Protein 4HKT (pdb70)

B-factor: mean 35.45, std 13.94, range [10.81, 113.88]

Foldseek 3Di:
DAEEEEEAQPPLSLLLLVLQLPDPLHADAEYEYPDVVSRCVSCVVRVHYYDHLVCQLQDPRHAAYEADDDQVCQLVSLLSNLQSNHAYEYEDDSHLDLVSLVVSVVSCVVSVHHYYPLLVCQFPQVVQLVCVVVCVQPQWLKEKEWEAAAADDLVCQLRCNADLSVCLSVLLVCSNNVAAFFKKAKAFAADDDVSQVVSVYTFWMWMWTAGPVGRIYIYTYGHHDNLHTATKMKIHHDRGIDIGHAAAPDFDWDQDPVGIDTHGGDNDVVSRSRSSSRLSVVSSVCVVPVHDDPPGSVSSSSSSLNSVQNVVNHVVVHMDTRD/DAEEEEEAQPPVSLLLLVLQLPDPPHAYAEYEYPDVVSRVVSCVVRVHYYDYLVCQLQDPRHQAYEYPYDQVCQLVSLLSNLVSNHAYEYEDDSHLDLVSLVVSVVSNVVSVHHYYPLLCCQFPLVVQLVCVVVCVQPQWLKEKEWEAAAADDLVCLLRCNEDLRVVLSVLLVCSRNVAAFFKKAKAFAADDDVSSVVSVYTFWMWMWTAGPVGRIYIYTYGHHDNLATATKMKTHHPRGIDIGHAAAPDFDWDQDPVGIDTHGHYHHCVRRSSSSNRQVVQSVCCVVVVPHDPVGSVSSSSSSQNSVQHVVNHVVVHMGTGD/DAEEEEEDQDDLSVLLLVLQLPDPLHADAAYEYPPVVSRVVSCVVRVHYYDHLVCQLQDPRHQAYEHPDDQVCQLVSLLSNLQSNHAYEYEDASHLDLVSLVVSVVSCVVSVHHYYCLLVVQFPLVVQLVCVVVCVQPAWLKEKEWEAAAADDLVCLLRCNEDLRVVLSVLLVCSRHVAAFFKKAKAFAADDDVSNVVSVYTFWMWMWTAHPVGRIYIYTYGHHDNLHIATKMKTHHDRGIDIGHAAAPDFDWDQDPVGIDTHRHDRDVVRRSRSSSRVSVVVSVCVVVVPHDPPGSVSSSSSSQNSVQHVVNHVVVHMGTDD/DAEEEEEDLPPVRVLLLCLQLPDPVHHDAEYEYPPQVSRVVSCVVRVHYYDHLVVQLVDPRHQAYEYDYDQVCQLVSLLSNLVSNHAYEYEPDSHLDLVSLVVSVVSCVVSVHHYYDLLCLQFPQVVQLVCVVVCVQPQWLKEKEWEAAAADDLVCLLVCNADLRVVLSVLLVCSRNVAAFFKKAKAFAADDDVSSVVSVYTFWMWMWTAGPVGRIYIYTYGHHDNLATATKMKIHHPRGIDIGHAAAPDFDWDQDPVGIDTHGHDHHCVRRSSSSNSQVVLSVCVSVPVDDDPPGSVSSSSSSLNSVQHVVNNVVVHMGGRD

Solvent-accessible surface area: 48772 Å² total

Nearest PDB structures (foldseek):
  4hkt-assembly1_D  TM=9.843E-01  e=1.462E-63  Sinorhizobium meliloti 1021
  3euw-assembly1_C  TM=9.720E-01  e=2.356E-40  Corynebacterium glutamicum ATCC 13032
  3ezy-assembly1_B  TM=9.693E-01  e=8.764E-40  Thermotoga maritima
  3ezy-assembly1_C  TM=9.720E-01  e=5.578E-39  Thermotoga maritima
  3ec7-assembly1_A  TM=8.776E-01  e=4.302E-26  Salmonella enterica subsp. enterica serovar Typhimurium str. LT2

Organism: Rhizobium meliloti (strain 1021) (NCBI:txid266834)

Structure (mmCIF, N/CA/C/O backbone):
data_4HKT
#
_entry.id   4HKT
#
_cell.length_a   90.449
_cell.length_b   55.467
_cell.length_c   149.091
_cell.angle_alpha   90.000
_cell.angle_beta   97.560
_cell.angle_gamma   90.000
#
_symmetry.space_group_name_H-M   'P 1 21 1'
#
loop_
_entity.id
_entity.type
_entity.pdbx_description
1 polymer 'Inositol 2-dehydrogenase'
2 non-polymer 1,2-ETHANEDIOL
3 non-polymer 'SODIUM ION'
4 non-polymer GLYCEROL
5 water water
#
loop_
_atom_site.group_PDB
_atom_site.id
_atom_site.type_symbol
_atom_site.label_atom_id
_atom_site.label_alt_id
_atom_site.label_comp_id
_atom_site.label_asym_id
_atom_site.label_entity_id
_atom_site.label_seq_id
_atom_site.pdbx_PDB_ins_code
_atom_site.Cartn_x
_atom_site.Cartn_y
_atom_site.Cartn_z
_atom_site.occupancy
_atom_site.B_iso_or_equiv
_atom_site.auth_seq_id
_atom_site.auth_comp_id
_atom_site.auth_asym_id
_atom_site.auth_atom_id
_atom_site.pdbx_PDB_model_num
ATOM 1 N N . THR A 1 3 ? -30.078 -11.135 -5.806 1.00 42.59 2 THR A N 1
ATOM 2 C CA . THR A 1 3 ? -30.745 -9.988 -6.505 1.00 46.16 2 THR A CA 1
ATOM 3 C C . THR A 1 3 ? -29.823 -9.366 -7.553 1.00 44.61 2 THR A C 1
ATOM 4 O O . THR A 1 3 ? -28.727 -8.885 -7.232 1.00 46.57 2 THR A O 1
ATOM 8 N N . VAL A 1 4 ? -30.265 -9.413 -8.808 1.00 40.39 3 VAL A N 1
ATOM 9 C CA . VAL A 1 4 ? -29.518 -8.837 -9.927 1.00 35.20 3 VAL A CA 1
ATOM 10 C C . VAL A 1 4 ? -29.926 -7.375 -10.102 1.00 32.97 3 VAL A C 1
ATOM 11 O O . VAL A 1 4 ? -31.082 -7.055 -10.346 1.00 30.22 3 VAL A O 1
ATOM 15 N N . ARG A 1 5 ? -28.949 -6.496 -9.951 1.00 31.34 4 ARG A N 1
ATOM 16 C CA . ARG A 1 5 ? -29.149 -5.047 -10.046 1.00 32.44 4 ARG A CA 1
ATOM 17 C C . ARG A 1 5 ? -28.906 -4.546 -11.481 1.00 29.43 4 ARG A C 1
ATOM 18 O O . ARG A 1 5 ? -27.837 -4.746 -12.039 1.00 32.47 4 ARG A O 1
ATOM 26 N N . PHE A 1 6 ? -29.910 -3.881 -12.038 1.00 30.65 5 PHE A N 1
ATOM 27 C CA . PHE A 1 6 ? -29.944 -3.496 -13.443 1.00 32.00 5 PHE A CA 1
ATOM 28 C C . PHE A 1 6 ? -29.771 -2.003 -13.669 1.00 31.13 5 PHE A C 1
ATOM 29 O O . PHE A 1 6 ? -30.309 -1.169 -12.936 1.00 32.31 5 PHE A O 1
ATOM 37 N N . GLY A 1 7 ? -29.034 -1.677 -14.720 1.00 29.39 6 GLY A N 1
ATOM 38 C CA . GLY A 1 7 ? -29.127 -0.372 -15.352 1.00 29.50 6 GLY A CA 1
ATOM 39 C C . GLY A 1 7 ? -29.838 -0.502 -16.697 1.00 27.87 6 GLY A C 1
ATOM 40 O O . GLY A 1 7 ? -29.547 -1.401 -17.471 1.00 30.49 6 GLY A O 1
ATOM 41 N N . LEU A 1 8 ? -30.792 0.372 -16.956 1.00 27.34 7 LEU A N 1
ATOM 42 C CA . LEU A 1 8 ? -31.442 0.441 -18.247 1.00 27.71 7 LEU A CA 1
ATOM 43 C C . LEU A 1 8 ? -30.860 1.621 -19.024 1.00 29.54 7 LEU A C 1
ATOM 44 O O . LEU A 1 8 ? -30.846 2.744 -18.524 1.00 28.93 7 LEU A O 1
ATOM 49 N N . LEU A 1 9 ? -30.356 1.352 -20.227 1.00 29.33 8 LEU A N 1
ATOM 50 C CA . LEU A 1 9 ? -29.872 2.394 -21.114 1.00 30.05 8 LEU A CA 1
ATOM 51 C C . LEU A 1 9 ? -30.861 2.507 -22.246 1.00 30.75 8 LEU A C 1
ATOM 52 O O . LEU A 1 9 ? -30.938 1.611 -23.089 1.00 32.22 8 LEU A O 1
ATOM 57 N N . GLY A 1 10 ? -31.652 3.568 -22.241 1.00 30.58 9 GLY A N 1
ATOM 58 C CA . GLY A 1 10 ? -32.644 3.822 -23.273 1.00 32.71 9 GLY A CA 1
ATOM 59 C C . GLY A 1 10 ? -34.061 3.695 -22.739 1.00 34.32 9 GLY A C 1
ATOM 60 O O . GLY A 1 10 ? -34.477 2.616 -22.297 1.00 35.10 9 GLY A O 1
ATOM 61 N N . ALA A 1 11 ? -34.804 4.797 -22.786 1.00 32.85 10 ALA A N 1
ATOM 62 C CA . ALA A 1 11 ? -36.082 4.883 -22.127 1.00 32.05 10 ALA A CA 1
ATOM 63 C C . ALA A 1 11 ? -37.216 5.088 -23.127 1.00 32.73 10 ALA A C 1
ATOM 64 O O . ALA A 1 11 ? -38.231 5.692 -22.798 1.00 32.64 10 ALA A O 1
ATOM 66 N N . GLY A 1 12 ? -37.057 4.564 -24.337 1.00 32.45 11 GLY A N 1
ATOM 67 C CA . GLY A 1 12 ? -38.097 4.657 -25.352 1.00 35.35 11 GLY A CA 1
ATOM 68 C C . GLY A 1 12 ? -39.102 3.562 -25.052 1.00 35.56 11 GLY A C 1
ATOM 69 O O . GLY A 1 12 ? -39.099 3.018 -23.947 1.00 32.70 11 GLY A O 1
ATOM 70 N N . ARG A 1 13 ? -39.947 3.217 -26.024 1.00 35.20 12 ARG A N 1
ATOM 71 C CA A ARG A 1 13 ? -41.024 2.244 -25.798 0.50 34.65 12 ARG A CA 1
ATOM 72 C CA B ARG A 1 13 ? -41.019 2.263 -25.756 0.50 35.76 12 ARG A CA 1
ATOM 73 C C . ARG A 1 13 ? -40.482 0.880 -25.402 1.00 33.40 12 ARG A C 1
ATOM 74 O O . ARG A 1 13 ? -41.022 0.232 -24.564 1.00 31.82 12 ARG A O 1
ATOM 89 N N . ILE A 1 14 ? -39.385 0.459 -25.996 1.00 33.44 13 ILE A N 1
ATOM 90 C CA . ILE A 1 14 ? -38.844 -0.853 -25.631 1.00 38.80 13 ILE A CA 1
ATOM 91 C C . ILE A 1 14 ? -38.307 -0.801 -24.189 1.00 38.52 13 ILE A C 1
ATOM 92 O O . ILE A 1 14 ? -38.609 -1.684 -23.376 1.00 37.02 13 ILE A O 1
ATOM 97 N N . GLY A 1 15 ? -37.555 0.254 -23.867 1.00 35.76 14 GLY A N 1
ATOM 98 C CA . GLY A 1 15 ? -37.052 0.471 -22.507 1.00 34.77 14 GLY A CA 1
ATOM 99 C C . GLY A 1 15 ? -38.132 0.377 -21.444 1.00 34.61 14 GLY A C 1
ATOM 100 O O . GLY A 1 15 ? -37.941 -0.242 -20.393 1.00 35.86 14 GLY A O 1
ATOM 101 N N . LYS A 1 16 ? -39.277 0.982 -21.708 1.00 34.75 15 LYS A N 1
ATOM 102 C CA . LYS A 1 16 ? -40.374 0.946 -20.744 1.00 37.99 15 LYS A CA 1
ATOM 103 C C . LYS A 1 16 ? -40.857 -0.479 -20.479 1.00 36.04 15 LYS A C 1
ATOM 104 O O . LYS A 1 16 ? -41.139 -0.843 -19.342 1.00 35.34 15 LYS A O 1
ATOM 110 N N . VAL A 1 17 ? -40.965 -1.274 -21.536 1.00 33.79 16 VAL A N 1
ATOM 111 C CA . VAL A 1 17 ? -41.387 -2.662 -21.394 1.00 36.02 16 VAL A CA 1
ATOM 112 C C . VAL A 1 17 ? -40.376 -3.474 -20.586 1.00 36.02 16 VAL A C 1
ATOM 113 O O . VAL A 1 17 ? -40.748 -4.240 -19.691 1.00 40.04 16 VAL A O 1
ATOM 117 N N . HIS A 1 18 ? -39.101 -3.315 -20.910 1.00 33.78 17 HIS A N 1
ATOM 118 C CA . HIS A 1 18 ? -38.047 -4.041 -20.192 1.00 33.52 17 HIS A CA 1
ATOM 119 C C . HIS A 1 18 ? -37.916 -3.624 -18.707 1.00 34.57 17 HIS A C 1
ATOM 120 O O . HIS A 1 18 ? -37.620 -4.454 -17.830 1.00 32.17 17 HIS A O 1
ATOM 127 N N . ALA A 1 19 ? -38.153 -2.350 -18.437 1.00 33.26 18 ALA A N 1
ATOM 128 C CA . ALA A 1 19 ? -38.151 -1.841 -17.064 1.00 35.24 18 ALA A CA 1
ATOM 129 C C . ALA A 1 19 ? -39.213 -2.561 -16.213 1.00 36.56 18 ALA A C 1
ATOM 130 O O . ALA A 1 19 ? -38.959 -2.926 -15.081 1.00 37.16 18 ALA A O 1
ATOM 132 N N . LYS A 1 20 ? -40.386 -2.752 -16.791 1.00 37.14 19 LYS A N 1
ATOM 133 C CA . LYS A 1 20 ? -41.484 -3.488 -16.186 1.00 42.55 19 LYS A CA 1
ATOM 134 C C . LYS A 1 20 ? -41.034 -4.901 -15.830 1.00 41.19 19 LYS A C 1
ATOM 135 O O . LYS A 1 20 ? -41.148 -5.325 -14.687 1.00 42.55 19 LYS A O 1
ATOM 141 N N . ALA A 1 21 ? -40.464 -5.603 -16.801 1.00 39.04 20 ALA A N 1
ATOM 142 C CA . ALA A 1 21 ? -40.017 -6.965 -16.586 1.00 38.21 20 ALA A CA 1
ATOM 143 C C . ALA A 1 21 ? -38.974 -7.111 -15.467 1.00 37.51 20 ALA A C 1
ATOM 144 O O . ALA A 1 21 ? -39.051 -8.033 -14.651 1.00 33.34 20 ALA A O 1
ATOM 146 N N . VAL A 1 22 ? -37.979 -6.234 -15.458 1.00 35.16 21 VAL A N 1
ATOM 147 C CA . VAL A 1 22 ? -36.950 -6.257 -14.420 1.00 36.94 21 VAL A CA 1
ATOM 148 C C . VAL A 1 22 ? -37.562 -6.037 -13.017 1.00 40.50 21 VAL A C 1
ATOM 149 O O . VAL A 1 22 ? -37.342 -6.839 -12.098 1.00 38.85 21 VAL A O 1
ATOM 153 N N . SER A 1 23 ? -38.358 -4.976 -12.878 1.00 45.24 22 SER A N 1
ATOM 154 C CA . SER A 1 23 ? -38.962 -4.593 -11.592 1.00 51.51 22 SER A CA 1
ATOM 155 C C . SER A 1 23 ? -39.794 -5.691 -10.994 1.00 50.77 22 SER A C 1
ATOM 156 O O . SER A 1 23 ? -39.626 -6.035 -9.816 1.00 52.84 22 SER A O 1
ATOM 159 N N . GLY A 1 24 ? -40.694 -6.228 -11.818 1.00 48.82 23 GLY A N 1
ATOM 160 C CA . GLY A 1 24 ? -41.621 -7.277 -11.405 1.00 46.03 23 GLY A CA 1
ATOM 161 C C . GLY A 1 24 ? -40.954 -8.596 -11.066 1.00 43.82 23 GLY A C 1
ATOM 162 O O . GLY A 1 24 ? -41.562 -9.461 -10.456 1.00 45.43 23 GLY A O 1
ATOM 163 N N . ASN A 1 25 ? -39.703 -8.764 -11.469 1.00 37.90 24 ASN A N 1
ATOM 164 C CA . ASN A 1 25 ? -38.998 -9.983 -11.167 1.00 39.44 24 ASN A CA 1
ATOM 165 C C . ASN A 1 25 ? -38.506 -9.952 -9.731 1.00 41.38 24 ASN A C 1
ATOM 166 O O . ASN A 1 25 ? -37.783 -9.028 -9.325 1.00 39.29 24 ASN A O 1
ATOM 171 N N . ALA A 1 26 ? -38.898 -10.971 -8.972 1.00 43.21 25 ALA A N 1
ATOM 172 C CA . ALA A 1 26 ? -38.484 -11.124 -7.578 1.00 44.79 25 ALA A CA 1
ATOM 173 C C . ALA A 1 26 ? -36.960 -11.175 -7.412 1.00 41.71 25 ALA A C 1
ATOM 174 O O . ALA A 1 26 ? -36.450 -10.776 -6.363 1.00 39.92 25 ALA A O 1
ATOM 176 N N . ASP A 1 27 ? -36.247 -11.640 -8.441 1.00 38.74 26 ASP A N 1
ATOM 177 C CA . ASP A 1 27 ? -34.774 -11.721 -8.409 1.00 39.14 26 ASP A CA 1
ATOM 178 C C . ASP A 1 27 ? -33.998 -10.529 -9.017 1.00 37.89 26 ASP A C 1
ATOM 179 O O . ASP A 1 27 ? -32.776 -10.592 -9.175 1.00 34.68 26 ASP A O 1
ATOM 184 N N . ALA A 1 28 ? -34.687 -9.435 -9.312 1.00 38.14 27 ALA A N 1
ATOM 185 C CA . ALA A 1 28 ? -34.026 -8.286 -9.912 1.00 38.85 27 ALA A CA 1
ATOM 186 C C . ALA A 1 28 ? -34.541 -6.969 -9.355 1.00 37.78 27 ALA A C 1
ATOM 187 O O . ALA A 1 28 ? -35.672 -6.866 -8.884 1.00 42.62 27 ALA A O 1
ATOM 189 N N . ARG A 1 29 ? -33.709 -5.949 -9.440 1.00 36.95 28 ARG A N 1
ATOM 190 C CA . ARG A 1 29 ? -34.101 -4.618 -9.028 1.00 37.64 28 ARG A CA 1
ATOM 191 C C . ARG A 1 29 ? -33.604 -3.691 -10.111 1.00 33.52 28 ARG A C 1
ATOM 192 O O . ARG A 1 29 ? -32.482 -3.854 -10.579 1.00 34.33 28 ARG A O 1
ATOM 200 N N . LEU A 1 30 ? -34.458 -2.771 -10.544 1.00 34.01 29 LEU A N 1
ATOM 201 C CA . LEU A 1 30 ? -34.038 -1.681 -11.432 1.00 35.46 29 LEU A CA 1
ATOM 202 C C . LEU A 1 30 ? -33.407 -0.550 -10.615 1.00 36.46 29 LEU A C 1
ATOM 203 O O . LEU A 1 30 ? -34.097 0.151 -9.864 1.00 36.52 29 LEU A O 1
ATOM 208 N N . VAL A 1 31 ? -32.101 -0.383 -10.772 1.00 34.06 30 VAL A N 1
ATOM 209 C CA . VAL A 1 31 ? -31.319 0.558 -9.977 1.00 35.50 30 VAL A CA 1
ATOM 210 C C . VAL A 1 31 ? -31.182 1.908 -10.657 1.00 35.36 30 VAL A C 1
ATOM 211 O O . VAL A 1 31 ? -31.224 2.953 -9.978 1.00 35.51 30 VAL A O 1
ATOM 215 N N . ALA A 1 32 ? -31.024 1.915 -11.984 1.00 32.97 31 ALA A N 1
ATOM 216 C CA . ALA A 1 32 ? -30.754 3.172 -12.685 1.00 33.24 31 ALA A CA 1
ATOM 217 C C . ALA A 1 32 ? -31.151 3.154 -14.136 1.00 35.93 31 ALA A C 1
ATOM 218 O O . ALA A 1 32 ? -31.110 2.107 -14.787 1.00 35.86 31 ALA A O 1
ATOM 220 N N . VAL A 1 33 ? -31.474 4.340 -14.642 1.00 36.41 32 VAL A N 1
ATOM 221 C CA . VAL A 1 33 ? -31.958 4.526 -16.008 1.00 37.62 32 VAL A CA 1
ATOM 222 C C . VAL A 1 33 ? -31.285 5.724 -16.659 1.00 36.85 32 VAL A C 1
ATOM 223 O O . VAL A 1 33 ? -31.292 6.828 -16.097 1.00 35.36 32 VAL A O 1
ATOM 227 N N . ALA A 1 34 ? -30.741 5.511 -17.848 1.00 32.39 33 ALA A N 1
ATOM 228 C CA . ALA A 1 34 ? -30.146 6.577 -18.641 1.00 30.69 33 ALA A CA 1
ATOM 229 C C . ALA A 1 34 ? -30.880 6.753 -19.964 1.00 36.43 33 ALA A C 1
ATOM 230 O O . ALA A 1 34 ? -31.467 5.808 -20.499 1.00 29.76 33 ALA A O 1
ATOM 232 N N . ASP A 1 35 ? -30.840 7.970 -20.498 1.00 39.28 34 ASP A N 1
ATOM 233 C CA . ASP A 1 35 ? -31.400 8.270 -21.816 1.00 39.83 34 ASP A CA 1
ATOM 234 C C . ASP A 1 35 ? -30.936 9.660 -22.229 1.00 43.59 34 ASP A C 1
ATOM 235 O O . ASP A 1 35 ? -30.667 10.496 -21.372 1.00 40.87 34 ASP A O 1
ATOM 240 N N . ALA A 1 36 ? -30.868 9.927 -23.528 1.00 46.13 35 ALA A N 1
ATOM 241 C CA . ALA A 1 36 ? -30.416 11.241 -23.992 1.00 48.62 35 ALA A CA 1
ATOM 242 C C . ALA A 1 36 ? -31.413 12.352 -23.658 1.00 51.11 35 ALA A C 1
ATOM 243 O O . ALA A 1 36 ? -31.018 13.510 -23.541 1.00 55.35 35 ALA A O 1
ATOM 245 N N . PHE A 1 37 ? -32.690 11.994 -23.499 1.00 51.27 36 PHE A N 1
ATOM 246 C CA . PHE A 1 37 ? -33.763 12.928 -23.159 1.00 53.68 36 PHE A CA 1
ATOM 247 C C . PHE A 1 37 ? -34.111 12.796 -21.654 1.00 54.90 36 PHE A C 1
ATOM 248 O O . PHE A 1 37 ? -34.747 11.810 -21.226 1.00 43.93 36 PHE A O 1
ATOM 256 N N . PRO A 1 38 ? -33.684 13.787 -20.835 1.00 53.00 37 PRO A N 1
ATOM 257 C CA . PRO A 1 38 ? -33.880 13.727 -19.379 1.00 51.44 37 PRO A CA 1
ATOM 258 C C . PRO A 1 38 ? -35.275 13.288 -18.944 1.00 44.15 37 PRO A C 1
ATOM 259 O O . PRO A 1 38 ? -35.392 12.443 -18.076 1.00 41.73 37 PRO A O 1
ATOM 263 N N . ALA A 1 39 ? -36.317 13.856 -19.538 1.00 42.98 38 ALA A N 1
ATOM 264 C CA . ALA A 1 39 ? -37.708 13.542 -19.144 1.00 44.40 38 ALA A CA 1
ATOM 265 C C . ALA A 1 39 ? -38.096 12.078 -19.355 1.00 40.96 38 ALA A C 1
ATOM 266 O O . ALA A 1 39 ? -38.899 11.525 -18.596 1.00 42.60 38 ALA A O 1
ATOM 268 N N . ALA A 1 40 ? -37.544 11.458 -20.395 1.00 41.91 39 ALA A N 1
ATOM 269 C CA . ALA A 1 40 ? -37.825 10.041 -20.660 1.00 39.81 39 ALA A CA 1
ATOM 270 C C . ALA A 1 40 ? -37.255 9.206 -19.526 1.00 35.65 39 ALA A C 1
ATOM 271 O O . ALA A 1 40 ? -37.945 8.393 -18.934 1.00 35.63 39 ALA A O 1
ATOM 273 N N . ALA A 1 41 ? -35.992 9.428 -19.219 1.00 35.84 40 ALA A N 1
ATOM 274 C CA . ALA A 1 41 ? -35.339 8.681 -18.153 1.00 36.28 40 ALA A CA 1
ATOM 275 C C . ALA A 1 41 ? -35.990 8.943 -16.796 1.00 37.53 40 ALA A C 1
ATOM 276 O O . ALA A 1 41 ? -36.148 8.025 -15.998 1.00 33.50 40 ALA A O 1
ATOM 278 N N . GLU A 1 42 ? -36.408 10.187 -16.553 1.00 40.02 41 GLU A N 1
ATOM 279 C CA . GLU A 1 42 ? -37.032 10.544 -15.279 1.00 41.98 41 GLU A CA 1
ATOM 280 C C . GLU A 1 42 ? -38.394 9.861 -15.109 1.00 39.81 41 GLU A C 1
ATOM 281 O O . GLU A 1 42 ? -38.715 9.392 -14.008 1.00 38.25 41 GLU A O 1
ATOM 287 N N . ALA A 1 43 ? -39.162 9.747 -16.190 1.00 38.51 42 ALA A N 1
ATOM 288 C CA . ALA A 1 43 ? -40.489 9.100 -16.113 1.00 41.75 42 ALA A CA 1
ATOM 289 C C . ALA A 1 43 ? -40.411 7.627 -15.674 1.00 39.97 42 ALA A C 1
ATOM 290 O O . ALA A 1 43 ? -41.248 7.157 -14.920 1.00 42.49 42 ALA A O 1
ATOM 292 N N . ILE A 1 44 ? -39.389 6.913 -16.130 1.00 41.70 43 ILE A N 1
ATOM 293 C CA . ILE A 1 44 ? -39.178 5.504 -15.750 1.00 39.77 43 ILE A CA 1
ATOM 294 C C . ILE A 1 44 ? -38.649 5.411 -14.308 1.00 41.42 43 ILE A C 1
ATOM 295 O O . ILE A 1 44 ? -39.248 4.751 -13.453 1.00 37.69 43 ILE A O 1
ATOM 300 N N . ALA A 1 45 ? -37.536 6.086 -14.037 1.00 41.79 44 ALA A N 1
ATOM 301 C CA . ALA A 1 45 ? -36.912 6.040 -12.709 1.00 43.00 44 ALA A CA 1
ATOM 302 C C . ALA A 1 45 ? -37.917 6.394 -11.623 1.00 44.04 44 ALA A C 1
ATOM 303 O O . ALA A 1 45 ? -38.012 5.705 -10.610 1.00 42.83 44 ALA A O 1
ATOM 305 N N . GLY A 1 46 ? -38.685 7.455 -11.870 1.00 44.23 45 GLY A N 1
ATOM 306 C CA . GLY A 1 46 ? -39.700 7.905 -10.947 1.00 45.02 45 GLY A CA 1
ATOM 307 C C . GLY A 1 46 ? -40.784 6.881 -10.704 1.00 46.11 45 GLY A C 1
ATOM 308 O O . GLY A 1 46 ? -41.315 6.794 -9.599 1.00 43.82 45 GLY A O 1
ATOM 309 N N . ALA A 1 47 ? -41.138 6.114 -11.732 1.00 46.78 46 ALA A N 1
ATOM 310 C CA . ALA A 1 47 ? -42.220 5.141 -11.592 1.00 46.64 46 ALA A CA 1
ATOM 311 C C . ALA A 1 47 ? -41.772 3.941 -10.751 1.00 45.49 46 ALA A C 1
ATOM 312 O O . ALA A 1 47 ? -42.586 3.320 -10.063 1.00 47.72 46 ALA A O 1
ATOM 314 N N . TYR A 1 48 ? -40.482 3.625 -10.813 1.00 42.53 47 TYR A N 1
ATOM 315 C CA . TYR A 1 48 ? -39.927 2.447 -10.142 1.00 44.66 47 TYR A CA 1
ATOM 316 C C . TYR A 1 48 ? -39.057 2.818 -8.945 1.00 45.04 47 TYR A C 1
ATOM 317 O O . TYR A 1 48 ? -38.367 1.971 -8.382 1.00 40.41 47 TYR A O 1
ATOM 326 N N . GLY A 1 49 ? -39.139 4.080 -8.526 1.00 48.25 48 GLY A N 1
ATOM 327 C CA . GLY A 1 49 ? -38.449 4.550 -7.322 1.00 46.33 48 GLY A CA 1
ATOM 328 C C . GLY A 1 49 ? -36.961 4.306 -7.377 1.00 48.06 48 GLY A C 1
ATOM 329 O O . GLY A 1 49 ? -36.354 3.933 -6.369 1.00 45.74 48 GLY A O 1
ATOM 330 N N . CYS A 1 50 ? -36.366 4.497 -8.560 1.00 44.26 49 CYS A N 1
ATOM 331 C CA . CYS A 1 50 ? -34.925 4.352 -8.706 1.00 40.22 49 CYS A CA 1
ATOM 332 C C . CYS A 1 50 ? -34.283 5.626 -9.295 1.00 40.03 49 CYS A C 1
ATOM 333 O O . CYS A 1 50 ? -34.947 6.653 -9.439 1.00 39.35 49 CYS A O 1
ATOM 336 N N . GLU A 1 51 ? -32.991 5.548 -9.611 1.00 40.52 50 GLU A N 1
ATOM 337 C CA . GLU A 1 51 ? -32.202 6.696 -10.028 1.00 39.03 50 GLU A CA 1
ATOM 338 C C . GLU A 1 51 ? -32.155 6.930 -11.538 1.00 41.80 50 GLU A C 1
ATOM 339 O O . GLU A 1 51 ? -32.186 5.977 -12.334 1.00 42.16 50 GLU A O 1
ATOM 345 N N . VAL A 1 52 ? -32.058 8.200 -11.924 1.00 38.91 51 VAL A N 1
ATOM 346 C CA . VAL A 1 52 ? -31.548 8.573 -13.246 1.00 38.57 51 VAL A CA 1
ATOM 347 C C . VAL A 1 52 ? -30.036 8.674 -13.133 1.00 39.65 51 VAL A C 1
ATOM 348 O O . VAL A 1 52 ? -29.529 9.339 -12.231 1.00 38.55 51 VAL A O 1
ATOM 352 N N . ARG A 1 53 ? -29.310 8.001 -14.014 1.00 35.90 52 ARG A N 1
ATOM 353 C CA . ARG A 1 53 ? -27.857 8.133 -14.048 1.00 37.19 52 ARG A CA 1
ATOM 354 C C . ARG A 1 53 ? -27.389 8.293 -15.471 1.00 38.15 52 ARG A C 1
ATOM 355 O O . ARG A 1 53 ? -28.110 7.949 -16.403 1.00 38.46 52 ARG A O 1
ATOM 363 N N . THR A 1 54 ? -26.180 8.813 -15.628 1.00 37.40 53 THR A N 1
ATOM 364 C CA . THR A 1 54 ? -25.544 8.844 -16.931 1.00 38.28 53 THR A CA 1
ATOM 365 C C . THR A 1 54 ? -25.105 7.426 -17.283 1.00 37.41 53 THR A C 1
ATOM 366 O O . THR A 1 54 ? -24.915 6.565 -16.408 1.00 36.07 53 THR A O 1
ATOM 370 N N . ILE A 1 55 ? -24.912 7.192 -18.571 1.00 37.13 54 ILE A N 1
ATOM 371 C CA . ILE A 1 55 ? -24.329 5.942 -19.017 1.00 35.38 54 ILE A CA 1
ATOM 372 C C . ILE A 1 55 ? -22.968 5.772 -18.366 1.00 36.78 54 ILE A C 1
ATOM 373 O O . ILE A 1 55 ? -22.630 4.694 -17.894 1.00 33.92 54 ILE A O 1
ATOM 378 N N . ASP A 1 56 ? -22.176 6.845 -18.346 1.00 40.00 55 ASP A N 1
ATOM 379 C CA . ASP A 1 56 ? -20.850 6.797 -17.744 1.00 39.93 55 ASP A CA 1
ATOM 380 C C . ASP A 1 56 ? -20.921 6.325 -16.287 1.00 37.52 55 ASP A C 1
ATOM 381 O O . ASP A 1 56 ? -20.129 5.490 -15.855 1.00 37.09 55 ASP A O 1
ATOM 386 N N . ALA A 1 57 ? -21.878 6.850 -15.539 1.00 37.42 56 ALA A N 1
ATOM 387 C CA . ALA A 1 57 ? -22.030 6.481 -14.139 1.00 40.19 56 ALA A CA 1
ATOM 388 C C . ALA A 1 57 ? -22.387 4.990 -14.016 1.00 40.66 56 ALA A C 1
ATOM 389 O O . ALA A 1 57 ? -21.911 4.274 -13.129 1.00 40.05 56 ALA A O 1
ATOM 391 N N . ILE A 1 58 ? -23.206 4.502 -14.941 1.00 39.31 57 ILE A N 1
ATOM 392 C CA . ILE A 1 58 ? -23.667 3.115 -14.845 1.00 34.30 57 ILE A CA 1
ATOM 393 C C . ILE A 1 58 ? -22.487 2.213 -15.131 1.00 34.48 57 ILE A C 1
ATOM 394 O O . ILE A 1 58 ? -22.266 1.230 -14.459 1.00 39.63 57 ILE A O 1
ATOM 399 N N . GLU A 1 59 ? -21.701 2.580 -16.117 1.00 34.55 58 GLU A N 1
ATOM 400 C CA . GLU A 1 59 ? -20.509 1.840 -16.438 1.00 36.81 58 GLU A CA 1
ATOM 401 C C . GLU A 1 59 ? -19.544 1.734 -15.244 1.00 37.71 58 GLU A C 1
ATOM 402 O O . GLU A 1 59 ? -19.001 0.661 -14.986 1.00 37.55 58 GLU A O 1
ATOM 408 N N . ALA A 1 60 ? -19.348 2.844 -14.527 1.00 43.15 59 ALA A N 1
ATOM 409 C CA . ALA A 1 60 ? -18.435 2.894 -13.353 1.00 43.75 59 ALA A CA 1
ATOM 410 C C . ALA A 1 60 ? -19.002 2.230 -12.123 1.00 42.59 59 ALA A C 1
ATOM 411 O O . ALA A 1 60 ? -18.265 1.847 -11.223 1.00 43.91 59 ALA A O 1
ATOM 413 N N . ALA A 1 61 ? -20.315 2.101 -12.079 1.00 41.42 60 ALA A N 1
ATOM 414 C CA . ALA A 1 61 ? -21.004 1.764 -10.850 1.00 39.86 60 ALA A CA 1
ATOM 415 C C . ALA A 1 61 ? -20.743 0.346 -10.347 1.00 42.18 60 ALA A C 1
ATOM 416 O O . ALA A 1 61 ? -20.830 -0.619 -11.097 1.00 40.50 60 ALA A O 1
ATOM 418 N N . ALA A 1 62 ? -20.447 0.235 -9.055 1.00 41.36 61 ALA A N 1
ATOM 419 C CA . ALA A 1 62 ? -20.265 -1.053 -8.396 1.00 42.71 61 ALA A CA 1
ATOM 420 C C . ALA A 1 62 ? -21.598 -1.688 -7.996 1.00 38.94 61 ALA A C 1
ATOM 421 O O . ALA A 1 62 ? -21.658 -2.880 -7.713 1.00 41.63 61 ALA A O 1
ATOM 423 N N . ASP A 1 63 ? -22.666 -0.901 -7.971 1.00 37.72 62 ASP A N 1
ATOM 424 C CA . ASP A 1 63 ? -23.967 -1.415 -7.571 1.00 36.77 62 ASP A CA 1
ATOM 425 C C . ASP A 1 63 ? -24.854 -1.824 -8.766 1.00 38.24 62 ASP A C 1
ATOM 426 O O . ASP A 1 63 ? -26.088 -1.928 -8.627 1.00 36.28 62 ASP A O 1
ATOM 431 N N . ILE A 1 64 ? -24.239 -2.040 -9.931 1.00 39.21 63 ILE A N 1
ATOM 432 C CA . ILE A 1 64 ? -24.977 -2.513 -11.129 1.00 38.29 63 ILE A CA 1
ATOM 433 C C . ILE A 1 64 ? -24.393 -3.846 -11.588 1.00 33.94 63 ILE A C 1
ATOM 434 O O . ILE A 1 64 ? -23.216 -3.906 -11.890 1.00 31.87 63 ILE A O 1
ATOM 439 N N . ASP A 1 65 ? -25.218 -4.895 -11.649 1.00 33.08 64 ASP A N 1
ATOM 440 C CA . ASP A 1 65 ? -24.784 -6.225 -12.108 1.00 33.65 64 ASP A CA 1
ATOM 441 C C . ASP A 1 65 ? -25.062 -6.459 -13.605 1.00 30.78 64 ASP A C 1
ATOM 442 O O . ASP A 1 65 ? -24.369 -7.224 -14.260 1.00 32.45 64 ASP A O 1
ATOM 447 N N . ALA A 1 66 ? -26.082 -5.815 -14.135 1.00 31.02 65 ALA A N 1
ATOM 448 C CA . ALA A 1 66 ? -26.465 -6.065 -15.513 1.00 29.90 65 ALA A CA 1
ATOM 449 C C . ALA A 1 66 ? -27.059 -4.820 -16.129 1.00 28.37 65 ALA A C 1
ATOM 450 O O . ALA A 1 66 ? -27.521 -3.947 -15.409 1.00 26.37 65 ALA A O 1
ATOM 452 N N . VAL A 1 67 ? -26.957 -4.734 -17.454 1.00 25.93 66 VAL A N 1
ATOM 453 C CA . VAL A 1 67 ? -27.500 -3.644 -18.227 1.00 26.25 66 VAL A CA 1
ATOM 454 C C . VAL A 1 67 ? -28.356 -4.166 -19.367 1.00 25.53 66 VAL A C 1
ATOM 455 O O . VAL A 1 67 ? -27.999 -5.166 -20.001 1.00 26.31 66 VAL A O 1
ATOM 459 N N . VAL A 1 68 ? -29.476 -3.476 -19.601 1.00 25.23 67 VAL A N 1
ATOM 460 C CA . VAL A 1 68 ? -30.303 -3.681 -20.766 1.00 26.02 67 VAL A CA 1
ATOM 461 C C . VAL A 1 68 ? -30.083 -2.497 -21.720 1.00 26.90 67 VAL A C 1
ATOM 462 O O . VAL A 1 68 ? -30.339 -1.360 -21.348 1.00 27.45 67 VAL A O 1
ATOM 466 N N . ILE A 1 69 ? -29.628 -2.779 -22.947 1.00 27.20 68 ILE A N 1
ATOM 467 C CA . ILE A 1 69 ? -29.340 -1.751 -23.955 1.00 25.97 68 ILE A CA 1
ATOM 468 C C . ILE A 1 69 ? -30.467 -1.634 -24.985 1.00 28.71 68 ILE A C 1
ATOM 469 O O . ILE A 1 69 ? -30.683 -2.568 -25.784 1.00 28.54 68 ILE A O 1
ATOM 474 N N . CYS A 1 70 ? -31.148 -0.484 -24.953 1.00 28.41 69 CYS A N 1
ATOM 475 C CA . CYS A 1 70 ? -32.275 -0.091 -25.835 1.00 33.37 69 CYS A CA 1
ATOM 476 C C . CYS A 1 70 ? -32.049 1.254 -26.556 1.00 31.46 69 CYS A C 1
ATOM 477 O O . CYS A 1 70 ? -33.007 1.909 -26.968 1.00 32.34 69 CYS A O 1
ATOM 480 N N . THR A 1 71 ? -30.799 1.668 -26.652 1.00 26.90 70 THR A N 1
ATOM 481 C CA . THR A 1 71 ? -30.437 2.900 -27.298 1.00 30.64 70 THR A CA 1
ATOM 482 C C . THR A 1 71 ? -30.411 2.654 -28.804 1.00 30.76 70 THR A C 1
ATOM 483 O O . THR A 1 71 ? -30.610 1.510 -29.244 1.00 29.08 70 THR A O 1
ATOM 487 N N . PRO A 1 72 ? -30.140 3.708 -29.601 1.00 33.11 71 PRO A N 1
ATOM 488 C CA . PRO A 1 72 ? -30.109 3.496 -31.051 1.00 31.42 71 PRO A CA 1
ATOM 489 C C . PRO A 1 72 ? -29.069 2.501 -31.478 1.00 30.68 71 PRO A C 1
ATOM 490 O O . PRO A 1 72 ? -28.088 2.298 -30.796 1.00 27.25 71 PRO A O 1
ATOM 494 N N . THR A 1 73 ? -29.315 1.870 -32.621 1.00 30.79 72 THR A N 1
ATOM 495 C CA . THR A 1 73 ? -28.446 0.838 -33.148 1.00 28.33 72 THR A CA 1
ATOM 496 C C . THR A 1 73 ? -26.992 1.229 -33.274 1.00 30.36 72 THR A C 1
ATOM 497 O O . THR A 1 73 ? -26.115 0.415 -33.001 1.00 26.73 72 THR A O 1
ATOM 501 N N . ASP A 1 74 ? -26.726 2.473 -33.691 1.00 31.98 73 ASP A N 1
ATOM 502 C CA . ASP A 1 74 ? -25.332 2.893 -33.875 1.00 34.09 73 ASP A CA 1
ATOM 503 C C . ASP A 1 74 ? -24.556 3.041 -32.555 1.00 32.49 73 ASP A C 1
ATOM 504 O O . ASP A 1 74 ? -23.349 3.286 -32.590 1.00 30.87 73 ASP A O 1
ATOM 509 N N . THR A 1 75 ? -25.217 2.842 -31.404 1.00 29.84 74 THR A N 1
ATOM 510 C CA . THR A 1 75 ? -24.479 2.798 -30.129 1.00 30.19 74 THR A CA 1
ATOM 511 C C . THR A 1 75 ? -24.208 1.408 -29.564 1.00 29.90 74 THR A C 1
ATOM 512 O O . THR A 1 75 ? -23.445 1.294 -28.597 1.00 27.88 74 THR A O 1
ATOM 516 N N . HIS A 1 76 ? -24.773 0.349 -30.174 1.00 27.32 75 HIS A N 1
ATOM 517 C CA . HIS A 1 76 ? -24.771 -0.976 -29.560 1.00 24.68 75 HIS A CA 1
ATOM 518 C C . HIS A 1 76 ? -23.393 -1.576 -29.408 1.00 23.79 75 HIS A C 1
ATOM 519 O O . HIS A 1 76 ? -23.053 -2.042 -28.318 1.00 22.72 75 HIS A O 1
ATOM 526 N N . ALA A 1 77 ? -22.592 -1.592 -30.467 1.00 23.17 76 ALA A N 1
ATOM 527 C CA . ALA A 1 77 ? -21.301 -2.262 -30.379 1.00 24.54 76 ALA A CA 1
ATOM 528 C C . ALA A 1 77 ? -20.435 -1.580 -29.306 1.00 25.73 76 ALA A C 1
ATOM 529 O O . ALA A 1 77 ? -19.895 -2.233 -28.443 1.00 25.98 76 ALA A O 1
ATOM 531 N N . ASP A 1 78 ? -20.335 -0.260 -29.391 1.00 28.13 77 ASP A N 1
ATOM 532 C CA . ASP A 1 78 ? -19.579 0.540 -28.418 1.00 29.64 77 ASP A CA 1
ATOM 533 C C . ASP A 1 78 ? -20.035 0.270 -26.985 1.00 28.75 77 ASP A C 1
ATOM 534 O O . ASP A 1 78 ? -19.203 0.043 -26.103 1.00 28.71 77 ASP A O 1
ATOM 539 N N . LEU A 1 79 ? -21.347 0.262 -26.749 1.00 28.86 78 LEU A N 1
ATOM 540 C CA . LEU A 1 79 ? -21.872 0.050 -25.379 1.00 29.25 78 LEU A CA 1
ATOM 541 C C . LEU A 1 79 ? -21.611 -1.353 -24.850 1.00 30.46 78 LEU A C 1
ATOM 542 O O . LEU A 1 79 ? -21.184 -1.525 -23.701 1.00 32.00 78 LEU A O 1
ATOM 547 N N . ILE A 1 80 ? -21.808 -2.356 -25.694 1.00 26.83 79 ILE A N 1
ATOM 548 C CA . ILE A 1 80 ? -21.492 -3.727 -25.323 1.00 25.69 79 ILE A CA 1
ATOM 549 C C . ILE A 1 80 ? -20.019 -3.888 -24.928 1.00 27.74 79 ILE A C 1
ATOM 550 O O . ILE A 1 80 ? -19.712 -4.545 -23.945 1.00 29.37 79 ILE A O 1
ATOM 555 N N . GLU A 1 81 ? -19.111 -3.345 -25.716 1.00 28.16 80 GLU A N 1
ATOM 556 C CA . GLU A 1 81 ? -17.698 -3.396 -25.374 1.00 29.94 80 GLU A CA 1
ATOM 557 C C . GLU A 1 81 ? -17.433 -2.735 -24.015 1.00 30.10 80 GLU A C 1
ATOM 558 O O . GLU A 1 81 ? -16.765 -3.316 -23.151 1.00 29.03 80 GLU A O 1
ATOM 564 N N . ARG A 1 82 ? -17.982 -1.544 -23.827 1.00 31.34 81 ARG A N 1
ATOM 565 C CA . ARG A 1 82 ? -17.787 -0.816 -22.580 1.00 32.13 81 ARG A CA 1
ATOM 566 C C . ARG A 1 82 ? -18.277 -1.638 -21.391 1.00 35.98 81 ARG A C 1
ATOM 567 O O . ARG A 1 82 ? -17.533 -1.820 -20.409 1.00 33.23 81 ARG A O 1
ATOM 575 N N . PHE A 1 83 ? -19.499 -2.176 -21.468 1.00 32.36 82 PHE A N 1
ATOM 576 C CA . PHE A 1 83 ? -20.033 -2.852 -20.299 1.00 30.01 82 PHE A CA 1
ATOM 577 C C . PHE A 1 83 ? -19.413 -4.211 -20.077 1.00 31.09 82 PHE A C 1
ATOM 578 O O . PHE A 1 83 ? -19.294 -4.664 -18.937 1.00 32.99 82 PHE A O 1
ATOM 586 N N . ALA A 1 84 ? -18.961 -4.849 -21.147 1.00 30.48 83 ALA A N 1
ATOM 587 C CA . ALA A 1 84 ? -18.197 -6.069 -21.021 1.00 31.42 83 ALA A CA 1
ATOM 588 C C . ALA A 1 84 ? -16.878 -5.815 -20.283 1.00 33.41 83 ALA A C 1
ATOM 589 O O . ALA A 1 84 ? -16.469 -6.602 -19.455 1.00 33.93 83 ALA A O 1
ATOM 591 N N . ARG A 1 85 ? -16.208 -4.727 -20.610 1.00 34.37 84 ARG A N 1
ATOM 592 C CA . ARG A 1 85 ? -14.955 -4.395 -19.927 1.00 37.02 84 ARG A CA 1
ATOM 593 C C . ARG A 1 85 ? -15.214 -4.078 -18.463 1.00 37.68 84 ARG A C 1
ATOM 594 O O . ARG A 1 85 ? -14.384 -4.404 -17.607 1.00 36.18 84 ARG A O 1
ATOM 602 N N . ALA A 1 86 ? -16.380 -3.481 -18.188 1.00 37.05 85 ALA A N 1
ATOM 603 C CA . ALA A 1 86 ? -16.775 -3.093 -16.834 1.00 36.57 85 ALA A CA 1
ATOM 604 C C . ALA A 1 86 ? -17.340 -4.248 -15.998 1.00 36.93 85 ALA A C 1
ATOM 605 O O . ALA A 1 86 ? -17.642 -4.086 -14.818 1.00 38.10 85 ALA A O 1
ATOM 607 N N . GLY A 1 87 ? -17.477 -5.419 -16.605 1.00 35.94 86 GLY A N 1
ATOM 608 C CA . GLY A 1 87 ? -17.865 -6.620 -15.878 1.00 34.81 86 GLY A CA 1
ATOM 609 C C . GLY A 1 87 ? -19.360 -6.753 -15.646 1.00 35.62 86 GLY A C 1
ATOM 610 O O . GLY A 1 87 ? -19.767 -7.510 -14.781 1.00 36.31 86 GLY A O 1
ATOM 611 N N . LYS A 1 88 ? -20.194 -6.051 -16.410 1.00 31.65 87 LYS A N 1
ATOM 612 C CA . LYS A 1 88 ? -21.634 -6.211 -16.221 1.00 32.81 87 LYS A CA 1
ATOM 613 C C . LYS A 1 88 ? -22.147 -7.272 -17.188 1.00 29.78 87 LYS A C 1
ATOM 614 O O . LYS A 1 88 ? -21.557 -7.466 -18.238 1.00 30.59 87 LYS A O 1
ATOM 620 N N . ALA A 1 89 ? -23.225 -7.969 -16.821 1.00 27.88 88 ALA A N 1
ATOM 621 C CA . ALA A 1 89 ? -23.953 -8.833 -17.762 1.00 26.07 88 ALA A CA 1
ATOM 622 C C . ALA A 1 89 ? -24.737 -7.937 -18.707 1.00 25.01 88 ALA A C 1
ATOM 623 O O . ALA A 1 89 ? -25.256 -6.895 -18.300 1.00 24.40 88 ALA A O 1
ATOM 625 N N . ILE A 1 90 ? -24.862 -8.363 -19.958 1.00 25.48 89 ILE A N 1
ATOM 626 C CA . ILE A 1 90 ? -25.446 -7.511 -20.987 1.00 24.84 89 ILE A CA 1
ATOM 627 C C . ILE A 1 90 ? -26.590 -8.175 -21.758 1.00 24.05 89 ILE A C 1
ATOM 628 O O . ILE A 1 90 ? -26.432 -9.281 -22.259 1.00 23.03 89 ILE A O 1
ATOM 633 N N . PHE A 1 91 ? -27.714 -7.477 -21.808 1.00 25.10 90 PHE A N 1
ATOM 634 C CA . PHE A 1 91 ? -28.779 -7.755 -22.746 1.00 27.87 90 PHE A CA 1
ATOM 635 C C . PHE A 1 91 ? -28.864 -6.590 -23.736 1.00 25.67 90 PHE A C 1
ATOM 636 O O . PHE A 1 91 ? -29.080 -5.449 -23.337 1.00 27.53 90 PHE A O 1
ATOM 644 N N . CYS A 1 92 ? -28.709 -6.878 -25.021 1.00 23.53 91 CYS A N 1
ATOM 645 C CA . CYS A 1 92 ? -28.787 -5.830 -26.043 1.00 22.90 91 CYS A CA 1
ATOM 646 C C . CYS A 1 92 ? -29.856 -6.117 -27.078 1.00 22.81 91 CYS A C 1
ATOM 647 O O . CYS A 1 92 ? -29.884 -7.216 -27.663 1.00 20.91 91 CYS A O 1
ATOM 650 N N . GLU A 1 93 ? -30.701 -5.138 -27.339 1.00 23.24 92 GLU A N 1
ATOM 651 C CA . GLU A 1 93 ? -31.639 -5.223 -28.463 1.00 25.48 92 GLU A CA 1
ATOM 652 C C . GLU A 1 93 ? -30.859 -5.443 -29.758 1.00 26.39 92 GLU A C 1
ATOM 653 O O . GLU A 1 93 ? -29.708 -4.963 -29.891 1.00 25.08 92 GLU A O 1
ATOM 659 N N . LYS A 1 94 ? -31.428 -6.212 -30.691 1.00 25.29 93 LYS A N 1
ATOM 660 C CA . LYS A 1 94 ? -30.732 -6.435 -31.965 1.00 25.98 93 LYS A CA 1
ATOM 661 C C . LYS A 1 94 ? -30.548 -5.092 -32.670 1.00 25.41 93 LYS A C 1
ATOM 662 O O . LYS A 1 94 ? -31.341 -4.201 -32.482 1.00 24.13 93 LYS A O 1
ATOM 668 N N . PRO A 1 95 ? -29.521 -4.961 -33.514 1.00 24.68 94 PRO A N 1
ATOM 669 C CA . PRO A 1 95 ? -28.446 -5.875 -33.758 1.00 25.86 94 PRO A CA 1
ATOM 670 C C . PRO A 1 95 ? -27.224 -5.409 -32.940 1.00 24.34 94 PRO A C 1
ATOM 671 O O . PRO A 1 95 ? -27.278 -4.361 -32.331 1.00 26.54 94 PRO A O 1
ATOM 675 N N . ILE A 1 96 ? -26.147 -6.169 -32.954 1.00 24.25 95 ILE A N 1
ATOM 676 C CA . ILE A 1 96 ? -24.883 -5.741 -32.316 1.00 24.46 95 ILE A CA 1
ATOM 677 C C . ILE A 1 96 ? -24.337 -4.525 -33.087 1.00 24.42 95 ILE A C 1
ATOM 678 O O . ILE A 1 96 ? -23.947 -3.494 -32.514 1.00 25.16 95 ILE A O 1
ATOM 683 N N . ASP A 1 97 ? -24.391 -4.638 -34.400 1.00 22.69 96 ASP A N 1
ATOM 684 C CA . ASP A 1 97 ? -24.044 -3.577 -35.314 1.00 22.34 96 ASP A CA 1
ATOM 685 C C . ASP A 1 97 ? -24.518 -4.030 -36.708 1.00 23.52 96 ASP A C 1
ATOM 686 O O . ASP A 1 97 ? -24.743 -5.223 -36.920 1.00 23.25 96 ASP A O 1
ATOM 691 N N . LEU A 1 98 ? -24.709 -3.097 -37.635 1.00 24.22 97 LEU A N 1
ATOM 692 C CA . LEU A 1 98 ? -25.084 -3.467 -39.021 1.00 27.66 97 LEU A CA 1
ATOM 693 C C . LEU A 1 98 ? -23.928 -3.969 -39.870 1.00 26.60 97 LEU A C 1
ATOM 694 O O . LEU A 1 98 ? -24.151 -4.530 -40.943 1.00 23.90 97 LEU A O 1
ATOM 699 N N . ASP A 1 99 ? -22.710 -3.767 -39.379 1.00 28.67 98 ASP A N 1
ATOM 700 C CA . ASP A 1 99 ? -21.481 -4.143 -40.048 1.00 28.85 98 ASP A CA 1
ATOM 701 C C . ASP A 1 99 ? -20.833 -5.354 -39.372 1.00 27.66 98 ASP A C 1
ATOM 702 O O . ASP A 1 99 ? -20.472 -5.307 -38.182 1.00 24.65 98 ASP A O 1
ATOM 707 N N . ALA A 1 100 ? -20.674 -6.433 -40.136 1.00 25.49 99 ALA A N 1
ATOM 708 C CA . ALA A 1 100 ? -20.238 -7.700 -39.583 1.00 26.57 99 ALA A CA 1
ATOM 709 C C . ALA A 1 100 ? -18.819 -7.613 -39.049 1.00 27.50 99 ALA A C 1
ATOM 710 O O . ALA A 1 100 ? -18.510 -8.247 -38.079 1.00 25.55 99 ALA A O 1
ATOM 712 N N . GLU A 1 101 ? -17.955 -6.821 -39.669 1.00 29.33 100 GLU A N 1
ATOM 713 C CA . GLU A 1 101 ? -16.588 -6.687 -39.150 1.00 33.03 100 GLU A CA 1
ATOM 714 C C . GLU A 1 101 ? -16.627 -6.006 -37.768 1.00 29.69 100 GLU A C 1
ATOM 715 O O . GLU A 1 101 ? -15.940 -6.413 -36.838 1.00 30.60 100 GLU A O 1
ATOM 721 N N . ARG A 1 102 ? -17.444 -4.980 -37.647 1.00 27.17 101 ARG A N 1
ATOM 722 C CA . ARG A 1 102 ? -17.629 -4.331 -36.370 1.00 26.75 101 ARG A CA 1
ATOM 723 C C . ARG A 1 102 ? -18.143 -5.331 -35.335 1.00 26.59 101 ARG A C 1
ATOM 724 O O . ARG A 1 102 ? -17.690 -5.342 -34.177 1.00 25.52 101 ARG A O 1
ATOM 732 N N . VAL A 1 103 ? -19.066 -6.191 -35.752 1.00 24.42 102 VAL A N 1
ATOM 733 C CA . VAL A 1 103 ? -19.616 -7.193 -34.843 1.00 22.95 102 VAL A CA 1
ATOM 734 C C . VAL A 1 103 ? -18.539 -8.129 -34.382 1.00 22.88 102 VAL A C 1
ATOM 735 O O . VAL A 1 103 ? -18.467 -8.444 -33.184 1.00 23.54 102 VAL A O 1
ATOM 739 N N . ARG A 1 104 ? -17.702 -8.579 -35.305 1.00 25.33 103 ARG A N 1
ATOM 740 C CA . ARG A 1 104 ? -16.630 -9.480 -34.945 1.00 26.47 103 ARG A CA 1
ATOM 741 C C . ARG A 1 104 ? -15.696 -8.823 -33.913 1.00 28.31 103 ARG A C 1
ATOM 742 O O . ARG A 1 104 ? -15.320 -9.472 -32.932 1.00 27.81 103 ARG A O 1
ATOM 750 N N . ALA A 1 105 ? -15.376 -7.547 -34.099 1.00 27.99 104 ALA A N 1
ATOM 751 C CA . ALA A 1 105 ? -14.541 -6.807 -33.111 1.00 30.16 104 ALA A CA 1
ATOM 752 C C . ALA A 1 105 ? -15.222 -6.795 -31.753 1.00 29.06 104 ALA A C 1
ATOM 753 O O . ALA A 1 105 ? -14.605 -7.124 -30.743 1.00 29.97 104 ALA A O 1
ATOM 755 N N . CYS A 1 106 ? -16.504 -6.433 -31.735 1.00 29.49 105 CYS A N 1
ATOM 756 C CA . CYS A 1 106 ? -17.278 -6.420 -30.492 1.00 28.01 105 CYS A CA 1
ATOM 757 C C . CYS A 1 106 ? -17.223 -7.765 -29.779 1.00 28.70 105 CYS A C 1
ATOM 758 O O . CYS A 1 106 ? -16.963 -7.841 -28.576 1.00 28.34 105 CYS A O 1
ATOM 761 N N . LEU A 1 107 ? -17.407 -8.839 -30.527 1.00 24.49 106 LEU A N 1
ATOM 762 C CA . LEU A 1 107 ? -17.443 -10.152 -29.927 1.00 25.14 106 LEU A CA 1
ATOM 763 C C . LEU A 1 107 ? -16.082 -10.629 -29.425 1.00 27.02 106 LEU A C 1
ATOM 764 O O . LEU A 1 107 ? -16.047 -11.462 -28.551 1.00 23.95 106 LEU A O 1
ATOM 769 N N . LYS A 1 108 ? -14.983 -10.133 -29.989 1.00 29.29 107 LYS A N 1
ATOM 770 C CA . LYS A 1 108 ? -13.663 -10.514 -29.488 1.00 33.41 107 LYS A CA 1
ATOM 771 C C . LYS A 1 108 ? -13.459 -9.941 -28.081 1.00 31.95 107 LYS A C 1
ATOM 772 O O . LYS A 1 108 ? -12.966 -10.628 -27.191 1.00 34.62 107 LYS A O 1
ATOM 778 N N . VAL A 1 109 ? -13.854 -8.688 -27.906 1.00 31.03 108 VAL A N 1
ATOM 779 C CA . VAL A 1 109 ? -13.866 -8.037 -26.601 1.00 32.32 108 VAL A CA 1
ATOM 780 C C . VAL A 1 109 ? -14.770 -8.791 -25.629 1.00 34.03 108 VAL A C 1
ATOM 781 O O . VAL A 1 109 ? -14.410 -9.030 -24.467 1.00 35.88 108 VAL A O 1
ATOM 785 N N . VAL A 1 110 ? -15.955 -9.173 -26.091 1.00 33.43 109 VAL A N 1
ATOM 786 C CA . VAL A 1 110 ? -16.865 -9.964 -25.256 1.00 31.80 109 VAL A CA 1
ATOM 787 C C . VAL A 1 110 ? -16.192 -11.258 -24.797 1.00 31.28 109 VAL A C 1
ATOM 788 O O . VAL A 1 110 ? -16.318 -11.658 -23.643 1.00 34.59 109 VAL A O 1
ATOM 792 N N . SER A 1 111 ? -15.482 -11.886 -25.714 1.00 32.07 110 SER A N 1
ATOM 793 C CA . SER A 1 111 ? -14.794 -13.140 -25.477 1.00 35.64 110 SER A CA 1
ATOM 794 C C . SER A 1 111 ? -13.544 -13.005 -24.568 1.00 37.51 110 SER A C 1
ATOM 795 O O . SER A 1 111 ? -13.293 -13.859 -23.714 1.00 37.08 110 SER A O 1
ATOM 798 N N . ASP A 1 112 ? -12.750 -11.959 -24.778 1.00 38.33 111 ASP A N 1
ATOM 799 C CA . ASP A 1 112 ? -11.538 -11.750 -23.964 1.00 41.35 111 ASP A CA 1
ATOM 800 C C . ASP A 1 112 ? -11.919 -11.381 -22.518 1.00 42.46 111 ASP A C 1
ATOM 801 O O . ASP A 1 112 ? -11.237 -11.783 -21.567 1.00 46.53 111 ASP A O 1
ATOM 806 N N . THR A 1 113 ? -13.009 -10.634 -22.350 1.00 40.18 112 THR A N 1
ATOM 807 C CA . THR A 1 113 ? -13.497 -10.247 -21.012 1.00 38.19 112 THR A CA 1
ATOM 808 C C . THR A 1 113 ? -14.370 -11.311 -20.361 1.00 38.44 112 THR A C 1
ATOM 809 O O . THR A 1 113 ? -14.785 -11.164 -19.208 1.00 33.57 112 THR A O 1
ATOM 813 N N . LYS A 1 114 ? -14.650 -12.380 -21.108 1.00 38.07 113 LYS A N 1
ATOM 814 C CA . LYS A 1 114 ? -15.561 -13.449 -20.680 1.00 40.04 113 LYS A CA 1
ATOM 815 C C . LYS A 1 114 ? -16.913 -12.919 -20.205 1.00 37.04 113 LYS A C 1
ATOM 816 O O . LYS A 1 114 ? -17.506 -13.457 -19.271 1.00 36.09 113 LYS A O 1
ATOM 822 N N . ALA A 1 115 ? -17.399 -11.866 -20.864 1.00 35.57 114 ALA A N 1
ATOM 823 C CA . ALA A 1 115 ? -18.673 -11.239 -20.492 1.00 32.07 114 ALA A CA 1
ATOM 824 C C . ALA A 1 115 ? -19.826 -12.089 -20.951 1.00 30.96 114 ALA A C 1
ATOM 825 O O . ALA A 1 115 ? -19.655 -12.920 -21.837 1.00 32.23 114 ALA A O 1
ATOM 827 N N . LYS A 1 116 ? -20.985 -11.897 -20.329 1.00 29.60 115 LYS A N 1
ATOM 828 C CA . LYS A 1 116 ? -22.222 -12.573 -20.708 1.00 31.64 115 LYS A CA 1
ATOM 829 C C . LYS A 1 116 ? -23.134 -11.620 -21.506 1.00 30.64 115 LYS A C 1
ATOM 830 O O . LYS A 1 116 ? -23.491 -10.564 -21.011 1.00 30.84 115 LYS A O 1
ATOM 836 N N . LEU A 1 117 ? -23.500 -12.011 -22.727 1.00 28.09 116 LEU A N 1
ATOM 837 C CA . LEU A 1 117 ? -24.283 -11.184 -23.638 1.00 26.61 116 LEU A CA 1
ATOM 838 C C . LEU A 1 117 ? -25.436 -11.978 -24.215 1.00 25.65 116 LEU A C 1
ATOM 839 O O . LEU A 1 117 ? -25.194 -13.014 -24.831 1.00 26.13 116 LEU A O 1
ATOM 852 N N . VAL A 1 119 ? -28.543 -11.288 -26.967 1.00 22.75 118 VAL A N 1
ATOM 853 C CA . VAL A 1 119 ? -29.127 -10.421 -27.963 1.00 23.63 118 VAL A CA 1
ATOM 854 C C . VAL A 1 119 ? -30.643 -10.616 -28.023 1.00 23.67 118 VAL A C 1
ATOM 855 O O . VAL A 1 119 ? -31.144 -11.715 -27.833 1.00 26.36 118 VAL A O 1
ATOM 859 N N . GLY A 1 120 ? -31.377 -9.552 -28.321 1.00 22.46 119 GLY A N 1
ATOM 860 C CA . GLY A 1 120 ? -32.827 -9.545 -28.209 1.00 24.03 119 GLY A CA 1
ATOM 861 C C . GLY A 1 120 ? -33.633 -10.165 -29.359 1.00 22.35 119 GLY A C 1
ATOM 862 O O . GLY A 1 120 ? -34.495 -9.499 -29.929 1.00 26.35 119 GLY A O 1
ATOM 863 N N . PHE A 1 121 ? -33.353 -11.416 -29.712 1.00 21.73 120 PHE A N 1
ATOM 864 C CA . PHE A 1 121 ? -34.172 -12.134 -30.700 1.00 20.67 120 PHE A CA 1
ATOM 865 C C . PHE A 1 121 ? -35.378 -12.693 -29.938 1.00 20.71 120 PHE A C 1
ATOM 866 O O . PHE A 1 121 ? -35.440 -13.865 -29.600 1.00 20.43 120 PHE A O 1
ATOM 874 N N . ASN A 1 122 ? -36.301 -11.803 -29.632 1.00 19.95 121 ASN A N 1
ATOM 875 C CA . ASN A 1 122 ? -37.407 -12.106 -28.758 1.00 21.85 121 ASN A CA 1
ATOM 876 C C . ASN A 1 122 ? -38.338 -13.235 -29.237 1.00 21.09 121 ASN A C 1
ATOM 877 O O . ASN A 1 122 ? -39.060 -13.816 -28.434 1.00 19.77 121 ASN A O 1
ATOM 882 N N . ARG A 1 123 ? -38.337 -13.528 -30.533 1.00 21.73 122 ARG A N 1
ATOM 883 C CA . ARG A 1 123 ? -39.233 -14.536 -31.061 1.00 19.90 122 ARG A CA 1
ATOM 884 C C . ARG A 1 123 ? -38.921 -15.932 -30.550 1.00 19.56 122 ARG A C 1
ATOM 885 O O . ARG A 1 123 ? -39.812 -16.754 -30.499 1.00 19.01 122 ARG A O 1
ATOM 893 N N . ARG A 1 124 ? -37.664 -16.206 -30.209 1.00 20.62 123 ARG A N 1
ATOM 894 C CA . ARG A 1 124 ? -37.296 -17.464 -29.583 1.00 19.98 123 ARG A CA 1
ATOM 895 C C . ARG A 1 124 ? -38.027 -17.726 -28.265 1.00 20.80 123 ARG A C 1
ATOM 896 O O . ARG A 1 124 ? -38.003 -18.849 -27.784 1.00 18.67 123 ARG A O 1
ATOM 904 N N . PHE A 1 125 ? -38.590 -16.680 -27.661 1.00 20.46 124 PHE A N 1
ATOM 905 C CA . PHE A 1 125 ? -39.214 -16.775 -26.374 1.00 20.16 124 PHE A CA 1
ATOM 906 C C . PHE A 1 125 ? -40.733 -16.641 -26.487 1.00 19.96 124 PHE A C 1
ATOM 907 O O . PHE A 1 125 ? -41.432 -16.581 -25.458 1.00 18.62 124 PHE A O 1
ATOM 915 N N . ASP A 1 126 ? -41.256 -16.552 -27.705 1.00 17.51 125 ASP A N 1
ATOM 916 C CA . ASP A 1 126 ? -42.709 -16.506 -27.886 1.00 18.20 125 ASP A CA 1
ATOM 917 C C . ASP A 1 126 ? -43.265 -17.883 -27.447 1.00 19.55 125 ASP A C 1
ATOM 918 O O . ASP A 1 126 ? -42.675 -18.903 -27.748 1.00 17.63 125 ASP A O 1
ATOM 923 N N . PRO A 1 127 ? -44.371 -17.910 -26.703 1.00 19.68 126 PRO A N 1
ATOM 924 C CA . PRO A 1 127 ? -44.881 -19.224 -26.250 1.00 19.89 126 PRO A CA 1
ATOM 925 C C . PRO A 1 127 ? -45.212 -20.187 -27.400 1.00 18.62 126 PRO A C 1
ATOM 926 O O . PRO A 1 127 ? -45.005 -21.413 -27.307 1.00 17.99 126 PRO A O 1
ATOM 930 N N . HIS A 1 128 ? -45.749 -19.647 -28.474 1.00 17.53 127 HIS A N 1
ATOM 931 C CA . HIS A 1 128 ? -46.158 -20.477 -29.589 1.00 19.43 127 HIS A CA 1
ATOM 932 C C . HIS A 1 128 ? -44.949 -21.033 -30.340 1.00 19.38 127 HIS A C 1
ATOM 933 O O . HIS A 1 128 ? -44.855 -22.254 -30.606 1.00 18.23 127 HIS A O 1
ATOM 940 N N . PHE A 1 129 ? -43.987 -20.163 -30.659 1.00 16.65 128 PHE A N 1
ATOM 941 C CA . PHE A 1 129 ? -42.762 -20.624 -31.334 1.00 16.63 128 PHE A CA 1
ATOM 942 C C . PHE A 1 129 ? -41.922 -21.574 -30.453 1.00 17.49 128 PHE A C 1
ATOM 943 O O . PHE A 1 129 ? -41.301 -22.494 -30.957 1.00 18.05 128 PHE A O 1
ATOM 959 N N . ALA A 1 131 ? -43.197 -23.637 -28.249 1.00 18.06 130 ALA A N 1
ATOM 960 C CA . ALA A 1 131 ? -43.905 -24.928 -28.345 1.00 17.61 130 ALA A CA 1
ATOM 961 C C . ALA A 1 131 ? -43.547 -25.682 -29.632 1.00 17.19 130 ALA A C 1
ATOM 962 O O . ALA A 1 131 ? -43.418 -26.889 -29.632 1.00 15.87 130 ALA A O 1
ATOM 964 N N . VAL A 1 132 ? -43.298 -24.975 -30.733 1.00 15.95 131 VAL A N 1
ATOM 965 C CA . VAL A 1 132 ? -42.996 -25.629 -31.967 1.00 16.37 131 VAL A CA 1
ATOM 966 C C . VAL A 1 132 ? -41.637 -26.297 -31.814 1.00 18.19 131 VAL A C 1
ATOM 967 O O . VAL A 1 132 ? -41.448 -27.478 -32.118 1.00 18.19 131 VAL A O 1
ATOM 971 N N . ARG A 1 133 ? -40.695 -25.521 -31.338 1.00 18.84 132 ARG A N 1
ATOM 972 C CA . ARG A 1 133 ? -39.346 -26.006 -31.076 1.00 21.27 132 ARG A CA 1
ATOM 973 C C . ARG A 1 133 ? -39.353 -27.191 -30.064 1.00 20.49 132 ARG A C 1
ATOM 974 O O . ARG A 1 133 ? -38.648 -28.152 -30.257 1.00 19.76 132 ARG A O 1
ATOM 982 N N . LYS A 1 134 ? -40.157 -27.108 -29.018 1.00 21.95 133 LYS A N 1
ATOM 983 C CA . LYS A 1 134 ? -40.278 -28.233 -28.068 1.00 22.59 133 LYS A CA 1
ATOM 984 C C . LYS A 1 134 ? -40.859 -29.479 -28.753 1.00 21.24 133 LYS A C 1
ATOM 985 O O . LYS A 1 134 ? -40.370 -30.565 -28.556 1.00 22.21 133 LYS A O 1
ATOM 991 N N . ALA A 1 135 ? -41.891 -29.338 -29.573 1.00 21.77 134 ALA A N 1
ATOM 992 C CA . ALA A 1 135 ? -42.366 -30.471 -30.368 1.00 20.78 134 ALA A CA 1
ATOM 993 C C . ALA A 1 135 ? -41.268 -31.118 -31.187 1.00 20.49 134 ALA A C 1
ATOM 994 O O . ALA A 1 135 ? -41.162 -32.365 -31.242 1.00 20.04 134 ALA A O 1
ATOM 996 N N . ILE A 1 136 ? -40.429 -30.305 -31.824 1.00 19.04 135 ILE A N 1
ATOM 997 C CA . ILE A 1 136 ? -39.308 -30.837 -32.579 1.00 19.92 135 ILE A CA 1
ATOM 998 C C . ILE A 1 136 ? -38.295 -31.555 -31.672 1.00 21.71 135 ILE A C 1
ATOM 999 O O . ILE A 1 136 ? -37.881 -32.677 -32.000 1.00 24.08 135 ILE A O 1
ATOM 1004 N N . ASP A 1 137 ? -37.885 -30.917 -30.578 1.00 22.40 136 ASP A N 1
ATOM 1005 C CA . ASP A 1 137 ? -36.951 -31.506 -29.605 1.00 24.35 136 ASP A CA 1
ATOM 1006 C C . ASP A 1 137 ? -37.510 -32.864 -29.078 1.00 26.01 136 ASP A C 1
ATOM 1007 O O . ASP A 1 137 ? -36.770 -33.801 -28.862 1.00 27.35 136 ASP A O 1
ATOM 1012 N N . ASP A 1 138 ? -38.823 -32.946 -28.875 1.00 24.66 137 ASP A N 1
ATOM 1013 C CA . ASP A 1 138 ? -39.458 -34.181 -28.404 1.00 25.75 137 ASP A CA 1
ATOM 1014 C C . ASP A 1 138 ? -39.625 -35.269 -29.488 1.00 25.74 137 ASP A C 1
ATOM 1015 O O . ASP A 1 138 ? -40.180 -36.320 -29.217 1.00 26.67 137 ASP A O 1
ATOM 1020 N N . GLY A 1 139 ? -39.164 -35.020 -30.714 1.00 22.97 138 GLY A N 1
ATOM 1021 C CA . GLY A 1 139 ? -39.203 -36.017 -31.765 1.00 22.72 138 GLY A CA 1
ATOM 1022 C C . GLY A 1 139 ? -40.557 -36.149 -32.470 1.00 22.01 138 GLY A C 1
ATOM 1023 O O . GLY A 1 139 ? -40.731 -37.033 -33.290 1.00 22.55 138 GLY A O 1
ATOM 1024 N N . ARG A 1 140 ? -41.488 -35.252 -32.207 1.00 21.11 139 ARG A N 1
ATOM 1025 C CA A ARG A 1 140 ? -42.819 -35.426 -32.765 0.50 22.19 139 ARG A CA 1
ATOM 1026 C CA B ARG A 1 140 ? -42.851 -35.339 -32.749 0.50 21.65 139 ARG A CA 1
ATOM 1027 C C . ARG A 1 140 ? -42.883 -35.262 -34.283 1.00 21.48 139 ARG A C 1
ATOM 1028 O O . ARG A 1 140 ? -43.796 -35.784 -34.919 1.00 21.28 139 ARG A O 1
ATOM 1043 N N . ILE A 1 141 ? -41.902 -34.596 -34.905 1.00 19.73 140 ILE A N 1
ATOM 1044 C CA . ILE A 1 141 ? -41.884 -34.568 -36.401 1.00 19.54 140 ILE A CA 1
ATOM 1045 C C . ILE A 1 141 ? -40.716 -35.303 -37.053 1.00 20.36 140 ILE A C 1
ATOM 1046 O O . ILE A 1 141 ? -40.501 -35.213 -38.268 1.00 18.25 140 ILE A O 1
ATOM 1051 N N . GLY A 1 142 ? -39.987 -36.058 -36.253 1.00 20.59 141 GLY A N 1
ATOM 1052 C CA . GLY A 1 142 ? -38.819 -36.782 -36.733 1.00 20.67 141 GLY A CA 1
ATOM 1053 C C . GLY A 1 142 ? -37.678 -35.829 -37.055 1.00 22.12 141 GLY A C 1
ATOM 1054 O O . GLY A 1 142 ? -37.484 -34.855 -36.361 1.00 21.49 141 GLY A O 1
ATOM 1055 N N . GLU A 1 143 ? -36.965 -36.099 -38.139 1.00 22.08 142 GLU A N 1
ATOM 1056 C CA . GLU A 1 143 ? -35.852 -35.280 -38.582 1.00 24.33 142 GLU A CA 1
ATOM 1057 C C . GLU A 1 143 ? -36.419 -34.061 -39.317 1.00 21.00 142 GLU A C 1
ATOM 1058 O O . GLU A 1 143 ? -37.249 -34.222 -40.223 1.00 19.44 142 GLU A O 1
ATOM 1064 N N . VAL A 1 144 ? -35.970 -32.863 -38.954 1.00 19.38 143 VAL A N 1
ATOM 1065 C CA . VAL A 1 144 ? -36.378 -31.620 -39.684 1.00 18.14 143 VAL A CA 1
ATOM 1066 C C . VAL A 1 144 ? -35.915 -31.680 -41.136 1.00 17.38 143 VAL A C 1
ATOM 1067 O O . VAL A 1 144 ? -34.793 -32.068 -41.426 1.00 18.95 143 VAL A O 1
ATOM 1071 N N . GLU A 1 145 ? -36.805 -31.333 -42.058 1.00 17.43 144 GLU A N 1
ATOM 1072 C CA . GLU A 1 145 ? -36.475 -31.334 -43.469 1.00 16.38 144 GLU A CA 1
ATOM 1073 C C . GLU A 1 145 ? -36.651 -29.941 -44.096 1.00 16.24 144 GLU A C 1
ATOM 1074 O O . GLU A 1 145 ? -35.709 -29.427 -44.726 1.00 15.15 144 GLU A O 1
ATOM 1093 N N . VAL A 1 147 ? -38.293 -25.970 -43.645 1.00 16.57 146 VAL A N 1
ATOM 1094 C CA . VAL A 1 147 ? -38.809 -24.897 -42.794 1.00 16.43 146 VAL A CA 1
ATOM 1095 C C . VAL A 1 147 ? -39.430 -23.807 -43.703 1.00 15.59 146 VAL A C 1
ATOM 1096 O O . VAL A 1 147 ? -38.853 -23.459 -44.727 1.00 15.27 146 VAL A O 1
ATOM 1100 N N . THR A 1 148 ? -40.624 -23.332 -43.369 1.00 16.83 147 THR A N 1
ATOM 1101 C CA . THR A 1 148 ? -41.255 -22.180 -44.049 1.00 17.50 147 THR A CA 1
ATOM 1102 C C . THR A 1 148 ? -41.608 -21.090 -43.036 1.00 17.31 147 THR A C 1
ATOM 1103 O O . THR A 1 148 ? -42.310 -21.332 -42.042 1.00 16.88 147 THR A O 1
ATOM 1107 N N . ILE A 1 149 ? -41.100 -19.887 -43.275 1.00 16.63 148 ILE A N 1
ATOM 1108 C CA . ILE A 1 149 ? -41.319 -18.749 -42.386 1.00 15.57 148 ILE A CA 1
ATOM 1109 C C . ILE A 1 149 ? -41.911 -17.587 -43.178 1.00 15.78 148 ILE A C 1
ATOM 1110 O O . ILE A 1 149 ? -41.366 -17.231 -44.209 1.00 14.64 148 ILE A O 1
ATOM 1115 N N . THR A 1 150 ? -43.058 -17.065 -42.731 1.00 15.66 149 THR A N 1
ATOM 1116 C CA . THR A 1 150 ? -43.680 -15.895 -43.328 1.00 16.84 149 THR A CA 1
ATOM 1117 C C . THR A 1 150 ? -43.831 -14.769 -42.307 1.00 16.41 149 THR A C 1
ATOM 1118 O O . THR A 1 150 ? -44.429 -14.957 -41.240 1.00 15.38 149 THR A O 1
ATOM 1122 N N . SER A 1 151 ? -43.261 -13.594 -42.632 1.00 16.37 150 SER A N 1
ATOM 1123 C CA . SER A 1 151 ? -43.395 -12.405 -41.788 1.00 17.12 150 SER A CA 1
ATOM 1124 C C . SER A 1 151 ? -43.823 -11.213 -42.631 1.00 17.45 150 SER A C 1
ATOM 1125 O O . SER A 1 151 ? -43.250 -10.973 -43.670 1.00 15.34 150 SER A O 1
ATOM 1128 N N . ARG A 1 152 ? -44.862 -10.501 -42.194 1.00 17.10 151 ARG A N 1
ATOM 1129 C CA . ARG A 1 152 ? -45.384 -9.360 -42.911 1.00 17.82 151 ARG A CA 1
ATOM 1130 C C . ARG A 1 152 ? -45.794 -8.272 -41.878 1.00 18.82 151 ARG A C 1
ATOM 1131 O O . ARG A 1 152 ? -46.565 -8.537 -40.945 1.00 17.95 151 ARG A O 1
ATOM 1139 N N . ASP A 1 153 ? -45.266 -7.063 -42.063 1.00 19.93 152 ASP A N 1
ATOM 1140 C CA . ASP A 1 153 ? -45.590 -5.941 -41.210 1.00 20.12 152 ASP A CA 1
ATOM 1141 C C . ASP A 1 153 ? -46.929 -5.321 -41.615 1.00 21.41 152 ASP A C 1
ATOM 1142 O O . ASP A 1 153 ? -47.390 -5.452 -42.766 1.00 18.56 152 ASP A O 1
ATOM 1147 N N . PRO A 1 154 ? -47.559 -4.616 -40.667 1.00 23.38 153 PRO A N 1
ATOM 1148 C CA . PRO A 1 154 ? -48.833 -4.001 -40.989 1.00 24.88 153 PRO A CA 1
ATOM 1149 C C . PRO A 1 154 ? -48.673 -2.822 -41.952 1.00 26.22 153 PRO A C 1
ATOM 1150 O O . PRO A 1 154 ? -49.585 -2.569 -42.716 1.00 26.84 153 PRO A O 1
ATOM 1154 N N . SER A 1 155 ? -47.519 -2.160 -41.904 1.00 23.79 154 SER A N 1
ATOM 1155 C CA . SER A 1 155 ? -47.244 -0.896 -42.590 1.00 27.22 154 SER A CA 1
ATOM 1156 C C . SER A 1 155 ? -45.759 -0.779 -42.811 1.00 25.63 154 SER A C 1
ATOM 1157 O O . SER A 1 155 ? -44.975 -1.213 -41.970 1.00 24.16 154 SER A O 1
ATOM 1160 N N . ALA A 1 156 ? -45.378 -0.132 -43.908 1.00 26.49 155 ALA A N 1
ATOM 1161 C CA . ALA A 1 156 ? -43.976 0.036 -44.252 1.00 29.43 155 ALA A CA 1
ATOM 1162 C C . ALA A 1 156 ? -43.394 1.143 -43.385 1.00 33.49 155 ALA A C 1
ATOM 1163 O O . ALA A 1 156 ? -44.128 2.025 -42.973 1.00 33.84 155 ALA A O 1
ATOM 1165 N N . PRO A 1 157 ? -42.089 1.091 -43.065 1.00 34.77 156 PRO A N 1
ATOM 1166 C CA . PRO A 1 157 ? -41.537 2.150 -42.223 1.00 35.24 156 PRO A CA 1
ATOM 1167 C C . PRO A 1 157 ? -41.321 3.451 -43.023 1.00 34.25 156 PRO A C 1
ATOM 1168 O O . PRO A 1 157 ? -41.304 3.421 -44.265 1.00 30.75 156 PRO A O 1
ATOM 1172 N N . PRO A 1 158 ? -41.215 4.593 -42.323 1.00 33.80 157 PRO A N 1
ATOM 1173 C CA . PRO A 1 158 ? -40.919 5.810 -43.086 1.00 34.95 157 PRO A CA 1
ATOM 1174 C C . PRO A 1 158 ? -39.463 5.801 -43.587 1.00 31.94 157 PRO A C 1
ATOM 1175 O O . PRO A 1 158 ? -38.596 5.178 -42.977 1.00 34.92 157 PRO A O 1
ATOM 1179 N N . VAL A 1 159 ? -39.221 6.485 -44.690 1.00 33.73 158 VAL A N 1
ATOM 1180 C CA . VAL A 1 159 ? -37.883 6.601 -45.312 1.00 35.88 158 VAL A CA 1
ATOM 1181 C C . VAL A 1 159 ? -36.743 6.890 -44.346 1.00 36.28 158 VAL A C 1
ATOM 1182 O O . VAL A 1 159 ? -35.653 6.321 -44.491 1.00 33.50 158 VAL A O 1
ATOM 1186 N N . ASP A 1 160 ? -36.961 7.769 -43.366 1.00 35.74 159 ASP A N 1
ATOM 1187 C CA . ASP A 1 160 ? -35.883 8.070 -42.430 1.00 39.06 159 ASP A CA 1
ATOM 1188 C C . ASP A 1 160 ? -35.562 6.827 -41.595 1.00 34.63 159 ASP A C 1
ATOM 1189 O O . ASP A 1 160 ? -34.403 6.575 -41.248 1.00 34.66 159 ASP A O 1
ATOM 1194 N N . TYR A 1 161 ? -36.565 6.019 -41.287 1.00 33.83 160 TYR A N 1
ATOM 1195 C CA . TYR A 1 161 ? -36.241 4.748 -40.633 1.00 35.16 160 TYR A CA 1
ATOM 1196 C C . TYR A 1 161 ? -35.374 3.870 -41.565 1.00 28.44 160 TYR A C 1
ATOM 1197 O O . TYR A 1 161 ? -34.334 3.355 -41.159 1.00 25.01 160 TYR A O 1
ATOM 1206 N N . ILE A 1 162 ? -35.767 3.781 -42.823 1.00 27.46 161 ILE A N 1
ATOM 1207 C CA . ILE A 1 162 ? -35.073 2.932 -43.787 1.00 28.69 161 ILE A CA 1
ATOM 1208 C C . ILE A 1 162 ? -33.570 3.240 -43.921 1.00 29.22 161 ILE A C 1
ATOM 1209 O O . ILE A 1 162 ? -32.740 2.331 -43.937 1.00 27.10 161 ILE A O 1
ATOM 1214 N N . LYS A 1 163 ? -33.217 4.524 -43.928 1.00 28.47 162 LYS A N 1
ATOM 1215 C CA . LYS A 1 163 ? -31.846 4.964 -44.195 1.00 32.93 162 LYS A CA 1
ATOM 1216 C C . LYS A 1 163 ? -30.837 4.521 -43.159 1.00 31.16 162 LYS A C 1
ATOM 1217 O O . LYS A 1 163 ? -29.679 4.266 -43.482 1.00 33.07 162 LYS A O 1
ATOM 1223 N N . ARG A 1 164 ? -31.272 4.421 -41.920 1.00 30.65 163 ARG A N 1
ATOM 1224 C CA . ARG A 1 164 ? -30.395 3.931 -40.867 1.00 34.70 163 ARG A CA 1
ATOM 1225 C C . ARG A 1 164 ? -30.680 2.465 -40.499 1.00 30.44 163 ARG A C 1
ATOM 1226 O O . ARG A 1 164 ? -30.181 1.991 -39.488 1.00 30.65 163 ARG A O 1
ATOM 1234 N N . SER A 1 165 ? -31.496 1.764 -41.296 1.00 27.93 164 SER A N 1
ATOM 1235 C CA . SER A 1 165 ? -31.932 0.404 -40.938 1.00 24.08 164 SER A CA 1
ATOM 1236 C C . SER A 1 165 ? -30.978 -0.683 -41.388 1.00 23.71 164 SER A C 1
ATOM 1237 O O . SER A 1 165 ? -31.059 -1.803 -40.893 1.00 24.39 164 SER A O 1
ATOM 1240 N N . GLY A 1 166 ? -30.075 -0.386 -42.318 1.00 21.47 165 GLY A N 1
ATOM 1241 C CA . GLY A 1 166 ? -29.315 -1.426 -43.017 1.00 20.05 165 GLY A CA 1
ATOM 1242 C C . GLY A 1 166 ? -30.069 -2.219 -44.112 1.00 17.56 165 GLY A C 1
ATOM 1243 O O . GLY A 1 166 ? -29.506 -3.087 -44.719 1.00 17.89 165 GLY A O 1
ATOM 1244 N N . GLY A 1 167 ? -31.328 -1.875 -44.362 1.00 17.67 166 GLY A N 1
ATOM 1245 C CA . GLY A 1 167 ? -32.108 -2.440 -45.423 1.00 18.06 166 GLY A CA 1
ATOM 1246 C C . GLY A 1 167 ? -32.946 -3.624 -44.878 1.00 17.22 166 GLY A C 1
ATOM 1247 O O . GLY A 1 167 ? -32.733 -4.068 -43.740 1.00 17.10 166 GLY A O 1
ATOM 1248 N N . ILE A 1 168 ? -33.900 -4.082 -45.683 1.00 15.95 167 ILE A N 1
ATOM 1249 C CA . ILE A 1 168 ? -34.913 -5.070 -45.226 1.00 15.76 167 ILE A CA 1
ATOM 1250 C C . ILE A 1 168 ? -34.311 -6.357 -44.669 1.00 14.81 167 ILE A C 1
ATOM 1251 O O . ILE A 1 168 ? -34.811 -6.888 -43.644 1.00 14.39 167 ILE A O 1
ATOM 1256 N N . PHE A 1 169 ? -33.245 -6.827 -45.274 1.00 13.57 168 PHE A N 1
ATOM 1257 C CA . PHE A 1 169 ? -32.666 -8.101 -44.852 1.00 14.21 168 PHE A CA 1
ATOM 1258 C C . PHE A 1 169 ? -31.974 -7.965 -43.490 1.00 15.87 168 PHE A C 1
ATOM 1259 O O . PHE A 1 169 ? -32.067 -8.858 -42.655 1.00 14.29 168 PHE A O 1
ATOM 1267 N N . ARG A 1 170 ? -31.288 -6.826 -43.257 1.00 15.81 169 ARG A N 1
ATOM 1268 C CA . ARG A 1 170 ? -30.627 -6.600 -41.981 1.00 16.07 169 ARG A CA 1
ATOM 1269 C C . ARG A 1 170 ? -31.553 -6.186 -40.858 1.00 15.65 169 ARG A C 1
ATOM 1270 O O . ARG A 1 170 ? -31.279 -6.468 -39.674 1.00 17.20 169 ARG A O 1
ATOM 1278 N N . ASP A 1 171 ? -32.665 -5.557 -41.203 1.00 15.95 170 ASP A N 1
ATOM 1279 C CA . ASP A 1 171 ? -33.564 -4.966 -40.250 1.00 18.08 170 ASP A CA 1
ATOM 1280 C C . ASP A 1 171 ? -34.778 -5.833 -39.935 1.00 18.43 170 ASP A C 1
ATOM 1281 O O . ASP A 1 171 ? -35.225 -5.888 -38.805 1.00 19.86 170 ASP A O 1
ATOM 1294 N N . THR A 1 173 ? -35.589 -9.176 -41.962 1.00 16.68 172 THR A N 1
ATOM 1295 C CA . THR A 1 173 ? -35.388 -10.601 -42.202 1.00 17.23 172 THR A CA 1
ATOM 1296 C C . THR A 1 173 ? -34.446 -11.219 -41.200 1.00 16.89 172 THR A C 1
ATOM 1297 O O . THR A 1 173 ? -34.466 -12.425 -40.988 1.00 15.62 172 THR A O 1
ATOM 1301 N N . ILE A 1 174 ? -33.613 -10.391 -40.572 1.00 17.09 173 ILE A N 1
ATOM 1302 C CA . ILE A 1 174 ? -32.713 -10.834 -39.535 1.00 16.40 173 ILE A CA 1
ATOM 1303 C C . ILE A 1 174 ? -33.374 -11.719 -38.429 1.00 16.53 173 ILE A C 1
ATOM 1304 O O . ILE A 1 174 ? -32.765 -12.664 -37.957 1.00 15.77 173 ILE A O 1
ATOM 1309 N N . HIS A 1 175 ? -34.598 -11.390 -38.036 1.00 15.85 174 HIS A N 1
ATOM 1310 C CA . HIS A 1 175 ? -35.320 -12.165 -37.050 1.00 17.69 174 HIS A CA 1
ATOM 1311 C C . HIS A 1 175 ? -35.650 -13.578 -37.641 1.00 17.17 174 HIS A C 1
ATOM 1312 O O . HIS A 1 175 ? -35.623 -14.580 -36.920 1.00 17.07 174 HIS A O 1
ATOM 1319 N N . ASP A 1 176 ? -35.971 -13.609 -38.929 1.00 16.75 175 ASP A N 1
ATOM 1320 C CA . ASP A 1 176 ? -36.349 -14.842 -39.644 1.00 17.29 175 ASP A CA 1
ATOM 1321 C C . ASP A 1 176 ? -35.139 -15.671 -39.886 1.00 16.59 175 ASP A C 1
ATOM 1322 O O . ASP A 1 176 ? -35.235 -16.896 -39.812 1.00 16.95 175 ASP A O 1
ATOM 1327 N N . PHE A 1 177 ? -33.993 -15.029 -40.131 1.00 15.94 176 PHE A N 1
ATOM 1328 C CA . PHE A 1 177 ? -32.741 -15.760 -40.226 1.00 15.36 176 PHE A CA 1
ATOM 1329 C C . PHE A 1 177 ? -32.397 -16.431 -38.886 1.00 14.81 176 PHE A C 1
ATOM 1330 O O . PHE A 1 177 ? -32.001 -17.581 -38.868 1.00 15.04 176 PHE A O 1
ATOM 1338 N N . ASP A 1 178 ? -32.562 -15.730 -37.774 1.00 15.05 177 ASP A N 1
ATOM 1339 C CA . ASP A 1 178 ? -32.364 -16.359 -36.480 1.00 16.01 177 ASP A CA 1
ATOM 1340 C C . ASP A 1 178 ? -33.388 -17.491 -36.234 1.00 15.81 177 ASP A C 1
ATOM 1341 O O . ASP A 1 178 ? -33.048 -18.564 -35.761 1.00 17.79 177 ASP A O 1
ATOM 1354 N N . ALA A 1 180 ? -34.822 -19.322 -38.444 1.00 15.95 179 ALA A N 1
ATOM 1355 C CA . ALA A 1 180 ? -34.412 -20.425 -39.231 1.00 16.80 179 ALA A CA 1
ATOM 1356 C C . ALA A 1 180 ? -33.354 -21.261 -38.550 1.00 18.25 179 ALA A C 1
ATOM 1357 O O . ALA A 1 180 ? -33.422 -22.479 -38.614 1.00 16.84 179 ALA A O 1
ATOM 1359 N N . ARG A 1 181 ? -32.326 -20.620 -37.989 1.00 18.12 180 ARG A N 1
ATOM 1360 C CA . ARG A 1 181 ? -31.285 -21.336 -37.258 1.00 18.54 180 ARG A CA 1
ATOM 1361 C C . ARG A 1 181 ? -31.846 -22.078 -36.069 1.00 18.19 180 ARG A C 1
ATOM 1362 O O . ARG A 1 181 ? -31.489 -23.252 -35.852 1.00 19.45 180 ARG A O 1
ATOM 1370 N N . PHE A 1 182 ? -32.801 -21.435 -35.384 1.00 17.78 181 PHE A N 1
ATOM 1371 C CA . PHE A 1 182 ? -33.448 -21.978 -34.202 1.00 19.25 181 PHE A CA 1
ATOM 1372 C C . PHE A 1 182 ? -34.275 -23.256 -34.544 1.00 19.34 181 PHE A C 1
ATOM 1373 O O . PHE A 1 182 ? -34.317 -24.212 -33.762 1.00 17.41 181 PHE A O 1
ATOM 1381 N N . LEU A 1 183 ? -34.942 -23.237 -35.697 1.00 19.24 182 LEU A N 1
ATOM 1382 C CA . LEU A 1 183 ? -35.813 -24.334 -36.113 1.00 19.97 182 LEU A CA 1
ATOM 1383 C C . LEU A 1 183 ? -35.058 -25.424 -36.857 1.00 22.23 182 LEU A C 1
ATOM 1384 O O . LEU A 1 183 ? -35.375 -26.609 -36.712 1.00 19.84 182 LEU A O 1
ATOM 1389 N N . LEU A 1 184 ? -34.071 -25.024 -37.665 1.00 23.29 183 LEU A N 1
ATOM 1390 C CA . LEU A 1 184 ? -33.273 -26.002 -38.383 1.00 22.52 183 LEU A CA 1
ATOM 1391 C C . LEU A 1 184 ? -32.412 -26.848 -37.484 1.00 25.44 183 LEU A C 1
ATOM 1392 O O . LEU A 1 184 ? -32.168 -28.032 -37.800 1.00 23.17 183 LEU A O 1
ATOM 1397 N N . GLY A 1 185 ? -31.894 -26.225 -36.432 1.00 25.30 184 GLY A N 1
ATOM 1398 C CA . GLY A 1 185 ? -30.988 -26.870 -35.522 1.00 28.01 184 GLY A CA 1
ATOM 1399 C C . GLY A 1 185 ? -29.640 -27.178 -36.135 1.00 29.82 184 GLY A C 1
ATOM 1400 O O . GLY A 1 185 ? -28.884 -27.943 -35.561 1.00 26.33 184 GLY A O 1
ATOM 1401 N N . GLU A 1 186 ? -29.345 -26.617 -37.309 1.00 28.69 185 GLU A N 1
ATOM 1402 C CA . GLU A 1 186 ? -28.011 -26.722 -37.894 1.00 29.67 185 GLU A CA 1
ATOM 1403 C C . GLU A 1 186 ? -27.763 -25.511 -38.784 1.00 26.52 185 GLU A C 1
ATOM 1404 O O . GLU A 1 186 ? -28.700 -24.808 -39.129 1.00 23.63 185 GLU A O 1
ATOM 1410 N N . GLU A 1 187 ? -26.505 -25.259 -39.116 1.00 21.50 186 GLU A N 1
ATOM 1411 C CA . GLU A 1 187 ? -26.152 -24.009 -39.755 1.00 23.08 186 GLU A CA 1
ATOM 1412 C C . GLU A 1 187 ? -26.539 -23.989 -41.199 1.00 19.81 186 GLU A C 1
ATOM 1413 O O . GLU A 1 187 ? -26.137 -24.859 -41.965 1.00 20.02 186 GLU A O 1
ATOM 1419 N N . PRO A 1 188 ? -27.235 -22.951 -41.622 1.00 19.94 187 PRO A N 1
ATOM 1420 C CA . PRO A 1 188 ? -27.191 -22.720 -43.076 1.00 19.43 187 PRO A CA 1
ATOM 1421 C C . PRO A 1 188 ? -25.803 -22.469 -43.626 1.00 19.73 187 PRO A C 1
ATOM 1422 O O . PRO A 1 188 ? -25.011 -21.753 -43.029 1.00 21.42 187 PRO A O 1
ATOM 1426 N N . VAL A 1 189 ? -25.519 -23.016 -44.795 1.00 18.97 188 VAL A N 1
ATOM 1427 C CA . VAL A 1 189 ? -24.257 -22.765 -45.465 1.00 18.28 188 VAL A CA 1
ATOM 1428 C C . VAL A 1 189 ? -24.444 -22.032 -46.797 1.00 18.63 188 VAL A C 1
ATOM 1429 O O . VAL A 1 189 ? -23.459 -21.658 -47.418 1.00 20.00 188 VAL A O 1
ATOM 1433 N N . SER A 1 190 ? -25.686 -21.851 -47.273 1.00 18.07 189 SER A N 1
ATOM 1434 C CA . SER A 1 190 ? -25.941 -21.131 -48.519 1.00 17.14 189 SER A CA 1
ATOM 1435 C C . SER A 1 190 ? -27.212 -20.305 -48.413 1.00 16.72 189 SER A C 1
ATOM 1436 O O . SER A 1 190 ? -28.134 -20.675 -47.693 1.00 16.16 189 SER A O 1
ATOM 1439 N N . VAL A 1 191 ? -27.237 -19.181 -49.143 1.00 16.49 190 VAL A N 1
ATOM 1440 C CA . VAL A 1 191 ? -28.347 -18.257 -49.166 1.00 15.70 190 VAL A CA 1
ATOM 1441 C C . VAL A 1 191 ? -28.661 -17.886 -50.603 1.00 15.27 190 VAL A C 1
ATOM 1442 O O . VAL A 1 191 ? -27.776 -17.516 -51.361 1.00 14.11 190 VAL A O 1
ATOM 1446 N N . THR A 1 192 ? -29.933 -17.966 -50.998 1.00 14.44 191 THR A N 1
ATOM 1447 C CA A THR A 1 192 ? -30.394 -17.565 -52.339 0.50 15.16 191 THR A CA 1
ATOM 1448 C CA B THR A 1 192 ? -30.304 -17.470 -52.296 0.50 14.48 191 THR A CA 1
ATOM 1449 C C . THR A 1 192 ? -31.576 -16.643 -52.108 1.00 14.90 191 THR A C 1
ATOM 1450 O O . THR A 1 192 ? -32.470 -16.994 -51.355 1.00 15.66 191 THR A O 1
ATOM 1457 N N . ALA A 1 193 ? -31.599 -15.477 -52.727 1.00 14.63 192 ALA A N 1
ATOM 1458 C CA . ALA A 1 193 ? -32.660 -14.531 -52.440 1.00 14.54 192 ALA A CA 1
ATOM 1459 C C . ALA A 1 193 ? -33.097 -13.728 -53.651 1.00 13.93 192 ALA A C 1
ATOM 1460 O O . ALA A 1 193 ? -32.321 -13.519 -54.560 1.00 14.18 192 ALA A O 1
ATOM 1462 N N . THR A 1 194 ? -34.323 -13.227 -53.614 1.00 14.99 193 THR A N 1
ATOM 1463 C CA . THR A 1 194 ? -34.838 -12.342 -54.625 1.00 14.48 193 THR A CA 1
ATOM 1464 C C . THR A 1 194 ? -35.522 -11.203 -53.897 1.00 13.34 193 THR A C 1
ATOM 1465 O O . THR A 1 194 ? -35.829 -11.297 -52.717 1.00 13.06 193 THR A O 1
ATOM 1469 N N . ALA A 1 195 ? -35.756 -10.104 -54.586 1.00 13.61 194 ALA A N 1
ATOM 1470 C CA . ALA A 1 195 ? -36.246 -8.903 -53.891 1.00 13.30 194 ALA A CA 1
ATOM 1471 C C . ALA A 1 195 ? -36.877 -7.932 -54.866 1.00 12.98 194 ALA A C 1
ATOM 1472 O O . ALA A 1 195 ? -36.598 -7.968 -56.043 1.00 12.12 194 ALA A O 1
ATOM 1474 N N . ALA A 1 196 ? -37.778 -7.114 -54.380 1.00 14.18 195 ALA A N 1
ATOM 1475 C CA . ALA A 1 196 ? -38.404 -6.137 -55.243 1.00 15.06 195 ALA A CA 1
ATOM 1476 C C . ALA A 1 196 ? -38.929 -4.976 -54.410 1.00 14.59 195 ALA A C 1
ATOM 1477 O O . ALA A 1 196 ? -39.006 -5.039 -53.196 1.00 13.89 195 ALA A O 1
ATOM 1479 N N . VAL A 1 197 ? -39.286 -3.920 -55.110 1.00 15.16 196 VAL A N 1
ATOM 1480 C CA . VAL A 1 197 ? -40.007 -2.807 -54.550 1.00 15.93 196 VAL A CA 1
ATOM 1481 C C . VAL A 1 197 ? -41.398 -2.835 -55.118 1.00 16.41 196 VAL A C 1
ATOM 1482 O O . VAL A 1 197 ? -41.630 -2.401 -56.260 1.00 18.15 196 VAL A O 1
ATOM 1486 N N . LEU A 1 198 ? -42.331 -3.339 -54.348 1.00 17.41 197 LEU A N 1
ATOM 1487 C CA . LEU A 1 198 ? -43.699 -3.503 -54.822 1.00 17.63 197 LEU A CA 1
ATOM 1488 C C . LEU A 1 198 ? -44.699 -2.632 -54.111 1.00 16.86 197 LEU A C 1
ATOM 1489 O O . LEU A 1 198 ? -45.852 -2.571 -54.519 1.00 20.64 197 LEU A O 1
ATOM 1494 N N . ILE A 1 199 ? -44.302 -2.079 -52.977 1.00 17.00 198 ILE A N 1
ATOM 1495 C CA . ILE A 1 199 ? -45.224 -1.447 -52.060 1.00 17.87 198 ILE A CA 1
ATOM 1496 C C . ILE A 1 199 ? -45.096 0.075 -52.162 1.00 20.70 198 ILE A C 1
ATOM 1497 O O . ILE A 1 199 ? -46.108 0.780 -52.255 1.00 19.56 198 ILE A O 1
ATOM 1502 N N . ASP A 1 200 ? -43.861 0.573 -52.167 1.00 21.19 199 ASP A N 1
ATOM 1503 C CA . ASP A 1 200 ? -43.632 2.039 -52.139 1.00 24.14 199 ASP A CA 1
ATOM 1504 C C . ASP A 1 200 ? -42.338 2.383 -52.813 1.00 21.91 199 ASP A C 1
ATOM 1505 O O . ASP A 1 200 ? -41.272 1.992 -52.335 1.00 22.02 199 ASP A O 1
ATOM 1510 N N . LYS A 1 201 ? -42.411 3.117 -53.923 1.00 22.45 200 LYS A N 1
ATOM 1511 C CA . LYS A 1 201 ? -41.210 3.526 -54.651 1.00 22.04 200 LYS A CA 1
ATOM 1512 C C . LYS A 1 201 ? -40.214 4.288 -53.845 1.00 19.94 200 LYS A C 1
ATOM 1513 O O . LYS A 1 201 ? -39.015 4.279 -54.166 1.00 19.87 200 LYS A O 1
ATOM 1519 N N . ALA A 1 202 ? -40.684 4.996 -52.821 1.00 22.39 201 ALA A N 1
ATOM 1520 C CA . ALA A 1 202 ? -39.787 5.770 -51.950 1.00 22.20 201 ALA A CA 1
ATOM 1521 C C . ALA A 1 202 ? -38.813 4.834 -51.261 1.00 21.53 201 ALA A C 1
ATOM 1522 O O . ALA A 1 202 ? -37.656 5.191 -50.967 1.00 19.50 201 ALA A O 1
ATOM 1524 N N . ILE A 1 203 ? -39.276 3.617 -50.977 1.00 20.73 202 ILE A N 1
ATOM 1525 C CA . ILE A 1 203 ? -38.372 2.627 -50.370 1.00 20.28 202 ILE A CA 1
ATOM 1526 C C . ILE A 1 203 ? -37.262 2.262 -51.340 1.00 18.12 202 ILE A C 1
ATOM 1527 O O . ILE A 1 203 ? -36.083 2.250 -50.981 1.00 19.01 202 ILE A O 1
ATOM 1532 N N . GLY A 1 204 ? -37.625 1.973 -52.581 1.00 19.53 203 GLY A N 1
ATOM 1533 C CA . GLY A 1 204 ? -36.608 1.740 -53.624 1.00 21.02 203 GLY A CA 1
ATOM 1534 C C . GLY A 1 204 ? -35.684 2.932 -53.879 1.00 21.58 203 GLY A C 1
ATOM 1535 O O . GLY A 1 204 ? -34.477 2.757 -54.059 1.00 21.08 203 GLY A O 1
ATOM 1536 N N . ASP A 1 205 ? -36.234 4.148 -53.851 1.00 22.38 204 ASP A N 1
ATOM 1537 C CA . ASP A 1 205 ? -35.409 5.363 -54.125 1.00 24.14 204 ASP A CA 1
ATOM 1538 C C . ASP A 1 205 ? -34.334 5.536 -53.039 1.00 24.55 204 ASP A C 1
ATOM 1539 O O . ASP A 1 205 ? -33.231 5.996 -53.306 1.00 26.01 204 ASP A O 1
ATOM 1544 N N . ALA A 1 206 ? -34.648 5.081 -51.826 1.00 25.27 205 ALA A N 1
ATOM 1545 C CA . ALA A 1 206 ? -33.686 5.026 -50.728 1.00 24.51 205 ALA A CA 1
ATOM 1546 C C . ALA A 1 206 ? -32.688 3.855 -50.782 1.00 24.86 205 ALA A C 1
ATOM 1547 O O . ALA A 1 206 ? -31.858 3.718 -49.900 1.00 24.81 205 ALA A O 1
ATOM 1549 N N . GLY A 1 207 ? -32.739 3.027 -51.813 1.00 23.15 206 GLY A N 1
ATOM 1550 C CA . GLY A 1 207 ? -31.757 1.964 -51.943 1.00 22.81 206 GLY A CA 1
ATOM 1551 C C . GLY A 1 207 ? -32.149 0.667 -51.219 1.00 20.89 206 GLY A C 1
ATOM 1552 O O . GLY A 1 207 ? -31.283 -0.155 -50.957 1.00 19.04 206 GLY A O 1
ATOM 1553 N N . ASP A 1 208 ? -33.439 0.477 -50.933 1.00 18.20 207 ASP A N 1
ATOM 1554 C CA . ASP A 1 208 ? -33.923 -0.696 -50.152 1.00 17.73 207 ASP A CA 1
ATOM 1555 C C . ASP A 1 208 ? -35.017 -1.471 -50.920 1.00 18.13 207 ASP A C 1
ATOM 1556 O O . ASP A 1 208 ? -35.469 -1.039 -51.957 1.00 19.33 207 ASP A O 1
ATOM 1561 N N . TYR A 1 209 ? -35.429 -2.623 -50.416 1.00 17.45 208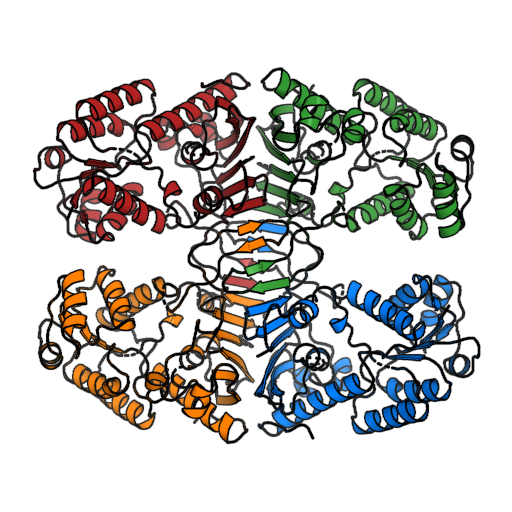 TYR A N 1
ATOM 1562 C CA . TYR A 1 209 ? -36.515 -3.375 -50.990 1.00 16.53 208 TYR A CA 1
ATOM 1563 C C . TYR A 1 209 ? -37.609 -3.535 -49.984 1.00 16.33 208 TYR A C 1
ATOM 1564 O O . TYR A 1 209 ? -37.387 -3.339 -48.814 1.00 16.50 208 TYR A O 1
ATOM 1573 N N . ASP A 1 210 ? -38.811 -3.872 -50.441 1.00 15.50 209 ASP A N 1
ATOM 1574 C CA . ASP A 1 210 ? -39.923 -4.052 -49.547 1.00 15.83 209 ASP A CA 1
ATOM 1575 C C . ASP A 1 210 ? -40.599 -5.437 -49.571 1.00 14.94 209 ASP A C 1
ATOM 1576 O O . ASP A 1 210 ? -41.528 -5.679 -48.793 1.00 14.46 209 ASP A O 1
ATOM 1581 N N . SER A 1 211 ? -40.183 -6.272 -50.521 1.00 14.81 210 SER A N 1
ATOM 1582 C CA . SER A 1 211 ? -40.775 -7.581 -50.740 1.00 15.03 210 SER A CA 1
ATOM 1583 C C . SER A 1 211 ? -39.660 -8.536 -51.109 1.00 14.08 210 SER A C 1
ATOM 1584 O O . SER A 1 211 ? -39.031 -8.396 -52.166 1.00 14.06 210 SER A O 1
ATOM 1587 N N . VAL A 1 212 ? -39.406 -9.515 -50.235 1.00 14.08 211 VAL A N 1
ATOM 1588 C CA . VAL A 1 212 ? -38.296 -10.401 -50.423 1.00 12.96 211 VAL A CA 1
ATOM 1589 C C . VAL A 1 212 ? -38.569 -11.887 -50.135 1.00 12.54 211 VAL A C 1
ATOM 1590 O O . VAL A 1 212 ? -39.398 -12.246 -49.296 1.00 12.61 211 VAL A O 1
ATOM 1594 N N . SER A 1 213 ? -37.862 -12.725 -50.877 1.00 12.67 212 SER A N 1
ATOM 1595 C CA . SER A 1 213 ? -37.942 -14.165 -50.750 1.00 12.41 212 SER A CA 1
ATOM 1596 C C . SER A 1 213 ? -36.550 -14.725 -50.605 1.00 13.11 212 SER A C 1
ATOM 1597 O O . SER A 1 213 ? -35.626 -14.296 -51.290 1.00 11.74 212 SER A O 1
ATOM 1600 N N . VAL A 1 214 ? -36.395 -15.694 -49.683 1.00 14.17 213 VAL A N 1
ATO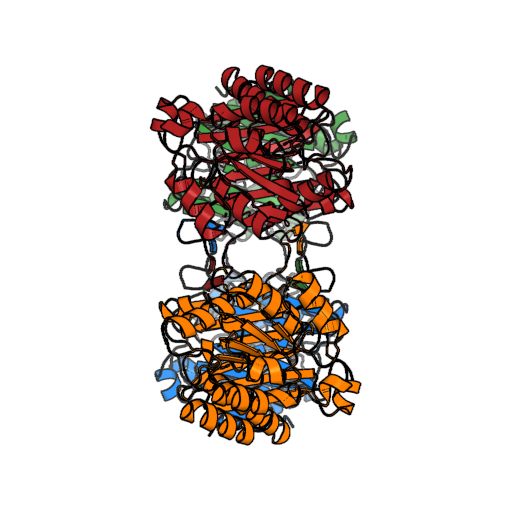M 1601 C CA . VAL A 1 214 ? -35.091 -16.280 -49.401 1.00 13.51 213 VAL A CA 1
ATOM 1602 C C . VAL A 1 214 ? -35.160 -17.799 -49.183 1.00 13.74 213 VAL A C 1
ATOM 1603 O O . VAL A 1 214 ? -36.100 -18.307 -48.564 1.00 14.73 213 VAL A O 1
ATOM 1607 N N . ILE A 1 215 ? -34.190 -18.512 -49.734 1.00 13.63 214 ILE A N 1
ATOM 1608 C CA . ILE A 1 215 ? -33.984 -19.906 -49.428 1.00 13.62 214 ILE A CA 1
ATOM 1609 C C . ILE A 1 215 ? -32.608 -20.097 -48.779 1.00 14.35 214 ILE A C 1
ATOM 1610 O O . ILE A 1 215 ? -31.593 -19.695 -49.363 1.00 16.48 214 ILE A O 1
ATOM 1615 N N . LEU A 1 216 ? -32.593 -20.683 -47.589 1.00 13.85 215 LEU A N 1
ATOM 1616 C CA . LEU A 1 216 ? -31.376 -21.123 -46.929 1.00 15.01 215 LEU A CA 1
ATOM 1617 C C . LEU A 1 216 ? -31.256 -22.624 -47.017 1.00 14.66 215 LEU A C 1
ATOM 1618 O O . LEU A 1 216 ? -32.273 -23.330 -46.932 1.00 14.30 215 LEU A O 1
ATOM 1623 N N . GLN A 1 217 ? -30.028 -23.122 -47.123 1.00 14.87 216 GLN A N 1
ATOM 1624 C CA . GLN A 1 217 ? -29.800 -24.540 -47.110 1.00 14.82 216 GLN A CA 1
ATOM 1625 C C . GLN A 1 217 ? -28.612 -24.905 -46.200 1.00 16.70 216 GLN A C 1
ATOM 1626 O O . GLN A 1 217 ? -27.576 -24.217 -46.205 1.00 17.69 216 GLN A O 1
ATOM 1632 N N . THR A 1 218 ? -28.739 -26.014 -45.477 1.00 16.29 217 THR A N 1
ATOM 1633 C CA . THR A 1 218 ? -27.666 -26.492 -44.584 1.00 17.54 217 THR A CA 1
ATOM 1634 C C . THR A 1 218 ? -26.772 -27.487 -45.317 1.00 18.38 217 THR A C 1
ATOM 1635 O O . THR A 1 218 ? -27.085 -27.903 -46.428 1.00 17.37 217 THR A O 1
ATOM 1639 N N . ALA A 1 219 ? -25.646 -27.865 -44.698 1.00 20.84 218 ALA A N 1
ATOM 1640 C CA . ALA A 1 219 ? -24.743 -28.826 -45.324 1.00 21.70 218 ALA A CA 1
ATOM 1641 C C . ALA A 1 219 ? -25.454 -30.164 -45.593 1.00 21.11 218 ALA A C 1
ATOM 1642 O O . ALA A 1 219 ? -25.185 -30.814 -46.583 1.00 23.70 218 ALA A O 1
ATOM 1644 N N . SER A 1 220 ? -26.358 -30.574 -44.733 1.00 21.66 219 SER A N 1
ATOM 1645 C CA . SER A 1 220 ? -27.044 -31.846 -44.942 1.00 22.98 219 SER A CA 1
ATOM 1646 C C . SER A 1 220 ? -28.184 -31.717 -45.958 1.00 23.94 219 SER A C 1
ATOM 1647 O O . SER A 1 220 ? -28.803 -32.711 -46.333 1.00 22.63 219 SER A O 1
ATOM 1650 N N . GLY A 1 221 ? -28.470 -30.486 -46.395 1.00 19.68 220 GLY A N 1
ATOM 1651 C CA . GLY A 1 221 ? -29.475 -30.240 -47.400 1.00 17.98 220 GLY A CA 1
ATOM 1652 C C . GLY A 1 221 ? -30.834 -29.773 -46.901 1.00 15.89 220 GLY A C 1
ATOM 1653 O O . GLY A 1 221 ? -31.718 -29.550 -47.701 1.00 16.02 220 GLY A O 1
ATOM 1654 N N . LYS A 1 222 ? -31.008 -29.643 -45.606 1.00 15.79 221 LYS A N 1
ATOM 1655 C CA . LYS A 1 222 ? -32.243 -29.142 -45.059 1.00 16.18 221 LYS A CA 1
ATOM 1656 C C . LYS A 1 222 ? -32.443 -27.724 -45.619 1.00 15.85 221 LYS A C 1
ATOM 1657 O O . LYS A 1 222 ? -31.471 -27.025 -45.845 1.00 13.42 221 LYS A O 1
ATOM 1663 N N . GLN A 1 223 ? -33.684 -27.327 -45.869 1.00 16.27 222 GLN A N 1
ATOM 1664 C CA . GLN A 1 223 ? -33.945 -26.014 -46.476 1.00 16.16 222 GLN A CA 1
ATOM 1665 C C . GLN A 1 223 ? -34.938 -25.195 -45.673 1.00 17.20 222 GLN A C 1
ATOM 1666 O O . GLN A 1 223 ? -35.871 -25.730 -45.098 1.00 16.25 222 GLN A O 1
ATOM 1672 N N . ALA A 1 224 ? -34.725 -23.872 -45.600 1.00 15.87 223 ALA A N 1
ATOM 1673 C CA . ALA A 1 224 ? -35.682 -22.989 -44.995 1.00 15.05 223 ALA A CA 1
ATOM 1674 C C . ALA A 1 224 ? -36.045 -21.883 -46.028 1.00 16.37 223 ALA A C 1
ATOM 1675 O O . ALA A 1 224 ? -35.173 -21.322 -46.661 1.00 17.77 223 ALA A O 1
ATOM 1677 N N . ILE A 1 225 ? -37.331 -21.676 -46.237 1.00 16.42 224 ILE A N 1
ATOM 1678 C CA . ILE A 1 225 ? -37.829 -20.633 -47.097 1.00 16.60 224 ILE A CA 1
ATOM 1679 C C . ILE A 1 225 ? -38.410 -19.549 -46.229 1.00 16.09 224 ILE A C 1
ATOM 1680 O O . ILE A 1 225 ? -39.179 -19.811 -45.293 1.00 16.19 224 ILE A O 1
ATOM 1685 N N . ILE A 1 226 ? -38.032 -18.310 -46.542 1.00 16.02 225 ILE A N 1
ATOM 1686 C CA . ILE A 1 226 ? -38.485 -17.139 -45.836 1.00 15.03 225 ILE A CA 1
ATOM 1687 C C . ILE A 1 226 ? -39.209 -16.190 -46.818 1.00 14.63 225 ILE A C 1
ATOM 1688 O O . ILE A 1 226 ? -38.686 -15.913 -47.899 1.00 13.80 225 ILE A O 1
ATOM 1693 N N . SER A 1 227 ? -40.398 -15.726 -46.432 1.00 14.11 226 SER A N 1
ATOM 1694 C CA . SER A 1 227 ? -41.165 -14.740 -47.196 1.00 15.08 226 SER A CA 1
ATOM 1695 C C . SER A 1 227 ? -41.382 -13.510 -46.303 1.00 14.55 226 SER A C 1
ATOM 1696 O O . SER A 1 227 ? -41.896 -13.653 -45.208 1.00 14.82 226 SER A O 1
ATOM 1699 N N . ASN A 1 228 ? -41.029 -12.313 -46.783 1.00 13.87 227 ASN A N 1
ATOM 1700 C CA . ASN A 1 228 ? -41.175 -11.061 -46.014 1.00 13.83 227 ASN A CA 1
ATOM 1701 C C . ASN A 1 228 ? -41.857 -10.018 -46.904 1.00 13.60 227 ASN A C 1
ATOM 1702 O O . ASN A 1 228 ? -41.499 -9.857 -48.076 1.00 12.70 227 ASN A O 1
ATOM 1707 N N . SER A 1 229 ? -42.809 -9.283 -46.329 1.00 16.24 228 SER A N 1
ATOM 1708 C CA . SER A 1 229 ? -43.438 -8.152 -46.984 1.00 15.70 228 SER A CA 1
ATOM 1709 C C . SER A 1 229 ? -43.515 -7.020 -45.948 1.00 15.54 228 SER A C 1
ATOM 1710 O O . SER A 1 229 ? -43.937 -7.252 -44.844 1.00 15.18 228 SER A O 1
ATOM 1713 N N . ARG A 1 230 ? -43.159 -5.802 -46.343 1.00 15.11 229 ARG A N 1
ATOM 1714 C CA . ARG A 1 230 ? -43.300 -4.644 -45.477 1.00 15.83 229 ARG A CA 1
ATOM 1715 C C . ARG A 1 230 ? -44.747 -4.141 -45.206 1.00 16.33 229 ARG A C 1
ATOM 1716 O O . ARG A 1 230 ? -44.917 -3.173 -44.416 1.00 17.28 229 ARG A O 1
ATOM 1724 N N . ARG A 1 231 ? -45.756 -4.717 -45.845 1.00 17.90 230 ARG A N 1
ATOM 1725 C CA . ARG A 1 231 ? -47.132 -4.186 -45.695 1.00 19.33 230 ARG A CA 1
ATOM 1726 C C . ARG A 1 231 ? -48.186 -5.261 -45.903 1.00 20.33 230 ARG A C 1
ATOM 1727 O O . ARG A 1 231 ? -48.267 -5.903 -46.982 1.00 19.41 230 ARG A O 1
ATOM 1735 N N . ALA A 1 232 ? -49.027 -5.402 -44.892 1.00 21.01 231 ALA A N 1
ATOM 1736 C CA . ALA A 1 232 ? -50.212 -6.253 -44.959 1.00 21.85 231 ALA A CA 1
ATOM 1737 C C . ALA A 1 232 ? -51.420 -5.579 -44.289 1.00 22.33 231 ALA A C 1
ATOM 1738 O O . ALA A 1 232 ? -51.388 -5.287 -43.109 1.00 22.19 231 ALA A O 1
ATOM 1740 N N . THR A 1 233 ? -52.486 -5.378 -45.040 1.00 21.44 232 THR A N 1
ATOM 1741 C CA . THR A 1 233 ? -53.657 -4.699 -44.524 1.00 22.38 232 THR A CA 1
ATOM 1742 C C . THR A 1 233 ? -54.299 -5.474 -43.377 1.00 23.51 232 THR A C 1
ATOM 1743 O O . THR A 1 233 ? -54.956 -4.873 -42.556 1.00 20.83 232 THR A O 1
ATOM 1747 N N . TYR A 1 234 ? -54.071 -6.795 -43.329 1.00 20.68 233 TYR A N 1
ATOM 1748 C CA . TYR A 1 234 ? -54.654 -7.650 -42.319 1.00 21.63 233 TYR A CA 1
ATOM 1749 C C . TYR A 1 234 ? -53.845 -7.762 -41.032 1.00 20.40 233 TYR A C 1
ATOM 1750 O O . TYR A 1 234 ? -54.238 -8.498 -40.123 1.00 20.29 233 TYR A O 1
ATOM 1759 N N . GLY A 1 235 ? -52.713 -7.077 -40.956 1.00 21.06 234 GLY A N 1
ATOM 1760 C CA . GLY A 1 235 ? -51.958 -7.012 -39.713 1.00 20.94 234 GLY A CA 1
ATOM 1761 C C . GLY A 1 235 ? -50.614 -7.736 -39.706 1.00 20.38 234 GLY A C 1
ATOM 1762 O O . GLY A 1 235 ? -49.994 -8.012 -40.732 1.00 20.65 234 GLY A O 1
ATOM 1763 N N . TYR A 1 236 ? -50.147 -7.988 -38.507 1.00 19.27 235 TYR A N 1
ATOM 1764 C CA . TYR A 1 236 ? -48.794 -8.442 -38.292 1.00 19.83 235 TYR A CA 1
ATOM 1765 C C . TYR A 1 236 ? -48.792 -9.973 -38.404 1.00 19.37 235 TYR A C 1
ATOM 1766 O O . TYR A 1 236 ? -49.217 -10.680 -37.482 1.00 21.05 235 TYR A O 1
ATOM 1775 N N . ASP A 1 237 ? -48.372 -10.460 -39.573 1.00 19.01 236 ASP A N 1
ATOM 1776 C CA . ASP A 1 237 ? -48.430 -11.879 -39.921 1.00 18.15 236 ASP A CA 1
ATOM 1777 C C . ASP A 1 237 ? -47.072 -12.452 -39.515 1.00 18.42 236 ASP A C 1
ATOM 1778 O O . ASP A 1 237 ? -46.009 -11.944 -39.956 1.00 17.48 236 ASP A O 1
ATOM 1783 N N . GLN A 1 238 ? -47.104 -13.473 -38.652 1.00 17.67 237 GLN A N 1
ATOM 1784 C CA . GLN A 1 238 ? -45.916 -14.149 -38.157 1.00 16.93 237 GLN A CA 1
ATOM 1785 C C . GLN A 1 238 ? -46.173 -15.673 -38.050 1.00 16.51 237 GLN A C 1
ATOM 1786 O O . GLN A 1 238 ? -46.646 -16.184 -37.017 1.00 16.52 237 GLN A O 1
ATOM 1792 N N . ARG A 1 239 ? -45.845 -16.391 -39.090 1.00 15.23 238 ARG A N 1
ATOM 1793 C CA . ARG A 1 239 ? -46.083 -17.829 -39.141 1.00 14.59 238 ARG A CA 1
ATOM 1794 C C . ARG A 1 239 ? -44.797 -18.569 -39.280 1.00 13.89 238 ARG A C 1
ATOM 1795 O O . ARG A 1 239 ? -43.867 -18.081 -39.918 1.00 14.25 238 ARG A O 1
ATOM 1803 N N . ILE A 1 240 ? -44.740 -19.762 -38.688 1.00 14.71 239 ILE A N 1
ATOM 1804 C CA . ILE A 1 240 ? -43.666 -20.680 -38.904 1.00 14.28 239 ILE A CA 1
ATOM 1805 C C . ILE A 1 240 ? -44.240 -22.075 -39.092 1.00 15.51 239 ILE A C 1
ATOM 1806 O O . ILE A 1 240 ? -45.269 -22.430 -38.491 1.00 16.90 239 ILE A O 1
ATOM 1811 N N . GLU A 1 241 ? -43.583 -22.839 -39.938 1.00 14.39 240 GLU A N 1
ATOM 1812 C CA . GLU A 1 241 ? -43.982 -24.177 -40.262 1.00 15.89 240 GLU A CA 1
ATOM 1813 C C . GLU A 1 241 ? -42.759 -25.009 -40.413 1.00 15.03 240 GLU A C 1
ATOM 1814 O O . GLU A 1 241 ? -41.794 -24.575 -41.029 1.00 15.13 240 GLU A O 1
ATOM 1820 N N . VAL A 1 242 ? -42.767 -26.227 -39.865 1.00 14.90 241 VAL A N 1
ATOM 1821 C CA . VAL A 1 242 ? -41.639 -27.110 -40.004 1.00 14.49 241 VAL A CA 1
ATOM 1822 C C . VAL A 1 242 ? -42.144 -28.499 -40.450 1.00 14.44 241 VAL A C 1
ATOM 1823 O O . VAL A 1 242 ? -42.945 -29.096 -39.767 1.00 12.99 241 VAL A O 1
ATOM 1827 N N . HIS A 1 243 ? -41.639 -28.968 -41.577 1.00 14.07 242 HIS A N 1
ATOM 1828 C CA . HIS A 1 243 ? -41.946 -30.264 -42.142 1.00 15.35 242 HIS A CA 1
ATOM 1829 C C . HIS A 1 243 ? -40.747 -31.148 -41.897 1.00 16.23 242 HIS A C 1
ATOM 1830 O O . HIS A 1 243 ? -39.603 -30.772 -42.174 1.00 16.09 242 HIS A O 1
ATOM 1837 N N . GLY A 1 244 ? -41.018 -32.336 -41.368 1.00 15.77 243 GLY A N 1
ATOM 1838 C CA . GLY A 1 244 ? -39.963 -33.301 -40.997 1.00 15.54 243 GLY A CA 1
ATOM 1839 C C . GLY A 1 244 ? -40.391 -34.712 -41.397 1.00 17.11 243 GLY A C 1
ATOM 1840 O O . GLY A 1 244 ? -41.507 -34.906 -41.937 1.00 18.76 243 GLY A O 1
ATOM 1841 N N . SER A 1 245 ? -39.546 -35.689 -41.086 1.00 16.24 244 SER A N 1
ATOM 1842 C CA . SER A 1 245 ? -39.738 -37.069 -41.573 1.00 17.12 244 SER A CA 1
ATOM 1843 C C . SER A 1 245 ? -41.031 -37.729 -41.091 1.00 16.85 244 SER A C 1
ATOM 1844 O O . SER A 1 245 ? -41.616 -38.510 -41.828 1.00 18.23 244 SER A O 1
ATOM 1847 N N . LYS A 1 246 ? -41.465 -37.420 -39.882 1.00 17.99 245 LYS A N 1
ATOM 1848 C CA . LYS A 1 246 ? -42.674 -38.029 -39.313 1.00 19.27 245 LYS A CA 1
ATOM 1849 C C . LYS A 1 246 ? -43.919 -37.183 -39.340 1.00 19.44 245 LYS A C 1
ATOM 1850 O O . LYS A 1 246 ? -45.046 -37.680 -39.056 1.00 16.29 245 LYS A O 1
ATOM 1856 N N . GLY A 1 247 ? -43.787 -35.890 -39.658 1.00 16.32 246 GLY A N 1
ATOM 1857 C CA . GLY A 1 247 ? -44.981 -35.067 -39.705 1.00 16.07 246 GLY A CA 1
ATOM 1858 C C . GLY A 1 247 ? -44.568 -33.604 -39.767 1.00 16.57 246 GLY A C 1
ATOM 1859 O O . GLY A 1 247 ? -43.425 -33.311 -40.058 1.00 17.94 246 GLY A O 1
ATOM 1860 N N . ALA A 1 248 ? -45.471 -32.708 -39.447 1.00 16.64 247 ALA A N 1
ATOM 1861 C CA . ALA A 1 248 ? -45.140 -31.287 -39.564 1.00 16.63 247 ALA A CA 1
ATOM 1862 C C . ALA A 1 248 ? -45.749 -30.588 -38.409 1.00 17.04 247 ALA A C 1
ATOM 1863 O O . ALA A 1 248 ? -46.691 -31.106 -37.798 1.00 15.41 247 ALA A O 1
ATOM 1865 N N . VAL A 1 249 ? -45.207 -29.409 -38.083 1.00 15.15 248 VAL A N 1
ATOM 1866 C CA . VAL A 1 249 ? -45.681 -28.639 -36.978 1.00 15.05 248 VAL A CA 1
ATOM 1867 C C . VAL A 1 249 ? -45.645 -27.161 -37.376 1.00 15.31 248 VAL A C 1
ATOM 1868 O O . VAL A 1 249 ? -44.756 -26.738 -38.110 1.00 14.76 248 VAL A O 1
ATOM 1872 N N . ALA A 1 250 ? -46.666 -26.433 -36.984 1.00 15.76 249 ALA A N 1
ATOM 1873 C CA . ALA A 1 250 ? -46.828 -25.003 -37.286 1.00 17.13 249 ALA A CA 1
ATOM 1874 C C . ALA A 1 250 ? -47.418 -24.189 -36.137 1.00 17.42 249 ALA A C 1
ATOM 1875 O O . ALA A 1 250 ? -48.095 -24.703 -35.266 1.00 16.36 249 ALA A O 1
ATOM 1877 N N . ALA A 1 251 ? -47.083 -22.904 -36.116 1.00 18.09 250 ALA A N 1
ATOM 1878 C CA . ALA A 1 251 ? -47.608 -22.003 -35.159 1.00 19.74 250 ALA A CA 1
ATOM 1879 C C . ALA A 1 251 ? -48.502 -21.043 -35.885 1.00 21.68 250 ALA A C 1
ATOM 1880 O O . ALA A 1 251 ? -48.118 -20.509 -36.921 1.00 21.10 250 ALA A O 1
ATOM 1882 N N . GLU A 1 252 ? -49.668 -20.804 -35.298 1.00 22.37 251 GLU A N 1
ATOM 1883 C CA . GLU A 1 252 ? -50.711 -19.949 -35.897 1.00 25.18 251 GLU A CA 1
ATOM 1884 C C . GLU A 1 252 ? -50.588 -18.474 -35.483 1.00 23.23 251 GLU A C 1
ATOM 1885 O O . GLU A 1 252 ? -50.100 -18.140 -34.412 1.00 24.17 251 GLU A O 1
ATOM 1891 N N . ASN A 1 253 ? -51.095 -17.618 -36.356 1.00 23.20 252 ASN A N 1
ATOM 1892 C CA . ASN A 1 253 ? -51.202 -16.187 -36.115 1.00 22.60 252 ASN A CA 1
ATOM 1893 C C . ASN A 1 253 ? -52.092 -15.869 -34.946 1.00 24.33 252 ASN A C 1
ATOM 1894 O O . ASN A 1 253 ? -53.060 -16.602 -34.650 1.00 22.05 252 ASN A O 1
ATOM 1899 N N . GLN A 1 254 ? -51.752 -14.769 -34.292 1.00 25.77 253 GLN A N 1
ATOM 1900 C CA . GLN A 1 254 ? -52.431 -14.315 -33.086 1.00 25.11 253 GLN A CA 1
ATOM 1901 C C . GLN A 1 254 ? -53.218 -13.053 -33.384 1.00 25.31 253 GLN A C 1
ATOM 1902 O O . GLN A 1 254 ? -52.757 -12.198 -34.153 1.00 24.52 253 GLN A O 1
ATOM 1908 N N . ARG A 1 255 ? -54.431 -12.982 -32.829 1.00 25.05 254 ARG A N 1
ATOM 1909 C CA . ARG A 1 255 ? -55.258 -11.791 -32.863 1.00 26.96 254 ARG A CA 1
ATOM 1910 C C . ARG A 1 255 ? -55.703 -11.434 -31.432 1.00 28.82 254 ARG A C 1
ATOM 1911 O O . ARG A 1 255 ? -55.778 -12.339 -30.563 1.00 25.97 254 ARG A O 1
ATOM 1919 N N . PRO A 1 256 ? -56.077 -10.145 -31.207 1.00 29.19 255 PRO A N 1
ATOM 1920 C CA . PRO A 1 256 ? -56.455 -9.670 -29.870 1.00 31.39 255 PRO A CA 1
ATOM 1921 C C . PRO A 1 256 ? -57.701 -10.325 -29.302 1.00 30.49 255 PRO A C 1
ATOM 1922 O O . PRO A 1 256 ? -57.760 -10.575 -28.093 1.00 30.77 255 PRO A O 1
ATOM 1926 N N . VAL A 1 257 ? -58.697 -10.564 -30.157 1.00 28.27 256 VAL A N 1
ATOM 1927 C CA . VAL A 1 257 ? -59.929 -11.247 -29.754 1.00 29.20 256 VAL A CA 1
ATOM 1928 C C . VAL A 1 257 ? -60.337 -12.295 -30.773 1.00 28.28 256 VAL A C 1
ATOM 1929 O O . VAL A 1 257 ? -60.145 -12.112 -31.965 1.00 27.07 256 VAL A O 1
ATOM 1933 N N . SER A 1 258 ? -60.888 -13.396 -30.281 1.00 26.28 257 SER A N 1
ATOM 1934 C CA . SER A 1 258 ? -61.235 -14.560 -31.074 1.00 26.64 257 SER A CA 1
ATOM 1935 C C . SER A 1 258 ? -62.777 -14.734 -31.148 1.00 23.92 257 SER A C 1
ATOM 1936 O O . SER A 1 258 ? -63.391 -15.462 -30.357 1.00 23.84 257 SER A O 1
ATOM 1939 N N . ILE A 1 259 ? -63.370 -13.959 -32.043 1.00 22.76 258 ILE A N 1
ATOM 1940 C CA . ILE A 1 259 ? -64.789 -14.021 -32.360 1.00 23.70 258 ILE A CA 1
ATOM 1941 C C . ILE A 1 259 ? -64.939 -14.254 -33.867 1.00 23.92 258 ILE A C 1
ATOM 1942 O O . ILE A 1 259 ? -63.970 -14.166 -34.622 1.00 22.88 258 ILE A O 1
ATOM 1947 N N . GLU A 1 260 ? -66.140 -14.601 -34.296 1.00 22.52 259 GLU A N 1
ATOM 1948 C CA . GLU A 1 260 ? -66.425 -14.811 -35.705 1.00 23.64 259 GLU A CA 1
ATOM 1949 C C . GLU A 1 260 ? -67.838 -14.358 -35.968 1.00 24.45 259 GLU A C 1
ATOM 1950 O O . GLU A 1 260 ? -68.726 -14.697 -35.179 1.00 24.89 259 GLU A O 1
ATOM 1956 N N . ILE A 1 261 ? -68.030 -13.559 -37.021 1.00 25.91 260 ILE A N 1
ATOM 1957 C CA . ILE A 1 261 ? -69.368 -13.110 -37.448 1.00 28.07 260 ILE A CA 1
ATOM 1958 C C . ILE A 1 261 ? -69.693 -13.730 -38.795 1.00 27.80 260 ILE A C 1
ATOM 1959 O O . ILE A 1 261 ? -68.857 -13.713 -39.699 1.00 27.89 260 ILE A O 1
ATOM 1964 N N . ALA A 1 262 ? -70.880 -14.308 -38.905 1.00 27.07 261 ALA A N 1
ATOM 1965 C CA . ALA A 1 262 ? -71.335 -14.963 -40.122 1.00 27.54 261 ALA A CA 1
ATOM 1966 C C . ALA A 1 262 ? -72.522 -14.200 -40.664 1.00 30.49 261 ALA A C 1
ATOM 1967 O O . ALA A 1 262 ? -73.452 -13.888 -39.910 1.00 28.28 261 ALA A O 1
ATOM 1969 N N . THR A 1 263 ? -72.469 -13.897 -41.956 1.00 29.17 262 THR A N 1
ATOM 1970 C CA . THR A 1 263 ? -73.565 -13.302 -42.692 1.00 30.67 262 THR A CA 1
ATOM 1971 C C . THR A 1 263 ? -73.542 -13.862 -44.121 1.00 31.64 262 THR A C 1
ATOM 1972 O O . THR A 1 263 ? -72.787 -14.811 -44.432 1.00 27.56 262 THR A O 1
ATOM 1976 N N . GLY A 1 264 ? -74.333 -13.256 -45.002 1.00 29.84 263 GLY A N 1
ATOM 1977 C CA . GLY A 1 264 ? -74.372 -13.657 -46.416 1.00 29.35 263 GLY A CA 1
ATOM 1978 C C . GLY A 1 264 ? -73.100 -13.324 -47.171 1.00 29.97 263 GLY A C 1
ATOM 1979 O O . GLY A 1 264 ? -72.865 -13.868 -48.251 1.00 26.66 263 GLY A O 1
ATOM 1980 N N . ASP A 1 265 ? -72.294 -12.433 -46.593 1.00 30.17 264 ASP A N 1
ATOM 1981 C CA . ASP A 1 265 ? -70.925 -12.155 -47.045 1.00 33.26 264 ASP A CA 1
ATOM 1982 C C . ASP A 1 265 ? -69.866 -13.180 -46.592 1.00 30.67 264 ASP A C 1
ATOM 1983 O O . ASP A 1 265 ? -68.719 -13.098 -47.016 1.00 30.06 264 ASP A O 1
ATOM 1988 N N . GLY A 1 266 ? -70.247 -14.110 -45.720 1.00 27.02 265 GLY A N 1
ATOM 1989 C CA . GLY A 1 266 ? -69.349 -15.147 -45.245 1.00 26.26 265 GLY A CA 1
ATOM 1990 C C . GLY A 1 266 ? -69.055 -15.065 -43.768 1.00 25.14 265 GLY A C 1
ATOM 1991 O O . GLY A 1 266 ? -69.734 -14.348 -43.021 1.00 24.68 265 GLY A O 1
ATOM 1992 N N . TYR A 1 267 ? -68.046 -15.832 -43.363 1.00 22.57 266 TYR A N 1
ATOM 1993 C CA . TYR A 1 267 ? -67.598 -15.953 -41.978 1.00 23.08 266 TYR A CA 1
ATOM 1994 C C . TYR A 1 267 ? -66.333 -15.147 -41.773 1.00 24.16 266 TYR A C 1
ATOM 1995 O O . TYR A 1 267 ? -65.287 -15.463 -42.353 1.00 24.12 266 TYR A O 1
ATOM 2004 N N . THR A 1 268 ? -66.403 -14.158 -40.897 1.00 24.74 267 THR A N 1
ATOM 2005 C CA . THR A 1 268 ? -65.309 -13.192 -40.728 1.00 24.77 267 THR A CA 1
ATOM 2006 C C . THR A 1 268 ? -64.731 -13.163 -39.312 1.00 26.24 267 THR A C 1
ATOM 2007 O O . THR A 1 268 ? -65.442 -12.926 -38.338 1.00 25.11 267 THR A O 1
ATOM 2011 N N . ARG A 1 269 ? -63.431 -13.428 -39.218 1.00 24.95 268 ARG A N 1
ATOM 2012 C CA . ARG A 1 269 ? -62.683 -13.274 -37.996 1.00 23.81 268 ARG A CA 1
ATOM 2013 C C . ARG A 1 269 ? -61.924 -11.947 -38.034 1.00 23.12 268 ARG A C 1
ATOM 2014 O O . ARG A 1 269 ? -61.611 -11.432 -39.105 1.00 22.51 268 ARG A O 1
ATOM 2022 N N . PRO A 1 270 ? -61.622 -11.372 -36.867 1.00 25.60 269 PRO A N 1
ATOM 2023 C CA . PRO A 1 270 ? -60.883 -10.104 -36.889 1.00 24.57 269 PRO A CA 1
ATOM 2024 C C . PRO A 1 270 ? -59.476 -10.204 -37.527 1.00 24.48 269 PRO A C 1
ATOM 2025 O O . PRO A 1 270 ? -58.900 -11.302 -37.588 1.00 22.24 269 PRO A O 1
ATOM 2029 N N . PRO A 1 271 ? -58.934 -9.059 -37.987 1.00 22.85 270 PRO A N 1
ATOM 2030 C CA . PRO A 1 271 ? -57.555 -9.029 -38.467 1.00 24.59 270 PRO A CA 1
ATOM 2031 C C . PRO A 1 271 ? -56.587 -9.289 -37.293 1.00 23.94 270 PRO A C 1
ATOM 2032 O O . PRO A 1 271 ? -57.022 -9.376 -36.124 1.00 24.04 270 PRO A O 1
ATOM 2036 N N . LEU A 1 272 ? -55.310 -9.464 -37.623 1.00 23.08 271 LEU A N 1
ATOM 2037 C CA . LEU A 1 272 ? -54.265 -9.752 -36.643 1.00 25.02 271 LEU A CA 1
ATOM 2038 C C . LEU A 1 272 ? -53.914 -8.488 -35.844 1.00 26.45 271 LEU A C 1
ATOM 2039 O O . LEU A 1 272 ? -54.468 -7.424 -36.100 1.00 24.09 271 LEU A O 1
ATOM 2044 N N . HIS A 1 273 ? -52.999 -8.618 -34.890 1.00 27.92 272 HIS A N 1
ATOM 2045 C CA . HIS A 1 273 ? -52.508 -7.444 -34.140 1.00 27.86 272 HIS A CA 1
ATOM 2046 C C . HIS A 1 273 ? -52.022 -6.391 -35.114 1.00 28.21 272 HIS A C 1
ATOM 2047 O O . HIS A 1 273 ? -51.401 -6.723 -36.121 1.00 26.97 272 HIS A O 1
ATOM 2054 N N . ASP A 1 274 ? -52.346 -5.120 -34.860 1.00 29.31 273 ASP A N 1
ATOM 2055 C CA . ASP A 1 274 ? -51.880 -4.038 -35.739 1.00 31.69 273 ASP A CA 1
ATOM 2056 C C . ASP A 1 274 ? -50.501 -3.484 -35.341 1.00 31.26 273 ASP A C 1
ATOM 2057 O O . ASP A 1 274 ? -50.004 -2.592 -36.018 1.00 31.48 273 ASP A O 1
ATOM 2062 N N . PHE A 1 275 ? -49.907 -4.005 -34.257 1.00 30.11 274 PHE A N 1
ATOM 2063 C CA . PHE A 1 275 ? -48.632 -3.506 -33.718 1.00 31.70 274 PHE A CA 1
ATOM 2064 C C . PHE A 1 275 ? -47.830 -4.621 -33.089 1.00 30.06 274 PHE A C 1
ATOM 2065 O O . PHE A 1 275 ? -48.368 -5.440 -32.368 1.00 30.29 274 PHE A O 1
ATOM 2073 N N . PHE A 1 276 ? -46.523 -4.615 -33.318 1.00 32.17 275 PHE A N 1
ATOM 2074 C CA . PHE A 1 276 ? -45.685 -5.776 -33.013 1.00 34.89 275 PHE A CA 1
ATOM 2075 C C . PHE A 1 276 ? -45.541 -6.075 -31.518 1.00 37.68 275 PHE A C 1
ATOM 2076 O O . PHE A 1 276 ? -45.440 -7.242 -31.091 1.00 35.23 275 PHE A O 1
ATOM 2092 N N . THR A 1 278 ? -47.704 -5.638 -29.212 1.00 33.45 277 THR A N 1
ATOM 2093 C CA . THR A 1 278 ? -48.897 -6.309 -28.746 1.00 32.73 277 THR A CA 1
ATOM 2094 C C . THR A 1 278 ? -48.874 -7.826 -29.051 1.00 29.66 277 THR A C 1
ATOM 2095 O O . THR A 1 278 ? -49.370 -8.638 -28.267 1.00 28.87 277 THR A O 1
ATOM 2099 N N . ARG A 1 279 ? -48.274 -8.210 -30.169 1.00 26.93 278 ARG A N 1
ATOM 2100 C CA . ARG A 1 279 ? -48.079 -9.635 -30.479 1.00 24.73 278 ARG A CA 1
ATOM 2101 C C . ARG A 1 279 ? -47.117 -10.332 -29.526 1.00 24.79 278 ARG A C 1
ATOM 2102 O O . ARG A 1 279 ? -47.312 -11.496 -29.222 1.00 24.95 278 ARG A O 1
ATOM 2110 N N . TYR A 1 280 ? -46.062 -9.631 -29.107 1.00 24.17 279 TYR A N 1
ATOM 2111 C CA . TYR A 1 280 ? -44.928 -10.240 -28.416 1.00 23.63 279 TYR A CA 1
ATOM 2112 C C . TYR A 1 280 ? -44.794 -9.897 -26.905 1.00 23.42 279 TYR A C 1
ATOM 2113 O O . TYR A 1 280 ? -43.712 -10.029 -26.288 1.00 21.90 279 TYR A O 1
ATOM 2122 N N . THR A 1 281 ? -45.898 -9.493 -26.303 1.00 23.79 280 THR A N 1
ATOM 2123 C CA . THR A 1 281 ? -45.951 -9.252 -24.848 1.00 27.35 280 THR A CA 1
ATOM 2124 C C . THR A 1 281 ? -45.252 -10.332 -24.004 1.00 26.79 280 THR A C 1
ATOM 2125 O O . THR A 1 281 ? -44.293 -10.038 -23.264 1.00 25.20 280 THR A O 1
ATOM 2129 N N . GLU A 1 282 ? -45.695 -11.587 -24.157 1.00 26.26 281 GLU A N 1
ATOM 2130 C CA . GLU A 1 282 ? -45.146 -12.697 -23.395 1.00 27.14 281 GLU A CA 1
ATOM 2131 C C . GLU A 1 282 ? -43.679 -12.987 -23.759 1.00 25.07 281 GLU A C 1
ATOM 2132 O O . GLU A 1 282 ? -42.845 -13.281 -22.884 1.00 22.74 281 GLU A O 1
ATOM 2138 N N . ALA A 1 283 ? -43.353 -12.919 -25.041 1.00 21.77 282 ALA A N 1
ATOM 2139 C CA . ALA A 1 283 ? -41.975 -13.149 -25.457 1.00 21.65 282 ALA A CA 1
ATOM 2140 C C . ALA A 1 283 ? -41.014 -12.143 -24.807 1.00 21.94 282 ALA A C 1
ATOM 2141 O O . ALA A 1 283 ? -39.945 -12.522 -24.324 1.00 21.08 282 ALA A O 1
ATOM 2143 N N . TYR A 1 284 ? -41.379 -10.865 -24.792 1.00 22.55 283 TYR A N 1
ATOM 2144 C CA . TYR A 1 284 ? -40.530 -9.858 -24.115 1.00 26.01 283 TYR A CA 1
ATOM 2145 C C . TYR A 1 284 ? -40.382 -10.171 -22.625 1.00 26.22 283 TYR A C 1
ATOM 2146 O O . TYR A 1 284 ? -39.266 -10.248 -22.110 1.00 25.14 283 TYR A O 1
ATOM 2155 N N . ALA A 1 285 ? -41.494 -10.478 -21.961 1.00 26.38 284 ALA A N 1
ATOM 2156 C CA . ALA A 1 285 ? -41.429 -10.922 -20.557 1.00 27.21 284 ALA A CA 1
ATOM 2157 C C . ALA A 1 285 ? -40.550 -12.166 -20.342 1.00 26.51 284 ALA A C 1
ATOM 2158 O O . ALA A 1 285 ? -39.669 -12.144 -19.490 1.00 28.48 284 ALA A O 1
ATOM 2160 N N . ASN A 1 286 ? -40.732 -13.221 -21.149 1.00 25.49 285 ASN A N 1
ATOM 2161 C CA . ASN A 1 286 ? -39.926 -14.446 -21.044 1.00 25.41 285 ASN A CA 1
ATOM 2162 C C . ASN A 1 286 ? -38.443 -14.253 -21.317 1.00 24.03 285 ASN A C 1
ATOM 2163 O O . ASN A 1 286 ? -37.607 -14.924 -20.762 1.00 24.97 285 ASN A O 1
ATOM 2168 N N . GLU A 1 287 ? -38.128 -13.388 -22.263 1.00 23.14 286 GLU A N 1
ATOM 2169 C CA . GLU A 1 287 ? -36.768 -13.134 -22.643 1.00 23.71 286 GLU A CA 1
ATOM 2170 C C . GLU A 1 287 ? -35.961 -12.586 -21.436 1.00 24.35 286 GLU A C 1
ATOM 2171 O O . GLU A 1 287 ? -34.876 -13.093 -21.106 1.00 22.68 286 GLU A O 1
ATOM 2177 N N . ILE A 1 288 ? -36.520 -11.577 -20.787 1.00 24.51 287 ILE A N 1
ATOM 2178 C CA . ILE A 1 288 ? -35.927 -10.936 -19.608 1.00 28.31 287 ILE A CA 1
ATOM 2179 C C . ILE A 1 288 ? -35.920 -11.897 -18.418 1.00 27.83 287 ILE A C 1
ATOM 2180 O O . ILE A 1 288 ? -34.898 -12.073 -17.763 1.00 26.84 287 ILE A O 1
ATOM 2185 N N . GLU A 1 289 ? -37.032 -12.568 -18.165 1.00 31.42 288 GLU A N 1
ATOM 2186 C CA . GLU A 1 289 ? -37.030 -13.620 -17.144 1.00 32.82 288 GLU A CA 1
ATOM 2187 C C . GLU A 1 289 ? -35.873 -14.596 -17.353 1.00 30.35 288 GLU A C 1
ATOM 2188 O O . GLU A 1 289 ? -35.110 -14.893 -16.427 1.00 29.86 288 GLU A O 1
ATOM 2194 N N . SER A 1 290 ? -35.715 -15.063 -18.577 1.00 27.67 289 SER A N 1
ATOM 2195 C CA . SER A 1 290 ? -34.712 -16.061 -18.878 1.00 29.05 289 SER A CA 1
ATOM 2196 C C . SER A 1 290 ? -33.287 -15.484 -18.773 1.00 28.27 289 SER A C 1
ATOM 2197 O O . SER A 1 290 ? -32.341 -16.160 -18.400 1.00 30.39 289 SER A O 1
ATOM 2200 N N . PHE A 1 291 ? -33.125 -14.211 -19.085 1.00 28.43 290 PHE A N 1
ATOM 2201 C CA . PHE A 1 291 ? -31.827 -13.568 -18.929 1.00 26.80 290 PHE A CA 1
ATOM 2202 C C . PHE A 1 291 ? -31.439 -13.566 -17.444 1.00 26.79 290 PHE A C 1
ATOM 2203 O O . PHE A 1 291 ? -30.306 -13.845 -17.075 1.00 24.60 290 PHE A O 1
ATOM 2211 N N . ILE A 1 292 ? -32.388 -13.191 -16.617 1.00 28.00 291 ILE A N 1
ATOM 2212 C CA . ILE A 1 292 ? -32.156 -13.102 -15.170 1.00 31.02 291 ILE A CA 1
ATOM 2213 C C . ILE A 1 292 ? -31.848 -14.460 -14.541 1.00 33.10 291 ILE A C 1
ATOM 2214 O O . ILE A 1 292 ? -31.034 -14.563 -13.624 1.00 35.78 291 ILE A O 1
ATOM 2219 N N . ALA A 1 293 ? -32.472 -15.509 -15.054 1.00 35.93 292 ALA A N 1
ATOM 2220 C CA . ALA A 1 293 ? -32.227 -16.875 -14.554 1.00 35.16 292 ALA A CA 1
ATOM 2221 C C . ALA A 1 293 ? -30.857 -17.374 -15.011 1.00 36.97 292 ALA A C 1
ATOM 2222 O O . ALA A 1 293 ? -30.154 -18.085 -14.261 1.00 33.46 292 ALA A O 1
ATOM 2224 N N . ALA A 1 294 ? -30.457 -16.997 -16.226 1.00 34.04 293 ALA A N 1
ATOM 2225 C CA . ALA A 1 294 ? -29.143 -17.378 -16.720 1.00 34.82 293 ALA A CA 1
ATOM 2226 C C . ALA A 1 294 ? -28.015 -16.702 -15.898 1.00 37.48 293 ALA A C 1
ATOM 2227 O O . ALA A 1 294 ? -26.967 -17.324 -15.649 1.00 36.12 293 ALA A O 1
ATOM 2229 N N . ILE A 1 295 ? -28.225 -15.447 -15.484 1.00 35.70 294 ILE A N 1
ATOM 2230 C CA . ILE A 1 295 ? -27.280 -14.760 -14.578 1.00 38.88 294 ILE A CA 1
ATOM 2231 C C . ILE A 1 295 ? -27.228 -15.450 -13.197 1.00 39.89 294 ILE A C 1
ATOM 2232 O O . ILE A 1 295 ? -26.155 -15.731 -12.698 1.00 39.43 294 ILE A O 1
ATOM 2237 N N . GLU A 1 296 ? -28.383 -15.749 -12.611 1.00 43.07 295 GLU A N 1
ATOM 2238 C CA . GLU A 1 296 ? -28.465 -16.398 -11.282 1.00 44.29 295 GLU A CA 1
ATOM 2239 C C . GLU A 1 296 ? -27.747 -17.755 -11.232 1.00 46.94 295 GLU A C 1
ATOM 2240 O O . GLU A 1 296 ? -27.035 -18.078 -10.269 1.00 40.66 295 GLU A O 1
ATOM 2246 N N . LYS A 1 297 ? -27.967 -18.549 -12.275 1.00 49.53 296 LYS A N 1
ATOM 2247 C CA . LYS A 1 297 ? -27.193 -19.751 -12.551 1.00 51.93 296 LYS A CA 1
ATOM 2248 C C . LYS A 1 297 ? -25.894 -19.281 -13.212 1.00 56.75 296 LYS A C 1
ATOM 2249 O O . LYS A 1 297 ? -25.708 -18.089 -13.432 1.00 61.32 296 LYS A O 1
ATOM 2255 N N . GLY A 1 298 ? -24.971 -20.177 -13.522 1.00 60.27 297 GLY A N 1
ATOM 2256 C CA . GLY A 1 298 ? -23.839 -19.772 -14.371 1.00 63.64 297 GLY A CA 1
ATOM 2257 C C . GLY A 1 298 ? -24.125 -20.149 -15.812 1.00 62.94 297 GLY A C 1
ATOM 2258 O O . GLY A 1 298 ? -23.221 -20.558 -16.537 1.00 65.97 297 GLY A O 1
ATOM 2259 N N . ALA A 1 299 ? -25.381 -20.002 -16.232 1.00 63.02 298 ALA A N 1
ATOM 2260 C CA . ALA A 1 299 ? -25.868 -20.688 -17.432 1.00 65.96 298 ALA A CA 1
ATOM 2261 C C . ALA A 1 299 ? -25.345 -20.128 -18.753 1.00 68.86 298 ALA A C 1
ATOM 2262 O O . ALA A 1 299 ? -24.913 -18.971 -18.842 1.00 68.40 298 ALA A O 1
ATOM 2264 N N . GLU A 1 300 ? -25.398 -20.989 -19.769 1.00 71.46 299 GLU A N 1
ATOM 2265 C CA . GLU A 1 300 ? -25.079 -20.636 -21.143 1.00 71.32 299 GLU A CA 1
ATOM 2266 C C . GLU A 1 300 ? -26.204 -19.768 -21.693 1.00 65.48 299 GLU A C 1
ATOM 2267 O O . GLU A 1 300 ? -27.365 -20.178 -21.734 1.00 69.73 299 GLU A O 1
ATOM 2273 N N . ILE A 1 301 ? -25.850 -18.560 -22.112 1.00 56.18 300 ILE A N 1
ATOM 2274 C CA . ILE A 1 301 ? -26.827 -17.584 -22.571 1.00 52.72 300 ILE A CA 1
ATOM 2275 C C . ILE A 1 301 ? -27.124 -17.742 -24.064 1.00 43.52 300 ILE A C 1
ATOM 2276 O O . ILE A 1 301 ? -26.220 -17.610 -24.892 1.00 40.69 300 ILE A O 1
ATOM 2281 N N . ALA A 1 302 ? -28.385 -18.038 -24.385 1.00 38.16 301 ALA A N 1
ATOM 2282 C CA . ALA A 1 302 ? -28.879 -18.014 -25.763 1.00 34.88 301 ALA A CA 1
ATOM 2283 C C . ALA A 1 302 ? -30.184 -17.218 -25.819 1.00 31.67 301 ALA A C 1
ATOM 2284 O O . ALA A 1 302 ? -30.967 -17.260 -24.896 1.00 34.52 301 ALA A O 1
ATOM 2286 N N . PRO A 1 303 ? -30.391 -16.427 -26.869 1.00 28.19 302 PRO A N 1
ATOM 2287 C CA . PRO A 1 303 ? -29.515 -16.216 -28.015 1.00 27.04 302 PRO A CA 1
ATOM 2288 C C . PRO A 1 303 ? -28.263 -15.382 -27.689 1.00 25.85 302 PRO A C 1
ATOM 2289 O O . PRO A 1 303 ? -28.360 -14.373 -27.014 1.00 25.69 302 PRO A O 1
ATOM 2293 N N . SER A 1 304 ? -27.113 -15.815 -28.197 1.00 27.17 303 SER A N 1
ATOM 2294 C CA . SER A 1 304 ? -25.811 -15.257 -27.833 1.00 27.11 303 SER A CA 1
ATOM 2295 C C . SER A 1 304 ? -25.314 -14.200 -28.828 1.00 25.27 303 SER A C 1
ATOM 2296 O O . SER A 1 304 ? -25.950 -13.942 -29.846 1.00 21.61 303 SER A O 1
ATOM 2299 N N . GLY A 1 305 ? -24.121 -13.655 -28.570 1.00 22.89 304 GLY A N 1
ATOM 2300 C CA . GLY A 1 305 ? -23.478 -12.748 -29.517 1.00 22.04 304 GLY A CA 1
ATOM 2301 C C . GLY A 1 305 ? -23.330 -13.447 -30.859 1.00 21.12 304 GLY A C 1
ATOM 2302 O O . GLY A 1 305 ? -23.545 -12.855 -31.913 1.00 18.54 304 GLY A O 1
ATOM 2303 N N . ASN A 1 306 ? -22.968 -14.714 -30.819 1.00 21.81 305 ASN A N 1
ATOM 2304 C CA . ASN A 1 306 ? -22.724 -15.449 -32.049 1.00 25.00 305 ASN A CA 1
ATOM 2305 C C . ASN A 1 306 ? -24.008 -15.575 -32.873 1.00 22.00 305 ASN A C 1
ATOM 2306 O O . ASN A 1 306 ? -23.954 -15.524 -34.095 1.00 22.75 305 ASN A O 1
ATOM 2311 N N . ASP A 1 307 ? -25.141 -15.768 -32.203 1.00 20.67 306 ASP A N 1
ATOM 2312 C CA . ASP A 1 307 ? -26.427 -15.813 -32.893 1.00 20.81 306 ASP A CA 1
ATOM 2313 C C . ASP A 1 307 ? -26.691 -14.485 -33.602 1.00 19.57 306 ASP A C 1
ATOM 2314 O O . ASP A 1 307 ? -27.146 -14.441 -34.751 1.00 16.43 306 ASP A O 1
ATOM 2319 N N . GLY A 1 308 ? -26.355 -13.402 -32.930 1.00 19.02 307 GLY A N 1
ATOM 2320 C CA . GLY A 1 308 ? -26.434 -12.083 -33.547 1.00 19.12 307 GLY A CA 1
ATOM 2321 C C . GLY A 1 308 ? -25.570 -11.942 -34.773 1.00 17.98 307 GLY A C 1
ATOM 2322 O O . GLY A 1 308 ? -25.995 -11.396 -35.793 1.00 17.68 307 GLY A O 1
ATOM 2323 N N . LEU A 1 309 ? -24.346 -12.437 -34.698 1.00 17.60 308 LEU A N 1
ATOM 2324 C CA . LEU A 1 309 ? -23.473 -12.388 -35.851 1.00 17.65 308 LEU A CA 1
ATOM 2325 C C . LEU A 1 309 ? -23.942 -13.312 -36.981 1.00 17.54 308 LEU A C 1
ATOM 2326 O O . LEU A 1 309 ? -23.894 -12.952 -38.171 1.00 15.36 308 LEU A O 1
ATOM 2331 N N . ALA A 1 310 ? -24.367 -14.512 -36.609 1.00 16.47 309 ALA A N 1
ATOM 2332 C CA . ALA A 1 310 ? -24.760 -15.498 -37.615 1.00 16.30 309 ALA A CA 1
ATOM 2333 C C . ALA A 1 310 ? -25.937 -14.978 -38.432 1.00 15.45 309 ALA A C 1
ATOM 2334 O O . ALA A 1 310 ? -25.962 -15.137 -39.646 1.00 17.00 309 ALA A O 1
ATOM 2336 N N . ALA A 1 311 ? -26.909 -14.374 -37.780 1.00 16.13 310 ALA A N 1
ATOM 2337 C CA . ALA A 1 311 ? -28.096 -13.874 -38.462 1.00 15.94 310 ALA A CA 1
ATOM 2338 C C . ALA A 1 311 ? -27.765 -12.702 -39.413 1.00 17.23 310 ALA A C 1
ATOM 2339 O O . ALA A 1 311 ? -28.247 -12.632 -40.538 1.00 14.32 310 ALA A O 1
ATOM 2341 N N . LEU A 1 312 ? -26.918 -11.772 -38.954 1.00 16.85 311 LEU A N 1
ATOM 2342 C CA . LEU A 1 312 ? -26.372 -10.746 -39.861 1.00 17.88 311 LEU A CA 1
ATOM 2343 C C . LEU A 1 312 ? -25.593 -11.308 -41.061 1.00 17.06 311 LEU A C 1
ATOM 2344 O O . LEU A 1 312 ? -25.766 -10.803 -42.163 1.00 16.68 311 LEU A O 1
ATOM 2349 N N . ALA A 1 313 ? -24.735 -12.316 -40.871 1.00 16.97 312 ALA A N 1
ATOM 2350 C CA . ALA A 1 313 ? -24.015 -12.882 -41.981 1.00 17.89 312 ALA A CA 1
ATOM 2351 C C . ALA A 1 313 ? -24.964 -13.446 -43.026 1.00 17.41 312 ALA A C 1
ATOM 2352 O O . ALA A 1 313 ? -24.714 -13.328 -44.210 1.00 18.56 312 ALA A O 1
ATOM 2354 N N . LEU A 1 314 ? -26.076 -14.020 -42.592 1.00 17.06 313 LEU A N 1
ATOM 2355 C CA . LEU A 1 314 ? -27.098 -14.447 -43.542 1.00 16.05 313 LEU A CA 1
ATOM 2356 C C . LEU A 1 314 ? -27.743 -13.270 -44.283 1.00 14.91 313 LEU A C 1
ATOM 2357 O O . LEU A 1 314 ? -27.966 -13.333 -45.495 1.00 14.75 313 LEU A O 1
ATOM 2362 N N . ALA A 1 315 ? -28.012 -12.194 -43.579 1.00 15.12 314 ALA A N 1
ATOM 2363 C CA . ALA A 1 315 ? -28.523 -10.979 -44.199 1.00 15.77 314 ALA A CA 1
ATOM 2364 C C . ALA A 1 315 ? -27.571 -10.417 -45.232 1.00 16.59 314 ALA A C 1
ATOM 2365 O O . ALA A 1 315 ? -27.992 -10.110 -46.343 1.00 16.71 314 ALA A O 1
ATOM 2367 N N . ASP A 1 316 ? -26.284 -10.364 -44.896 1.00 17.11 315 ASP A N 1
ATOM 2368 C CA . ASP A 1 316 ? -25.283 -9.895 -45.841 1.00 18.75 315 ASP A CA 1
ATOM 2369 C C . ASP A 1 316 ? -25.244 -10.769 -47.088 1.00 17.50 315 ASP A C 1
ATOM 2370 O O . ASP A 1 316 ? -25.149 -10.251 -48.221 1.00 17.40 315 ASP A O 1
ATOM 2375 N N . ALA A 1 317 ? -25.333 -12.081 -46.898 1.00 15.95 316 ALA A N 1
ATOM 2376 C CA . ALA A 1 317 ? -25.314 -12.985 -48.036 1.00 15.92 316 ALA A CA 1
ATOM 2377 C C . ALA A 1 317 ? -26.563 -12.794 -48.890 1.00 15.10 316 ALA A C 1
ATOM 2378 O O . ALA A 1 317 ? -26.477 -12.859 -50.108 1.00 16.28 316 ALA A O 1
ATOM 2380 N N . ALA A 1 318 ? -27.723 -12.565 -48.255 1.00 15.30 317 ALA A N 1
ATOM 2381 C CA . ALA A 1 318 ? -28.964 -12.334 -49.007 1.00 14.19 317 ALA A CA 1
ATOM 2382 C C . ALA A 1 318 ? -28.799 -11.072 -49.892 1.00 15.24 317 ALA A C 1
ATOM 2383 O O . ALA A 1 318 ? -29.182 -11.057 -51.044 1.00 13.56 317 ALA A O 1
ATOM 2385 N N . VAL A 1 319 ? -28.210 -10.004 -49.343 1.00 15.95 318 VAL A N 1
ATOM 2386 C CA . VAL A 1 319 ? -28.027 -8.767 -50.130 1.00 15.97 318 VAL A CA 1
ATOM 2387 C C . VAL A 1 319 ? -27.250 -9.042 -51.366 1.00 15.04 318 VAL A C 1
ATOM 2388 O O . VAL A 1 319 ? -27.629 -8.653 -52.470 1.00 14.28 318 VAL A O 1
ATOM 2392 N N . ARG A 1 320 ? -26.124 -9.720 -51.168 1.00 16.65 319 ARG A N 1
ATOM 2393 C CA . ARG A 1 320 ? -25.230 -10.070 -52.238 1.00 16.98 319 ARG A CA 1
ATOM 2394 C C . ARG A 1 320 ? -25.870 -11.051 -53.247 1.00 16.60 319 ARG A C 1
ATOM 2395 O O . ARG A 1 320 ? -25.684 -10.931 -54.460 1.00 15.78 319 ARG A O 1
ATOM 2403 N N . SER A 1 321 ? -26.690 -11.978 -52.752 1.00 15.73 320 SER A N 1
ATOM 2404 C CA . SER A 1 321 ? -27.371 -12.927 -53.634 1.00 14.58 320 SER A CA 1
ATOM 2405 C C . SER A 1 321 ? -28.339 -12.203 -54.574 1.00 13.74 320 SER A C 1
ATOM 2406 O O . SER A 1 321 ? -28.438 -12.509 -55.752 1.00 14.16 320 SER A O 1
ATOM 2409 N N . VAL A 1 322 ? -29.045 -11.230 -54.044 1.00 14.88 321 VAL A N 1
ATOM 2410 C CA . VAL A 1 322 ? -29.962 -10.431 -54.853 1.00 15.10 321 VAL A CA 1
ATOM 2411 C C . VAL A 1 322 ? -29.182 -9.668 -55.926 1.00 16.41 321 VAL A C 1
ATOM 2412 O O . VAL A 1 322 ? -29.512 -9.769 -57.128 1.00 15.17 321 VAL A O 1
ATOM 2416 N N . ALA A 1 323 ? -28.106 -9.000 -55.513 1.00 15.75 322 ALA A N 1
ATOM 2417 C CA . ALA A 1 323 ? -27.291 -8.203 -56.449 1.00 16.74 322 ALA A CA 1
ATOM 2418 C C . ALA A 1 323 ? -26.598 -9.045 -57.517 1.00 15.20 322 ALA A C 1
ATOM 2419 O O . ALA A 1 323 ? -26.604 -8.677 -58.686 1.00 15.82 322 ALA A O 1
ATOM 2421 N N . GLU A 1 324 ? -26.009 -10.178 -57.127 1.00 15.16 323 GLU A N 1
ATOM 2422 C CA . GLU A 1 324 ? -25.289 -11.004 -58.054 1.00 15.05 323 GLU A CA 1
ATOM 2423 C C . GLU A 1 324 ? -26.093 -12.147 -58.690 1.00 15.71 323 GLU A C 1
ATOM 2424 O O . GLU A 1 324 ? -25.525 -12.924 -59.468 1.00 15.36 323 GLU A O 1
ATOM 2430 N N . LYS A 1 325 ? -27.398 -12.213 -58.397 1.00 15.78 324 LYS A N 1
ATOM 2431 C CA A LYS A 1 325 ? -28.296 -13.205 -59.037 0.50 15.69 324 LYS A CA 1
ATOM 2432 C CA B LYS A 1 325 ? -28.311 -13.197 -59.024 0.50 16.08 324 LYS A CA 1
ATOM 2433 C C . LYS A 1 325 ? -27.780 -14.625 -58.887 1.00 15.52 324 LYS A C 1
ATOM 2434 O O . LYS A 1 325 ? -27.812 -15.430 -59.839 1.00 16.10 324 LYS A O 1
ATOM 2445 N N . ARG A 1 326 ? -27.323 -14.958 -57.682 1.00 16.01 325 ARG A N 1
ATOM 2446 C CA . ARG A 1 326 ? -26.726 -16.261 -57.436 1.00 17.34 325 ARG A CA 1
ATOM 2447 C C . ARG A 1 326 ? -26.741 -16.653 -55.966 1.00 17.54 325 ARG A C 1
ATOM 2448 O O . ARG A 1 326 ? -26.903 -15.817 -55.080 1.00 17.47 325 ARG A O 1
ATOM 2456 N N . GLN A 1 327 ? -26.545 -17.949 -55.743 1.00 17.82 326 GLN A N 1
ATOM 2457 C CA . GLN A 1 327 ? -26.454 -18.488 -54.421 1.00 18.67 326 GLN A CA 1
ATOM 2458 C C . GLN A 1 327 ? -25.107 -18.081 -53.818 1.00 18.85 326 GLN A C 1
ATOM 2459 O O . GLN A 1 327 ? -24.066 -18.202 -54.467 1.00 20.72 326 GLN A O 1
ATOM 2465 N N . ILE A 1 328 ? -25.136 -17.571 -52.595 1.00 17.63 327 ILE A N 1
ATOM 2466 C CA . ILE A 1 328 ? -23.913 -17.166 -51.880 1.00 17.82 327 ILE A CA 1
ATOM 2467 C C . ILE A 1 328 ? -23.600 -18.166 -50.765 1.00 20.19 327 ILE A C 1
ATOM 2468 O O . ILE A 1 328 ? -24.421 -18.412 -49.871 1.00 20.47 327 ILE A O 1
ATOM 2473 N N . SER A 1 329 ? -22.399 -18.729 -50.809 1.00 23.07 328 SER A N 1
ATOM 2474 C CA . SER A 1 329 ? -21.931 -19.615 -49.754 1.00 27.60 328 SER A CA 1
ATOM 2475 C C . SER A 1 329 ? -21.488 -18.799 -48.519 1.00 29.14 328 SER A C 1
ATOM 2476 O O . SER A 1 329 ? -20.862 -17.778 -48.656 1.00 27.99 328 SER A O 1
ATOM 2479 N N . ILE A 1 330 ? -21.882 -19.248 -47.334 1.00 29.15 329 ILE A N 1
ATOM 2480 C CA . ILE A 1 330 ? -21.547 -18.630 -46.054 1.00 33.66 329 ILE A CA 1
ATOM 2481 C C . ILE A 1 330 ? -20.235 -19.253 -45.622 1.00 39.44 329 ILE A C 1
ATOM 2482 O O . ILE A 1 330 ? -20.175 -20.457 -45.387 1.00 38.66 329 ILE A O 1
ATOM 2487 N N . ALA A 1 331 ? -19.199 -18.426 -45.523 1.00 49.16 330 ALA A N 1
ATOM 2488 C CA . ALA A 1 331 ? -17.844 -18.883 -45.199 1.00 58.32 330 ALA A CA 1
ATOM 2489 C C . ALA A 1 331 ? -17.825 -19.759 -43.942 1.00 61.96 330 ALA A C 1
ATOM 2490 O O . ALA A 1 331 ? -17.678 -20.977 -44.054 1.00 66.18 330 ALA A O 1
ATOM 2501 N N . THR B 1 3 ? -73.300 -35.100 -78.666 1.00 76.73 2 THR B N 1
ATOM 2502 C CA . THR B 1 3 ? -72.560 -35.867 -77.666 1.00 67.62 2 THR B CA 1
ATOM 2503 C C . THR B 1 3 ? -71.123 -36.056 -78.146 1.00 61.90 2 THR B C 1
ATOM 2504 O O . THR B 1 3 ? -70.908 -36.558 -79.254 1.00 60.11 2 THR B O 1
ATOM 2508 N N . VAL B 1 4 ? -70.152 -35.664 -77.314 1.00 53.65 3 VAL B N 1
ATOM 2509 C CA . VAL B 1 4 ? -68.721 -35.868 -77.621 1.00 44.57 3 VAL B CA 1
ATOM 2510 C C . VAL B 1 4 ? -68.350 -37.320 -77.365 1.00 42.12 3 VAL B C 1
ATOM 2511 O O . VAL B 1 4 ? -68.536 -37.843 -76.250 1.00 41.11 3 VAL B O 1
ATOM 2515 N N . ARG B 1 5 ? -67.840 -37.978 -78.406 1.00 39.73 4 ARG B N 1
ATOM 2516 C CA A ARG B 1 5 ? -67.439 -39.377 -78.295 0.50 38.84 4 ARG B CA 1
ATOM 2517 C CA B ARG B 1 5 ? -67.435 -39.381 -78.330 0.50 38.37 4 ARG B CA 1
ATOM 2518 C C . ARG B 1 5 ? -65.935 -39.455 -78.017 1.00 37.97 4 ARG B C 1
ATOM 2519 O O . ARG B 1 5 ? -65.116 -38.969 -78.804 1.00 31.58 4 ARG B O 1
ATOM 2534 N N . PHE B 1 6 ? -65.594 -40.076 -76.888 1.00 35.63 5 PHE B N 1
ATOM 2535 C CA . PHE B 1 6 ? -64.228 -40.130 -76.375 1.00 36.16 5 PHE B CA 1
ATOM 2536 C C . PHE B 1 6 ? -63.587 -41.506 -76.541 1.00 34.74 5 PHE B C 1
ATOM 2537 O O . PHE B 1 6 ? -64.201 -42.541 -76.262 1.00 35.25 5 PHE B O 1
ATOM 2545 N N . GLY B 1 7 ? -62.334 -41.501 -76.960 1.00 31.81 6 GLY B N 1
ATOM 2546 C CA . GLY B 1 7 ? -61.475 -42.656 -76.830 1.00 31.68 6 GLY B CA 1
ATOM 2547 C C . GLY B 1 7 ? -60.512 -42.349 -75.709 1.00 32.36 6 GLY B C 1
ATOM 2548 O O . GLY B 1 7 ? -59.978 -41.241 -75.661 1.00 32.19 6 GLY B O 1
ATOM 2549 N N . LEU B 1 8 ? -60.300 -43.316 -74.820 1.00 31.91 7 LEU B N 1
ATOM 2550 C CA . LEU B 1 8 ? -59.331 -43.213 -73.734 1.00 34.16 7 LEU B CA 1
ATOM 2551 C C . LEU B 1 8 ? -58.135 -44.081 -74.076 1.00 34.62 7 LEU B C 1
ATOM 2552 O O . LEU B 1 8 ? -58.298 -45.252 -74.420 1.00 34.12 7 LEU B O 1
ATOM 2557 N N . LEU B 1 9 ? -56.937 -43.506 -73.974 1.00 32.72 8 LEU B N 1
ATOM 2558 C CA . LEU B 1 9 ? -55.697 -44.224 -74.202 1.00 30.37 8 LEU B CA 1
ATOM 2559 C C . LEU B 1 9 ? -54.942 -44.264 -72.906 1.00 32.38 8 LEU B C 1
ATOM 2560 O O . LEU B 1 9 ? -54.515 -43.220 -72.389 1.00 31.28 8 LEU B O 1
ATOM 2565 N N . GLY B 1 10 ? -54.784 -45.471 -72.377 1.00 32.55 9 GLY B N 1
ATOM 2566 C CA . GLY B 1 10 ? -54.146 -45.685 -71.087 1.00 36.38 9 GLY B CA 1
ATOM 2567 C C . GLY B 1 10 ? -55.177 -45.983 -70.009 1.00 36.88 9 GLY B C 1
ATOM 2568 O O . GLY B 1 10 ? -56.129 -45.218 -69.814 1.00 39.36 9 GLY B O 1
ATOM 2569 N N . ALA B 1 11 ? -54.966 -47.080 -69.282 1.00 42.11 10 ALA B N 1
ATOM 2570 C CA . ALA B 1 11 ? -55.937 -47.564 -68.295 1.00 41.85 10 ALA B CA 1
ATOM 2571 C C . ALA B 1 11 ? -55.373 -47.688 -66.874 1.00 42.09 10 ALA B C 1
ATOM 2572 O O . ALA B 1 11 ? -55.936 -48.403 -66.051 1.00 43.81 10 ALA B O 1
ATOM 2574 N N . GLY B 1 12 ? -54.278 -46.992 -66.578 1.00 40.00 11 GLY B N 1
ATOM 2575 C CA . GLY B 1 12 ? -53.731 -46.956 -65.216 1.00 41.15 11 GLY B CA 1
ATOM 2576 C C . GLY B 1 12 ? -54.536 -46.057 -64.294 1.00 40.46 11 GLY B C 1
ATOM 2577 O O . GLY B 1 12 ? -55.692 -45.743 -64.581 1.00 40.30 11 GLY B O 1
ATOM 2578 N N . ARG B 1 13 ? -53.927 -45.648 -63.176 1.00 42.15 12 ARG B N 1
ATOM 2579 C CA . ARG B 1 13 ? -54.608 -44.824 -62.175 1.00 43.93 12 ARG B CA 1
ATOM 2580 C C . ARG B 1 13 ? -55.181 -43.565 -62.810 1.00 43.01 12 ARG B C 1
ATOM 2581 O O . ARG B 1 13 ? -56.347 -43.227 -62.617 1.00 46.07 12 ARG B O 1
ATOM 2589 N N . ILE B 1 14 ? -54.353 -42.880 -63.587 1.00 42.21 13 ILE B N 1
ATOM 2590 C CA . ILE B 1 14 ? -54.753 -41.600 -64.134 1.00 43.89 13 ILE B CA 1
ATOM 2591 C C . ILE B 1 14 ? -55.860 -41.856 -65.161 1.00 41.41 13 ILE B C 1
ATOM 2592 O O . ILE B 1 14 ? -56.850 -41.151 -65.184 1.00 34.38 13 ILE B O 1
ATOM 2597 N N . GLY B 1 15 ? -55.705 -42.899 -65.972 1.00 40.65 14 GLY B N 1
ATOM 2598 C CA . GLY B 1 15 ? -56.745 -43.288 -66.918 1.00 39.25 14 GLY B CA 1
ATOM 2599 C C . GLY B 1 15 ? -58.093 -43.547 -66.272 1.00 42.06 14 GLY B C 1
ATOM 2600 O O . GLY B 1 15 ? -59.140 -43.176 -66.824 1.00 44.13 14 GLY B O 1
ATOM 2601 N N . LYS B 1 16 ? -58.083 -44.199 -65.113 1.00 43.19 15 LYS B N 1
ATOM 2602 C CA . LYS B 1 16 ? -59.327 -44.511 -64.399 1.00 44.58 15 LYS B CA 1
ATOM 2603 C C . LYS B 1 16 ? -60.048 -43.239 -63.961 1.00 42.24 15 LYS B C 1
ATOM 2604 O O . LYS B 1 16 ? -61.267 -43.152 -64.021 1.00 43.70 15 LYS B O 1
ATOM 2610 N N . VAL B 1 17 ? -59.278 -42.240 -63.554 1.00 40.97 16 VAL B N 1
ATOM 2611 C CA . VAL B 1 17 ? -59.836 -41.000 -63.051 1.00 39.51 16 VAL B CA 1
ATOM 2612 C C . VAL B 1 17 ? -60.551 -40.252 -64.177 1.00 42.05 16 VAL B C 1
ATOM 2613 O O . VAL B 1 17 ? -61.638 -39.689 -63.976 1.00 37.44 16 VAL B O 1
ATOM 2617 N N . HIS B 1 18 ? -59.938 -40.235 -65.362 1.00 37.99 17 HIS B N 1
ATOM 2618 C CA . HIS B 1 18 ? -60.579 -39.637 -66.541 1.00 37.58 17 HIS B CA 1
ATOM 2619 C C . HIS B 1 18 ? -61.773 -40.426 -67.066 1.00 35.08 17 HIS B C 1
ATOM 2620 O O . HIS B 1 18 ? -62.737 -39.850 -67.519 1.00 35.49 17 HIS B O 1
ATOM 2627 N N . ALA B 1 19 ? -61.693 -41.743 -67.010 1.00 38.61 18 ALA B N 1
ATOM 2628 C CA . ALA B 1 19 ? -62.827 -42.581 -67.331 1.00 40.36 18 ALA B CA 1
ATOM 2629 C C . ALA B 1 19 ? -64.035 -42.140 -66.497 1.00 42.00 18 ALA B C 1
ATOM 2630 O O . ALA B 1 19 ? -65.139 -41.902 -67.033 1.00 37.47 18 ALA B O 1
ATOM 2632 N N . LYS B 1 20 ? -63.814 -42.014 -65.186 1.00 43.62 19 LYS B N 1
ATOM 2633 C CA . LYS B 1 20 ? -64.865 -41.574 -64.260 1.00 42.12 19 LYS B CA 1
ATOM 2634 C C . LYS B 1 20 ? -65.395 -40.201 -64.636 1.00 41.20 19 LYS B C 1
ATOM 2635 O O . LYS B 1 20 ? -66.607 -39.978 -64.614 1.00 35.80 19 LYS B O 1
ATOM 2641 N N . ALA B 1 21 ? -64.502 -39.267 -64.956 1.00 37.93 20 ALA B N 1
ATOM 2642 C CA . ALA B 1 21 ? -64.946 -37.894 -65.237 1.00 38.66 20 ALA B CA 1
ATOM 2643 C C . ALA B 1 21 ? -65.689 -37.811 -66.571 1.00 36.48 20 ALA B C 1
ATOM 2644 O O . ALA B 1 21 ? -66.640 -37.057 -66.706 1.00 34.93 20 ALA B O 1
ATOM 2646 N N . VAL B 1 22 ? -65.228 -38.570 -67.568 1.00 39.27 21 VAL B N 1
ATOM 2647 C CA . VAL B 1 22 ? -65.886 -38.579 -68.877 1.00 39.67 21 VAL B CA 1
ATOM 2648 C C . VAL B 1 22 ? -67.256 -39.197 -68.718 1.00 41.68 21 VAL B C 1
ATOM 2649 O O . VAL B 1 22 ? -68.252 -38.646 -69.197 1.00 42.57 21 VAL B O 1
ATOM 2653 N N . SER B 1 23 ? -67.285 -40.337 -68.032 1.00 43.90 22 SER B N 1
ATOM 2654 C CA . SER B 1 23 ? -68.529 -41.029 -67.729 1.00 53.11 22 SER B CA 1
ATOM 2655 C C . SER B 1 23 ? -69.516 -40.093 -67.041 1.00 51.60 22 SER B C 1
ATOM 2656 O O . SER B 1 23 ? -70.676 -40.000 -67.449 1.00 54.38 22 SER B O 1
ATOM 2659 N N . GLY B 1 24 ? -69.039 -39.386 -66.017 1.00 47.87 23 GLY B N 1
ATOM 2660 C CA . GLY B 1 24 ? -69.889 -38.540 -65.192 1.00 45.47 23 GLY B CA 1
ATOM 2661 C C . GLY B 1 24 ? -70.461 -37.347 -65.929 1.00 44.63 23 GLY B C 1
ATOM 2662 O O . GLY B 1 24 ? -71.451 -36.770 -65.499 1.00 42.79 23 GLY B O 1
ATOM 2663 N N . ASN B 1 25 ? -69.832 -36.953 -67.029 1.00 43.20 24 ASN B N 1
ATOM 2664 C CA . ASN B 1 25 ? -70.288 -35.786 -67.762 1.00 41.33 24 ASN B CA 1
ATOM 2665 C C . ASN B 1 25 ? -71.477 -36.126 -68.678 1.00 44.56 24 ASN B C 1
ATOM 2666 O O . ASN B 1 25 ? -71.519 -37.183 -69.318 1.00 41.55 24 ASN B O 1
ATOM 2671 N N . ALA B 1 26 ? -72.423 -35.192 -68.726 1.00 48.57 25 ALA B N 1
ATOM 2672 C CA . ALA B 1 26 ? -73.686 -35.378 -69.405 1.00 50.35 25 ALA B CA 1
ATOM 2673 C C . ALA B 1 26 ? -73.524 -35.288 -70.913 1.00 48.87 25 ALA B C 1
ATOM 2674 O O . ALA B 1 26 ? -74.209 -35.995 -71.649 1.00 47.49 25 ALA B O 1
ATOM 2676 N N . ASP B 1 27 ? -72.614 -34.430 -71.370 1.00 48.00 26 ASP B N 1
ATOM 2677 C CA . ASP B 1 27 ? -72.405 -34.227 -72.812 1.00 45.42 26 ASP B CA 1
ATOM 2678 C C . ASP B 1 27 ? -71.419 -35.189 -73.474 1.00 44.32 26 ASP B C 1
ATOM 2679 O O . ASP B 1 27 ? -71.099 -35.020 -74.645 1.00 45.14 26 ASP B O 1
ATOM 2684 N N . ALA B 1 28 ? -70.967 -36.210 -72.759 1.00 44.49 27 ALA B N 1
ATOM 2685 C CA . ALA B 1 28 ? -69.880 -37.050 -73.264 1.00 46.71 27 ALA B CA 1
ATOM 2686 C C . ALA B 1 28 ? -70.183 -38.508 -73.095 1.00 45.31 27 ALA B C 1
ATOM 2687 O O . ALA B 1 28 ? -70.862 -38.885 -72.140 1.00 48.54 27 ALA B O 1
ATOM 2689 N N . ARG B 1 29 ? -69.649 -39.329 -73.997 1.00 43.93 28 ARG B N 1
ATOM 2690 C CA . ARG B 1 29 ? -69.747 -40.782 -73.883 1.00 44.53 28 ARG B CA 1
ATOM 2691 C C . ARG B 1 29 ? -68.379 -41.411 -74.065 1.00 40.52 28 ARG B C 1
ATOM 2692 O O . ARG B 1 29 ? -67.660 -41.086 -75.005 1.00 43.09 28 ARG B O 1
ATOM 2700 N N . LEU B 1 30 ? -68.044 -42.345 -73.191 1.00 38.02 29 LEU B N 1
ATOM 2701 C CA . LEU B 1 30 ? -66.848 -43.139 -73.353 1.00 39.41 29 LEU B CA 1
ATOM 2702 C C . LEU B 1 30 ? -67.163 -44.327 -74.268 1.00 41.96 29 LEU B C 1
ATOM 2703 O O . LEU B 1 30 ? -67.958 -45.202 -73.923 1.00 40.72 29 LEU B O 1
ATOM 2708 N N . VAL B 1 31 ? -66.522 -44.334 -75.431 1.00 42.87 30 VAL B N 1
ATOM 2709 C CA . VAL B 1 31 ? -66.776 -45.294 -76.510 1.00 41.52 30 VAL B CA 1
ATOM 2710 C C . VAL B 1 31 ? -65.725 -46.397 -76.518 1.00 43.07 30 VAL B C 1
ATOM 2711 O O . VAL B 1 31 ? -66.067 -47.571 -76.659 1.00 47.27 30 VAL B O 1
ATOM 2715 N N . ALA B 1 32 ? -64.450 -46.027 -76.370 1.00 39.14 31 ALA B N 1
ATOM 2716 C CA . ALA B 1 32 ? -63.359 -46.984 -76.510 1.00 39.20 31 ALA B CA 1
ATOM 2717 C C . ALA B 1 32 ? -62.222 -46.740 -75.534 1.00 39.87 31 ALA B C 1
ATOM 2718 O O . ALA B 1 32 ? -61.897 -45.595 -75.231 1.00 37.64 31 ALA B O 1
ATOM 2720 N N . VAL B 1 33 ? -61.660 -47.825 -75.015 1.00 39.67 32 VAL B N 1
ATOM 2721 C CA . VAL B 1 33 ? -60.441 -47.778 -74.221 1.00 42.01 32 VAL B CA 1
ATOM 2722 C C . VAL B 1 33 ? -59.349 -48.578 -74.912 1.00 41.09 32 VAL B C 1
ATOM 2723 O O . VAL B 1 33 ? -59.631 -49.600 -75.533 1.00 37.96 32 VAL B O 1
ATOM 2727 N N . ALA B 1 34 ? -58.105 -48.117 -74.766 1.00 36.77 33 ALA B N 1
ATOM 2728 C CA . ALA B 1 34 ? -56.932 -48.840 -75.207 1.00 35.72 33 ALA B CA 1
ATOM 2729 C C . ALA B 1 34 ? -55.839 -48.804 -74.118 1.00 37.50 33 ALA B C 1
ATOM 2730 O O . ALA B 1 34 ? -55.791 -47.881 -73.288 1.00 30.84 33 ALA B O 1
ATOM 2732 N N . ASP B 1 35 ? -54.984 -49.824 -74.125 1.00 36.94 34 ASP B N 1
ATOM 2733 C CA . ASP B 1 35 ? -53.878 -49.949 -73.174 1.00 41.35 34 ASP B CA 1
ATOM 2734 C C . ASP B 1 35 ? -52.964 -51.058 -73.682 1.00 44.22 34 ASP B C 1
ATOM 2735 O O . ASP B 1 35 ? -53.400 -51.914 -74.439 1.00 40.89 34 ASP B O 1
ATOM 2740 N N . ALA B 1 36 ? -51.692 -51.036 -73.301 1.00 48.90 35 ALA B N 1
ATOM 2741 C CA . ALA B 1 36 ? -50.768 -52.098 -73.710 1.00 51.01 35 ALA B CA 1
ATOM 2742 C C . ALA B 1 36 ? -51.052 -53.406 -72.950 1.00 55.07 35 ALA B C 1
ATOM 2743 O O . ALA B 1 36 ? -50.711 -54.484 -73.422 1.00 50.98 35 ALA B O 1
ATOM 2745 N N . PHE B 1 37 ? -51.661 -53.300 -71.769 1.00 58.53 36 PHE B N 1
ATOM 2746 C CA . PHE B 1 37 ? -52.060 -54.469 -70.997 1.00 62.87 36 PHE B CA 1
ATOM 2747 C C . PHE B 1 37 ? -53.580 -54.664 -71.112 1.00 60.86 36 PHE B C 1
ATOM 2748 O O . PHE B 1 37 ? -54.340 -53.970 -70.438 1.00 56.53 36 PHE B O 1
ATOM 2756 N N . PRO B 1 38 ? -54.029 -55.610 -71.971 1.00 65.96 37 PRO B N 1
ATOM 2757 C CA . PRO B 1 38 ? -55.458 -55.828 -72.253 1.00 67.05 37 PRO B CA 1
ATOM 2758 C C . PRO B 1 38 ? -56.379 -56.026 -71.046 1.00 65.80 37 PRO B C 1
ATOM 2759 O O . PRO B 1 38 ? -57.544 -55.624 -71.111 1.00 68.50 37 PRO B O 1
ATOM 2763 N N . ALA B 1 39 ? -55.874 -56.639 -69.973 1.00 63.49 38 ALA B N 1
ATOM 2764 C CA . ALA B 1 39 ? -56.643 -56.799 -68.724 1.00 62.16 38 ALA B CA 1
ATOM 2765 C C . ALA B 1 39 ? -57.066 -55.445 -68.146 1.00 60.34 38 ALA B C 1
ATOM 2766 O O . ALA B 1 39 ? -58.222 -55.257 -67.731 1.00 58.53 38 ALA B O 1
ATOM 2768 N N . ALA B 1 40 ? -56.121 -54.505 -68.139 1.00 57.81 39 ALA B N 1
ATOM 2769 C CA . ALA B 1 40 ? -56.369 -53.149 -67.645 1.00 54.84 39 ALA B CA 1
ATOM 2770 C C . ALA B 1 40 ? -57.447 -52.444 -68.466 1.00 50.85 39 ALA B C 1
ATOM 2771 O O . ALA B 1 40 ? -58.325 -51.796 -67.906 1.00 46.90 39 ALA B O 1
ATOM 2773 N N . ALA B 1 41 ? -57.380 -52.594 -69.787 1.00 51.16 40 ALA B N 1
ATOM 2774 C CA . ALA B 1 41 ? -58.354 -52.001 -70.691 1.00 49.64 40 ALA B CA 1
ATOM 2775 C C . ALA B 1 41 ? -59.706 -52.653 -70.509 1.00 49.23 40 ALA B C 1
ATOM 2776 O O . ALA B 1 41 ? -60.716 -51.972 -70.324 1.00 45.16 40 ALA B O 1
ATOM 2778 N N . GLU B 1 42 ? -59.708 -53.984 -70.562 1.00 55.97 41 GLU B N 1
ATOM 2779 C CA . GLU B 1 42 ? -60.904 -54.784 -70.291 1.00 58.87 41 GLU B CA 1
ATOM 2780 C C . GLU B 1 42 ? -61.606 -54.334 -69.004 1.00 56.93 41 GLU B C 1
ATOM 2781 O O . GLU B 1 42 ? -62.817 -54.108 -68.998 1.00 55.95 41 GLU B O 1
ATOM 2787 N N . ALA B 1 43 ? -60.842 -54.183 -67.925 1.00 56.37 42 ALA B N 1
ATOM 2788 C CA . ALA B 1 43 ? -61.406 -53.724 -66.649 1.00 57.31 42 ALA B CA 1
ATOM 2789 C C . ALA B 1 43 ? -62.214 -52.428 -66.804 1.00 58.72 42 ALA B C 1
ATOM 2790 O O . ALA B 1 43 ? -63.309 -52.288 -66.253 1.00 57.12 42 ALA B O 1
ATOM 2792 N N . ILE B 1 44 ? -61.676 -51.476 -67.562 1.00 60.49 43 ILE B N 1
ATOM 2793 C CA . ILE B 1 44 ? -62.355 -50.197 -67.757 1.00 58.01 43 ILE B CA 1
ATOM 2794 C C . ILE B 1 44 ? -63.545 -50.380 -68.691 1.00 53.37 43 ILE B C 1
ATOM 2795 O O . ILE B 1 44 ? -64.602 -49.803 -68.463 1.00 51.45 43 ILE B O 1
ATOM 2800 N N . ALA B 1 45 ? -63.363 -51.168 -69.745 1.00 52.66 44 ALA B N 1
ATOM 2801 C CA . ALA B 1 45 ? -64.470 -51.535 -70.631 1.00 53.83 44 ALA B CA 1
ATOM 2802 C C . ALA B 1 45 ? -65.574 -52.247 -69.846 1.00 54.41 44 ALA B C 1
ATOM 2803 O O . ALA B 1 45 ? -66.756 -51.923 -69.985 1.00 52.96 44 ALA B O 1
ATOM 2805 N N . GLY B 1 46 ? -65.177 -53.222 -69.033 1.00 57.00 45 GLY B N 1
ATOM 2806 C CA . GLY B 1 46 ? -66.104 -53.919 -68.153 1.00 62.93 45 GLY B CA 1
ATOM 2807 C C . GLY B 1 46 ? -66.954 -52.944 -67.354 1.00 65.69 45 GLY B C 1
ATOM 2808 O O . GLY B 1 46 ? -68.179 -52.916 -67.493 1.00 66.30 45 GLY B O 1
ATOM 2809 N N . ALA B 1 47 ? -66.291 -52.114 -66.551 1.00 68.22 46 ALA B N 1
ATOM 2810 C CA . ALA B 1 47 ? -66.973 -51.211 -65.603 1.00 63.29 46 ALA B CA 1
ATOM 2811 C C . ALA B 1 47 ? -67.821 -50.102 -66.239 1.00 63.00 46 ALA B C 1
ATOM 2812 O O . ALA B 1 47 ? -68.744 -49.605 -65.595 1.00 66.04 46 ALA B O 1
ATOM 2814 N N . TYR B 1 48 ? -67.514 -49.703 -67.474 1.00 60.77 47 TYR B N 1
ATOM 2815 C CA . TYR B 1 48 ? -68.249 -48.602 -68.131 1.00 58.66 47 TYR B CA 1
ATOM 2816 C C . TYR B 1 48 ? -69.031 -49.029 -69.374 1.00 57.04 47 TYR B C 1
ATOM 2817 O O . TYR B 1 48 ? -69.745 -48.220 -69.955 1.00 60.20 47 TYR B O 1
ATOM 2826 N N . GLY B 1 49 ? -68.887 -50.284 -69.791 1.00 56.07 48 GLY B N 1
ATOM 2827 C CA . GLY B 1 49 ? -69.621 -50.793 -70.943 1.00 56.35 48 GLY B CA 1
ATOM 2828 C C . GLY B 1 49 ? -69.226 -50.207 -72.289 1.00 57.77 48 GLY B C 1
ATOM 2829 O O . GLY B 1 49 ? -70.057 -50.120 -73.199 1.00 56.55 48 GLY B O 1
ATOM 2830 N N . CYS B 1 50 ? -67.960 -49.806 -72.420 1.00 57.42 49 CYS B N 1
ATOM 2831 C CA . CYS B 1 50 ? -67.412 -49.342 -73.701 1.00 56.20 49 CYS B CA 1
ATOM 2832 C C . CYS B 1 50 ? -66.496 -50.435 -74.250 1.00 56.44 49 CYS B C 1
ATOM 2833 O O . CYS B 1 50 ? -66.258 -51.430 -73.567 1.00 57.86 49 CYS B O 1
ATOM 2836 N N . GLU B 1 51 ? -65.973 -50.241 -75.462 1.00 53.11 50 GLU B N 1
ATOM 2837 C CA . GLU B 1 51 ? -65.228 -51.285 -76.174 1.00 51.00 50 GLU B CA 1
ATOM 2838 C C . GLU B 1 51 ? -63.734 -51.211 -75.880 1.00 50.06 50 GLU B C 1
ATOM 2839 O O . GLU B 1 51 ? -63.197 -50.144 -75.603 1.00 48.98 50 GLU B O 1
ATOM 2845 N N . VAL B 1 52 ? -63.052 -52.340 -75.966 1.00 48.20 51 VAL B N 1
ATOM 2846 C CA . VAL B 1 52 ? -61.590 -52.323 -75.989 1.00 47.27 51 VAL B CA 1
ATOM 2847 C C . VAL B 1 52 ? -61.126 -52.274 -77.431 1.00 46.82 51 VAL B C 1
ATOM 2848 O O . VAL B 1 52 ? -61.356 -53.215 -78.169 1.00 46.73 51 VAL B O 1
ATOM 2852 N N . ARG B 1 53 ? -60.486 -51.176 -77.835 1.00 42.89 52 ARG B N 1
ATOM 2853 C CA . ARG B 1 53 ? -59.879 -51.084 -79.173 1.00 40.40 52 ARG B CA 1
ATOM 2854 C C . ARG B 1 53 ? -58.370 -50.882 -79.090 1.00 40.06 52 ARG B C 1
ATOM 2855 O O . ARG B 1 53 ? -57.808 -50.703 -78.005 1.00 42.92 52 ARG B O 1
ATOM 2863 N N . THR B 1 54 ? -57.715 -50.937 -80.240 1.00 36.77 53 THR B N 1
ATOM 2864 C CA . THR B 1 54 ? -56.309 -50.590 -80.317 1.00 39.83 53 THR B CA 1
ATOM 2865 C C . THR B 1 54 ? -56.233 -49.078 -80.519 1.00 34.42 53 THR B C 1
ATOM 2866 O O . THR B 1 54 ? -57.250 -48.434 -80.789 1.00 33.12 53 THR B O 1
ATOM 2870 N N . ILE B 1 55 ? -55.026 -48.535 -80.398 1.00 35.15 54 ILE B N 1
ATOM 2871 C CA . ILE B 1 55 ? -54.778 -47.110 -80.652 1.00 34.54 54 ILE B CA 1
ATOM 2872 C C . ILE B 1 55 ? -54.964 -46.803 -82.137 1.00 34.00 54 ILE B C 1
ATOM 2873 O O . ILE B 1 55 ? -55.648 -45.836 -82.498 1.00 34.59 54 ILE B O 1
ATOM 2878 N N . ASP B 1 56 ? -54.399 -47.642 -83.003 1.00 34.49 55 ASP B N 1
ATOM 2879 C CA . ASP B 1 56 ? -54.621 -47.519 -84.454 1.00 35.80 55 ASP B CA 1
ATOM 2880 C C . ASP B 1 56 ? -56.123 -47.425 -84.797 1.00 34.81 55 ASP B C 1
ATOM 2881 O O . ASP B 1 56 ? -56.533 -46.668 -85.672 1.00 34.11 55 ASP B O 1
ATOM 2886 N N . ALA B 1 57 ? -56.932 -48.207 -84.112 1.00 32.46 56 ALA B N 1
ATOM 2887 C CA . ALA B 1 57 ? -58.359 -48.261 -84.403 1.00 36.61 56 ALA B CA 1
ATOM 2888 C C . ALA B 1 57 ? -59.012 -46.956 -83.954 1.00 32.90 56 ALA B C 1
ATOM 2889 O O . ALA B 1 57 ? -59.776 -46.336 -84.688 1.00 34.17 56 ALA B O 1
ATOM 2891 N N . ILE B 1 58 ? -58.680 -46.529 -82.747 1.00 32.42 57 ILE B N 1
ATOM 2892 C CA . ILE B 1 58 ? -59.187 -45.249 -82.244 1.00 30.37 57 ILE B CA 1
ATOM 2893 C C . ILE B 1 58 ? -58.751 -44.106 -83.157 1.00 29.69 57 ILE B C 1
ATOM 2894 O O . ILE B 1 58 ? -59.567 -43.264 -83.513 1.00 32.24 57 ILE B O 1
ATOM 2899 N N . GLU B 1 59 ? -57.487 -44.098 -83.585 1.00 28.95 58 GLU B N 1
ATOM 2900 C CA . GLU B 1 59 ? -57.019 -43.122 -84.592 1.00 29.75 58 GLU B CA 1
ATOM 2901 C C . GLU B 1 59 ? -57.885 -43.082 -85.870 1.00 31.82 58 GLU B C 1
ATOM 2902 O O . GLU B 1 59 ? -58.272 -41.996 -86.344 1.00 28.52 58 GLU B O 1
ATOM 2908 N N . ALA B 1 60 ? -58.175 -44.253 -86.440 1.00 31.43 59 ALA B N 1
ATOM 2909 C CA . ALA B 1 60 ? -58.926 -44.317 -87.716 1.00 33.84 59 ALA B CA 1
ATOM 2910 C C . ALA B 1 60 ? -60.435 -44.153 -87.541 1.00 34.92 59 ALA B C 1
ATOM 2911 O O . ALA B 1 60 ? -61.121 -43.824 -88.502 1.00 39.42 59 ALA B O 1
ATOM 2913 N N . ALA B 1 61 ? -60.942 -44.339 -86.320 1.00 35.81 60 ALA B N 1
ATOM 2914 C CA . ALA B 1 61 ? -62.397 -44.359 -86.068 1.00 37.14 60 ALA B CA 1
ATOM 2915 C C . ALA B 1 61 ? -63.152 -43.084 -86.376 1.00 38.32 60 ALA B C 1
ATOM 2916 O O . ALA B 1 61 ? -62.849 -42.014 -85.854 1.00 40.98 60 ALA B O 1
ATOM 2918 N N . ALA B 1 62 ? -64.188 -43.221 -87.194 1.00 41.17 61 ALA B N 1
ATOM 2919 C CA . ALA B 1 62 ? -65.142 -42.148 -87.455 1.00 42.02 61 ALA B CA 1
ATOM 2920 C C . ALA B 1 62 ? -66.016 -41.834 -86.236 1.00 40.12 61 ALA B C 1
ATOM 2921 O O . ALA B 1 62 ? -66.498 -40.716 -86.081 1.00 42.72 61 ALA B O 1
ATOM 2923 N N . ASP B 1 63 ? -66.215 -42.818 -85.369 1.00 41.51 62 ASP B N 1
ATOM 2924 C CA . ASP B 1 63 ? -67.045 -42.629 -84.185 1.00 41.22 62 ASP B CA 1
ATOM 2925 C C . ASP B 1 63 ? -66.259 -42.181 -82.924 1.00 41.18 62 ASP B C 1
ATOM 2926 O O . ASP B 1 63 ? -66.665 -42.476 -81.792 1.00 39.62 62 ASP B O 1
ATOM 2931 N N . ILE B 1 64 ? -65.135 -41.486 -83.125 1.00 39.16 63 ILE B N 1
ATOM 2932 C CA . ILE B 1 64 ? -64.395 -40.863 -82.035 1.00 35.49 63 ILE B CA 1
ATOM 2933 C C . ILE B 1 64 ? -64.191 -39.379 -82.386 1.00 31.33 63 ILE B C 1
ATOM 2934 O O . ILE B 1 64 ? -63.693 -39.058 -83.461 1.00 33.52 63 ILE B O 1
ATOM 2939 N N . ASP B 1 65 ? -64.613 -38.493 -81.486 1.00 29.74 64 ASP B N 1
ATOM 2940 C CA . ASP B 1 65 ? -64.448 -37.044 -81.640 1.00 30.79 64 ASP B CA 1
ATOM 2941 C C . ASP B 1 65 ? -63.180 -36.517 -80.920 1.00 28.15 64 ASP B C 1
ATOM 2942 O O . ASP B 1 65 ? -62.601 -35.518 -81.311 1.00 29.03 64 ASP B O 1
ATOM 2947 N N . ALA B 1 66 ? -62.788 -37.190 -79.854 1.00 27.26 65 ALA B N 1
ATOM 2948 C CA . ALA B 1 66 ? -61.834 -36.651 -78.931 1.00 28.56 65 ALA B CA 1
ATOM 2949 C C . ALA B 1 66 ? -61.132 -37.808 -78.263 1.00 26.91 65 ALA B C 1
ATOM 2950 O O . ALA B 1 66 ? -61.757 -38.860 -78.046 1.00 26.53 65 ALA B O 1
ATOM 2952 N N . VAL B 1 67 ? -59.850 -37.604 -77.931 1.00 26.51 66 VAL B N 1
ATOM 2953 C CA . VAL B 1 67 ? -59.074 -38.574 -77.166 1.00 28.15 66 VAL B CA 1
ATOM 2954 C C . VAL B 1 67 ? -58.529 -37.993 -75.878 1.00 28.06 66 VAL B C 1
ATOM 2955 O O . VAL B 1 67 ? -58.235 -36.804 -75.798 1.00 28.93 66 VAL B O 1
ATOM 2959 N N . VAL B 1 68 ? -58.412 -38.869 -74.885 1.00 28.25 67 VAL B N 1
ATOM 2960 C CA . VAL B 1 68 ? -57.772 -38.573 -73.622 1.00 27.59 67 VAL B CA 1
ATOM 2961 C C . VAL B 1 68 ? -56.538 -39.459 -73.581 1.00 25.19 67 VAL B C 1
ATOM 2962 O O . VAL B 1 68 ? -56.647 -40.689 -73.613 1.00 25.20 67 VAL B O 1
ATOM 2966 N N . ILE B 1 69 ? -55.367 -38.834 -73.528 1.00 23.99 68 ILE B N 1
ATOM 2967 C CA . ILE B 1 69 ? -54.104 -39.573 -73.551 1.00 23.25 68 ILE B CA 1
ATOM 2968 C C . ILE B 1 69 ? -53.540 -39.644 -72.123 1.00 26.19 68 ILE B C 1
ATOM 2969 O O . ILE B 1 69 ? -53.109 -38.616 -71.536 1.00 21.59 68 ILE B O 1
ATOM 2974 N N . CYS B 1 70 ? -53.576 -40.869 -71.591 1.00 26.99 69 CYS B N 1
ATOM 2975 C CA . CYS B 1 70 ? -53.118 -41.224 -70.259 1.00 28.36 69 CYS B CA 1
ATOM 2976 C C . CYS B 1 70 ? -52.073 -42.346 -70.342 1.00 26.67 69 CYS B C 1
ATOM 2977 O O . CYS B 1 70 ? -51.898 -43.073 -69.395 1.00 25.75 69 CYS B O 1
ATOM 2980 N N . THR B 1 71 ? -51.412 -42.486 -71.477 1.00 25.91 70 THR B N 1
ATOM 2981 C CA . THR B 1 71 ? -50.378 -43.500 -71.651 1.00 27.01 70 THR B CA 1
ATOM 2982 C C . THR B 1 71 ? -49.068 -43.010 -71.030 1.00 27.14 70 THR B C 1
ATOM 2983 O O . THR B 1 71 ? -48.984 -41.886 -70.551 1.00 28.75 70 THR B O 1
ATOM 2987 N N . PRO B 1 72 ? -48.026 -43.838 -71.054 1.00 30.22 71 PRO B N 1
ATOM 2988 C CA . PRO B 1 72 ? -46.760 -43.361 -70.514 1.00 30.63 71 PRO B CA 1
ATOM 2989 C C . PRO B 1 72 ? -46.248 -42.095 -71.198 1.00 29.89 71 PRO B C 1
ATOM 2990 O O . PRO B 1 72 ? -46.521 -41.871 -72.376 1.00 28.56 71 PRO B O 1
ATOM 2994 N N . THR B 1 73 ? -45.471 -41.317 -70.449 1.00 29.60 72 THR B N 1
ATOM 2995 C CA . THR B 1 73 ? -44.940 -40.028 -70.891 1.00 28.45 72 THR B CA 1
ATOM 2996 C C . THR B 1 73 ? -44.191 -40.060 -72.221 1.00 27.84 72 THR B C 1
ATOM 2997 O O . THR B 1 73 ? -44.360 -39.159 -73.021 1.00 27.38 72 THR B O 1
ATOM 3001 N N . ASP B 1 74 ? -43.372 -41.097 -72.453 1.00 26.60 73 ASP B N 1
ATOM 3002 C CA . ASP B 1 74 ? -42.649 -41.231 -73.725 1.00 28.21 73 ASP B CA 1
ATOM 3003 C C . ASP B 1 74 ? -43.494 -41.435 -74.996 1.00 26.40 73 ASP B C 1
ATOM 3004 O O . ASP B 1 74 ? -42.949 -41.365 -76.074 1.00 26.80 73 ASP B O 1
ATOM 3009 N N . THR B 1 75 ? -44.810 -41.621 -74.860 1.00 23.66 74 THR B N 1
ATOM 3010 C CA . THR B 1 75 ? -45.727 -41.702 -76.001 1.00 23.70 74 THR B CA 1
ATOM 3011 C C . THR B 1 75 ? -46.541 -40.435 -76.278 1.00 22.12 74 THR B C 1
ATOM 3012 O O . THR B 1 75 ? -47.163 -40.321 -77.321 1.00 20.81 74 THR B O 1
ATOM 3016 N N . HIS B 1 76 ? -46.502 -39.468 -75.362 1.00 20.13 75 HIS B N 1
ATOM 3017 C CA . HIS B 1 76 ? -47.340 -38.272 -75.473 1.00 20.24 75 HIS B CA 1
ATOM 3018 C C . HIS B 1 76 ? -47.182 -37.479 -76.744 1.00 18.60 75 HIS B C 1
ATOM 3019 O O . HIS B 1 76 ? -48.179 -37.227 -77.428 1.00 15.23 75 HIS B O 1
ATOM 3026 N N . ALA B 1 77 ? -45.965 -37.061 -77.076 1.00 16.28 76 ALA B N 1
ATOM 3027 C CA . ALA B 1 77 ? -45.846 -36.101 -78.172 1.00 17.39 76 ALA B CA 1
ATOM 3028 C C . ALA B 1 77 ? -46.269 -36.723 -79.519 1.00 19.23 76 ALA B C 1
ATOM 3029 O O . ALA B 1 77 ? -46.935 -36.082 -80.358 1.00 17.39 76 ALA B O 1
ATOM 3031 N N . ASP B 1 78 ? -45.890 -37.976 -79.701 1.00 20.24 77 ASP B N 1
ATOM 3032 C CA . ASP B 1 78 ? -46.209 -38.694 -80.930 1.00 21.27 77 ASP B CA 1
ATOM 3033 C C . ASP B 1 78 ? -47.721 -38.903 -81.027 1.00 19.87 77 ASP B C 1
ATOM 3034 O O . ASP B 1 78 ? -48.308 -38.758 -82.084 1.00 19.63 77 ASP B O 1
ATOM 3039 N N . LEU B 1 79 ? -48.342 -39.246 -79.919 1.00 19.38 78 LEU B N 1
ATOM 3040 C CA . LEU B 1 79 ? -49.780 -39.469 -79.924 1.00 19.35 78 LEU B CA 1
ATOM 3041 C C . LEU B 1 79 ? -50.550 -38.185 -80.176 1.00 19.66 78 LEU B C 1
ATOM 3042 O O . LEU B 1 79 ? -51.528 -38.188 -80.945 1.00 20.43 78 LEU B O 1
ATOM 3047 N N . ILE B 1 80 ? -50.088 -37.069 -79.604 1.00 19.36 79 ILE B N 1
ATOM 3048 C CA . ILE B 1 80 ? -50.696 -35.769 -79.891 1.00 19.10 79 ILE B CA 1
ATOM 3049 C C . ILE B 1 80 ? -50.600 -35.479 -81.390 1.00 19.72 79 ILE B C 1
ATOM 3050 O O . ILE B 1 80 ? -51.589 -35.110 -82.022 1.00 19.90 79 ILE B O 1
ATOM 3055 N N . GLU B 1 81 ? -49.427 -35.642 -81.984 1.00 19.59 80 GLU B N 1
ATOM 3056 C CA . GLU B 1 81 ? -49.277 -35.358 -83.421 1.00 20.41 80 GLU B CA 1
ATOM 3057 C C . GLU B 1 81 ? -50.188 -36.252 -84.295 1.00 20.93 80 GLU B C 1
ATOM 3058 O O . GLU B 1 81 ? -50.819 -35.772 -85.246 1.00 21.12 80 GLU B O 1
ATOM 3064 N N . ARG B 1 82 ? -50.258 -37.533 -83.968 1.00 21.01 81 ARG B N 1
ATOM 3065 C CA . ARG B 1 82 ? -51.095 -38.474 -84.701 1.00 21.55 81 ARG B CA 1
ATOM 3066 C C . ARG B 1 82 ? -52.599 -38.101 -84.608 1.00 24.06 81 ARG B C 1
ATOM 3067 O O . ARG B 1 82 ? -53.327 -38.088 -85.623 1.00 20.89 81 ARG B O 1
ATOM 3075 N N . PHE B 1 83 ? -53.066 -37.775 -83.408 1.00 21.25 82 PHE B N 1
ATOM 3076 C CA . PHE B 1 83 ? -54.486 -37.502 -83.270 1.00 21.94 82 PHE B CA 1
ATOM 3077 C C . PHE B 1 83 ? -54.846 -36.132 -83.812 1.00 22.82 82 PHE B C 1
ATOM 3078 O O . PHE B 1 83 ? -55.973 -35.937 -84.326 1.00 24.82 82 PHE B O 1
ATOM 3086 N N . ALA B 1 84 ? -53.891 -35.201 -83.768 1.00 21.09 83 ALA B N 1
ATOM 3087 C CA . ALA B 1 84 ? -54.034 -33.913 -84.390 1.00 22.28 83 ALA B CA 1
ATOM 3088 C C . ALA B 1 84 ? -54.245 -34.091 -85.896 1.00 26.72 83 ALA B C 1
ATOM 3089 O O . ALA B 1 84 ? -55.199 -33.530 -86.491 1.00 22.95 83 ALA B O 1
ATOM 3091 N N . ARG B 1 85 ? -53.334 -34.838 -86.517 1.00 22.08 84 ARG B N 1
ATOM 3092 C CA . ARG B 1 85 ? -53.471 -35.125 -87.947 1.00 23.63 84 ARG B CA 1
ATOM 3093 C C . ARG B 1 85 ? -54.726 -35.908 -88.296 1.00 24.53 84 ARG B C 1
ATOM 3094 O O . ARG B 1 85 ? -55.276 -35.727 -89.382 1.00 26.99 84 ARG B O 1
ATOM 3102 N N . ALA B 1 86 ? -55.196 -36.749 -87.395 1.00 24.57 85 ALA B N 1
ATOM 3103 C CA . ALA B 1 86 ? -56.433 -37.479 -87.628 1.00 26.98 85 ALA B CA 1
ATOM 3104 C C . ALA B 1 86 ? -57.718 -36.679 -87.369 1.00 29.04 85 ALA B C 1
ATOM 3105 O O . ALA B 1 86 ? -58.817 -37.205 -87.571 1.00 27.79 85 ALA B O 1
ATOM 3107 N N . GLY B 1 87 ? -57.584 -35.443 -86.894 1.00 29.44 86 GLY B N 1
ATOM 3108 C CA . GLY B 1 87 ? -58.731 -34.572 -86.645 1.00 30.03 86 GLY B CA 1
ATOM 3109 C C . GLY B 1 87 ? -59.453 -34.797 -85.329 1.00 29.27 86 GLY B C 1
ATOM 3110 O O . GLY B 1 87 ? -60.563 -34.334 -85.175 1.00 33.98 86 GLY B O 1
ATOM 3111 N N . LYS B 1 88 ? -58.860 -35.506 -84.376 1.00 27.92 87 LYS B N 1
ATOM 3112 C CA . LYS B 1 88 ? -59.487 -35.663 -83.065 1.00 26.85 87 LYS B CA 1
ATOM 3113 C C . LYS B 1 88 ? -59.114 -34.456 -82.210 1.00 27.08 87 LYS B C 1
ATOM 3114 O O . LYS B 1 88 ? -58.038 -33.883 -82.404 1.00 25.85 87 LYS B O 1
ATOM 3120 N N . ALA B 1 89 ? -60.009 -34.045 -81.301 1.00 26.93 88 ALA B N 1
ATOM 3121 C CA . ALA B 1 89 ? -59.621 -33.121 -80.223 1.00 25.40 88 ALA B CA 1
ATOM 3122 C C . ALA B 1 89 ? -58.825 -33.953 -79.220 1.00 23.58 88 ALA B C 1
ATOM 3123 O O . ALA B 1 89 ? -59.089 -35.134 -79.033 1.00 22.53 88 ALA B O 1
ATOM 3125 N N . ILE B 1 90 ? -57.866 -33.321 -78.545 1.00 23.98 89 ILE B N 1
ATOM 3126 C CA . ILE B 1 90 ? -56.897 -34.043 -77.717 1.00 21.95 89 ILE B CA 1
ATOM 3127 C C . ILE B 1 90 ? -56.776 -33.429 -76.321 1.00 20.11 89 ILE B C 1
ATOM 3128 O O . ILE B 1 90 ? -56.526 -32.233 -76.144 1.00 19.03 89 ILE B O 1
ATOM 3133 N N . PHE B 1 91 ? -56.970 -34.267 -75.346 1.00 19.38 90 PHE B N 1
ATOM 3134 C CA . PHE B 1 91 ? -56.636 -33.927 -73.993 1.00 21.91 90 PHE B CA 1
ATOM 3135 C C . PHE B 1 91 ? -55.445 -34.816 -73.637 1.00 21.54 90 PHE B C 1
ATOM 3136 O O . PHE B 1 91 ? -55.557 -36.045 -73.694 1.00 25.42 90 PHE B O 1
ATOM 3144 N N . CYS B 1 92 ? -54.332 -34.217 -73.231 1.00 20.52 91 CYS B N 1
ATOM 3145 C CA . CYS B 1 92 ? -53.170 -35.004 -72.882 1.00 19.75 91 CYS B CA 1
ATOM 3146 C C . CYS B 1 92 ? -52.672 -34.760 -71.458 1.00 20.33 91 CYS B C 1
ATOM 3147 O O . CYS B 1 92 ? -52.410 -33.635 -71.098 1.00 19.82 91 CYS B O 1
ATOM 3150 N N . GLU B 1 93 ? -52.560 -35.816 -70.661 1.00 21.75 92 GLU B N 1
ATOM 3151 C CA . GLU B 1 93 ? -51.915 -35.710 -69.353 1.00 24.87 92 GLU B CA 1
ATOM 3152 C C . GLU B 1 93 ? -50.479 -35.141 -69.475 1.00 23.90 92 GLU B C 1
ATOM 3153 O O . GLU B 1 93 ? -49.791 -35.352 -70.475 1.00 21.36 92 GLU B O 1
ATOM 3159 N N . LYS B 1 94 ? -50.053 -34.421 -68.449 1.00 23.23 93 LYS B N 1
ATOM 3160 C CA . LYS B 1 94 ? -48.717 -33.876 -68.427 1.00 25.79 93 LYS B CA 1
ATOM 3161 C C . LYS B 1 94 ? -47.740 -35.025 -68.565 1.00 24.09 93 LYS B C 1
ATOM 3162 O O . LYS B 1 94 ? -48.039 -36.134 -68.138 1.00 24.23 93 LYS B O 1
ATOM 3168 N N . PRO B 1 95 ? -46.577 -34.776 -69.173 1.00 24.42 94 PRO B N 1
ATOM 3169 C CA . PRO B 1 95 ? -46.193 -33.600 -69.941 1.00 24.98 94 PRO B CA 1
ATOM 3170 C C . PRO B 1 95 ? -46.493 -33.873 -71.421 1.00 23.88 94 PRO B C 1
ATOM 3171 O O . PRO B 1 95 ? -46.927 -34.963 -71.780 1.00 22.64 94 PRO B O 1
ATOM 3175 N N . ILE B 1 96 ? -46.258 -32.889 -72.266 1.00 22.10 95 ILE B N 1
ATOM 3176 C CA . ILE B 1 96 ? -46.271 -33.115 -73.700 1.00 19.91 95 ILE B CA 1
ATOM 3177 C C . ILE B 1 96 ? -45.068 -33.973 -74.037 1.00 20.10 95 ILE B C 1
ATOM 3178 O O . ILE B 1 96 ? -45.158 -34.957 -74.787 1.00 20.55 95 ILE B O 1
ATOM 3183 N N . ASP B 1 97 ? -43.927 -33.579 -73.478 1.00 18.27 96 ASP B N 1
ATOM 3184 C CA . ASP B 1 97 ? -42.687 -34.354 -73.576 1.00 19.12 96 ASP B CA 1
ATOM 3185 C C . ASP B 1 97 ? -41.744 -33.810 -72.531 1.00 19.03 96 ASP B C 1
ATOM 3186 O O . ASP B 1 97 ? -41.930 -32.702 -72.045 1.00 17.75 96 ASP B O 1
ATOM 3191 N N . LEU B 1 98 ? -40.734 -34.576 -72.153 1.00 19.65 97 LEU B N 1
ATOM 3192 C CA . LEU B 1 98 ? -39.733 -34.039 -71.245 1.00 20.67 97 LEU B CA 1
ATOM 3193 C C . LEU B 1 98 ? -38.723 -33.134 -71.923 1.00 21.83 97 LEU B C 1
ATOM 3194 O O . LEU B 1 98 ? -37.964 -32.443 -71.233 1.00 25.40 97 LEU B O 1
ATOM 3199 N N . ASP B 1 99 ? -38.698 -33.104 -73.250 1.00 21.62 98 ASP B N 1
ATOM 3200 C CA . ASP B 1 99 ? -37.711 -32.343 -73.990 1.00 23.22 98 ASP B CA 1
ATOM 3201 C C . ASP B 1 99 ? -38.370 -31.159 -74.684 1.00 21.74 98 ASP B C 1
ATOM 3202 O O . ASP B 1 99 ? -39.234 -31.345 -75.517 1.00 19.02 98 ASP B O 1
ATOM 3207 N N . ALA B 1 100 ? -37.910 -29.943 -74.403 1.00 19.95 99 ALA B N 1
ATOM 3208 C CA . ALA B 1 100 ? -38.662 -28.758 -74.817 1.00 20.12 99 ALA B CA 1
ATOM 3209 C C . ALA B 1 100 ? -38.669 -28.582 -76.348 1.00 20.64 99 ALA B C 1
ATOM 3210 O O . ALA B 1 100 ? -39.653 -28.104 -76.940 1.00 16.38 99 ALA B O 1
ATOM 3212 N N . GLU B 1 101 ? -37.568 -28.972 -76.986 1.00 20.55 100 GLU B N 1
ATOM 3213 C CA . GLU B 1 101 ? -37.496 -28.942 -78.426 1.00 23.67 100 GLU B CA 1
ATOM 3214 C C . GLU B 1 101 ? -38.550 -29.883 -79.056 1.00 19.58 100 GLU B C 1
ATOM 3215 O O . GLU B 1 101 ? -39.260 -29.485 -79.981 1.00 20.80 100 GLU B O 1
ATOM 3221 N N . ARG B 1 102 ? -38.643 -31.102 -78.560 1.00 18.55 101 ARG B N 1
ATOM 3222 C CA . ARG B 1 102 ? -39.752 -32.025 -78.975 1.00 18.88 101 ARG B CA 1
ATOM 3223 C C . ARG B 1 102 ? -41.142 -31.423 -78.775 1.00 17.94 101 ARG B C 1
ATOM 3224 O O . ARG B 1 102 ? -42.051 -31.617 -79.618 1.00 20.03 101 ARG B O 1
ATOM 3232 N N . VAL B 1 103 ? -41.340 -30.734 -77.648 1.00 17.02 102 VAL B N 1
ATOM 3233 C CA . VAL B 1 103 ? -42.643 -30.111 -77.343 1.00 17.35 102 VAL B CA 1
ATOM 3234 C C . VAL B 1 103 ? -42.953 -29.073 -78.408 1.00 16.61 102 VAL B C 1
ATOM 3235 O O . VAL B 1 103 ? -44.061 -29.010 -78.929 1.00 16.47 102 VAL B O 1
ATOM 3239 N N . ARG B 1 104 ? -41.979 -28.240 -78.716 1.00 17.53 103 ARG B N 1
ATOM 3240 C CA . ARG B 1 104 ? -42.087 -27.233 -79.776 1.00 17.64 103 ARG B CA 1
ATOM 3241 C C . ARG B 1 104 ? -42.458 -27.791 -81.135 1.00 18.37 103 ARG B C 1
ATOM 3242 O O . ARG B 1 104 ? -43.311 -27.231 -81.827 1.00 18.77 103 ARG B O 1
ATOM 3250 N N . ALA B 1 105 ? -41.846 -28.907 -81.503 1.00 18.11 104 ALA B N 1
ATOM 3251 C CA . ALA B 1 105 ? -42.161 -29.582 -82.749 1.00 19.47 104 ALA B CA 1
ATOM 3252 C C . ALA B 1 105 ? -43.605 -30.070 -82.745 1.00 18.26 104 ALA B C 1
ATOM 3253 O O . ALA B 1 105 ? -44.303 -29.953 -83.732 1.00 19.18 104 ALA B O 1
ATOM 3255 N N . CYS B 1 106 ? -44.032 -30.628 -81.627 1.00 18.55 105 CYS B N 1
ATOM 3256 C CA . CYS B 1 106 ? -45.386 -31.105 -81.452 1.00 18.77 105 CYS B CA 1
ATOM 3257 C C . CYS B 1 106 ? -46.449 -29.976 -81.593 1.00 19.49 105 CYS B C 1
ATOM 3258 O O . CYS B 1 106 ? -47.393 -30.089 -82.359 1.00 17.62 105 CYS B O 1
ATOM 3261 N N . LEU B 1 107 ? -46.240 -28.878 -80.874 1.00 19.50 106 LEU B N 1
ATOM 3262 C CA . LEU B 1 107 ? -47.116 -27.711 -80.954 1.00 18.80 106 LEU B CA 1
ATOM 3263 C C . LEU B 1 107 ? -47.196 -27.110 -82.365 1.00 20.26 106 LEU B C 1
ATOM 3264 O O . LEU B 1 107 ? -48.229 -26.612 -82.752 1.00 18.81 106 LEU B O 1
ATOM 3269 N N . LYS B 1 108 ? -46.124 -27.194 -83.142 1.00 21.28 107 LYS B N 1
ATOM 3270 C CA . LYS B 1 108 ? -46.164 -26.749 -84.529 1.00 24.13 107 LYS B CA 1
ATOM 3271 C C . LYS B 1 108 ? -47.148 -27.657 -85.320 1.00 23.27 107 LYS B C 1
ATOM 3272 O O . LYS B 1 108 ? -47.970 -27.158 -86.060 1.00 23.74 107 LYS B O 1
ATOM 3278 N N . VAL B 1 109 ? -47.130 -28.967 -85.103 1.00 20.62 108 VAL B N 1
ATOM 3279 C CA . VAL B 1 109 ? -48.070 -29.835 -85.778 1.00 20.38 108 VAL B CA 1
ATOM 3280 C C . VAL B 1 109 ? -49.494 -29.489 -85.330 1.00 21.74 108 VAL B C 1
ATOM 3281 O O . VAL B 1 109 ? -50.418 -29.427 -86.166 1.00 23.72 108 VAL B O 1
ATOM 3285 N N . VAL B 1 110 ? -49.681 -29.266 -84.034 1.00 20.02 109 VAL B N 1
ATOM 3286 C CA . VAL B 1 110 ? -50.999 -28.911 -83.496 1.00 22.59 109 VAL B CA 1
ATOM 3287 C C . VAL B 1 110 ? -51.511 -27.595 -84.105 1.00 23.79 109 VAL B C 1
ATOM 3288 O O . VAL B 1 110 ? -52.692 -27.498 -84.455 1.00 25.64 109 VAL B O 1
ATOM 3292 N N . SER B 1 111 ? -50.632 -26.604 -84.223 1.00 24.53 110 SER B N 1
ATOM 3293 C CA . SER B 1 111 ? -50.982 -25.341 -84.861 1.00 28.37 110 SER B CA 1
ATOM 3294 C C . SER B 1 111 ? -51.282 -25.500 -86.376 1.00 31.25 110 SER B C 1
ATOM 3295 O O . SER B 1 111 ? -52.280 -24.975 -86.872 1.00 27.55 110 SER B O 1
ATOM 3298 N N . ASP B 1 112 ? -50.441 -26.253 -87.099 1.00 30.11 111 ASP B N 1
ATOM 3299 C CA . ASP B 1 112 ? -50.656 -26.467 -88.537 1.00 31.15 111 ASP B CA 1
ATOM 3300 C C . ASP B 1 112 ? -51.975 -27.185 -88.864 1.00 30.13 111 ASP B C 1
ATOM 3301 O O . ASP B 1 112 ? -52.580 -26.898 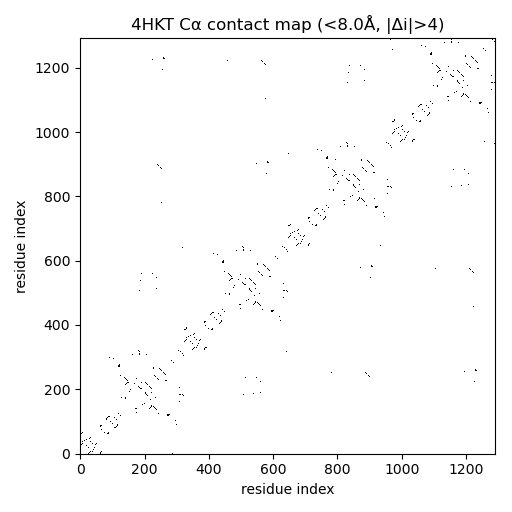-89.894 1.00 32.24 111 ASP B O 1
ATOM 3306 N N . THR B 1 113 ? -52.422 -28.102 -88.009 1.00 26.43 112 THR B N 1
ATOM 3307 C CA . THR B 1 113 ? -53.646 -28.862 -88.249 1.00 24.85 112 THR B CA 1
ATOM 3308 C C . THR B 1 113 ? -54.874 -28.248 -87.592 1.00 25.74 112 THR B C 1
ATOM 3309 O O . THR B 1 113 ? -55.972 -28.827 -87.643 1.00 25.33 112 THR B O 1
ATOM 3313 N N . LYS B 1 114 ? -54.685 -27.115 -86.935 1.00 27.84 113 LYS B N 1
ATOM 3314 C CA . LYS B 1 114 ? -55.763 -26.461 -86.163 1.00 32.50 113 LYS B CA 1
ATOM 3315 C C . LYS B 1 114 ? -56.442 -27.410 -85.196 1.00 30.02 113 LYS B C 1
ATOM 3316 O O . LYS B 1 114 ? -57.678 -27.386 -85.001 1.00 31.86 113 LYS B O 1
ATOM 3322 N N . ALA B 1 115 ? -55.620 -28.245 -84.572 1.00 26.40 114 ALA B N 1
ATOM 3323 C CA . ALA B 1 115 ? -56.068 -29.165 -83.560 1.00 23.70 114 ALA B CA 1
ATOM 3324 C C . ALA B 1 115 ? -56.333 -28.446 -82.236 1.00 20.76 114 ALA B C 1
ATOM 3325 O O . ALA B 1 115 ? -55.733 -27.426 -81.922 1.00 21.70 114 ALA B O 1
ATOM 3327 N N . LYS B 1 116 ? -57.237 -29.015 -81.478 1.00 20.28 115 LYS B N 1
ATOM 3328 C CA . LYS B 1 116 ? -57.561 -28.592 -80.136 1.00 21.68 115 LYS B CA 1
ATOM 3329 C C . LYS B 1 116 ? -56.791 -29.494 -79.182 1.00 20.49 115 LYS B C 1
ATOM 3330 O O . LYS B 1 116 ? -56.897 -30.708 -79.267 1.00 20.78 115 LYS B O 1
ATOM 3336 N N . LEU B 1 117 ? -55.977 -28.883 -78.325 1.00 20.74 116 LEU B N 1
ATOM 3337 C CA . LEU B 1 117 ? -55.179 -29.602 -77.331 1.00 21.08 116 LEU B CA 1
ATOM 3338 C C . LEU B 1 117 ? -55.284 -28.879 -75.990 1.00 20.24 116 LEU B C 1
ATOM 3339 O O . LEU B 1 117 ? -54.948 -27.701 -75.881 1.00 22.27 116 LEU B O 1
ATOM 3352 N N . VAL B 1 119 ? -53.863 -29.552 -72.056 1.00 20.63 118 VAL B N 1
ATOM 3353 C CA . VAL B 1 119 ? -52.939 -30.376 -71.309 1.00 19.77 118 VAL B CA 1
ATOM 3354 C C . VAL B 1 119 ? -53.481 -30.536 -69.912 1.00 19.67 118 VAL B C 1
ATOM 3355 O O . VAL B 1 119 ? -54.221 -29.703 -69.431 1.00 24.54 118 VAL B O 1
ATOM 3359 N N . GLY B 1 120 ? -53.084 -31.580 -69.234 1.00 18.87 119 GLY B N 1
ATOM 3360 C CA . GLY B 1 120 ? -53.663 -31.899 -67.954 1.00 20.88 119 GLY B CA 1
ATOM 3361 C C . GLY B 1 120 ? -53.066 -31.165 -66.752 1.00 22.11 119 GLY B C 1
ATOM 3362 O O . GLY B 1 120 ? -52.352 -31.762 -65.950 1.00 23.05 119 GLY B O 1
ATOM 3363 N N . PHE B 1 121 ? -53.328 -29.870 -66.620 1.00 20.08 120 PHE B N 1
ATOM 3364 C CA . PHE B 1 121 ? -52.966 -29.209 -65.366 1.00 20.42 120 PHE B CA 1
ATOM 3365 C C . PHE B 1 121 ? -54.290 -29.046 -64.634 1.00 20.99 120 PHE B C 1
ATOM 3366 O O . PHE B 1 121 ? -54.898 -27.991 -64.656 1.00 19.01 120 PHE B O 1
ATOM 3374 N N . ASN B 1 122 ? -54.722 -30.121 -64.012 1.00 21.88 121 ASN B N 1
ATOM 3375 C CA . ASN B 1 122 ? -56.073 -30.202 -63.436 1.00 23.59 121 ASN B CA 1
ATOM 3376 C C . ASN B 1 122 ? -56.299 -29.245 -62.284 1.00 23.33 121 ASN B C 1
ATOM 3377 O O . ASN B 1 122 ? -57.457 -28.864 -61.977 1.00 23.43 121 ASN B O 1
ATOM 3382 N N . ARG B 1 123 ? -55.208 -28.819 -61.649 1.00 20.80 122 ARG B N 1
ATOM 3383 C CA . ARG B 1 123 ? -55.318 -27.927 -60.508 1.00 19.78 122 ARG B CA 1
ATOM 3384 C C . ARG B 1 123 ? -55.933 -26.606 -60.871 1.00 19.79 122 ARG B C 1
ATOM 3385 O O . ARG B 1 123 ? -56.569 -25.981 -60.040 1.00 20.25 122 ARG B O 1
ATOM 3393 N N . ARG B 1 124 ? -55.815 -26.203 -62.114 1.00 20.51 123 ARG B N 1
ATOM 3394 C CA . ARG B 1 124 ? -56.471 -25.000 -62.550 1.00 22.57 123 ARG B CA 1
ATOM 3395 C C . ARG B 1 124 ? -58.030 -25.096 -62.522 1.00 24.14 123 ARG B C 1
ATOM 3396 O O . ARG B 1 124 ? -58.687 -24.068 -62.636 1.00 23.67 123 ARG B O 1
ATOM 3404 N N . PHE B 1 125 ? -58.582 -26.317 -62.424 1.00 23.04 124 PHE B N 1
ATOM 3405 C CA . PHE B 1 125 ? -60.039 -26.562 -62.437 1.00 25.27 124 PHE B CA 1
ATOM 3406 C C . PHE B 1 125 ? -60.603 -26.943 -61.064 1.00 24.53 124 PHE B C 1
ATOM 3407 O O . PHE B 1 125 ? -61.807 -27.209 -60.921 1.00 24.84 124 PHE B O 1
ATOM 3415 N N . ASP B 1 126 ? -59.732 -26.994 -60.052 1.00 23.75 125 ASP B N 1
ATOM 3416 C CA . ASP B 1 126 ? -60.157 -27.238 -58.675 1.00 22.16 125 ASP B CA 1
ATOM 3417 C C . ASP B 1 126 ? -61.057 -26.087 -58.204 1.00 22.60 125 ASP B C 1
ATOM 3418 O O . ASP B 1 126 ? -60.699 -24.908 -58.400 1.00 20.88 125 ASP B O 1
ATOM 3423 N N . PRO B 1 127 ? -62.211 -26.403 -57.570 1.00 23.16 126 PRO B N 1
ATOM 3424 C CA . PRO B 1 127 ? -63.102 -25.287 -57.191 1.00 23.69 126 PRO B CA 1
ATOM 3425 C C . PRO B 1 127 ? -62.465 -24.303 -56.212 1.00 21.42 126 PRO B C 1
ATOM 3426 O O . PRO B 1 127 ? -62.707 -23.108 -56.314 1.00 20.80 126 PRO B O 1
ATOM 3430 N N . HIS B 1 128 ? -61.604 -24.792 -55.325 1.00 20.19 127 HIS B N 1
ATOM 3431 C CA . HIS B 1 128 ? -60.944 -23.929 -54.337 1.00 20.87 127 HIS B CA 1
ATOM 3432 C C . HIS B 1 128 ? -59.881 -23.060 -54.960 1.00 20.37 127 HIS B C 1
ATOM 3433 O O . HIS B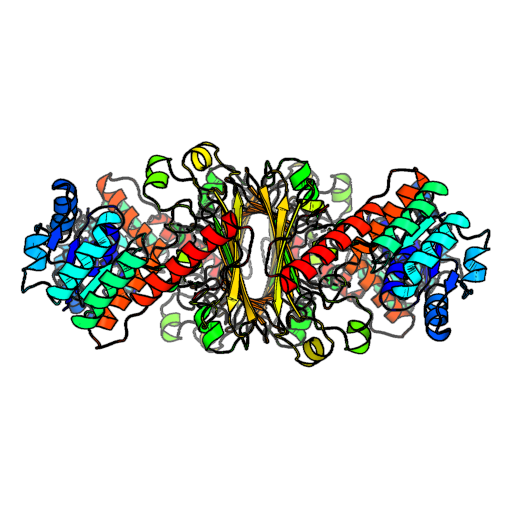 1 128 ? -59.845 -21.839 -54.751 1.00 20.78 127 HIS B O 1
ATOM 3440 N N . PHE B 1 129 ? -59.022 -23.664 -55.779 1.00 20.48 128 PHE B N 1
ATOM 3441 C CA . PHE B 1 129 ? -58.025 -22.868 -56.465 1.00 19.99 128 PHE B CA 1
ATOM 3442 C C . PHE B 1 129 ? -58.621 -21.884 -57.469 1.00 20.64 128 PHE B C 1
ATOM 3443 O O . PHE B 1 129 ? -58.110 -20.763 -57.621 1.00 20.57 128 PHE B O 1
ATOM 3459 N N . ALA B 1 131 ? -61.497 -20.374 -57.223 1.00 19.94 130 ALA B N 1
ATOM 3460 C CA . ALA B 1 131 ? -62.043 -19.284 -56.422 1.00 19.51 130 ALA B CA 1
ATOM 3461 C C . ALA B 1 131 ? -60.935 -18.341 -55.908 1.00 19.81 130 ALA B C 1
ATOM 3462 O O . ALA B 1 131 ? -61.150 -17.136 -55.751 1.00 19.41 130 ALA B O 1
ATOM 3464 N N . VAL B 1 132 ? -59.727 -18.870 -55.688 1.00 19.06 131 VAL B N 1
ATOM 3465 C CA . VAL B 1 132 ? -58.601 -17.995 -55.357 1.00 17.75 131 VAL B CA 1
ATOM 3466 C C . VAL B 1 132 ? -58.346 -17.085 -56.537 1.00 18.76 131 VAL B C 1
ATOM 3467 O O . VAL B 1 132 ? -58.283 -15.866 -56.395 1.00 20.79 131 VAL B O 1
ATOM 3471 N N . ARG B 1 133 ? -58.227 -17.673 -57.725 1.00 19.92 132 ARG B N 1
ATOM 3472 C CA . ARG B 1 133 ? -57.970 -16.896 -58.916 1.00 22.21 132 ARG B CA 1
ATOM 3473 C C . ARG B 1 133 ? -59.091 -15.837 -59.216 1.00 20.79 132 ARG B C 1
ATOM 3474 O O . ARG B 1 133 ? -58.799 -14.684 -59.575 1.00 19.52 132 ARG B O 1
ATOM 3482 N N . LYS B 1 134 ? -60.339 -16.252 -59.065 1.00 21.81 133 LYS B N 1
ATOM 3483 C CA . LYS B 1 134 ? -61.500 -15.362 -59.226 1.00 24.09 133 LYS B CA 1
ATOM 3484 C C . LYS B 1 134 ? -61.461 -14.172 -58.242 1.00 23.40 133 LYS B C 1
ATOM 3485 O O . LYS B 1 134 ? -61.765 -13.018 -58.589 1.00 23.90 133 LYS B O 1
ATOM 3491 N N . ALA B 1 135 ? -61.071 -14.440 -57.005 1.00 24.89 134 ALA B N 1
ATOM 3492 C CA . ALA B 1 135 ? -60.920 -13.375 -56.028 1.00 22.87 134 ALA B CA 1
ATOM 3493 C C . ALA B 1 135 ? -59.870 -12.389 -56.480 1.00 24.09 134 ALA B C 1
ATOM 3494 O O . ALA B 1 135 ? -60.070 -11.170 -56.347 1.00 23.52 134 ALA B O 1
ATOM 3496 N N . ILE B 1 136 ? -58.763 -12.894 -57.049 1.00 22.77 135 ILE B N 1
ATOM 3497 C CA . ILE B 1 136 ? -57.728 -12.030 -57.577 1.00 23.71 135 ILE B CA 1
ATOM 3498 C C . ILE B 1 136 ? -58.225 -11.233 -58.798 1.00 22.83 135 ILE B C 1
ATOM 3499 O O . ILE B 1 136 ? -58.010 -10.028 -58.899 1.00 22.84 135 ILE B O 1
ATOM 3504 N N . ASP B 1 137 ? -58.887 -11.920 -59.710 1.00 25.62 136 ASP B N 1
ATOM 3505 C CA . ASP B 1 137 ? -59.571 -11.294 -60.861 1.00 26.51 136 ASP B CA 1
ATOM 3506 C C . ASP B 1 137 ? -60.580 -10.217 -60.453 1.00 27.52 136 ASP B C 1
ATOM 3507 O O . ASP B 1 137 ? -60.670 -9.173 -61.086 1.00 26.08 136 ASP B O 1
ATOM 3512 N N . ASP B 1 138 ? -61.349 -10.492 -59.410 1.00 27.23 137 ASP B N 1
ATOM 3513 C CA . ASP B 1 138 ? -62.280 -9.520 -58.871 1.00 27.41 137 ASP B CA 1
ATOM 3514 C C . ASP B 1 138 ? -61.652 -8.346 -58.108 1.00 29.82 137 ASP B C 1
ATOM 3515 O O . ASP B 1 138 ? -62.369 -7.459 -57.666 1.00 28.35 137 ASP B O 1
ATOM 3520 N N . GLY B 1 139 ? -60.329 -8.299 -57.986 1.00 28.03 138 GLY B N 1
ATOM 3521 C CA . GLY B 1 139 ? -59.678 -7.159 -57.338 1.00 26.66 138 GLY B CA 1
ATOM 3522 C C . GLY B 1 139 ? -59.674 -7.227 -55.809 1.00 24.65 138 GLY B C 1
ATOM 3523 O O . GLY B 1 139 ? -59.291 -6.270 -55.150 1.00 25.43 138 GLY B O 1
ATOM 3524 N N . ARG B 1 140 ? -60.035 -8.371 -55.245 1.00 23.74 139 ARG B N 1
ATOM 3525 C CA . ARG B 1 140 ? -60.185 -8.497 -53.812 1.00 25.47 139 ARG B CA 1
ATOM 3526 C C . ARG B 1 140 ? -58.876 -8.404 -53.002 1.00 24.56 139 ARG B C 1
ATOM 3527 O O . ARG B 1 140 ? -58.920 -8.141 -51.797 1.00 22.82 139 ARG B O 1
ATOM 3535 N N . ILE B 1 141 ? -57.726 -8.593 -53.657 1.00 21.65 140 ILE B N 1
ATOM 3536 C CA . ILE B 1 141 ? -56.449 -8.451 -52.988 1.00 22.55 140 ILE B CA 1
ATOM 3537 C C . ILE B 1 141 ? -55.577 -7.413 -53.626 1.00 22.27 140 ILE B C 1
ATOM 3538 O O . ILE B 1 141 ? -54.418 -7.331 -53.283 1.00 22.85 140 ILE B O 1
ATOM 3543 N N . GLY B 1 142 ? -56.124 -6.603 -54.533 1.00 22.41 141 GLY B N 1
ATOM 3544 C CA . GLY B 1 142 ? -55.341 -5.573 -55.205 1.00 22.19 141 GLY B CA 1
ATOM 3545 C C . GLY B 1 142 ? -54.326 -6.201 -56.153 1.00 23.27 141 GLY B C 1
ATOM 3546 O O . GLY B 1 142 ? -54.603 -7.244 -56.717 1.00 22.61 141 GLY B O 1
ATOM 3547 N N . GLU B 1 143 ? -53.157 -5.579 -56.303 1.00 23.00 142 GLU B N 1
ATOM 3548 C CA . GLU B 1 143 ? -52.134 -6.096 -57.212 1.00 26.19 142 GLU B CA 1
ATOM 3549 C C . GLU B 1 143 ? -51.437 -7.294 -56.551 1.00 23.08 142 GLU B C 1
ATOM 3550 O O . GLU B 1 143 ? -51.093 -7.240 -55.378 1.00 22.55 142 GLU B O 1
ATOM 3556 N N . VAL B 1 144 ? -51.220 -8.355 -57.306 1.00 20.15 143 VAL B N 1
ATOM 3557 C CA . VAL B 1 144 ? -50.505 -9.536 -56.780 1.00 18.56 143 VAL B CA 1
ATOM 3558 C C . VAL B 1 144 ? -49.088 -9.101 -56.442 1.00 17.83 143 VAL B C 1
ATOM 3559 O O . VAL B 1 144 ? -48.498 -8.340 -57.187 1.00 18.40 143 VAL B O 1
ATOM 3563 N N . GLU B 1 145 ? -48.577 -9.521 -55.287 1.00 16.73 144 GLU B N 1
ATOM 3564 C CA . GLU B 1 145 ? -47.182 -9.258 -54.916 1.00 15.98 144 GLU B CA 1
ATOM 3565 C C . GLU B 1 145 ? -46.339 -10.574 -54.692 1.00 16.57 144 GLU B C 1
ATOM 3566 O O . GLU B 1 145 ? -45.280 -10.756 -55.277 1.00 16.11 144 GLU B O 1
ATOM 3580 N N . VAL B 1 147 ? -46.481 -14.915 -53.939 1.00 16.29 146 VAL B N 1
ATOM 3581 C CA . VAL B 1 147 ? -47.243 -16.162 -53.998 1.00 15.57 146 VAL B CA 1
ATOM 3582 C C . VAL B 1 147 ? -46.455 -17.201 -53.235 1.00 15.84 146 VAL B C 1
ATOM 3583 O O . VAL B 1 147 ? -45.223 -17.237 -53.333 1.00 15.94 146 VAL B O 1
ATOM 3587 N N . THR B 1 148 ? -47.138 -18.034 -52.462 1.00 15.62 147 THR B N 1
ATOM 3588 C CA . THR B 1 148 ? -46.510 -19.157 -51.791 1.00 16.53 147 THR B CA 1
ATOM 3589 C C . THR B 1 148 ? -47.326 -20.432 -52.085 1.00 17.09 147 THR B C 1
ATOM 3590 O O . THR B 1 148 ? -48.584 -20.465 -51.956 1.00 16.61 147 THR B O 1
ATOM 3594 N N . ILE B 1 149 ? -46.610 -21.440 -52.532 1.00 16.44 148 ILE B N 1
ATOM 3595 C CA . ILE B 1 149 ? -47.197 -22.706 -53.015 1.00 16.20 148 ILE B CA 1
ATOM 3596 C C . ILE B 1 149 ? -46.453 -23.804 -52.301 1.00 15.72 148 ILE B C 1
ATOM 3597 O O . ILE B 1 149 ? -45.229 -23.869 -52.376 1.00 16.24 148 ILE B O 1
ATOM 3602 N N . THR B 1 150 ? -47.196 -24.667 -51.614 1.00 16.86 149 THR B N 1
ATOM 3603 C CA . THR B 1 150 ? -46.652 -25.807 -50.940 1.00 15.61 149 THR B CA 1
ATOM 3604 C C . THR B 1 150 ? -47.337 -27.064 -51.425 1.00 16.66 149 THR B C 1
ATOM 3605 O O . THR B 1 150 ? -48.579 -27.186 -51.321 1.00 17.35 149 THR B O 1
ATOM 3609 N N . SER B 1 151 ? -46.540 -27.998 -51.927 1.00 16.34 150 SER B N 1
ATOM 3610 C CA . SER B 1 151 ? -47.061 -29.270 -52.430 1.00 16.96 150 SER B CA 1
ATOM 3611 C C . SER B 1 151 ? -46.223 -30.389 -51.845 1.00 17.08 150 SER B C 1
ATOM 3612 O O . SER B 1 151 ? -45.005 -30.312 -51.876 1.00 16.03 150 SER B O 1
ATOM 3615 N N . ARG B 1 152 ? -46.885 -31.397 -51.259 1.00 16.89 151 ARG B N 1
ATOM 3616 C CA . ARG B 1 152 ? -46.204 -32.524 -50.648 1.00 17.36 151 ARG B CA 1
ATOM 3617 C C . ARG B 1 152 ? -47.001 -33.760 -50.962 1.00 19.07 151 ARG B C 1
ATOM 3618 O O . ARG B 1 152 ? -48.199 -33.816 -50.654 1.00 17.15 151 ARG B O 1
ATOM 3626 N N . ASP B 1 153 ? -46.349 -34.703 -51.629 1.00 20.37 152 ASP B N 1
ATOM 3627 C CA . ASP B 1 153 ? -46.967 -35.967 -51.967 1.00 22.02 152 ASP B CA 1
ATOM 3628 C C . ASP B 1 153 ? -47.017 -36.876 -50.732 1.00 21.99 152 ASP B C 1
ATOM 3629 O O . ASP B 1 153 ? -46.200 -36.719 -49.800 1.00 21.72 152 ASP B O 1
ATOM 3634 N N . PRO B 1 154 ? -47.946 -37.864 -50.733 1.00 22.26 153 PRO B N 1
ATOM 3635 C CA . PRO B 1 154 ? -48.033 -38.745 -49.582 1.00 22.33 153 PRO B CA 1
ATOM 3636 C C . PRO B 1 154 ? -46.769 -39.595 -49.471 1.00 22.78 153 PRO B C 1
ATOM 3637 O O . PRO B 1 154 ? -46.291 -39.853 -48.382 1.00 23.58 153 PRO B O 1
ATOM 3641 N N . SER B 1 155 ? -46.178 -39.959 -50.600 1.00 21.94 154 SER B N 1
ATOM 3642 C CA . SER B 1 155 ? -44.960 -40.749 -50.561 1.00 21.30 154 SER B CA 1
ATOM 3643 C C . SER B 1 155 ? -44.380 -40.703 -51.937 1.00 19.97 154 SER B C 1
ATOM 3644 O O . SER B 1 155 ? -45.048 -40.254 -52.868 1.00 18.52 154 SER B O 1
ATOM 3647 N N . ALA B 1 156 ? -43.130 -41.138 -52.073 1.00 20.78 155 ALA B N 1
ATOM 3648 C CA . ALA B 1 156 ? -42.386 -40.993 -53.329 1.00 23.01 155 ALA B CA 1
ATOM 3649 C C . ALA B 1 156 ? -42.710 -42.126 -54.291 1.00 25.65 155 ALA B C 1
ATOM 3650 O O . ALA B 1 156 ? -42.997 -43.217 -53.857 1.00 23.38 155 ALA B O 1
ATOM 3652 N N . PRO B 1 157 ? -42.594 -41.873 -55.596 1.00 24.71 156 PRO B N 1
ATOM 3653 C CA . PRO B 1 157 ? -42.757 -42.959 -56.523 1.00 23.49 156 PRO B CA 1
ATOM 3654 C C . PRO B 1 157 ? -41.533 -43.883 -56.485 1.00 23.31 156 PRO B C 1
ATOM 3655 O O . PRO B 1 157 ? -40.513 -43.532 -55.903 1.00 21.23 156 PRO B O 1
ATOM 3659 N N . PRO B 1 158 ? -41.672 -45.090 -57.063 1.00 24.15 157 PRO B N 1
ATOM 3660 C CA . PRO B 1 158 ? -40.576 -46.060 -57.058 1.00 23.17 157 PRO B CA 1
ATOM 3661 C C . PRO B 1 158 ? -39.461 -45.657 -58.006 1.00 21.80 157 PRO B C 1
ATOM 3662 O O . PRO B 1 158 ? -39.666 -44.866 -58.940 1.00 19.52 157 PRO B O 1
ATOM 3666 N N . VAL B 1 159 ? -38.285 -46.234 -57.807 1.00 21.46 158 VAL B N 1
ATOM 3667 C CA . VAL B 1 159 ? -37.127 -45.895 -58.630 1.00 19.99 158 VAL B CA 1
ATOM 3668 C C . VAL B 1 159 ? -37.319 -46.060 -60.140 1.00 20.85 158 VAL B C 1
ATOM 3669 O O . VAL B 1 159 ? -36.844 -45.222 -60.921 1.00 18.14 158 VAL B O 1
ATOM 3673 N N . ASP B 1 160 ? -37.990 -47.138 -60.585 1.00 22.66 159 ASP B N 1
ATOM 3674 C CA . ASP B 1 160 ? -38.178 -47.354 -62.038 1.00 24.72 159 ASP B CA 1
ATOM 3675 C C . ASP B 1 160 ? -38.987 -46.172 -62.662 1.00 23.39 159 ASP B C 1
ATOM 3676 O O . ASP B 1 160 ? -38.682 -45.684 -63.762 1.00 23.87 159 ASP B O 1
ATOM 3681 N N . TYR B 1 161 ? -39.967 -45.679 -61.923 1.00 21.62 160 TYR B N 1
ATOM 3682 C CA . TYR B 1 161 ? -40.717 -44.502 -62.349 1.00 20.89 160 TYR B CA 1
ATOM 3683 C C . TYR B 1 161 ? -39.813 -43.251 -62.326 1.00 20.82 160 TYR B C 1
ATOM 3684 O O . TYR B 1 161 ? -39.775 -42.480 -63.276 1.00 21.20 160 TYR B O 1
ATOM 3693 N N . ILE B 1 162 ? -39.102 -43.051 -61.222 1.00 20.95 161 ILE B N 1
ATOM 3694 C CA . ILE B 1 162 ? -38.156 -41.913 -61.131 1.00 22.01 161 ILE B CA 1
ATOM 3695 C C . ILE B 1 162 ? -37.248 -41.792 -62.342 1.00 23.32 161 ILE B C 1
ATOM 3696 O O . ILE B 1 162 ? -37.158 -40.716 -62.954 1.00 22.35 161 ILE B O 1
ATOM 3701 N N . LYS B 1 163 ? -36.591 -42.892 -62.711 1.00 24.72 162 LYS B N 1
ATOM 3702 C CA . LYS B 1 163 ? -35.666 -42.901 -63.852 1.00 24.36 162 LYS B CA 1
ATOM 3703 C C . LYS B 1 163 ? -36.270 -42.481 -65.164 1.00 23.52 162 LYS B C 1
ATOM 3704 O O . LYS B 1 163 ? -35.562 -42.006 -66.008 1.00 21.48 162 LYS B O 1
ATOM 3710 N N . ARG B 1 164 ? -37.570 -42.633 -65.357 1.00 24.00 163 ARG B N 1
ATOM 3711 C CA A ARG B 1 164 ? -38.155 -42.196 -66.632 0.50 26.01 163 ARG B CA 1
ATOM 3712 C CA B ARG B 1 164 ? -38.213 -42.244 -66.612 0.50 26.38 163 ARG B CA 1
ATOM 3713 C C . ARG B 1 164 ? -38.997 -40.911 -66.497 1.00 25.87 163 ARG B C 1
ATOM 3714 O O . ARG B 1 164 ? -39.719 -40.532 -67.420 1.00 25.92 163 ARG B O 1
ATOM 3729 N N . SER B 1 165 ? -38.880 -40.235 -65.353 1.00 22.78 164 SER B N 1
ATOM 3730 C CA . SER B 1 165 ? -39.804 -39.150 -64.989 1.00 20.82 164 SER B CA 1
ATOM 3731 C C . SER B 1 165 ? -39.308 -37.760 -65.363 1.00 20.47 164 SER B C 1
ATOM 3732 O O . SER B 1 165 ? -40.079 -36.795 -65.293 1.00 18.66 164 SER B O 1
ATOM 3735 N N . GLY B 1 166 ? -38.021 -37.660 -65.683 1.00 17.36 165 GLY B N 1
ATOM 3736 C CA . GLY B 1 166 ? -37.354 -36.402 -65.868 1.00 18.56 165 GLY B CA 1
ATOM 3737 C C . GLY B 1 166 ? -36.946 -35.642 -64.599 1.00 17.71 165 GLY B C 1
ATOM 3738 O O . GLY B 1 166 ? -36.449 -34.501 -64.690 1.00 16.82 165 GLY B O 1
ATOM 3739 N N . GLY B 1 167 ? -37.196 -36.241 -63.441 1.00 16.50 166 GLY B N 1
ATOM 3740 C CA . GLY B 1 167 ? -36.788 -35.691 -62.161 1.00 17.04 166 GLY B CA 1
ATOM 3741 C C . GLY B 1 167 ? -37.869 -34.841 -61.540 1.00 16.72 166 GLY B C 1
ATOM 3742 O O . GLY B 1 167 ? -38.876 -34.519 -62.188 1.00 15.46 166 GLY B O 1
ATOM 3743 N N . ILE B 1 168 ? -37.679 -34.540 -60.253 1.00 16.92 167 ILE B N 1
ATOM 3744 C CA . ILE B 1 168 ? -38.741 -33.978 -59.444 1.00 15.81 167 ILE B CA 1
ATOM 3745 C C . ILE B 1 168 ? -39.286 -32.669 -60.031 1.00 14.93 167 ILE B C 1
ATOM 3746 O O . ILE B 1 168 ? -40.512 -32.424 -60.000 1.00 14.43 167 ILE B O 1
ATOM 3751 N N . PHE B 1 169 ? -38.422 -31.858 -60.636 1.00 14.76 168 PHE B N 1
ATOM 3752 C CA . PHE B 1 169 ? -38.892 -30.562 -61.175 1.00 14.54 168 PHE B CA 1
ATOM 3753 C C . PHE B 1 169 ? -39.814 -30.752 -62.357 1.00 16.82 168 PHE B C 1
ATOM 3754 O O . PHE B 1 169 ? -40.824 -30.071 -62.471 1.00 15.41 168 PHE B O 1
ATOM 3762 N N . ARG B 1 170 ? -39.462 -31.696 -63.232 1.00 17.43 169 ARG B N 1
ATOM 3763 C CA . ARG B 1 170 ? -40.278 -32.012 -64.406 1.00 18.10 169 ARG B CA 1
ATOM 3764 C C . ARG B 1 170 ? -41.514 -32.828 -64.070 1.00 17.81 169 ARG B C 1
ATOM 3765 O O . ARG B 1 170 ? -42.525 -32.722 -64.752 1.00 17.27 169 ARG B O 1
ATOM 3773 N N . ASP B 1 171 ? -41.446 -33.623 -63.011 1.00 18.80 170 ASP B N 1
ATOM 3774 C CA . ASP B 1 171 ? -42.502 -34.586 -62.714 1.00 17.92 170 ASP B CA 1
ATOM 3775 C C . ASP B 1 171 ? -43.499 -34.085 -61.688 1.00 19.16 170 ASP B C 1
ATOM 3776 O O . ASP B 1 171 ? -44.703 -34.380 -61.811 1.00 17.91 170 ASP B O 1
ATOM 3789 N N . THR B 1 173 ? -42.943 -30.714 -59.577 1.00 15.85 172 THR B N 1
ATOM 3790 C CA . THR B 1 173 ? -42.997 -29.255 -59.447 1.00 16.18 172 THR B CA 1
ATOM 3791 C C . THR B 1 173 ? -43.628 -28.578 -60.648 1.00 15.74 172 THR B C 1
ATOM 3792 O O . THR B 1 173 ? -44.114 -27.454 -60.579 1.00 14.07 172 THR B O 1
ATOM 3796 N N . ILE B 1 174 ? -43.617 -29.289 -61.768 1.00 16.41 173 ILE B N 1
ATOM 3797 C CA . ILE B 1 174 ? -44.280 -28.839 -62.962 1.00 16.98 173 ILE B CA 1
ATOM 3798 C C . ILE B 1 174 ? -45.714 -28.311 -62.732 1.00 16.29 173 ILE B C 1
ATOM 3799 O O . ILE B 1 174 ? -46.086 -27.295 -63.284 1.00 16.46 173 ILE B O 1
ATOM 3804 N N . HIS B 1 175 ? -46.515 -28.995 -61.934 1.00 17.43 174 HIS B N 1
ATOM 3805 C CA . HIS B 1 175 ? -47.836 -28.524 -61.572 1.00 17.99 174 HIS B CA 1
ATOM 3806 C C . HIS B 1 175 ? -47.792 -27.164 -60.836 1.00 17.14 174 HIS B C 1
ATOM 3807 O O . HIS B 1 175 ? -48.643 -26.309 -61.067 1.00 16.78 174 HIS B O 1
ATOM 3814 N N . ASP B 1 176 ? -46.811 -27.014 -59.962 1.00 16.33 175 ASP B N 1
ATOM 3815 C CA . ASP B 1 176 ? -46.621 -25.771 -59.195 1.00 16.58 175 ASP B CA 1
ATOM 3816 C C . ASP B 1 176 ? -46.071 -24.642 -60.020 1.00 15.44 175 ASP B C 1
ATOM 3817 O O . ASP B 1 176 ? -46.461 -23.513 -59.787 1.00 15.75 175 ASP B O 1
ATOM 3822 N N . PHE B 1 177 ? -45.195 -24.924 -60.992 1.00 16.13 176 PHE B N 1
ATOM 3823 C CA . PHE B 1 177 ? -44.836 -23.910 -61.977 1.00 14.72 176 PHE B CA 1
ATOM 3824 C C . PHE B 1 177 ? -46.056 -23.396 -62.752 1.00 15.28 176 PHE B C 1
ATOM 3825 O O . PHE B 1 177 ? -46.211 -22.194 -62.937 1.00 13.44 176 PHE B O 1
ATOM 3833 N N . ASP B 1 178 ? -46.883 -24.311 -63.254 1.00 15.39 177 ASP B N 1
ATOM 3834 C CA . ASP B 1 178 ? -48.149 -23.902 -63.859 1.00 16.31 177 ASP B CA 1
ATOM 3835 C C . ASP B 1 178 ? -49.050 -23.071 -62.917 1.00 15.62 177 ASP B C 1
ATOM 3836 O O . ASP B 1 178 ? -49.565 -22.023 -63.314 1.00 18.07 177 ASP B O 1
ATOM 3849 N N . ALA B 1 180 ? -48.113 -21.274 -60.389 1.00 14.67 179 ALA B N 1
ATOM 3850 C CA . ALA B 1 180 ? -47.504 -19.978 -60.249 1.00 13.97 179 ALA B CA 1
ATOM 3851 C C . ALA B 1 180 ? -47.829 -19.048 -61.383 1.00 15.01 179 ALA B C 1
ATOM 3852 O O . ALA B 1 180 ? -48.189 -17.888 -61.158 1.00 16.00 179 ALA B O 1
ATOM 3854 N N . ARG B 1 181 ? -47.769 -19.542 -62.617 1.00 16.14 180 ARG B N 1
ATOM 3855 C CA . ARG B 1 181 ? -48.152 -18.721 -63.766 1.00 16.55 180 ARG B CA 1
ATOM 3856 C C . ARG B 1 181 ? -49.649 -18.338 -63.705 1.00 17.60 180 ARG B C 1
ATOM 3857 O O . ARG B 1 181 ? -50.027 -17.190 -64.024 1.00 19.00 180 ARG B O 1
ATOM 3865 N N . PHE B 1 182 ? -50.474 -19.286 -63.287 1.00 17.25 181 PHE B N 1
ATOM 3866 C CA . PHE B 1 182 ? -51.925 -19.077 -63.129 1.00 18.78 181 PHE B CA 1
ATOM 3867 C C . PHE B 1 182 ? -52.248 -17.968 -62.092 1.00 19.69 181 PHE B C 1
ATOM 3868 O O . PHE B 1 182 ? -53.197 -17.198 -62.284 1.00 20.69 181 PHE B O 1
ATOM 3876 N N . LEU B 1 183 ? -51.492 -17.925 -61.005 1.00 19.28 182 LEU B N 1
ATOM 3877 C CA . LEU B 1 183 ? -51.753 -17.024 -59.887 1.00 19.67 182 LEU B CA 1
ATOM 3878 C C . LEU B 1 183 ? -51.083 -15.680 -60.035 1.00 21.45 182 LEU B C 1
ATOM 3879 O O . LEU B 1 183 ? -51.658 -14.645 -59.615 1.00 21.63 182 LEU B O 1
ATOM 3884 N N . LEU B 1 184 ? -49.885 -15.674 -60.630 1.00 20.13 183 LEU B N 1
ATOM 3885 C CA . LEU B 1 184 ? -49.135 -14.437 -60.752 1.00 20.70 183 LEU B CA 1
ATOM 3886 C C . LEU B 1 184 ? -49.759 -13.488 -61.717 1.00 23.69 183 LEU B C 1
ATOM 3887 O O . LEU B 1 184 ? -49.598 -12.275 -61.554 1.00 22.50 183 LEU B O 1
ATOM 3892 N N . GLY B 1 185 ? -50.341 -14.047 -62.765 1.00 26.25 184 GLY B N 1
ATOM 3893 C CA . GLY B 1 185 ? -50.888 -13.248 -63.860 1.00 33.53 184 GLY B CA 1
ATOM 3894 C C . GLY B 1 185 ? -49.848 -12.741 -64.852 1.00 34.81 184 GLY B C 1
ATOM 3895 O O . GLY B 1 185 ? -50.201 -12.138 -65.858 1.00 37.31 184 GLY B O 1
ATOM 3896 N N . GLU B 1 186 ? -48.573 -12.986 -64.584 1.00 32.13 185 GLU B N 1
ATOM 3897 C CA . GLU B 1 186 ? -47.491 -12.489 -65.436 1.00 30.37 185 GLU B CA 1
ATOM 3898 C C . GLU B 1 186 ? -46.504 -13.584 -65.552 1.00 26.79 185 GLU B C 1
ATOM 3899 O O . GLU B 1 186 ? -46.483 -14.469 -64.710 1.00 27.34 185 GLU B O 1
ATOM 3905 N N . GLU B 1 187 ? -45.663 -13.522 -66.570 1.00 24.54 186 GLU B N 1
ATOM 3906 C CA . GLU B 1 187 ? -44.673 -14.556 -66.768 1.00 23.30 186 GLU B CA 1
ATOM 3907 C C . GLU B 1 187 ? -43.509 -14.411 -65.789 1.00 21.28 186 GLU B C 1
ATOM 3908 O O . GLU B 1 187 ? -42.888 -13.350 -65.733 1.00 19.20 186 GLU B O 1
ATOM 3914 N N . PRO B 1 188 ? -43.134 -15.499 -65.097 1.00 19.52 187 PRO B N 1
ATOM 3915 C CA . PRO B 1 188 ? -41.774 -15.539 -64.531 1.00 19.95 187 PRO B CA 1
ATOM 3916 C C . PRO B 1 188 ? -40.667 -15.387 -65.576 1.00 19.73 187 PRO B C 1
ATOM 3917 O O . PRO B 1 188 ? -40.717 -16.055 -66.641 1.00 22.85 187 PRO B O 1
ATOM 3921 N N . VAL B 1 189 ? -39.643 -14.619 -65.237 1.00 18.60 188 VAL B N 1
ATOM 3922 C CA . VAL B 1 189 ? -38.495 -14.366 -66.088 1.00 19.59 188 VAL B CA 1
ATOM 3923 C C . VAL B 1 189 ? -37.185 -14.934 -65.533 1.00 19.55 188 VAL B C 1
ATOM 3924 O O . VAL B 1 189 ? -36.170 -14.965 -66.261 1.00 22.16 188 VAL B O 1
ATOM 3928 N N . SER B 1 190 ? -37.229 -15.388 -64.271 1.00 17.80 189 SER B N 1
ATOM 3929 C CA . SER B 1 190 ? -36.109 -15.924 -63.561 1.00 16.88 189 SER B CA 1
ATOM 3930 C C . SER B 1 190 ? -36.530 -17.029 -62.585 1.00 16.30 189 SER B C 1
ATOM 3931 O O . SER B 1 190 ? -37.600 -16.989 -61.974 1.00 14.12 189 SER B O 1
ATOM 3934 N N . VAL B 1 191 ? -35.652 -18.012 -62.459 1.00 15.46 190 VAL B N 1
ATOM 3935 C CA . VAL B 1 191 ? -35.847 -19.146 -61.558 1.00 15.33 190 VAL B CA 1
ATOM 3936 C C . VAL B 1 191 ? -34.604 -19.372 -60.712 1.00 14.73 190 VAL B C 1
ATOM 3937 O O . VAL B 1 191 ? -33.510 -19.406 -61.237 1.00 14.67 190 VAL B O 1
ATOM 3941 N N . THR B 1 192 ? -34.775 -19.501 -59.412 1.00 15.52 191 THR B N 1
ATOM 3942 C CA . THR B 1 192 ? -33.675 -19.941 -58.588 1.00 17.36 191 THR B CA 1
ATOM 3943 C C . THR B 1 192 ? -34.185 -21.038 -57.661 1.00 16.57 191 THR B C 1
ATOM 3944 O O . THR B 1 192 ? -35.335 -20.991 -57.164 1.00 14.33 191 THR B O 1
ATOM 3948 N N . ALA B 1 193 ? -33.364 -22.062 -57.482 1.00 15.23 192 ALA B N 1
ATOM 3949 C CA . ALA B 1 193 ? -33.832 -23.283 -56.833 1.00 14.41 192 ALA B CA 1
ATOM 3950 C C . ALA B 1 193 ? -32.762 -23.968 -56.021 1.00 14.88 192 ALA B C 1
ATOM 3951 O O . ALA B 1 193 ? -31.566 -23.805 -56.271 1.00 13.76 192 ALA B O 1
ATOM 3953 N N . THR B 1 194 ? -33.215 -24.700 -55.019 1.00 15.34 193 THR B N 1
ATOM 3954 C CA . THR B 1 194 ? -32.327 -25.552 -54.242 1.00 17.12 193 THR B CA 1
ATOM 3955 C C . THR B 1 194 ? -32.956 -26.926 -54.180 1.00 15.85 193 THR B C 1
ATOM 3956 O O . THR B 1 194 ? -34.166 -27.072 -54.331 1.00 14.07 193 THR B O 1
ATOM 3960 N N . ALA B 1 195 ? -32.139 -27.926 -53.882 1.00 15.64 194 ALA B N 1
ATOM 3961 C CA . ALA B 1 195 ? -32.619 -29.314 -53.845 1.00 15.43 194 ALA B CA 1
ATOM 3962 C C . ALA B 1 195 ? -31.745 -30.183 -52.946 1.00 16.32 194 ALA B C 1
ATOM 3963 O O . ALA B 1 195 ? -30.584 -29.870 -52.686 1.00 15.82 194 ALA B O 1
ATOM 3965 N N . ALA B 1 196 ? -32.331 -31.267 -52.477 1.00 17.12 195 ALA B N 1
ATOM 3966 C CA . ALA B 1 196 ? -31.613 -32.252 -51.706 1.00 17.81 195 ALA B CA 1
ATOM 3967 C C . ALA B 1 196 ? -32.383 -33.608 -51.748 1.00 18.83 195 ALA B C 1
ATOM 3968 O O . ALA B 1 196 ? -33.540 -33.702 -52.200 1.00 17.34 195 ALA B O 1
ATOM 3970 N N . VAL B 1 197 ? -31.699 -34.595 -51.195 1.00 20.14 196 VAL B N 1
ATOM 3971 C CA . VAL B 1 197 ? -32.214 -35.923 -50.922 1.00 20.04 196 VAL B CA 1
ATOM 3972 C C . VAL B 1 197 ? -32.250 -36.065 -49.424 1.00 19.85 196 VAL B C 1
ATOM 3973 O O . VAL B 1 197 ? -31.228 -36.302 -48.794 1.00 19.56 196 VAL B O 1
ATOM 3977 N N . LEU B 1 198 ? -33.432 -35.884 -48.855 1.00 19.25 197 LEU B N 1
ATOM 3978 C CA . LEU B 1 198 ? -33.637 -35.944 -47.432 1.00 19.85 197 LEU B CA 1
ATOM 3979 C C . LEU B 1 198 ? -34.478 -37.169 -47.040 1.00 19.96 197 LEU B C 1
ATOM 3980 O O . LEU B 1 198 ? -34.555 -37.503 -45.859 1.00 19.68 197 LEU B O 1
ATOM 3985 N N . ILE B 1 199 ? -35.137 -37.786 -48.006 1.00 19.79 198 ILE B N 1
ATOM 3986 C CA . ILE B 1 199 ? -36.173 -38.759 -47.691 1.00 21.29 198 ILE B CA 1
ATOM 3987 C C . ILE B 1 199 ? -35.663 -40.174 -47.921 1.00 21.70 198 ILE B C 1
ATOM 3988 O O . ILE B 1 199 ? -35.767 -41.023 -47.047 1.00 23.88 198 ILE B O 1
ATOM 3993 N N . ASP B 1 200 ? -35.087 -40.425 -49.076 1.00 23.08 199 ASP B N 1
ATOM 3994 C CA . ASP B 1 200 ? -34.645 -41.795 -49.378 1.00 24.02 199 ASP B CA 1
ATOM 3995 C C . ASP B 1 200 ? -33.459 -41.738 -50.281 1.00 22.54 199 ASP B C 1
ATOM 3996 O O . ASP B 1 200 ? -33.525 -41.190 -51.395 1.00 20.98 199 ASP B O 1
ATOM 4001 N N . LYS B 1 201 ? -32.371 -42.355 -49.846 1.00 23.81 200 LYS B N 1
ATOM 4002 C CA . LYS B 1 201 ? -31.103 -42.269 -50.566 1.00 25.40 200 LYS B CA 1
ATOM 4003 C C . LYS B 1 201 ? -31.214 -42.920 -51.912 1.00 22.60 200 LYS B C 1
ATOM 4004 O O . LYS B 1 201 ? -30.513 -42.557 -52.837 1.00 21.55 200 LYS B O 1
ATOM 4010 N N . ALA B 1 202 ? -32.117 -43.878 -52.051 1.00 21.28 201 ALA B N 1
ATOM 4011 C CA . ALA B 1 202 ? -32.329 -44.506 -53.362 1.00 22.93 201 ALA B CA 1
ATOM 4012 C C . ALA B 1 202 ? -32.798 -43.527 -54.436 1.00 21.26 201 ALA B C 1
ATOM 4013 O O . ALA B 1 202 ? -32.563 -43.743 -55.608 1.00 20.09 201 ALA B O 1
ATOM 4015 N N . ILE B 1 203 ? -33.470 -42.447 -54.034 1.00 20.70 202 ILE B N 1
ATOM 4016 C CA . ILE B 1 203 ? -33.855 -41.395 -54.984 1.00 19.77 202 ILE B CA 1
ATOM 4017 C C . ILE B 1 203 ? -32.613 -40.682 -55.499 1.00 19.83 202 ILE B C 1
ATOM 4018 O O . ILE B 1 203 ? -32.446 -40.484 -56.724 1.00 17.78 202 ILE B O 1
ATOM 4023 N N . GLY B 1 204 ? -31.744 -40.298 -54.570 1.00 20.42 203 GLY B N 1
ATOM 4024 C CA . GLY B 1 204 ? -30.448 -39.724 -54.930 1.00 21.74 203 GLY B CA 1
ATOM 4025 C C . GLY B 1 204 ? -29.597 -40.618 -55.795 1.00 22.18 203 GLY B C 1
ATOM 4026 O O . GLY B 1 204 ? -28.992 -40.170 -56.774 1.00 24.15 203 GLY B O 1
ATOM 4027 N N . ASP B 1 205 ? -29.539 -41.897 -55.458 1.00 23.94 204 ASP B N 1
ATOM 4028 C CA . ASP B 1 205 ? -28.770 -42.854 -56.268 1.00 24.71 204 ASP B CA 1
ATOM 4029 C C . ASP B 1 205 ? -29.325 -42.916 -57.692 1.00 25.16 204 ASP B C 1
ATOM 4030 O O . ASP B 1 205 ? -28.580 -43.109 -58.655 1.00 24.34 204 ASP B O 1
ATOM 4035 N N . ALA B 1 206 ? -30.636 -42.739 -57.834 1.00 24.23 205 ALA B N 1
ATOM 4036 C CA . ALA B 1 206 ? -31.249 -42.698 -59.167 1.00 24.00 205 ALA B CA 1
ATOM 4037 C C . ALA B 1 206 ? -31.008 -41.370 -59.915 1.00 24.02 205 ALA B C 1
ATOM 4038 O O . ALA B 1 206 ? -31.461 -41.202 -61.026 1.00 25.92 205 ALA B O 1
ATOM 4040 N N . GLY B 1 207 ? -30.308 -40.425 -59.308 1.00 23.80 206 GLY B N 1
ATOM 4041 C CA . GLY B 1 207 ? -30.068 -39.140 -59.978 1.00 23.56 206 GLY B CA 1
ATOM 4042 C C . GLY B 1 207 ? -31.140 -38.063 -59.777 1.00 21.09 206 GLY B C 1
ATOM 4043 O O . GLY B 1 207 ? -31.161 -37.076 -60.520 1.00 21.52 206 GLY B O 1
ATOM 4044 N N . ASP B 1 208 ? -31.978 -38.210 -58.749 1.00 19.25 207 ASP B N 1
ATOM 4045 C CA . ASP B 1 208 ? -33.089 -37.296 -58.526 1.00 19.01 207 ASP B CA 1
ATOM 4046 C C . ASP B 1 208 ? -32.958 -36.671 -57.118 1.00 18.06 207 ASP B C 1
ATOM 4047 O O . ASP B 1 208 ? -32.098 -37.028 -56.351 1.00 19.53 207 ASP B O 1
ATOM 4052 N N . TYR B 1 209 ? -33.841 -35.725 -56.823 1.00 17.73 208 TYR B N 1
ATOM 4053 C CA . TYR B 1 209 ? -33.914 -35.099 -55.557 1.00 17.06 208 TYR B CA 1
ATOM 4054 C C . TYR B 1 209 ? -35.308 -35.367 -55.054 1.00 16.64 208 TYR B C 1
ATOM 4055 O O . TYR B 1 209 ? -36.235 -35.602 -55.859 1.00 17.40 208 TYR B O 1
ATOM 4064 N N . ASP B 1 210 ? -35.507 -35.217 -53.748 1.00 16.05 209 ASP B N 1
ATOM 4065 C CA . ASP B 1 210 ? -36.834 -35.426 -53.154 1.00 16.32 209 ASP B CA 1
ATOM 4066 C C . ASP B 1 210 ? -37.424 -34.275 -52.347 1.00 15.25 209 ASP B C 1
ATOM 4067 O O . ASP B 1 210 ? -38.574 -34.361 -51.896 1.00 16.40 209 ASP B O 1
ATOM 4072 N N . SER B 1 211 ? -36.654 -33.209 -52.164 1.00 15.97 210 SER B N 1
ATOM 4073 C CA . SER B 1 211 ? -37.037 -32.056 -51.367 1.00 16.44 210 SER B CA 1
ATOM 4074 C C . SER B 1 211 ? -36.441 -30.807 -52.033 1.00 16.62 210 SER B C 1
ATOM 4075 O O . SER B 1 211 ? -35.207 -30.683 -52.159 1.00 14.90 210 SER B O 1
ATOM 4078 N N . VAL B 1 212 ? -37.317 -29.893 -52.505 1.00 16.42 211 VAL B N 1
ATOM 4079 C CA . VAL B 1 212 ? -36.866 -28.783 -53.340 1.00 14.23 211 VAL B CA 1
ATOM 4080 C C . VAL B 1 212 ? -37.620 -27.511 -52.968 1.00 14.57 211 VAL B C 1
ATOM 4081 O O . VAL B 1 212 ? -38.779 -27.553 -52.524 1.00 15.55 211 VAL B O 1
ATOM 4085 N N . SER B 1 213 ? -36.960 -26.393 -53.209 1.00 14.60 212 SER B N 1
ATOM 4086 C CA . SER B 1 213 ? -37.473 -25.070 -52.934 1.00 14.38 212 SER B CA 1
ATOM 4087 C C . SER B 1 213 ? -37.132 -24.219 -54.166 1.00 14.89 212 SER B C 1
ATOM 4088 O O . SER B 1 213 ? -36.024 -24.312 -54.713 1.00 13.69 212 SER B O 1
ATOM 4091 N N . VAL B 1 214 ? -38.096 -23.420 -54.625 1.00 15.09 213 VAL B N 1
ATOM 4092 C CA . VAL B 1 214 ? -37.905 -22.598 -55.833 1.00 14.50 213 VAL B CA 1
ATOM 4093 C C . VAL B 1 214 ? -38.443 -21.184 -55.606 1.00 13.86 213 VAL B C 1
ATOM 4094 O O . VAL B 1 214 ? -39.411 -21.027 -54.932 1.00 13.57 213 VAL B O 1
ATOM 4098 N N . ILE B 1 215 ? -37.758 -20.178 -56.119 1.00 14.49 214 ILE B N 1
ATOM 4099 C CA . ILE B 1 215 ? -38.275 -18.828 -56.213 1.00 15.44 214 ILE B CA 1
ATOM 4100 C C . ILE B 1 215 ? -38.314 -18.416 -57.686 1.00 15.49 214 ILE B C 1
ATOM 4101 O O . ILE B 1 215 ? -37.289 -18.479 -58.386 1.00 15.37 214 ILE B O 1
ATOM 4106 N N . LEU B 1 216 ? -39.503 -18.000 -58.124 1.00 14.70 215 LEU B N 1
ATOM 4107 C CA . LEU B 1 216 ? -39.750 -17.429 -59.419 1.00 14.30 215 LEU B CA 1
ATOM 4108 C C . LEU B 1 216 ? -39.979 -15.925 -59.277 1.00 14.51 215 LEU B C 1
ATOM 4109 O O . LEU B 1 216 ? -40.589 -15.498 -58.298 1.00 13.78 215 LEU B O 1
ATOM 4114 N N . GLN B 1 217 ? -39.503 -15.146 -60.248 1.00 13.51 216 GLN B N 1
ATOM 4115 C CA . GLN B 1 217 ? -39.742 -13.709 -60.213 1.00 14.42 216 GLN B CA 1
ATOM 4116 C C . GLN B 1 217 ? -40.092 -13.232 -61.602 1.00 14.46 216 GLN B C 1
ATOM 4117 O O . GLN B 1 217 ? -39.532 -13.708 -62.604 1.00 14.11 216 GLN B O 1
ATOM 4123 N N . THR B 1 218 ? -41.057 -12.319 -61.652 1.00 16.21 217 THR B N 1
ATOM 4124 C CA . THR B 1 218 ? -41.530 -11.745 -62.889 1.00 15.75 217 THR B CA 1
ATOM 4125 C C . THR B 1 218 ? -40.761 -10.470 -63.159 1.00 16.54 217 THR B C 1
ATOM 4126 O O . THR B 1 218 ? -40.037 -9.961 -62.279 1.00 16.61 217 THR B O 1
ATOM 4130 N N . ALA B 1 219 ? -40.954 -9.928 -64.361 1.00 18.65 218 ALA B N 1
ATOM 4131 C CA . ALA B 1 219 ? -40.313 -8.655 -64.754 1.00 20.20 218 ALA B CA 1
ATOM 4132 C C . ALA B 1 219 ? -40.692 -7.512 -63.829 1.00 18.64 218 ALA B C 1
ATOM 4133 O O . ALA B 1 219 ? -39.873 -6.670 -63.531 1.00 20.98 218 ALA B O 1
ATOM 4135 N N . SER B 1 220 ? -41.908 -7.479 -63.332 1.00 19.63 219 SER B N 1
ATOM 4136 C CA . SER B 1 220 ? -42.305 -6.385 -62.447 1.00 19.63 219 SER B CA 1
ATOM 4137 C C . SER B 1 220 ? -41.815 -6.616 -61.008 1.00 19.59 219 SER B C 1
ATOM 4138 O O . SER B 1 220 ? -41.956 -5.737 -60.139 1.00 20.28 219 SER B O 1
ATOM 4141 N N . GLY B 1 221 ? -41.228 -7.791 -60.732 1.00 16.50 220 GLY B N 1
ATOM 4142 C CA . GLY B 1 221 ? -40.672 -8.085 -59.423 1.00 15.66 220 GLY B CA 1
ATOM 4143 C C . GLY B 1 221 ? -41.493 -8.966 -58.519 1.00 15.72 220 GLY B C 1
ATOM 4144 O O . GLY B 1 221 ? -41.035 -9.291 -57.411 1.00 15.86 220 GLY B O 1
ATOM 4145 N N . LYS B 1 222 ? -42.719 -9.303 -58.946 1.00 15.58 221 LYS B N 1
ATOM 4146 C CA . LYS B 1 222 ? -43.572 -10.220 -58.216 1.00 16.31 221 LYS B CA 1
ATOM 4147 C C . LYS B 1 222 ? -42.836 -11.555 -58.048 1.00 14.80 221 LYS B C 1
ATOM 4148 O O . LYS B 1 222 ? -42.109 -11.958 -58.951 1.00 15.42 221 LYS B O 1
ATOM 4154 N N . GLN B 1 223 ? -42.993 -12.167 -56.875 1.00 15.07 222 GLN B N 1
ATOM 4155 C CA . GLN B 1 223 ? -42.294 -13.393 -56.518 1.00 14.80 222 GLN B CA 1
ATOM 4156 C C . GLN B 1 223 ? -43.202 -14.553 -56.099 1.00 16.42 222 GLN B C 1
ATOM 4157 O O . GLN B 1 223 ? -44.192 -14.366 -55.365 1.00 16.22 222 GLN B O 1
ATOM 4163 N N . ALA B 1 224 ? -42.816 -15.758 -56.527 1.00 14.58 223 ALA B N 1
ATOM 4164 C CA . ALA B 1 224 ? -43.510 -16.981 -56.158 1.00 14.84 223 ALA B CA 1
ATOM 4165 C C . ALA B 1 224 ? -42.497 -17.919 -55.562 1.00 15.03 223 ALA B C 1
ATOM 4166 O O . ALA B 1 224 ? -41.490 -18.171 -56.144 1.00 14.64 223 ALA B O 1
ATOM 4168 N N . ILE B 1 225 ? -42.780 -18.381 -54.361 1.00 16.12 224 ILE B N 1
ATOM 4169 C CA . ILE B 1 225 ? -41.986 -19.351 -53.711 1.00 17.32 224 ILE B CA 1
ATOM 4170 C C . ILE B 1 225 ? -42.729 -20.672 -53.779 1.00 17.24 224 ILE B C 1
ATOM 4171 O O . ILE B 1 225 ? -43.935 -20.746 -53.493 1.00 18.68 224 ILE B O 1
ATOM 4176 N N . ILE B 1 226 ? -42.007 -21.726 -54.106 1.00 16.22 225 ILE B N 1
ATOM 4177 C CA . ILE B 1 226 ? -42.607 -23.039 -54.212 1.00 15.64 225 ILE B CA 1
ATOM 4178 C C . ILE B 1 226 ? -41.782 -23.967 -53.325 1.00 15.90 225 ILE B C 1
ATOM 4179 O O . ILE B 1 226 ? -40.546 -23.985 -53.389 1.00 16.70 225 ILE B O 1
ATOM 4184 N N . SER B 1 227 ? -42.480 -24.744 -52.519 1.00 15.15 226 SER B N 1
ATOM 4185 C CA . SER B 1 227 ? -41.879 -25.791 -51.665 1.00 16.67 226 SER B CA 1
ATOM 4186 C C . SER B 1 227 ? -42.468 -27.166 -52.050 1.00 16.34 226 SER B C 1
ATOM 4187 O O . SER B 1 227 ? -43.683 -27.305 -52.116 1.00 17.17 226 SER B O 1
ATOM 4190 N N . ASN B 1 228 ? -41.625 -28.167 -52.287 1.00 16.18 227 ASN B N 1
ATOM 4191 C CA . ASN B 1 228 ? -42.105 -29.517 -52.635 1.00 16.33 227 ASN B CA 1
ATOM 4192 C C . ASN B 1 228 ? -41.376 -30.516 -51.774 1.00 17.20 227 ASN B C 1
ATOM 4193 O O . ASN B 1 228 ? -40.162 -30.414 -51.628 1.00 15.30 227 ASN B O 1
ATOM 4198 N N . SER B 1 229 ? -42.103 -31.531 -51.298 1.00 16.94 228 SER B N 1
ATOM 4199 C CA . SER B 1 229 ? -41.534 -32.701 -50.652 1.00 16.55 228 SER B CA 1
ATOM 4200 C C . SER B 1 229 ? -42.232 -33.955 -51.200 1.00 17.70 228 SER B C 1
ATOM 4201 O O . SER B 1 229 ? -43.454 -33.987 -51.410 1.00 16.50 228 SER B O 1
ATOM 4204 N N . ARG B 1 230 ? -41.438 -34.973 -51.460 1.00 16.70 229 ARG B N 1
ATOM 4205 C CA . ARG B 1 230 ? -41.997 -36.214 -51.930 1.00 18.81 229 ARG B CA 1
ATOM 4206 C C . ARG B 1 230 ? -42.811 -37.009 -50.895 1.00 17.86 229 ARG B C 1
ATOM 4207 O O . ARG B 1 230 ? -43.460 -37.973 -51.284 1.00 20.27 229 ARG B O 1
ATOM 4215 N N . ARG B 1 231 ? -42.753 -36.672 -49.607 1.00 18.11 230 ARG B N 1
ATOM 4216 C CA A ARG B 1 231 ? -43.359 -37.509 -48.563 0.50 17.59 230 ARG B CA 1
ATOM 4217 C CA B ARG B 1 231 ? -43.334 -37.520 -48.579 0.50 20.13 230 ARG B CA 1
ATOM 4218 C C . ARG B 1 231 ? -43.878 -36.676 -47.409 1.00 19.88 230 ARG B C 1
ATOM 4219 O O . ARG B 1 231 ? -43.119 -35.887 -46.795 1.00 18.65 230 ARG B O 1
ATOM 4234 N N . ALA B 1 232 ? -45.174 -36.860 -47.103 1.00 18.35 231 ALA B N 1
ATOM 4235 C CA . ALA B 1 232 ? -45.833 -36.254 -45.946 1.00 18.30 231 ALA B CA 1
ATOM 4236 C C . ALA B 1 232 ? -46.731 -37.319 -45.315 1.00 20.31 231 ALA B C 1
ATOM 4237 O O . ALA B 1 232 ? -47.638 -37.815 -45.986 1.00 18.92 231 ALA B O 1
ATOM 4239 N N . THR B 1 233 ? -46.511 -37.631 -44.049 1.00 19.64 232 THR B N 1
ATOM 4240 C CA . THR B 1 233 ? -47.303 -38.666 -43.358 1.00 21.04 232 THR B CA 1
ATOM 4241 C C . THR B 1 233 ? -48.782 -38.300 -43.257 1.00 22.03 232 THR B C 1
ATOM 4242 O O . THR B 1 233 ? -49.638 -39.183 -43.227 1.00 21.47 232 THR B O 1
ATOM 4246 N N . TYR B 1 234 ? -49.053 -37.001 -43.266 1.00 19.40 233 TYR B N 1
ATOM 4247 C CA . TYR B 1 234 ? -50.405 -36.461 -43.127 1.00 20.14 233 TYR B CA 1
ATOM 4248 C C . TYR B 1 234 ? -51.206 -36.384 -44.446 1.00 20.60 233 TYR B C 1
ATOM 4249 O O . TYR B 1 234 ? -52.375 -35.953 -44.469 1.00 23.58 233 TYR B O 1
ATOM 4258 N N . GLY B 1 235 ? -50.630 -36.854 -45.546 1.00 22.30 234 GLY B N 1
ATOM 4259 C CA . GLY B 1 235 ? -51.362 -36.901 -46.806 1.00 21.55 234 GLY B CA 1
ATOM 4260 C C . GLY B 1 235 ? -50.949 -35.841 -47.839 1.00 20.69 234 GLY B C 1
ATOM 4261 O O . GLY B 1 235 ? -49.839 -35.308 -47.810 1.00 19.55 234 GLY B O 1
ATOM 4262 N N . TYR B 1 236 ? -51.841 -35.599 -48.786 1.00 18.26 235 TYR B N 1
ATOM 4263 C CA . TYR B 1 236 ? -51.556 -34.849 -49.967 1.00 18.68 235 TYR B CA 1
ATOM 4264 C C . TYR B 1 236 ? -51.730 -33.351 -49.672 1.00 19.37 235 TYR B C 1
ATOM 4265 O O . TYR B 1 236 ? -52.851 -32.846 -49.611 1.00 20.17 235 TYR B O 1
ATOM 4274 N N . ASP B 1 237 ? -50.615 -32.687 -49.417 1.00 18.21 236 ASP B N 1
ATOM 4275 C CA . ASP B 1 237 ? -50.597 -31.278 -49.022 1.00 18.54 236 ASP B CA 1
ATOM 4276 C C . ASP B 1 237 ? -50.604 -30.410 -50.262 1.00 17.33 236 ASP B C 1
ATOM 4277 O O . ASP B 1 237 ? -49.743 -30.525 -51.075 1.00 18.64 236 ASP B O 1
ATOM 4282 N N . GLN B 1 238 ? -51.626 -29.589 -50.430 1.00 18.29 237 GLN B N 1
ATOM 4283 C CA . GLN B 1 238 ? -51.799 -28.807 -51.633 1.00 18.68 237 GLN B CA 1
ATOM 4284 C C . GLN B 1 238 ? -52.306 -27.437 -51.234 1.00 19.56 237 GLN B C 1
ATOM 4285 O O . GLN B 1 238 ? -53.510 -27.199 -51.191 1.00 18.43 237 GLN B O 1
ATOM 4291 N N . ARG B 1 239 ? -51.389 -26.525 -50.929 1.00 20.06 238 ARG B N 1
ATOM 4292 C CA . ARG B 1 239 ? -51.772 -25.174 -50.514 1.00 19.06 238 ARG B CA 1
ATOM 4293 C C . ARG B 1 239 ? -51.281 -24.110 -51.455 1.00 17.61 238 ARG B C 1
ATOM 4294 O O . ARG B 1 239 ? -50.224 -24.237 -52.052 1.00 19.11 238 ARG B O 1
ATOM 4302 N N . ILE B 1 240 ? -52.073 -23.056 -51.594 1.00 17.09 239 ILE B N 1
ATOM 4303 C CA . ILE B 1 240 ? -51.645 -21.883 -52.326 1.00 16.89 239 ILE B CA 1
ATOM 4304 C C . ILE B 1 240 ? -52.058 -20.663 -51.507 1.00 17.18 239 ILE B C 1
ATOM 4305 O O . ILE B 1 240 ? -53.074 -20.661 -50.776 1.00 14.90 239 ILE B O 1
ATOM 4310 N N . GLU B 1 241 ? -51.254 -19.639 -51.649 1.00 17.56 240 GLU B N 1
ATOM 4311 C CA . GLU B 1 241 ? -51.469 -18.378 -50.957 1.00 18.73 240 GLU B CA 1
ATOM 4312 C C . GLU B 1 241 ? -50.962 -17.249 -51.815 1.00 17.65 240 GLU B C 1
ATOM 4313 O O . GLU B 1 241 ? -49.884 -17.371 -52.452 1.00 19.66 240 GLU B O 1
ATOM 4319 N N . VAL B 1 242 ? -51.708 -16.136 -51.846 1.00 15.63 241 VAL B N 1
ATOM 4320 C CA . VAL B 1 242 ? -51.342 -14.995 -52.647 1.00 15.69 241 VAL B CA 1
ATOM 4321 C C . VAL B 1 242 ? -51.515 -13.702 -51.826 1.00 16.81 241 VAL B C 1
ATOM 4322 O O . VAL B 1 242 ? -52.637 -13.366 -51.378 1.00 16.09 241 VAL B O 1
ATOM 4326 N N . HIS B 1 243 ? -50.396 -13.040 -51.590 1.00 16.05 242 HIS B N 1
ATOM 4327 C CA . HIS B 1 243 ? -50.375 -11.779 -50.874 1.00 16.51 242 HIS B CA 1
ATOM 4328 C C . HIS B 1 243 ? -50.378 -10.698 -51.936 1.00 17.05 242 HIS B C 1
ATOM 4329 O O . HIS B 1 243 ? -49.611 -10.777 -52.877 1.00 15.33 242 HIS B O 1
ATOM 4336 N N . GLY B 1 244 ? -51.279 -9.729 -51.774 1.00 16.43 243 GLY B N 1
ATOM 4337 C CA . GLY B 1 244 ? -51.439 -8.591 -52.692 1.00 17.51 243 GLY B CA 1
ATOM 4338 C C . GLY B 1 244 ? -51.492 -7.272 -51.945 1.00 17.19 243 GLY B C 1
ATOM 4339 O O . GLY B 1 244 ? -51.397 -7.249 -50.697 1.00 17.63 243 GLY B O 1
ATOM 4340 N N . SER B 1 245 ? -51.630 -6.167 -52.690 1.00 17.26 244 SER B N 1
ATOM 4341 C CA . SER B 1 245 ? -51.527 -4.816 -52.099 1.00 17.28 244 SER B CA 1
ATOM 4342 C C . SER B 1 245 ? -52.653 -4.536 -51.107 1.00 17.57 244 SER B C 1
ATOM 4343 O O . SER B 1 245 ? -52.468 -3.825 -50.105 1.00 17.44 244 SER B O 1
ATOM 4346 N N . LYS B 1 246 ? -53.818 -5.135 -51.348 1.00 19.47 245 LYS B N 1
ATOM 4347 C CA . LYS B 1 246 ? -55.003 -4.869 -50.546 1.00 20.88 245 LYS B CA 1
ATOM 4348 C C . LYS B 1 246 ? -55.399 -5.981 -49.579 1.00 20.68 245 LYS B C 1
ATOM 4349 O O . LYS B 1 246 ? -56.315 -5.817 -48.742 1.00 17.84 245 LYS B O 1
ATOM 4355 N N . GLY B 1 247 ? -54.767 -7.143 -49.722 1.00 19.84 246 GLY B N 1
ATOM 4356 C CA . GLY B 1 247 ? -55.003 -8.218 -48.806 1.00 18.79 246 GLY B CA 1
ATOM 4357 C C . GLY B 1 247 ? -54.349 -9.510 -49.252 1.00 19.54 246 GLY B C 1
ATOM 4358 O O . GLY B 1 247 ? -53.500 -9.477 -50.117 1.00 22.05 246 GLY B O 1
ATOM 4359 N N . ALA B 1 248 ? -54.775 -10.632 -48.690 1.00 18.20 247 ALA B N 1
ATOM 4360 C CA . ALA B 1 248 ? -54.253 -11.926 -49.077 1.00 18.82 247 ALA B CA 1
ATOM 4361 C C . ALA B 1 248 ? -55.402 -12.891 -49.265 1.00 19.65 247 ALA B C 1
ATOM 4362 O O . ALA B 1 248 ? -56.471 -12.720 -48.681 1.00 21.65 247 ALA B O 1
ATOM 4364 N N . VAL B 1 249 ? -55.168 -13.904 -50.088 1.00 18.49 248 VAL B N 1
ATOM 4365 C CA . VAL B 1 249 ? -56.129 -14.962 -50.325 1.00 18.27 248 VAL B CA 1
ATOM 4366 C C . VAL B 1 249 ? -55.397 -16.309 -50.352 1.00 17.50 248 VAL B C 1
ATOM 4367 O O . VAL B 1 249 ? -54.278 -16.420 -50.893 1.00 16.61 248 VAL B O 1
ATOM 4371 N N . ALA B 1 250 ? -56.013 -17.308 -49.750 1.00 17.95 249 ALA B N 1
ATOM 4372 C CA . ALA B 1 250 ? -55.412 -18.640 -49.630 1.00 17.50 249 ALA B CA 1
ATOM 4373 C C . ALA B 1 250 ? -56.497 -19.698 -49.787 1.00 20.01 249 ALA B C 1
ATOM 4374 O O . ALA B 1 250 ? -57.669 -19.420 -49.510 1.00 17.78 249 ALA B O 1
ATOM 4376 N N . ALA B 1 251 ? -56.110 -20.878 -50.287 1.00 19.59 250 ALA B N 1
ATOM 4377 C CA . ALA B 1 251 ? -56.967 -22.039 -50.246 1.00 20.10 250 ALA B CA 1
ATOM 4378 C C . ALA B 1 251 ? -56.320 -23.010 -49.292 1.00 22.63 250 ALA B C 1
ATOM 4379 O O . ALA B 1 251 ? -55.141 -23.350 -49.438 1.00 23.27 250 ALA B O 1
ATOM 4381 N N . GLU B 1 252 ? -57.109 -23.414 -48.303 1.00 24.25 251 GLU B N 1
ATOM 4382 C CA . GLU B 1 252 ? -56.704 -24.405 -47.312 1.00 27.02 251 GLU B CA 1
ATOM 4383 C C . GLU B 1 252 ? -56.707 -25.815 -47.914 1.00 24.13 251 GLU B C 1
ATOM 4384 O O . GLU B 1 252 ? -57.297 -26.069 -48.980 1.00 21.40 251 GLU B O 1
ATOM 4390 N N . ASN B 1 253 ? -56.044 -26.728 -47.214 1.00 22.74 252 ASN B N 1
ATOM 4391 C CA . ASN B 1 253 ? -56.047 -28.128 -47.617 1.00 23.17 252 ASN B CA 1
ATOM 4392 C C . ASN B 1 253 ? -57.450 -28.732 -47.525 1.00 23.32 252 ASN B C 1
ATOM 4393 O O . ASN B 1 253 ? -58.232 -28.365 -46.662 1.00 21.34 252 ASN B O 1
ATOM 4398 N N . GLN B 1 254 ? -57.697 -29.709 -48.375 1.00 23.39 253 GLN B N 1
ATOM 4399 C CA . GLN B 1 254 ? -58.912 -30.502 -48.335 1.00 24.31 253 GLN B CA 1
ATOM 4400 C C . GLN B 1 254 ? -58.648 -31.859 -47.688 1.00 24.29 253 GLN B C 1
ATOM 4401 O O . GLN B 1 254 ? -57.563 -32.449 -47.810 1.00 22.21 253 GLN B O 1
ATOM 4407 N N . ARG B 1 255 ? -59.666 -32.372 -47.015 1.00 24.80 254 ARG B N 1
ATOM 4408 C CA . ARG B 1 255 ? -59.621 -33.739 -46.483 1.00 23.51 254 ARG B CA 1
ATOM 4409 C C . ARG B 1 255 ? -60.998 -34.388 -46.811 1.00 25.80 254 ARG B C 1
ATOM 4410 O O . ARG B 1 255 ? -61.982 -33.656 -47.002 1.00 28.18 254 ARG B O 1
ATOM 4418 N N . PRO B 1 256 ? -61.076 -35.727 -46.885 1.00 26.91 255 PRO B N 1
ATOM 4419 C CA . PRO B 1 256 ? -62.331 -36.378 -47.353 1.00 28.83 255 PRO B CA 1
ATOM 4420 C C . PRO B 1 256 ? -63.512 -36.221 -46.372 1.00 29.69 255 PRO B C 1
ATOM 4421 O O . PRO B 1 256 ? -64.664 -36.116 -46.797 1.00 30.14 255 PRO B O 1
ATOM 4425 N N . VAL B 1 257 ? -63.194 -36.246 -45.081 1.00 27.16 256 VAL B N 1
ATOM 4426 C CA . VAL B 1 257 ? -64.134 -36.138 -43.988 1.00 28.27 256 VAL B CA 1
ATOM 4427 C C . VAL B 1 257 ? -63.632 -35.039 -43.061 1.00 28.21 256 VAL B C 1
ATOM 4428 O O . VAL B 1 257 ? -62.465 -35.074 -42.632 1.00 25.14 256 VAL B O 1
ATOM 4432 N N . SER B 1 258 ? -64.494 -34.091 -42.708 1.00 27.43 257 SER B N 1
ATOM 4433 C CA . SER B 1 258 ? -64.167 -33.077 -41.715 1.00 26.32 257 SER B CA 1
ATOM 4434 C C . SER B 1 258 ? -64.965 -33.264 -40.400 1.00 24.59 257 SER B C 1
ATOM 4435 O O . SER B 1 258 ? -66.114 -32.838 -40.286 1.00 27.80 257 SER B O 1
ATOM 4438 N N . ILE B 1 259 ? -64.339 -33.901 -39.422 1.00 22.69 258 ILE B N 1
ATOM 4439 C CA . ILE B 1 259 ? -64.837 -33.962 -38.049 1.00 22.26 258 ILE B CA 1
ATOM 4440 C C . ILE B 1 259 ? -63.689 -33.559 -37.104 1.00 23.21 258 ILE B C 1
ATOM 4441 O O . ILE B 1 259 ? -62.559 -33.360 -37.547 1.00 22.53 258 ILE B O 1
ATOM 4446 N N . GLU B 1 260 ? -63.974 -33.455 -35.815 1.00 23.29 259 GLU B N 1
ATOM 4447 C CA . GLU B 1 260 ? -62.961 -33.076 -34.826 1.00 23.19 259 GLU B CA 1
ATOM 4448 C C . GLU B 1 260 ? -63.263 -33.812 -33.562 1.00 23.07 259 GLU B C 1
ATOM 4449 O O . GLU B 1 260 ? -64.423 -33.818 -33.101 1.00 24.15 259 GLU B O 1
ATOM 4455 N N . ILE B 1 261 ? -62.257 -34.468 -33.017 1.00 21.66 260 ILE B N 1
ATOM 4456 C CA . ILE B 1 261 ? -62.383 -35.187 -31.774 1.00 23.34 260 ILE B CA 1
ATOM 4457 C C . ILE B 1 261 ? -61.480 -34.518 -30.763 1.00 23.89 260 ILE B C 1
ATOM 4458 O O . ILE B 1 261 ? -60.279 -34.367 -31.023 1.00 24.59 260 ILE B O 1
ATOM 4463 N N . ALA B 1 262 ? -62.038 -34.148 -29.613 1.00 23.02 261 ALA B N 1
ATOM 4464 C CA . ALA B 1 262 ? -61.304 -33.482 -28.544 1.00 22.73 261 ALA B CA 1
ATOM 4465 C C . ALA B 1 262 ? -61.215 -34.381 -27.304 1.00 26.04 261 ALA B C 1
ATOM 4466 O O . ALA B 1 262 ? -62.231 -34.931 -26.837 1.00 23.83 261 ALA B O 1
ATOM 4468 N N . THR B 1 263 ? -59.984 -34.566 -26.822 1.00 25.21 262 THR B N 1
ATOM 4469 C CA . THR B 1 263 ? -59.679 -35.312 -25.621 1.00 25.48 262 THR B CA 1
ATOM 4470 C C . THR B 1 263 ? -58.560 -34.578 -24.875 1.00 24.64 262 THR B C 1
ATOM 4471 O O . THR B 1 263 ? -58.194 -33.465 -25.237 1.00 23.10 262 THR B O 1
ATOM 4475 N N . GLY B 1 264 ? -58.040 -35.201 -23.823 1.00 25.40 263 GLY B N 1
ATOM 4476 C CA . GLY B 1 264 ? -56.879 -34.682 -23.079 1.00 25.00 263 GLY B CA 1
ATOM 4477 C C . GLY B 1 264 ? -55.657 -34.520 -23.958 1.00 26.83 263 GLY B C 1
ATOM 4478 O O . GLY B 1 264 ? -54.776 -33.720 -23.659 1.00 29.30 263 GLY B O 1
ATOM 4479 N N . ASP B 1 265 ? -55.606 -35.270 -25.051 1.00 28.64 264 ASP B N 1
ATOM 4480 C CA . ASP B 1 265 ? -54.522 -35.186 -26.005 1.00 29.98 264 ASP B CA 1
ATOM 4481 C C . ASP B 1 265 ? -54.608 -34.049 -27.025 1.00 27.65 264 ASP B C 1
ATOM 4482 O O . ASP B 1 265 ? -53.639 -33.800 -27.715 1.00 27.10 264 ASP B O 1
ATOM 4487 N N . GLY B 1 266 ? -55.755 -33.395 -27.115 1.00 25.60 265 GLY B N 1
ATOM 4488 C CA . GLY B 1 266 ? -55.951 -32.291 -28.014 1.00 26.94 265 GLY B CA 1
ATOM 4489 C C . GLY B 1 266 ? -57.195 -32.418 -28.869 1.00 26.51 265 GLY B C 1
ATOM 4490 O O . GLY B 1 266 ? -58.034 -33.303 -28.664 1.00 23.74 265 GLY B O 1
ATOM 4491 N N . TYR B 1 267 ? -57.297 -31.492 -29.816 1.00 24.51 266 TYR B N 1
ATOM 4492 C CA . TYR B 1 267 ? -58.349 -31.472 -30.816 1.00 23.86 266 TYR B CA 1
ATOM 4493 C C . TYR B 1 267 ? -57.744 -32.022 -32.067 1.00 23.80 266 TYR B C 1
ATOM 4494 O O . TYR B 1 267 ? -56.791 -31.438 -32.605 1.00 22.91 266 TYR B O 1
ATOM 4503 N N . THR B 1 268 ? -58.289 -33.128 -32.554 1.00 22.36 267 THR B N 1
ATOM 4504 C CA . THR B 1 268 ? -57.725 -33.813 -33.726 1.00 22.80 267 THR B CA 1
ATOM 4505 C C . THR B 1 268 ? -58.682 -33.915 -34.878 1.00 24.15 267 THR B C 1
ATOM 4506 O O . THR B 1 268 ? -59.816 -34.416 -34.691 1.00 23.09 267 THR B O 1
ATOM 4510 N N . ARG B 1 269 ? -58.237 -33.448 -36.053 1.00 23.75 268 ARG B N 1
ATOM 4511 C CA . ARG B 1 269 ? -58.969 -33.576 -37.310 1.00 22.30 268 ARG B CA 1
ATOM 4512 C C . ARG B 1 269 ? -58.298 -34.648 -38.159 1.00 22.71 268 ARG B C 1
ATOM 4513 O O . ARG B 1 269 ? -57.096 -34.926 -37.973 1.00 21.69 268 ARG B O 1
ATOM 4521 N N . PRO B 1 270 ? -59.047 -35.243 -39.105 1.00 21.23 269 PRO B N 1
ATOM 4522 C CA . PRO B 1 270 ? -58.456 -36.317 -39.923 1.00 23.74 269 PRO B CA 1
ATOM 4523 C C . PRO B 1 270 ? -57.318 -35.821 -40.823 1.00 24.63 269 PRO B C 1
ATOM 4524 O O . PRO B 1 270 ? -57.235 -34.626 -41.127 1.00 24.58 269 PRO B O 1
ATOM 4528 N N . PRO B 1 271 ? -56.441 -36.737 -41.237 1.00 24.78 270 PRO B N 1
ATOM 4529 C CA . PRO B 1 271 ? -55.453 -36.377 -42.241 1.00 24.63 270 PRO B CA 1
ATOM 4530 C C . PRO B 1 271 ? -56.098 -36.004 -43.557 1.00 21.45 270 PRO B C 1
ATOM 4531 O O . PRO B 1 271 ? -57.335 -36.061 -43.724 1.00 21.95 270 PRO B O 1
ATOM 4535 N N . LEU B 1 272 ? -55.265 -35.608 -44.503 1.00 20.48 271 LEU B N 1
ATOM 4536 C CA . LEU B 1 272 ? -55.727 -35.155 -45.803 1.00 18.53 271 LEU B CA 1
ATOM 4537 C C . LEU B 1 272 ? -56.066 -36.344 -46.719 1.00 20.34 271 LEU B C 1
ATOM 4538 O O . LEU B 1 272 ? -55.941 -37.530 -46.322 1.00 19.60 271 LEU B O 1
ATOM 4543 N N . HIS B 1 273 ? -56.443 -36.020 -47.951 1.00 19.57 272 HIS B N 1
ATOM 4544 C CA . HIS B 1 273 ? -56.620 -37.016 -48.980 1.00 22.51 272 HIS B CA 1
ATOM 4545 C C . HIS B 1 273 ? -55.322 -37.775 -49.210 1.00 26.27 272 HIS B C 1
ATOM 4546 O O . HIS B 1 273 ? -54.210 -37.194 -49.119 1.00 25.42 272 HIS B O 1
ATOM 4553 N N . ASP B 1 274 ? -55.427 -39.067 -49.518 1.00 29.23 273 ASP B N 1
ATOM 4554 C CA . ASP B 1 274 ? -54.238 -39.841 -49.834 1.00 34.13 273 ASP B CA 1
ATOM 4555 C C . ASP B 1 274 ? -53.524 -39.211 -51.000 1.00 36.75 273 ASP B C 1
ATOM 4556 O O . ASP B 1 274 ? -52.366 -38.819 -50.850 1.00 36.44 273 ASP B O 1
ATOM 4561 N N . PHE B 1 275 ? -54.200 -39.097 -52.150 1.00 32.83 274 PHE B N 1
ATOM 4562 C CA . PHE B 1 275 ? -53.512 -38.584 -53.363 1.00 33.94 274 PHE B CA 1
ATOM 4563 C C . PHE B 1 275 ? -54.493 -37.894 -54.332 1.00 33.34 274 PHE B C 1
ATOM 4564 O O . PHE B 1 275 ? -55.586 -37.487 -53.930 1.00 31.52 274 PHE B O 1
ATOM 4572 N N . PHE B 1 276 ? -54.089 -37.708 -55.583 1.00 32.78 275 PHE B N 1
ATOM 4573 C CA . PHE B 1 276 ? -54.869 -36.909 -56.509 1.00 32.61 275 PHE B CA 1
ATOM 4574 C C . PHE B 1 276 ? -56.224 -37.545 -56.823 1.00 32.95 275 PHE B C 1
ATOM 4575 O O . PHE B 1 276 ? -57.182 -36.832 -57.127 1.00 33.20 275 PHE B O 1
ATOM 4591 N N . THR B 1 278 ? -58.631 -38.827 -55.079 1.00 29.89 277 THR B N 1
ATOM 4592 C CA . THR B 1 278 ? -59.792 -38.263 -54.406 1.00 29.05 277 THR B CA 1
ATOM 4593 C C . THR B 1 278 ? -59.690 -36.776 -54.173 1.00 25.60 277 THR B C 1
ATOM 4594 O O . THR B 1 278 ? -60.712 -36.131 -54.081 1.00 26.28 277 THR B O 1
ATOM 4598 N N . ARG B 1 279 ? -58.489 -36.212 -54.071 1.00 22.78 278 ARG B N 1
ATOM 4599 C CA . ARG B 1 279 ? -58.385 -34.762 -53.829 1.00 21.02 278 ARG B CA 1
ATOM 4600 C C . ARG B 1 279 ? -58.998 -33.975 -54.988 1.00 21.75 278 ARG B C 1
ATOM 4601 O O . ARG B 1 279 ? -59.668 -32.940 -54.772 1.00 23.70 278 ARG B O 1
ATOM 4609 N N . TYR B 1 280 ? -58.793 -34.448 -56.209 1.00 20.75 279 TYR B N 1
ATOM 4610 C CA . TYR B 1 280 ? -59.162 -33.649 -57.377 1.00 21.50 279 TYR B CA 1
ATOM 4611 C C . TYR B 1 280 ? -60.371 -34.125 -58.213 1.00 23.45 279 TYR B C 1
ATOM 4612 O O . TYR B 1 280 ? -60.551 -33.691 -59.355 1.00 23.71 279 TYR B O 1
ATOM 4621 N N . THR B 1 281 ? -61.244 -34.929 -57.619 1.00 26.29 280 THR B N 1
ATOM 4622 C CA . THR B 1 281 ? -62.421 -35.431 -58.346 1.00 28.04 280 THR B CA 1
ATOM 4623 C C . THR B 1 281 ? -63.271 -34.310 -58.990 1.00 27.05 280 THR B C 1
ATOM 4624 O O . THR B 1 281 ? -63.595 -34.402 -60.184 1.00 23.03 280 THR B O 1
ATOM 4628 N N . GLU B 1 282 ? -63.574 -33.244 -58.254 1.00 24.12 281 GLU B N 1
ATOM 4629 C CA . GLU B 1 282 ? -64.307 -32.141 -58.852 1.00 27.06 281 GLU B CA 1
ATOM 4630 C C . GLU B 1 282 ? -63.483 -31.479 -59.955 1.00 24.75 281 GLU B C 1
ATOM 4631 O O . GLU B 1 282 ? -64.018 -31.055 -60.997 1.00 22.48 281 GLU B O 1
ATOM 4637 N N . ALA B 1 283 ? -62.174 -31.366 -59.731 1.00 21.98 282 ALA B N 1
ATOM 4638 C CA . ALA B 1 283 ? -61.322 -30.736 -60.724 1.00 20.63 282 ALA B CA 1
ATOM 4639 C C . ALA B 1 283 ? -61.341 -31.508 -62.044 1.00 20.52 282 ALA B C 1
ATOM 4640 O O . ALA B 1 283 ? -61.497 -30.896 -63.103 1.00 20.54 282 ALA B O 1
ATOM 4642 N N . TYR B 1 284 ? -61.206 -32.832 -61.981 1.00 20.38 283 TYR B N 1
ATOM 4643 C CA . TYR B 1 284 ? -61.294 -33.665 -63.193 1.00 23.44 283 TYR B CA 1
ATOM 4644 C C . TYR B 1 284 ? -62.662 -33.535 -63.905 1.00 25.12 283 TYR B C 1
ATOM 4645 O O . TYR B 1 284 ? -62.706 -33.507 -65.127 1.00 24.84 283 TYR B O 1
ATOM 4654 N N . ALA B 1 285 ? -63.761 -33.404 -63.157 1.00 26.00 284 ALA B N 1
ATOM 4655 C CA . ALA B 1 285 ? -65.060 -33.150 -63.790 1.00 25.26 284 ALA B CA 1
ATOM 4656 C C . ALA B 1 285 ? -65.064 -31.821 -64.534 1.00 27.30 284 ALA B C 1
ATOM 4657 O O . ALA B 1 285 ? -65.520 -31.749 -65.687 1.00 28.28 284 ALA B O 1
ATOM 4659 N N . ASN B 1 286 ? -64.542 -30.774 -63.889 1.00 25.14 285 ASN B N 1
ATOM 4660 C CA . ASN B 1 286 ? -64.590 -29.446 -64.439 1.00 27.66 285 ASN B CA 1
ATOM 4661 C C . ASN B 1 286 ? -63.721 -29.348 -65.689 1.00 27.77 285 ASN B C 1
ATOM 4662 O O . ASN B 1 286 ? -64.024 -28.613 -66.651 1.00 25.42 285 ASN B O 1
ATOM 4667 N N . GLU B 1 287 ? -62.602 -30.055 -65.636 1.00 26.12 286 GLU B N 1
ATOM 4668 C CA . GLU B 1 287 ? -61.625 -30.090 -66.711 1.00 27.14 286 GLU B CA 1
ATOM 4669 C C . GLU B 1 287 ? -62.218 -30.693 -67.995 1.00 25.69 286 GLU B C 1
ATOM 4670 O O . GLU B 1 287 ? -62.119 -30.100 -69.062 1.00 26.14 286 GLU B O 1
ATOM 4676 N N . ILE B 1 288 ? -62.857 -31.847 -67.862 1.00 28.36 287 ILE B N 1
ATOM 4677 C CA . ILE B 1 288 ? -63.555 -32.481 -68.987 1.00 31.34 287 ILE B CA 1
ATOM 4678 C C . ILE B 1 288 ? -64.646 -31.533 -69.473 1.00 31.44 287 ILE B C 1
ATOM 4679 O O . ILE B 1 288 ? -64.773 -31.283 -70.688 1.00 30.91 287 ILE B O 1
ATOM 4684 N N . GLU B 1 289 ? -65.365 -30.929 -68.534 1.00 33.05 288 GLU B N 1
ATOM 4685 C CA . GLU B 1 289 ? -66.395 -29.954 -68.898 1.00 32.87 288 GLU B CA 1
ATOM 4686 C C . GLU B 1 289 ? -65.825 -28.820 -69.718 1.00 29.02 288 GLU B C 1
ATOM 4687 O O . GLU B 1 289 ? -66.371 -28.466 -70.756 1.00 28.50 288 GLU B O 1
ATOM 4693 N N . SER B 1 290 ? -64.722 -28.242 -69.269 1.00 27.99 289 SER B N 1
ATOM 4694 C CA . SER B 1 290 ? -64.058 -27.171 -70.024 1.00 24.83 289 SER B CA 1
ATOM 4695 C C . SER B 1 290 ? -63.554 -27.663 -71.406 1.00 24.57 289 SER B C 1
ATOM 4696 O O . SER B 1 290 ? -63.588 -26.937 -72.401 1.00 26.59 289 SER B O 1
ATOM 4699 N N . PHE B 1 291 ? -63.102 -28.897 -71.463 1.00 24.60 290 PHE B N 1
ATOM 4700 C CA . PHE B 1 291 ? -62.578 -29.452 -72.714 1.00 26.14 290 PHE B CA 1
ATOM 4701 C C . PHE B 1 291 ? -63.713 -29.542 -73.746 1.00 27.88 290 PHE B C 1
ATOM 4702 O O . PHE B 1 291 ? -63.591 -29.122 -74.886 1.00 27.00 290 PHE B O 1
ATOM 4710 N N . ILE B 1 292 ? -64.843 -30.041 -73.293 1.00 34.08 291 ILE B N 1
ATOM 4711 C CA . ILE B 1 292 ? -66.034 -30.126 -74.135 1.00 33.03 291 ILE B CA 1
ATOM 4712 C C . ILE B 1 292 ? -66.508 -28.749 -74.586 1.00 34.83 291 ILE B C 1
ATOM 4713 O O . ILE B 1 292 ? -66.909 -28.560 -75.746 1.00 32.78 291 ILE B O 1
ATOM 4718 N N . ALA B 1 293 ? -66.430 -27.778 -73.687 1.00 34.54 292 ALA B N 1
ATOM 4719 C CA . ALA B 1 293 ? -66.842 -26.440 -74.027 1.00 34.46 292 ALA B CA 1
ATOM 4720 C C . ALA B 1 293 ? -65.960 -25.928 -75.134 1.00 33.92 292 ALA B C 1
ATOM 4721 O O . ALA B 1 293 ? -66.412 -25.211 -76.040 1.00 34.69 292 ALA B O 1
ATOM 4723 N N . ALA B 1 294 ? -64.685 -26.288 -75.060 1.00 34.97 293 ALA B N 1
ATOM 4724 C CA . ALA B 1 294 ? -63.720 -25.911 -76.082 1.00 32.75 293 ALA B CA 1
ATOM 4725 C C . ALA B 1 294 ? -64.086 -26.550 -77.401 1.00 30.91 293 ALA B C 1
ATOM 4726 O O . ALA B 1 294 ? -63.964 -25.920 -78.431 1.00 31.76 293 ALA B O 1
ATOM 4728 N N . ILE B 1 295 ? -64.484 -27.814 -77.359 1.00 31.03 294 ILE B N 1
ATOM 4729 C CA . ILE B 1 295 ? -64.865 -28.533 -78.572 1.00 32.81 294 ILE B CA 1
ATOM 4730 C C . ILE B 1 295 ? -66.145 -27.930 -79.162 1.00 38.56 294 ILE B C 1
ATOM 4731 O O . ILE B 1 295 ? -66.211 -27.656 -80.369 1.00 38.67 294 ILE B O 1
ATOM 4736 N N . GLU B 1 296 ? -67.147 -27.715 -78.302 1.00 38.39 295 GLU B N 1
ATOM 4737 C CA . GLU B 1 296 ? -68.474 -27.262 -78.740 1.00 41.66 295 GLU B CA 1
ATOM 4738 C C . GLU B 1 296 ? -68.438 -25.810 -79.242 1.00 40.34 295 GLU B C 1
ATOM 4739 O O . GLU B 1 296 ? -68.888 -25.522 -80.357 1.00 40.37 295 GLU B O 1
ATOM 4745 N N . LYS B 1 297 ? -67.836 -24.916 -78.474 1.00 37.85 296 LYS B N 1
ATOM 4746 C CA . LYS B 1 297 ? -67.878 -23.483 -78.797 1.00 39.53 296 LYS B CA 1
ATOM 4747 C C . LYS B 1 297 ? -66.663 -22.918 -79.508 1.00 37.75 296 LYS B C 1
ATOM 4748 O O . LYS B 1 297 ? -66.675 -21.762 -79.936 1.00 37.63 296 LYS B O 1
ATOM 4754 N N . GLY B 1 298 ? -65.607 -23.715 -79.647 1.00 38.68 297 GLY B N 1
ATOM 4755 C CA . GLY B 1 298 ? -64.367 -23.207 -80.254 1.00 37.67 297 GLY B CA 1
ATOM 4756 C C . GLY B 1 298 ? -63.597 -22.200 -79.415 1.00 34.79 297 GLY B C 1
ATOM 4757 O O . GLY B 1 298 ? -62.682 -21.547 -79.911 1.00 37.19 297 GLY B O 1
ATOM 4758 N N . ALA B 1 299 ? -63.942 -22.079 -78.142 1.00 35.19 298 ALA B N 1
ATOM 4759 C CA . ALA B 1 299 ? -63.266 -21.136 -77.242 1.00 40.33 298 ALA B CA 1
ATOM 4760 C C . ALA B 1 299 ? -61.770 -21.493 -77.146 1.00 41.23 298 ALA B C 1
ATOM 4761 O O . ALA B 1 299 ? -61.423 -22.670 -77.255 1.00 37.76 298 ALA B O 1
ATOM 4763 N N . GLU B 1 300 ? -60.891 -20.511 -76.951 1.00 44.20 299 GLU B N 1
ATOM 4764 C CA . GLU B 1 300 ? -59.470 -20.845 -76.878 1.00 45.54 299 GLU B CA 1
ATOM 4765 C C . GLU B 1 300 ? -59.223 -21.609 -75.580 1.00 38.83 299 GLU B C 1
ATOM 4766 O O . GLU B 1 300 ? -59.892 -21.375 -74.556 1.00 33.84 299 GLU B O 1
ATOM 4772 N N . ILE B 1 301 ? -58.322 -22.583 -75.661 1.00 33.12 300 ILE B N 1
ATOM 4773 C CA . ILE B 1 301 ? -58.171 -23.583 -74.596 1.00 32.36 300 ILE B CA 1
ATOM 4774 C C . ILE B 1 301 ? -57.178 -23.055 -73.574 1.00 30.42 300 ILE B C 1
ATOM 4775 O O . ILE B 1 301 ? -56.173 -22.451 -73.949 1.00 27.10 300 ILE B O 1
ATOM 4780 N N . ALA B 1 302 ? -57.492 -23.274 -72.297 1.00 29.49 301 ALA B N 1
ATOM 4781 C CA . ALA B 1 302 ? -56.550 -23.125 -71.185 1.00 29.11 301 ALA B CA 1
ATOM 4782 C C . ALA B 1 302 ? -56.812 -24.268 -70.218 1.00 27.25 301 ALA B C 1
ATOM 4783 O O . ALA B 1 302 ? -57.949 -24.525 -69.896 1.00 26.76 301 ALA B O 1
ATOM 4785 N N . PRO B 1 303 ? -55.777 -24.980 -69.763 1.00 24.80 302 PRO B N 1
ATOM 4786 C CA . PRO B 1 303 ? -54.360 -24.934 -70.094 1.00 24.52 302 PRO B CA 1
ATOM 4787 C C . PRO B 1 303 ? -54.058 -25.464 -71.512 1.00 22.08 302 PRO B C 1
ATOM 4788 O O . PRO B 1 303 ? -54.498 -26.535 -71.902 1.00 24.39 302 PRO B O 1
ATOM 4792 N N . SER B 1 304 ? -53.371 -24.658 -72.276 1.00 21.08 303 SER B N 1
ATOM 4793 C CA . SER B 1 304 ? -53.020 -24.959 -73.634 1.00 21.40 303 SER B CA 1
ATOM 4794 C C . SER B 1 304 ? -51.683 -25.719 -73.717 1.00 20.83 303 SER B C 1
ATOM 4795 O O . SER B 1 304 ? -50.974 -25.919 -72.725 1.00 18.57 303 SER B O 1
ATOM 4798 N N . GLY B 1 305 ? -51.328 -26.053 -74.941 1.00 20.41 304 GLY B N 1
ATOM 4799 C CA . GLY B 1 305 ? -50.009 -26.529 -75.274 1.00 20.16 304 GLY B CA 1
ATOM 4800 C C . GLY B 1 305 ? -48.933 -25.591 -74.808 1.00 18.95 304 GLY B C 1
ATOM 4801 O O . GLY B 1 305 ? -47.950 -26.032 -74.221 1.00 17.63 304 GLY B O 1
ATOM 4802 N N . ASN B 1 306 ? -49.089 -24.299 -75.074 1.00 18.95 305 ASN B N 1
ATOM 4803 C CA . ASN B 1 306 ? -48.082 -23.351 -74.630 1.00 20.01 305 ASN B CA 1
ATOM 4804 C C . ASN B 1 306 ? -47.949 -23.338 -73.113 1.00 19.26 305 ASN B C 1
ATOM 4805 O O . ASN B 1 306 ? -46.847 -23.138 -72.586 1.00 16.45 305 ASN B O 1
ATOM 4810 N N . ASP B 1 307 ? -49.044 -23.607 -72.387 1.00 17.46 306 ASP B N 1
ATOM 4811 C CA . ASP B 1 307 ? -48.941 -23.661 -70.925 1.00 18.16 306 ASP B CA 1
ATOM 4812 C C . ASP B 1 307 ? -48.119 -24.867 -70.519 1.00 18.22 306 ASP B C 1
ATOM 4813 O O . ASP B 1 307 ? -47.330 -24.776 -69.584 1.00 18.40 306 ASP B O 1
ATOM 4818 N N . GLY B 1 308 ? -48.266 -25.997 -71.219 1.00 18.44 307 GLY B N 1
ATOM 4819 C CA . GLY B 1 308 ? -47.383 -27.163 -70.939 1.00 17.53 307 GLY B CA 1
ATOM 4820 C C . GLY B 1 308 ? -45.909 -26.859 -71.218 1.00 17.94 307 GLY B C 1
ATOM 4821 O O . GLY B 1 308 ? -45.020 -27.243 -70.463 1.00 17.99 307 GLY B O 1
ATOM 4822 N N . LEU B 1 309 ? -45.654 -26.160 -72.307 1.00 17.15 308 LEU B N 1
ATOM 4823 C CA . LEU B 1 309 ? -44.314 -25.775 -72.648 1.00 16.90 308 LEU B CA 1
ATOM 4824 C C . LEU B 1 309 ? -43.724 -24.816 -71.603 1.00 17.77 308 LEU B C 1
ATOM 4825 O O . LEU B 1 309 ? -42.567 -24.956 -71.185 1.00 14.45 308 LEU B O 1
ATOM 4830 N N . ALA B 1 310 ? -44.508 -23.806 -71.216 1.00 15.98 309 ALA B N 1
ATOM 4831 C CA . ALA B 1 310 ? -44.048 -22.825 -70.237 1.00 15.93 309 ALA B CA 1
ATOM 4832 C C . ALA B 1 310 ? -43.645 -23.445 -68.890 1.00 15.14 309 ALA B C 1
ATOM 4833 O O . ALA B 1 310 ? -42.612 -23.070 -68.304 1.00 15.22 309 ALA B O 1
ATOM 4835 N N . ALA B 1 311 ? -44.429 -24.399 -68.402 1.00 15.38 310 ALA B N 1
ATOM 4836 C CA . ALA B 1 311 ? -44.127 -25.065 -67.146 1.00 15.77 310 ALA B CA 1
ATOM 4837 C C . ALA B 1 311 ? -42.856 -25.912 -67.234 1.00 15.98 310 ALA B C 1
ATOM 4838 O O . ALA B 1 311 ? -42.064 -25.940 -66.321 1.00 16.07 310 ALA B O 1
ATOM 4840 N N . LEU B 1 312 ? -42.646 -26.565 -68.364 1.00 16.49 311 LEU B N 1
ATOM 4841 C CA . LEU B 1 312 ? -41.447 -27.357 -68.591 1.00 16.05 311 LEU B CA 1
ATOM 4842 C C . LEU B 1 312 ? -40.215 -26.474 -68.680 1.00 15.13 311 LEU B C 1
ATOM 4843 O O . LEU B 1 312 ? -39.212 -26.826 -68.107 1.00 14.78 311 LEU B O 1
ATOM 4848 N N . ALA B 1 313 ? -40.332 -25.310 -69.314 1.00 15.36 312 ALA B N 1
ATOM 4849 C CA . ALA B 1 313 ? -39.203 -24.387 -69.421 1.00 16.71 312 ALA B CA 1
ATOM 4850 C C . ALA B 1 313 ? -38.816 -23.894 -68.022 1.00 16.31 312 ALA B C 1
ATOM 4851 O O . ALA B 1 313 ? -37.643 -23.764 -67.719 1.00 15.59 312 ALA B O 1
ATOM 4853 N N . LEU B 1 314 ? -39.811 -23.687 -67.151 1.00 14.94 313 LEU B N 1
ATOM 4854 C CA . LEU B 1 314 ? -39.503 -23.341 -65.764 1.00 15.05 313 LEU B CA 1
ATOM 4855 C C . LEU B 1 314 ? -38.812 -24.500 -65.069 1.00 15.20 313 LEU B C 1
ATOM 4856 O O . LEU B 1 314 ? -37.849 -24.274 -64.338 1.00 13.78 313 LEU B O 1
ATOM 4861 N N . ALA B 1 315 ? -39.301 -25.737 -65.277 1.00 13.84 314 ALA B N 1
ATOM 4862 C CA . ALA B 1 315 ? -38.630 -26.883 -64.674 1.00 14.08 314 ALA B CA 1
ATOM 4863 C C . ALA B 1 315 ? -37.178 -26.991 -65.162 1.00 14.38 314 ALA B C 1
ATOM 4864 O O . ALA B 1 315 ? -36.269 -27.232 -64.348 1.00 14.46 314 ALA B O 1
ATOM 4866 N N . ASP B 1 316 ? -36.962 -26.837 -66.461 1.00 14.99 315 ASP B N 1
ATOM 4867 C CA . ASP B 1 316 ? -35.597 -26.963 -67.031 1.00 16.70 315 ASP B CA 1
ATOM 4868 C C . ASP B 1 316 ? -34.648 -25.904 -66.396 1.00 16.95 315 ASP B C 1
ATOM 4869 O O . ASP B 1 316 ? -33.478 -26.209 -66.062 1.00 15.52 315 ASP B O 1
ATOM 4874 N N . ALA B 1 317 ? -35.169 -24.673 -66.258 1.00 15.05 316 ALA B N 1
ATOM 4875 C CA . ALA B 1 317 ? -34.454 -23.616 -65.589 1.00 15.88 316 ALA B CA 1
ATOM 4876 C C . ALA B 1 317 ? -34.181 -23.967 -64.135 1.00 16.03 316 ALA B C 1
ATOM 4877 O O . ALA B 1 317 ? -33.081 -23.708 -63.667 1.00 16.32 316 ALA B O 1
ATOM 4879 N N . ALA B 1 318 ? -35.156 -24.553 -63.419 1.00 15.66 317 ALA B N 1
ATOM 4880 C CA . ALA B 1 318 ? -34.888 -25.009 -62.050 1.00 16.33 317 ALA B CA 1
ATOM 4881 C C . ALA B 1 318 ? -33.755 -26.025 -61.934 1.00 15.81 317 ALA B C 1
ATOM 4882 O O . ALA B 1 318 ? -32.968 -25.934 -61.015 1.00 18.15 317 ALA B O 1
ATOM 4884 N N . VAL B 1 319 ? -33.686 -26.976 -62.855 1.00 16.36 318 VAL B N 1
ATOM 4885 C CA . VAL B 1 319 ? -32.650 -27.998 -62.870 1.00 16.06 318 VAL B CA 1
ATOM 4886 C C . VAL B 1 319 ? -31.265 -27.344 -63.019 1.00 16.71 318 VAL B C 1
ATOM 4887 O O . VAL B 1 319 ? -30.352 -27.677 -62.260 1.00 15.63 318 VAL B O 1
ATOM 4891 N N . ARG B 1 320 ? -31.134 -26.433 -63.982 1.00 16.39 319 ARG B N 1
ATOM 4892 C CA . ARG B 1 320 ? -29.891 -25.666 -64.216 1.00 18.60 319 ARG B CA 1
ATOM 4893 C C . ARG B 1 320 ? -29.525 -24.817 -63.031 1.00 16.54 319 ARG B C 1
ATOM 4894 O O . ARG B 1 320 ? -28.358 -24.763 -62.651 1.00 17.99 319 ARG B O 1
ATOM 4902 N N . SER B 1 321 ? -30.513 -24.189 -62.407 1.00 16.01 320 SER B N 1
ATOM 4903 C CA . SER B 1 321 ? -30.260 -23.337 -61.271 1.00 15.28 320 SER B CA 1
ATOM 4904 C C . SER B 1 321 ? -29.616 -24.135 -60.107 1.00 16.88 320 SER B C 1
ATOM 4905 O O . SER B 1 321 ? -28.639 -23.669 -59.491 1.00 15.74 320 SER B O 1
ATOM 4908 N N . VAL B 1 322 ? -30.150 -25.331 -59.830 1.00 14.84 321 VAL B N 1
ATOM 4909 C CA . VAL B 1 322 ? -29.594 -26.141 -58.787 1.00 15.42 321 VAL B CA 1
ATOM 4910 C C . VAL B 1 322 ? -28.162 -26.524 -59.159 1.00 16.33 321 VAL B C 1
ATOM 4911 O O . VAL B 1 322 ? -27.271 -26.410 -58.329 1.00 16.64 321 VAL B O 1
ATOM 4915 N N . ALA B 1 323 ? -27.947 -26.959 -60.398 1.00 17.86 322 ALA B N 1
ATOM 4916 C CA . ALA B 1 323 ? -26.612 -27.409 -60.816 1.00 18.68 322 ALA B CA 1
ATOM 4917 C C . ALA B 1 323 ? -25.581 -26.295 -60.859 1.00 19.74 322 ALA B C 1
ATOM 4918 O O . ALA B 1 323 ? -24.454 -26.524 -60.487 1.00 18.99 322 ALA B O 1
ATOM 4920 N N . GLU B 1 324 ? -25.979 -25.095 -61.289 1.00 18.63 323 GLU B N 1
ATOM 4921 C CA . GLU B 1 324 ? -25.059 -23.981 -61.495 1.00 19.59 323 GLU B CA 1
ATOM 4922 C C . GLU B 1 324 ? -25.007 -23.029 -60.305 1.00 19.03 323 GLU B C 1
ATOM 4923 O O . GLU B 1 324 ? -24.212 -22.128 -60.292 1.00 19.03 323 GLU B O 1
ATOM 4929 N N . LYS B 1 325 ? -25.852 -23.254 -59.312 1.00 18.54 324 LYS B N 1
ATOM 4930 C CA . LYS B 1 325 ? -25.928 -22.438 -58.109 1.00 21.05 324 LYS B CA 1
ATOM 4931 C C . LYS B 1 325 ? -26.213 -20.952 -58.393 1.00 20.41 324 LYS B C 1
ATOM 4932 O O . LYS B 1 325 ? -25.706 -20.070 -57.702 1.00 17.75 324 LYS B O 1
ATOM 4938 N N . ARG B 1 326 ? -27.032 -20.694 -59.403 1.00 18.56 325 ARG B N 1
ATOM 4939 C CA . ARG B 1 326 ? -27.408 -19.346 -59.725 1.00 19.53 325 ARG B CA 1
ATOM 4940 C C . ARG B 1 326 ? -28.811 -19.257 -60.304 1.00 17.91 325 ARG B C 1
ATOM 4941 O O . ARG B 1 326 ? -29.413 -20.252 -60.711 1.00 14.82 325 ARG B O 1
ATOM 4949 N N . GLN B 1 327 ? -29.277 -18.029 -60.379 1.00 17.21 326 GLN B N 1
ATOM 4950 C CA . GLN B 1 327 ? -30.529 -17.706 -60.955 1.00 19.20 326 GLN B CA 1
ATOM 4951 C C . GLN B 1 327 ? -30.435 -17.913 -62.485 1.00 18.60 326 GLN B C 1
ATOM 4952 O O . GLN B 1 327 ? -29.449 -17.572 -63.091 1.00 17.07 326 GLN B O 1
ATOM 4958 N N . ILE B 1 328 ? -31.452 -18.527 -63.063 1.00 16.39 327 ILE B N 1
ATOM 4959 C CA . ILE B 1 328 ? -31.501 -18.811 -64.482 1.00 17.78 327 ILE B CA 1
ATOM 4960 C C . ILE B 1 328 ? -32.630 -18.018 -65.104 1.00 19.54 327 ILE B C 1
ATOM 4961 O O . ILE B 1 328 ? -33.774 -18.095 -64.655 1.00 20.80 327 ILE B O 1
ATOM 4966 N N . SER B 1 329 ? -32.324 -17.270 -66.155 1.00 21.32 328 SER B N 1
ATOM 4967 C CA . SER B 1 329 ? -33.329 -16.414 -66.769 1.00 26.99 328 SER B CA 1
ATOM 4968 C C . SER B 1 329 ? -34.065 -17.226 -67.833 1.00 28.90 328 SER B C 1
ATOM 4969 O O . SER B 1 329 ? -33.522 -18.176 -68.384 1.00 29.32 328 SER B O 1
ATOM 4972 N N . ILE B 1 330 ? -35.330 -16.900 -68.054 1.00 30.43 329 ILE B N 1
ATOM 4973 C CA . ILE B 1 330 ? -36.185 -17.651 -68.963 1.00 33.26 329 ILE B CA 1
ATOM 4974 C C . ILE B 1 330 ? -36.176 -16.920 -70.287 1.00 38.90 329 ILE B C 1
ATOM 4975 O O . ILE B 1 330 ? -36.373 -15.725 -70.323 1.00 32.36 329 ILE B O 1
ATOM 4980 N N . ALA B 1 331 ? -35.930 -17.666 -71.361 1.00 46.25 330 ALA B N 1
ATOM 4981 C CA . ALA B 1 331 ? -35.822 -17.097 -72.706 1.00 54.47 330 ALA B CA 1
ATOM 4982 C C . ALA B 1 331 ? -37.189 -16.608 -73.191 1.00 57.35 330 ALA B C 1
ATOM 4983 O O . ALA B 1 331 ? -37.409 -15.427 -73.448 1.00 61.60 330 ALA B O 1
ATOM 4986 N N . THR C 1 3 ? -57.118 8.941 -4.994 1.00 53.80 2 THR C N 1
ATOM 4987 C CA . THR C 1 3 ? -56.725 7.510 -4.818 1.00 55.48 2 THR C CA 1
ATOM 4988 C C . THR C 1 3 ? -57.800 6.729 -4.059 1.00 55.88 2 THR C C 1
ATOM 4989 O O . THR C 1 3 ? -58.245 7.163 -2.997 1.00 56.88 2 THR C O 1
ATOM 4993 N N . VAL C 1 4 ? -58.207 5.577 -4.597 1.00 53.56 3 VAL C N 1
ATOM 4994 C CA . VAL C 1 4 ? -59.195 4.722 -3.926 1.00 51.10 3 VAL C CA 1
ATOM 4995 C C . VAL C 1 4 ? -58.486 3.715 -3.002 1.00 45.96 3 VAL C C 1
ATOM 4996 O O . VAL C 1 4 ? -57.641 2.918 -3.438 1.00 43.58 3 VAL C O 1
ATOM 5000 N N . ARG C 1 5 ? -58.845 3.773 -1.721 1.00 43.23 4 ARG C N 1
ATOM 5001 C CA A ARG C 1 5 ? -58.190 2.992 -0.675 0.50 42.98 4 ARG C CA 1
ATOM 5002 C CA B ARG C 1 5 ? -58.175 2.973 -0.693 0.50 44.49 4 ARG C CA 1
ATOM 5003 C C . ARG C 1 5 ? -58.994 1.709 -0.433 1.00 45.04 4 ARG C C 1
ATOM 5004 O O . ARG C 1 5 ? -60.164 1.774 -0.069 1.00 44.38 4 ARG C O 1
ATOM 5019 N N . PHE C 1 6 ? -58.366 0.548 -0.659 1.00 42.27 5 PHE C N 1
ATOM 5020 C CA . PHE C 1 6 ? -59.065 -0.736 -0.587 1.00 40.71 5 PHE C CA 1
ATOM 5021 C C . PHE C 1 6 ? -58.752 -1.576 0.654 1.00 35.43 5 PHE C C 1
ATOM 5022 O O . PHE C 1 6 ? -57.606 -1.650 1.119 1.00 34.99 5 PHE C O 1
ATOM 5030 N N . GLY C 1 7 ? -59.794 -2.217 1.153 1.00 34.22 6 GLY C N 1
ATOM 5031 C CA . GLY C 1 7 ? -59.646 -3.381 2.022 1.00 37.55 6 GLY C CA 1
ATOM 5032 C C . GLY C 1 7 ? -59.981 -4.666 1.257 1.00 36.28 6 GLY C C 1
ATOM 5033 O O . GLY C 1 7 ? -60.949 -4.711 0.516 1.00 40.19 6 GLY C O 1
ATOM 5034 N N . LEU C 1 8 ? -59.188 -5.708 1.450 1.00 37.63 7 LEU C N 1
ATOM 5035 C CA . LEU C 1 8 ? -59.485 -7.029 0.876 1.00 38.48 7 LEU C CA 1
ATOM 5036 C C . LEU C 1 8 ? -59.860 -8.042 1.952 1.00 37.36 7 LEU C C 1
ATOM 5037 O O . LEU C 1 8 ? -59.041 -8.332 2.822 1.00 36.88 7 LEU C O 1
ATOM 5042 N N . LEU C 1 9 ? -61.079 -8.581 1.858 1.00 36.72 8 LEU C N 1
ATOM 5043 C CA . LEU C 1 9 ? -61.550 -9.663 2.731 1.00 35.45 8 LEU C CA 1
ATOM 5044 C C . LEU C 1 9 ? -61.496 -11.032 2.038 1.00 36.20 8 LEU C C 1
ATOM 5045 O O . LEU C 1 9 ? -62.383 -11.383 1.253 1.00 35.86 8 LEU C O 1
ATOM 5050 N N . GLY C 1 10 ? -60.482 -11.822 2.351 1.00 36.18 9 GLY C N 1
ATOM 5051 C CA . GLY C 1 10 ? -60.279 -13.104 1.652 1.00 38.61 9 GLY C CA 1
ATOM 5052 C C . GLY C 1 10 ? -58.948 -13.086 0.921 1.00 38.55 9 GLY C C 1
ATOM 5053 O O . GLY C 1 10 ? -58.742 -12.291 -0.005 1.00 37.35 9 GLY C O 1
ATOM 5054 N N . ALA C 1 11 ? -58.051 -13.971 1.340 1.00 37.07 10 ALA C N 1
ATOM 5055 C CA . ALA C 1 11 ? -56.680 -14.015 0.834 1.00 36.24 10 ALA C CA 1
ATOM 5056 C C . ALA C 1 11 ? -56.377 -15.330 0.118 1.00 36.01 10 ALA C C 1
ATOM 5057 O O . ALA C 1 11 ? -55.219 -15.731 0.014 1.00 36.76 10 ALA C O 1
ATOM 5059 N N . GLY C 1 12 ? -57.419 -15.977 -0.397 1.00 37.50 11 GLY C N 1
ATOM 5060 C CA . GLY C 1 12 ? -57.268 -17.212 -1.137 1.00 39.13 11 GLY C CA 1
ATOM 5061 C C . GLY C 1 12 ? -56.856 -16.950 -2.573 1.00 42.11 11 GLY C C 1
ATOM 5062 O O . GLY C 1 12 ? -56.223 -15.941 -2.892 1.00 43.34 11 GLY C O 1
ATOM 5063 N N . ARG C 1 13 ? -57.219 -17.869 -3.448 1.00 43.69 12 ARG C N 1
ATOM 5064 C CA . ARG C 1 13 ? -56.711 -17.851 -4.812 1.00 46.13 12 ARG C CA 1
ATOM 5065 C C . ARG C 1 13 ? -57.192 -16.589 -5.525 1.00 42.96 12 ARG C C 1
ATOM 5066 O O . ARG C 1 13 ? -56.385 -15.862 -6.103 1.00 39.94 12 ARG C O 1
ATOM 5074 N N . ILE C 1 14 ? -58.495 -16.333 -5.432 1.00 38.22 13 ILE C N 1
ATOM 5075 C CA . ILE C 1 14 ? -59.118 -15.175 -6.069 1.00 40.75 13 ILE C CA 1
ATOM 5076 C C . ILE C 1 14 ? -58.615 -13.906 -5.386 1.00 40.37 13 ILE C C 1
ATOM 5077 O O . ILE C 1 14 ? -58.267 -12.928 -6.043 1.00 38.26 13 ILE C O 1
ATOM 5082 N N . GLY C 1 15 ? -58.578 -13.947 -4.056 1.00 38.99 14 GLY C N 1
ATOM 5083 C CA . GLY C 1 15 ? -58.080 -12.852 -3.261 1.00 39.50 14 GLY C CA 1
ATOM 5084 C C . GLY C 1 15 ? -56.716 -12.398 -3.709 1.00 40.15 14 GLY C C 1
ATOM 5085 O O . GLY C 1 15 ? -56.476 -11.199 -3.837 1.00 40.75 14 GLY C O 1
ATOM 5086 N N . LYS C 1 16 ? -55.824 -13.349 -3.967 1.00 37.20 15 LYS C N 1
ATOM 5087 C CA . LYS C 1 16 ? -54.478 -13.020 -4.425 1.00 40.93 15 LYS C CA 1
ATOM 5088 C C . LYS C 1 16 ? -54.502 -12.286 -5.766 1.00 41.08 15 LYS C C 1
ATOM 5089 O O . LYS C 1 16 ? -53.712 -11.367 -5.980 1.00 39.54 15 LYS C O 1
ATOM 5095 N N . VAL C 1 17 ? -55.422 -12.674 -6.645 1.00 38.90 16 VAL C N 1
ATOM 5096 C CA . VAL C 1 17 ? -55.521 -12.035 -7.954 1.00 38.98 16 VAL C CA 1
ATOM 5097 C C . VAL C 1 17 ? -56.033 -10.591 -7.828 1.00 38.31 16 VAL C C 1
ATOM 5098 O O . VAL C 1 17 ? -55.430 -9.674 -8.379 1.00 37.29 16 VAL C O 1
ATOM 5102 N N . HIS C 1 18 ? -57.148 -10.409 -7.121 1.00 37.27 17 HIS C N 1
ATOM 5103 C CA . HIS C 1 18 ? -57.726 -9.080 -6.956 1.00 38.74 17 HIS C CA 1
ATOM 5104 C C . HIS C 1 18 ? -56.747 -8.137 -6.282 1.00 39.85 17 HIS C C 1
ATOM 5105 O O . HIS C 1 18 ? -56.685 -6.961 -6.628 1.00 43.55 17 HIS C O 1
ATOM 5112 N N . ALA C 1 19 ? -55.950 -8.659 -5.357 1.00 40.66 18 ALA C N 1
ATOM 5113 C CA . ALA C 1 19 ? -54.921 -7.872 -4.704 1.00 42.86 18 ALA C CA 1
ATOM 5114 C C . ALA C 1 19 ? -53.919 -7.315 -5.708 1.00 46.18 18 ALA C C 1
ATOM 5115 O O . ALA C 1 19 ? -53.626 -6.118 -5.690 1.00 51.05 18 ALA C O 1
ATOM 5117 N N . LYS C 1 20 ? -53.387 -8.199 -6.551 1.00 45.87 19 LYS C N 1
ATOM 5118 C CA . LYS C 1 20 ? -52.447 -7.850 -7.623 1.00 48.84 19 LYS C CA 1
ATOM 5119 C C . LYS C 1 20 ? -52.978 -6.695 -8.451 1.00 45.56 19 LYS C C 1
ATOM 5120 O O . LYS C 1 20 ? -52.263 -5.714 -8.685 1.00 45.92 19 LYS C O 1
ATOM 5126 N N . ALA C 1 21 ? -54.231 -6.842 -8.891 1.00 40.22 20 ALA C N 1
ATOM 5127 C CA . ALA C 1 21 ? -54.931 -5.861 -9.707 1.00 40.53 20 ALA C CA 1
ATOM 5128 C C . ALA C 1 21 ? -55.044 -4.514 -9.000 1.00 42.19 20 ALA C C 1
ATOM 5129 O O . ALA C 1 21 ? -54.698 -3.483 -9.573 1.00 40.61 20 ALA C O 1
ATOM 5131 N N . VAL C 1 22 ? -55.540 -4.531 -7.768 1.00 42.08 21 VAL C N 1
ATOM 5132 C CA . VAL C 1 22 ? -55.759 -3.288 -7.010 1.00 43.09 21 VAL C CA 1
ATOM 5133 C C . VAL C 1 22 ? -54.421 -2.575 -6.804 1.00 42.29 21 VAL C C 1
ATOM 5134 O O . VAL C 1 22 ? -54.276 -1.402 -7.136 1.00 46.11 21 VAL C O 1
ATOM 5138 N N . SER C 1 23 ? -53.438 -3.304 -6.302 1.00 48.31 22 SER C N 1
ATOM 5139 C CA . SER C 1 23 ? -52.094 -2.761 -6.065 1.00 54.24 22 SER C CA 1
ATOM 5140 C C . SER C 1 23 ? -51.492 -2.060 -7.294 1.00 54.55 22 SER C C 1
ATOM 5141 O O . SER C 1 23 ? -51.019 -0.925 -7.198 1.00 55.55 22 SER C O 1
ATOM 5144 N N . GLY C 1 24 ? -51.528 -2.733 -8.441 1.00 48.40 23 GLY C N 1
ATOM 5145 C CA . GLY C 1 24 ? -50.948 -2.199 -9.662 1.00 48.32 23 GLY C CA 1
ATOM 5146 C C . GLY C 1 24 ? -51.757 -1.107 -10.348 1.00 46.89 23 GLY C C 1
ATOM 5147 O O . GLY C 1 24 ? -51.281 -0.525 -11.300 1.00 44.15 23 GLY C O 1
ATOM 5148 N N . ASN C 1 25 ? -52.986 -0.847 -9.903 1.00 46.15 24 ASN C N 1
ATOM 5149 C CA . ASN C 1 25 ? -53.786 0.225 -10.479 1.00 47.01 24 ASN C CA 1
ATOM 5150 C C . ASN C 1 25 ? -53.309 1.573 -9.928 1.00 52.13 24 ASN C C 1
ATOM 5151 O O . ASN C 1 25 ? -53.067 1.723 -8.720 1.00 51.92 24 ASN C O 1
ATOM 5156 N N . ALA C 1 26 ? -53.165 2.552 -10.815 1.00 51.84 25 ALA C N 1
ATOM 5157 C CA . ALA C 1 26 ? -52.584 3.845 -10.429 1.00 52.83 25 ALA C CA 1
ATOM 5158 C C . ALA C 1 26 ? -53.514 4.647 -9.499 1.00 47.94 25 ALA C C 1
ATOM 5159 O O . ALA C 1 26 ? -53.039 5.425 -8.679 1.00 49.72 25 ALA C O 1
ATOM 5161 N N . ASP C 1 27 ? -54.822 4.429 -9.618 1.00 44.64 26 ASP C N 1
ATOM 5162 C CA . ASP C 1 27 ? -55.825 5.156 -8.839 1.00 44.74 26 ASP C CA 1
ATOM 5163 C C . ASP C 1 27 ? -56.349 4.397 -7.605 1.00 44.07 26 ASP C C 1
ATOM 5164 O O . ASP C 1 27 ? -57.402 4.741 -7.061 1.00 46.80 26 ASP C O 1
ATOM 5169 N N . ALA C 1 28 ? -55.635 3.364 -7.180 1.00 42.00 27 ALA C N 1
ATOM 5170 C CA . ALA C 1 28 ? -56.052 2.577 -6.030 1.00 40.68 27 ALA C CA 1
ATOM 5171 C C . ALA C 1 28 ? -54.880 2.098 -5.228 1.00 40.65 27 ALA C C 1
ATOM 5172 O O . ALA C 1 28 ? -53.803 1.863 -5.770 1.00 40.70 27 ALA C O 1
ATOM 5174 N N . ARG C 1 29 ? -55.114 1.916 -3.926 1.00 45.80 28 ARG C N 1
ATOM 5175 C CA . ARG C 1 29 ? -54.100 1.417 -3.011 1.00 47.52 28 ARG C CA 1
ATOM 5176 C C . ARG C 1 29 ? -54.714 0.306 -2.142 1.00 46.94 28 ARG C C 1
ATOM 5177 O O . ARG C 1 29 ? -55.862 0.410 -1.687 1.00 45.08 28 ARG C O 1
ATOM 5185 N N . LEU C 1 30 ? -53.954 -0.760 -1.921 1.00 43.36 29 LEU C N 1
ATOM 5186 C CA . LEU C 1 30 ? -54.413 -1.829 -1.026 1.00 40.57 29 LEU C CA 1
ATOM 5187 C C . LEU C 1 30 ? -53.959 -1.446 0.379 1.00 38.78 29 LEU C C 1
ATOM 5188 O O . LEU C 1 30 ? -52.760 -1.464 0.687 1.00 36.19 29 LEU C O 1
ATOM 5193 N N . VAL C 1 31 ? -54.907 -1.059 1.219 1.00 39.12 30 VAL C N 1
ATOM 5194 C CA . VAL C 1 31 ? -54.548 -0.566 2.548 1.00 41.60 30 VAL C CA 1
ATOM 5195 C C . VAL C 1 31 ? -54.436 -1.699 3.568 1.00 41.00 30 VAL C C 1
ATOM 5196 O O . VAL C 1 31 ? -53.469 -1.754 4.341 1.00 44.44 30 VAL C O 1
ATOM 5200 N N . ALA C 1 32 ? -55.405 -2.610 3.559 1.00 39.85 31 ALA C N 1
ATOM 5201 C CA . ALA C 1 32 ? -55.348 -3.772 4.436 1.00 37.16 31 ALA C CA 1
ATOM 5202 C C . ALA C 1 32 ? -56.013 -5.044 3.877 1.00 38.90 31 ALA C C 1
ATOM 5203 O O . ALA C 1 32 ? -56.809 -4.997 2.940 1.00 40.30 31 ALA C O 1
ATOM 5205 N N . VAL C 1 33 ? -55.657 -6.170 4.496 1.00 39.84 32 VAL C N 1
ATOM 5206 C CA . VAL C 1 33 ? -56.167 -7.501 4.181 1.00 41.76 32 VAL C CA 1
ATOM 5207 C C . VAL C 1 33 ? -56.752 -8.136 5.444 1.00 43.56 32 VAL C C 1
ATOM 5208 O O . VAL C 1 33 ? -56.175 -8.010 6.523 1.00 44.68 32 VAL C O 1
ATOM 5212 N N . ALA C 1 34 ? -57.884 -8.816 5.305 1.00 43.75 33 ALA C N 1
ATOM 5213 C CA . ALA C 1 34 ? -58.426 -9.635 6.387 1.00 43.52 33 ALA C CA 1
ATOM 5214 C C . ALA C 1 34 ? -58.742 -11.031 5.850 1.00 42.28 33 ALA C C 1
ATOM 5215 O O . ALA C 1 34 ? -59.265 -11.175 4.739 1.00 37.94 33 ALA C O 1
ATOM 5217 N N . ASP C 1 35 ? -58.423 -12.048 6.649 1.00 39.03 34 ASP C N 1
ATOM 5218 C CA . ASP C 1 35 ? -58.678 -13.442 6.285 1.00 41.90 34 ASP C CA 1
ATOM 5219 C C . ASP C 1 35 ? -58.621 -14.329 7.528 1.00 42.41 34 ASP C C 1
ATOM 5220 O O . ASP C 1 35 ? -57.716 -14.169 8.347 1.00 43.25 34 ASP C O 1
ATOM 5225 N N . ALA C 1 36 ? -59.572 -15.260 7.635 1.00 42.58 35 ALA C N 1
ATOM 5226 C CA . ALA C 1 36 ? -59.570 -16.302 8.673 1.00 42.81 35 ALA C CA 1
ATOM 5227 C C . ALA C 1 36 ? -58.286 -17.138 8.713 1.00 42.06 35 ALA C C 1
ATOM 5228 O O . ALA C 1 36 ? -57.929 -17.655 9.768 1.00 39.23 35 ALA C O 1
ATOM 5230 N N . PHE C 1 37 ? -57.602 -17.286 7.578 1.00 41.40 36 PHE C N 1
ATOM 5231 C CA . PHE C 1 37 ? -56.288 -17.947 7.533 1.00 41.37 36 PHE C CA 1
ATOM 5232 C C . PHE C 1 37 ? -55.182 -16.913 7.781 1.00 42.79 36 PHE C C 1
ATOM 5233 O O . PHE C 1 37 ? -54.843 -16.156 6.878 1.00 40.51 36 PHE C O 1
ATOM 5241 N N . PRO C 1 38 ? -54.609 -16.867 8.993 1.00 44.60 37 PRO C N 1
ATOM 5242 C CA . PRO C 1 38 ? -53.600 -15.824 9.252 1.00 43.19 37 PRO C CA 1
ATOM 5243 C C . PRO C 1 38 ? -52.326 -15.867 8.402 1.00 41.25 37 PRO C C 1
ATOM 5244 O O . PRO C 1 38 ? -51.761 -14.818 8.121 1.00 40.39 37 PRO C O 1
ATOM 5248 N N . ALA C 1 39 ? -51.865 -17.045 8.006 1.00 40.40 38 ALA C N 1
ATOM 5249 C CA . ALA C 1 39 ? -50.714 -17.131 7.093 1.00 42.66 38 ALA C CA 1
ATOM 5250 C C . ALA C 1 39 ? -51.039 -16.499 5.724 1.00 40.78 38 ALA C C 1
ATOM 5251 O O . ALA C 1 39 ? -50.188 -15.854 5.116 1.00 39.46 38 ALA C O 1
ATOM 5253 N N . ALA C 1 40 ? -52.277 -16.666 5.261 1.00 40.32 39 ALA C N 1
ATOM 5254 C CA . ALA C 1 40 ? -52.667 -16.181 3.939 1.00 40.52 39 ALA C CA 1
ATOM 5255 C C . ALA C 1 40 ? -52.742 -14.662 3.937 1.00 42.25 39 ALA C C 1
ATOM 5256 O O . ALA C 1 40 ? -52.236 -14.037 3.017 1.00 39.35 39 ALA C O 1
ATOM 5258 N N . ALA C 1 41 ? -53.346 -14.081 4.974 1.00 42.51 40 ALA C N 1
ATOM 5259 C CA . ALA C 1 41 ? -53.423 -12.618 5.097 1.00 46.26 40 ALA C CA 1
ATOM 5260 C C . ALA C 1 41 ? -52.029 -11.994 5.239 1.00 47.59 40 ALA C C 1
ATOM 5261 O O . ALA C 1 41 ? -51.744 -10.979 4.635 1.00 50.09 40 ALA C O 1
ATOM 5263 N N . GLU C 1 42 ? -51.159 -12.629 6.021 1.00 50.83 41 GLU C N 1
ATOM 5264 C CA . GLU C 1 42 ? -49.786 -12.177 6.198 1.00 50.40 41 GLU C CA 1
ATOM 5265 C C . GLU C 1 42 ? -49.028 -12.133 4.869 1.00 48.03 41 GLU C C 1
ATOM 5266 O O . GLU C 1 42 ? -48.365 -11.142 4.572 1.00 47.47 41 GLU C O 1
ATOM 5272 N N . ALA C 1 43 ? -49.132 -13.190 4.067 1.00 45.98 42 ALA C N 1
ATOM 5273 C CA . ALA C 1 43 ? -48.404 -13.265 2.791 1.00 48.84 42 ALA C CA 1
ATOM 5274 C C . ALA C 1 43 ? -48.758 -12.095 1.856 1.00 47.38 42 ALA C C 1
ATOM 5275 O O . ALA C 1 43 ? -47.886 -11.459 1.276 1.00 47.80 42 ALA C O 1
ATOM 5277 N N . ILE C 1 44 ? -50.042 -11.805 1.746 1.00 47.35 43 ILE C N 1
ATOM 5278 C CA . ILE C 1 44 ? -50.504 -10.673 0.961 1.00 48.75 43 ILE C CA 1
ATOM 5279 C C . ILE C 1 44 ? -49.978 -9.343 1.517 1.00 51.09 43 ILE C C 1
ATOM 5280 O O . ILE C 1 44 ? -49.492 -8.508 0.747 1.00 51.88 43 ILE C O 1
ATOM 5285 N N . ALA C 1 45 ? -50.058 -9.153 2.834 1.00 48.72 44 ALA C N 1
ATOM 5286 C CA . ALA C 1 45 ? -49.520 -7.945 3.484 1.00 51.76 44 ALA C CA 1
ATOM 5287 C C . ALA C 1 45 ? -48.045 -7.731 3.161 1.00 53.09 44 ALA C C 1
ATOM 5288 O O . ALA C 1 45 ? -47.622 -6.615 2.846 1.00 50.49 44 ALA C O 1
ATOM 5290 N N . GLY C 1 46 ? -47.271 -8.808 3.259 1.00 53.44 45 GLY C N 1
ATOM 5291 C CA . GLY C 1 46 ? -45.858 -8.774 2.935 1.00 55.22 45 GLY C CA 1
ATOM 5292 C C . GLY C 1 46 ? -45.647 -8.458 1.469 1.00 56.47 45 GLY C C 1
ATOM 5293 O O . GLY C 1 46 ? -44.754 -7.687 1.119 1.00 57.35 45 GLY C O 1
ATOM 5294 N N . ALA C 1 47 ? -46.485 -9.045 0.617 1.00 54.46 46 ALA C N 1
ATOM 5295 C CA . ALA C 1 47 ? -46.341 -8.919 -0.835 1.00 54.43 46 ALA C CA 1
ATOM 5296 C C . ALA C 1 47 ? -46.588 -7.499 -1.339 1.00 58.88 46 ALA C C 1
ATOM 5297 O O . ALA C 1 47 ? -45.968 -7.071 -2.313 1.00 64.53 46 ALA C O 1
ATOM 5299 N N . TYR C 1 48 ? -47.496 -6.780 -0.689 1.00 56.03 47 TYR C N 1
ATOM 5300 C CA . TYR C 1 48 ? -47.902 -5.464 -1.144 1.00 55.88 47 TYR C CA 1
ATOM 5301 C C . TYR C 1 48 ? -47.707 -4.378 -0.088 1.00 58.98 47 TYR C C 1
ATOM 5302 O O . TYR C 1 48 ? -48.191 -3.261 -0.252 1.00 56.90 47 TYR C O 1
ATOM 5311 N N . GLY C 1 49 ? -46.987 -4.712 0.986 1.00 63.97 48 GLY C N 1
ATOM 5312 C CA . GLY C 1 49 ? -46.652 -3.763 2.053 1.00 64.33 48 GLY C CA 1
ATOM 5313 C C . GLY C 1 49 ? -47.832 -3.065 2.706 1.00 61.43 48 GLY C C 1
ATOM 5314 O O . GLY C 1 49 ? -47.719 -1.913 3.102 1.00 66.17 48 GLY C O 1
ATOM 5315 N N . CYS C 1 50 ? -48.960 -3.763 2.816 1.00 60.11 49 CYS C N 1
ATOM 5316 C CA . CYS C 1 50 ? -50.166 -3.235 3.463 1.00 56.01 49 CYS C CA 1
ATOM 5317 C C . CYS C 1 50 ? -50.342 -3.888 4.845 1.00 56.32 49 CYS C C 1
ATOM 5318 O O . CYS C 1 50 ? -49.494 -4.665 5.278 1.00 51.12 49 CYS C O 1
ATOM 5321 N N . GLU C 1 51 ? -51.441 -3.578 5.530 1.00 56.50 50 GLU C N 1
ATOM 5322 C CA . GLU C 1 51 ? -51.653 -4.077 6.887 1.00 58.23 50 GLU C CA 1
ATOM 5323 C C . GLU C 1 51 ? -52.516 -5.331 6.924 1.00 55.13 50 GLU C C 1
ATOM 5324 O O . GLU C 1 51 ? -53.366 -5.535 6.063 1.00 56.34 50 GLU C O 1
ATOM 5330 N N . VAL C 1 52 ? -52.281 -6.167 7.928 1.00 49.53 51 VAL C N 1
ATOM 5331 C CA . VAL C 1 52 ? -53.224 -7.215 8.293 1.00 46.15 51 VAL C CA 1
ATOM 5332 C C . VAL C 1 52 ? -54.167 -6.562 9.291 1.00 44.59 51 VAL C C 1
ATOM 5333 O O . VAL C 1 52 ? -53.718 -5.966 10.261 1.00 47.63 51 VAL C O 1
ATOM 5337 N N . ARG C 1 53 ? -55.466 -6.639 9.036 1.00 45.00 52 ARG C N 1
ATOM 5338 C CA . ARG C 1 53 ? -56.470 -6.120 9.946 1.00 47.01 52 ARG C CA 1
ATOM 5339 C C . ARG C 1 53 ? -57.601 -7.123 10.087 1.00 49.56 52 ARG C C 1
ATOM 5340 O O . ARG C 1 53 ? -57.745 -8.027 9.270 1.00 49.86 52 ARG C O 1
ATOM 5348 N N . THR C 1 54 ? -58.400 -6.966 11.136 1.00 48.43 53 THR C N 1
ATOM 5349 C CA . THR C 1 54 ? -59.574 -7.796 11.297 1.00 48.03 53 THR C CA 1
ATOM 5350 C C . THR C 1 54 ? -60.637 -7.194 10.404 1.00 48.20 53 THR C C 1
ATOM 5351 O O . THR C 1 54 ? -60.527 -6.047 9.966 1.00 48.17 53 THR C O 1
ATOM 5355 N N . ILE C 1 55 ? -61.687 -7.953 10.161 1.00 46.79 54 ILE C N 1
ATOM 5356 C CA . ILE C 1 55 ? -62.799 -7.445 9.400 1.00 48.01 54 ILE C CA 1
ATOM 5357 C C . ILE C 1 55 ? -63.343 -6.192 10.097 1.00 49.56 54 ILE C C 1
ATOM 5358 O O . ILE C 1 55 ? -63.507 -5.141 9.468 1.00 44.23 54 ILE C O 1
ATOM 5363 N N . ASP C 1 56 ? -63.607 -6.320 11.400 1.00 50.49 55 ASP C N 1
ATOM 5364 C CA . ASP C 1 56 ? -64.156 -5.235 12.215 1.00 50.89 55 ASP C CA 1
ATOM 5365 C C . ASP C 1 56 ? -63.372 -3.935 12.047 1.00 46.53 55 ASP C C 1
ATOM 5366 O O . ASP C 1 56 ? -63.961 -2.872 11.894 1.00 50.44 55 ASP C O 1
ATOM 5371 N N . ALA C 1 57 ? -62.050 -4.032 12.077 1.00 41.06 56 ALA C N 1
ATOM 5372 C CA . ALA C 1 57 ? -61.196 -2.873 11.946 1.00 45.07 56 ALA C CA 1
ATOM 5373 C C . ALA C 1 57 ? -61.316 -2.253 10.551 1.00 45.86 56 ALA C C 1
ATOM 5374 O O . ALA C 1 57 ? -61.397 -1.028 10.412 1.00 41.24 56 ALA C O 1
ATOM 5376 N N . ILE C 1 58 ? -61.336 -3.105 9.523 1.00 45.77 57 ILE C N 1
ATOM 5377 C CA . ILE C 1 58 ? -61.529 -2.629 8.153 1.00 46.02 57 ILE C CA 1
ATOM 5378 C C . ILE C 1 58 ? -62.886 -1.948 8.001 1.00 46.76 57 ILE C C 1
ATOM 5379 O O . ILE C 1 58 ? -62.980 -0.860 7.430 1.00 51.15 57 ILE C O 1
ATOM 5384 N N . GLU C 1 59 ? -63.929 -2.592 8.502 1.00 46.31 58 GLU C N 1
ATOM 5385 C CA . GLU C 1 59 ? -65.271 -2.011 8.498 1.00 51.31 58 GLU C CA 1
ATOM 5386 C C . GLU C 1 59 ? -65.339 -0.631 9.165 1.00 52.62 58 GLU C C 1
ATOM 5387 O O . GLU C 1 59 ? -65.963 0.281 8.637 1.00 49.53 58 GLU C O 1
ATOM 5393 N N . ALA C 1 60 ? -64.692 -0.483 10.318 1.00 57.68 59 ALA C N 1
ATOM 5394 C CA . ALA C 1 60 ? -64.757 0.772 11.093 1.00 58.00 59 ALA C CA 1
ATOM 5395 C C . ALA C 1 60 ? -63.701 1.802 10.665 1.00 56.38 59 ALA C C 1
ATOM 5396 O O . ALA C 1 60 ? -63.696 2.932 11.159 1.00 56.45 59 ALA C O 1
ATOM 5398 N N . ALA C 1 61 ? -62.810 1.425 9.755 1.00 52.19 60 ALA C N 1
ATOM 5399 C CA . ALA C 1 61 ? -61.672 2.269 9.455 1.00 51.56 60 ALA C CA 1
ATOM 5400 C C . ALA C 1 61 ? -62.094 3.466 8.611 1.00 55.48 60 ALA C C 1
ATOM 5401 O O . ALA C 1 61 ? -63.051 3.380 7.837 1.00 52.83 60 ALA C O 1
ATOM 5403 N N . ALA C 1 62 ? -61.392 4.588 8.786 1.00 55.47 61 ALA C N 1
ATOM 5404 C CA . ALA C 1 62 ? -61.663 5.807 8.012 1.00 54.76 61 ALA C CA 1
ATOM 5405 C C . ALA C 1 62 ? -60.805 5.884 6.758 1.00 52.13 61 ALA C C 1
ATOM 5406 O O . ALA C 1 62 ? -61.145 6.613 5.835 1.00 50.96 61 ALA C O 1
ATOM 5408 N N . ASP C 1 63 ? -59.691 5.149 6.739 1.00 48.94 62 ASP C N 1
ATOM 5409 C CA . ASP C 1 63 ? -58.781 5.130 5.592 1.00 47.02 62 ASP C CA 1
ATOM 5410 C C . ASP C 1 63 ? -59.060 3.975 4.612 1.00 46.87 62 ASP C C 1
ATOM 5411 O O . ASP C 1 63 ? -58.142 3.526 3.919 1.00 48.12 62 ASP C O 1
ATOM 5416 N N . ILE C 1 64 ? -60.298 3.482 4.585 1.00 44.62 63 ILE C N 1
ATOM 5417 C CA . ILE C 1 64 ? -60.725 2.487 3.601 1.00 45.28 63 ILE C CA 1
ATOM 5418 C C . ILE C 1 64 ? 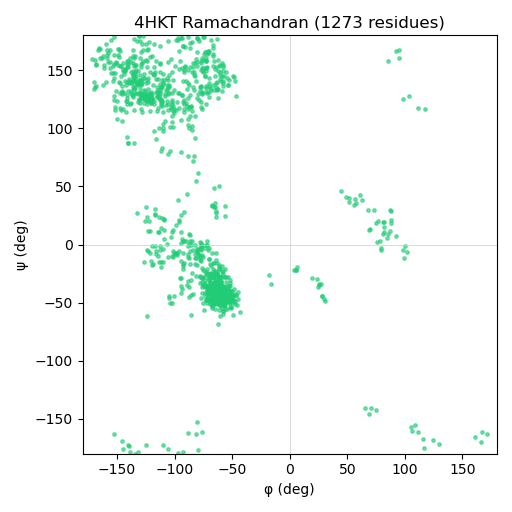-61.937 3.050 2.861 1.00 43.65 63 ILE C C 1
ATOM 5419 O O . ILE C 1 64 ? -62.958 3.321 3.479 1.00 40.60 63 ILE C O 1
ATOM 5424 N N . ASP C 1 65 ? -61.837 3.193 1.543 1.00 42.75 64 ASP C N 1
ATOM 5425 C CA . ASP C 1 65 ? -62.973 3.639 0.726 1.00 43.86 64 ASP C CA 1
ATOM 5426 C C . ASP C 1 65 ? -63.759 2.464 0.137 1.00 40.75 64 ASP C C 1
ATOM 5427 O O . ASP C 1 65 ? -64.978 2.512 0.026 1.00 39.74 64 ASP C O 1
ATOM 5432 N N . ALA C 1 66 ? -63.074 1.385 -0.228 1.00 39.14 65 ALA C N 1
ATOM 5433 C CA . ALA C 1 66 ? -63.794 0.240 -0.804 1.00 39.35 65 ALA C CA 1
ATOM 5434 C C . ALA C 1 66 ? -63.284 -1.118 -0.351 1.00 36.22 65 ALA C C 1
ATOM 5435 O O . ALA C 1 66 ? -62.132 -1.262 0.051 1.00 34.21 65 ALA C O 1
ATOM 5437 N N . VAL C 1 67 ? -64.145 -2.118 -0.470 1.00 38.58 66 VAL C N 1
ATOM 5438 C CA . VAL C 1 67 ? -63.734 -3.500 -0.156 1.00 41.87 66 VAL C CA 1
ATOM 5439 C C . VAL C 1 67 ? -64.002 -4.509 -1.268 1.00 37.26 66 VAL C C 1
ATOM 5440 O O . VAL C 1 67 ? -64.991 -4.416 -1.989 1.00 37.52 66 VAL C O 1
ATOM 5444 N N . VAL C 1 68 ? -63.105 -5.486 -1.345 1.00 36.03 67 VAL C N 1
ATOM 5445 C CA . VAL C 1 68 ? -63.260 -6.646 -2.212 1.00 37.08 67 VAL C CA 1
ATOM 5446 C C . VAL C 1 68 ? -63.515 -7.856 -1.327 1.00 36.17 67 VAL C C 1
ATOM 5447 O O . VAL C 1 68 ? -62.657 -8.230 -0.548 1.00 37.54 67 VAL C O 1
ATOM 5451 N N . ILE C 1 69 ? -64.714 -8.423 -1.440 1.00 34.42 68 ILE C N 1
ATOM 5452 C CA . ILE C 1 69 ? -65.141 -9.553 -0.647 1.00 37.90 68 ILE C CA 1
ATOM 5453 C C . ILE C 1 69 ? -64.878 -10.865 -1.405 1.00 38.99 68 ILE C C 1
ATOM 5454 O O . ILE C 1 69 ? -65.564 -11.160 -2.372 1.00 36.98 68 ILE C O 1
ATOM 5459 N N . CYS C 1 70 ? -63.871 -11.618 -0.955 1.00 41.92 69 CYS C N 1
ATOM 5460 C CA . CYS C 1 70 ? -63.521 -12.953 -1.490 1.00 45.69 69 CYS C CA 1
ATOM 5461 C C . CYS C 1 70 ? -63.654 -14.080 -0.468 1.00 43.20 69 CYS C C 1
ATOM 5462 O O . CYS C 1 70 ? -62.941 -15.079 -0.572 1.00 38.35 69 CYS C O 1
ATOM 5465 N N . THR C 1 71 ? -64.511 -13.906 0.531 1.00 39.53 70 THR C N 1
ATOM 5466 C CA . THR C 1 71 ? -64.674 -14.896 1.605 1.00 41.62 70 THR C CA 1
ATOM 5467 C C . THR C 1 71 ? -65.684 -15.929 1.163 1.00 42.24 70 THR C C 1
ATOM 5468 O O . THR C 1 71 ? -66.310 -15.745 0.123 1.00 41.23 70 THR C O 1
ATOM 5472 N N . PRO C 1 72 ? -65.877 -17.005 1.957 1.00 44.58 71 PRO C N 1
ATOM 5473 C CA . PRO C 1 72 ? -66.857 -18.003 1.532 1.00 42.79 71 PRO C CA 1
ATOM 5474 C C . PRO C 1 72 ? -68.256 -17.453 1.357 1.00 41.93 71 PRO C C 1
ATOM 5475 O O . PRO C 1 72 ? -68.627 -16.435 1.953 1.00 36.52 71 PRO C O 1
ATOM 5479 N N . THR C 1 73 ? -69.014 -18.160 0.533 1.00 41.51 72 THR C N 1
ATOM 5480 C CA . THR C 1 73 ? -70.327 -17.740 0.090 1.00 43.32 72 THR C CA 1
ATOM 5481 C C . THR C 1 73 ? -71.266 -17.385 1.231 1.00 44.27 72 THR C C 1
ATOM 5482 O O . THR C 1 73 ? -71.996 -16.394 1.156 1.00 45.20 72 THR C O 1
ATOM 5486 N N . ASP C 1 74 ? -71.255 -18.199 2.278 1.00 46.44 73 ASP C N 1
ATOM 5487 C CA . ASP C 1 74 ? -72.147 -17.982 3.417 1.00 49.33 73 ASP C CA 1
ATOM 5488 C C . ASP C 1 74 ? -71.900 -16.678 4.194 1.00 44.93 73 ASP C C 1
ATOM 5489 O O . ASP C 1 74 ? -72.755 -16.284 4.978 1.00 44.97 73 ASP C O 1
ATOM 5494 N N . THR C 1 75 ? -70.765 -16.004 3.959 1.00 44.56 74 THR C N 1
ATOM 5495 C CA . THR C 1 75 ? -70.483 -14.685 4.568 1.00 42.49 74 THR C CA 1
ATOM 5496 C C . THR C 1 75 ? -70.877 -13.455 3.742 1.00 46.52 74 THR C C 1
ATOM 5497 O O . THR C 1 75 ? -70.813 -12.310 4.243 1.00 44.11 74 THR C O 1
ATOM 5501 N N . HIS C 1 76 ? -71.299 -13.676 2.498 1.00 44.19 75 HIS C N 1
ATOM 5502 C CA . HIS C 1 76 ? -71.429 -12.585 1.535 1.00 43.30 75 HIS C CA 1
ATOM 5503 C C . HIS C 1 76 ? -72.522 -11.589 1.859 1.00 40.36 75 HIS C C 1
ATOM 5504 O O . HIS C 1 76 ? -72.256 -10.393 1.897 1.00 43.56 75 HIS C O 1
ATOM 5511 N N . ALA C 1 77 ? -73.738 -12.059 2.090 1.00 41.29 76 ALA C N 1
ATOM 5512 C CA . ALA C 1 77 ? -74.835 -11.149 2.378 1.00 44.23 76 ALA C CA 1
ATOM 5513 C C . ALA C 1 77 ? -74.524 -10.280 3.613 1.00 46.99 76 ALA C C 1
ATOM 5514 O O . ALA C 1 77 ? -74.633 -9.047 3.558 1.00 44.46 76 ALA C O 1
ATOM 5516 N N . ASP C 1 78 ? -74.120 -10.921 4.710 1.00 47.91 77 ASP C N 1
ATOM 5517 C CA . ASP C 1 78 ? -73.816 -10.195 5.958 1.00 49.72 77 ASP C CA 1
ATOM 5518 C C . ASP C 1 78 ? -72.744 -9.156 5.727 1.00 47.76 77 ASP C C 1
ATOM 5519 O O . ASP C 1 78 ? -72.888 -8.012 6.148 1.00 46.47 77 ASP C O 1
ATOM 5524 N N . LEU C 1 79 ? -71.678 -9.549 5.035 1.00 44.29 78 LEU C N 1
ATOM 5525 C CA . LEU C 1 79 ? -70.580 -8.640 4.800 1.00 45.40 78 LEU C CA 1
ATOM 5526 C C . LEU C 1 79 ? -71.003 -7.443 3.951 1.00 45.35 78 LEU C C 1
ATOM 5527 O O . LEU C 1 79 ? -70.626 -6.313 4.231 1.00 44.57 78 LEU C O 1
ATOM 5532 N N . ILE C 1 80 ? -71.836 -7.689 2.953 1.00 47.92 79 ILE C N 1
ATOM 5533 C CA . ILE C 1 80 ? -72.279 -6.630 2.057 1.00 48.94 79 ILE C CA 1
ATOM 5534 C C . ILE C 1 80 ? -73.071 -5.568 2.840 1.00 48.07 79 ILE C C 1
ATOM 5535 O O . ILE C 1 80 ? -72.793 -4.369 2.732 1.00 46.90 79 ILE C O 1
ATOM 5540 N N . GLU C 1 81 ? -74.031 -6.025 3.636 1.00 48.29 80 GLU C N 1
ATOM 5541 C CA . GLU C 1 81 ? -74.820 -5.143 4.512 1.00 47.12 80 GLU C CA 1
ATOM 5542 C C . GLU C 1 81 ? -73.955 -4.294 5.463 1.00 48.58 80 GLU C C 1
ATOM 5543 O O . GLU C 1 81 ? -74.125 -3.069 5.571 1.00 47.35 80 GLU C O 1
ATOM 5549 N N . ARG C 1 82 ? -73.024 -4.952 6.144 1.00 47.28 81 ARG C N 1
ATOM 5550 C CA . ARG C 1 82 ? -72.129 -4.269 7.071 1.00 46.24 81 ARG C CA 1
ATOM 5551 C C . ARG C 1 82 ? -71.314 -3.191 6.362 1.00 46.92 81 ARG C C 1
ATOM 5552 O O . ARG C 1 82 ? -71.163 -2.066 6.860 1.00 42.78 81 ARG C O 1
ATOM 5560 N N . PHE C 1 83 ? -70.791 -3.511 5.184 1.00 43.90 82 PHE C N 1
ATOM 5561 C CA . PHE C 1 83 ? -69.930 -2.554 4.524 1.00 42.78 82 PHE C CA 1
ATOM 5562 C C . PHE C 1 83 ? -70.707 -1.439 3.852 1.00 41.20 82 PHE C C 1
ATOM 5563 O O . PHE C 1 83 ? -70.215 -0.315 3.769 1.00 42.83 82 PHE C O 1
ATOM 5571 N N . ALA C 1 84 ? -71.933 -1.727 3.436 1.00 39.88 83 ALA C N 1
ATOM 5572 C CA . ALA C 1 84 ? -72.802 -0.685 2.924 1.00 43.81 83 ALA C CA 1
ATOM 5573 C C . ALA C 1 84 ? -73.063 0.353 4.024 1.00 47.79 83 ALA C C 1
ATOM 5574 O O . ALA C 1 84 ? -72.875 1.546 3.820 1.00 51.33 83 ALA C O 1
ATOM 5576 N N . ARG C 1 85 ? -73.460 -0.124 5.198 1.00 52.91 84 ARG C N 1
ATOM 5577 C CA . ARG C 1 85 ? -73.736 0.751 6.346 1.00 53.54 84 ARG C CA 1
ATOM 5578 C C . ARG C 1 85 ? -72.523 1.561 6.776 1.00 55.74 84 ARG C C 1
ATOM 5579 O O . ARG C 1 85 ? -72.667 2.723 7.172 1.00 57.06 84 ARG C O 1
ATOM 5587 N N . ALA C 1 86 ? -71.336 0.956 6.687 1.00 50.62 85 ALA C N 1
ATOM 5588 C CA . ALA C 1 86 ? -70.095 1.657 6.977 1.00 50.47 85 ALA C CA 1
ATOM 5589 C C . ALA C 1 86 ? -69.707 2.644 5.867 1.00 52.16 85 ALA C C 1
ATOM 5590 O O . ALA C 1 86 ? -68.701 3.347 5.994 1.00 52.24 85 ALA C O 1
ATOM 5592 N N . GLY C 1 87 ? -70.493 2.689 4.786 1.00 50.37 86 GLY C N 1
ATOM 5593 C CA . GLY C 1 87 ? -70.258 3.621 3.678 1.00 50.26 86 GLY C CA 1
ATOM 5594 C C . GLY C 1 87 ? -69.123 3.253 2.723 1.00 51.03 86 GLY C C 1
ATOM 5595 O O . GLY C 1 87 ? -68.611 4.122 2.026 1.00 49.42 86 GLY C O 1
ATOM 5596 N N . LYS C 1 88 ? -68.705 1.983 2.692 1.00 47.51 87 LYS C N 1
ATOM 5597 C CA . LYS C 1 88 ? -67.721 1.558 1.704 1.00 48.62 87 LYS C CA 1
ATOM 5598 C C . LYS C 1 88 ? -68.434 1.161 0.418 1.00 44.01 87 LYS C C 1
ATOM 5599 O O . LYS C 1 88 ? -69.600 0.747 0.415 1.00 44.39 87 LYS C O 1
ATOM 5605 N N . ALA C 1 89 ? -67.709 1.302 -0.676 1.00 44.35 88 ALA C N 1
ATOM 5606 C CA . ALA C 1 89 ? -68.103 0.694 -1.930 1.00 42.73 88 ALA C CA 1
ATOM 5607 C C . ALA C 1 89 ? -67.619 -0.761 -1.917 1.00 41.40 88 ALA C C 1
ATOM 5608 O O . ALA C 1 89 ? -66.557 -1.074 -1.352 1.00 38.64 88 ALA C O 1
ATOM 5610 N N . ILE C 1 90 ? -68.399 -1.638 -2.547 1.00 42.77 89 ILE C N 1
ATOM 5611 C CA . ILE C 1 90 ? -68.195 -3.080 -2.435 1.00 42.01 89 ILE C CA 1
ATOM 5612 C C . ILE C 1 90 ? -68.148 -3.842 -3.767 1.00 40.84 89 ILE C C 1
ATOM 5613 O O . ILE C 1 90 ? -69.103 -3.834 -4.550 1.00 41.49 89 ILE C O 1
ATOM 5618 N N . PHE C 1 91 ? -67.033 -4.525 -3.981 1.00 37.93 90 PHE C N 1
ATOM 5619 C CA . PHE C 1 91 ? -66.970 -5.619 -4.944 1.00 37.66 90 PHE C CA 1
ATOM 5620 C C . PHE C 1 91 ? -67.094 -6.963 -4.214 1.00 35.90 90 PHE C C 1
ATOM 5621 O O . PHE C 1 91 ? -66.214 -7.321 -3.438 1.00 34.68 90 PHE C O 1
ATOM 5629 N N . CYS C 1 92 ? -68.159 -7.710 -4.485 1.00 36.98 91 CYS C N 1
ATOM 5630 C CA . CYS C 1 92 ? -68.313 -9.071 -3.948 1.00 39.71 91 CYS C CA 1
ATOM 5631 C C . CYS C 1 92 ? -68.288 -10.154 -5.046 1.00 41.30 91 CYS C C 1
ATOM 5632 O O . CYS C 1 92 ? -68.958 -10.018 -6.057 1.00 40.28 91 CYS C O 1
ATOM 5635 N N . GLU C 1 93 ? -67.518 -11.220 -4.833 1.00 39.36 92 GLU C N 1
ATOM 5636 C CA . GLU C 1 93 ? -67.596 -12.414 -5.674 1.00 39.60 92 GLU C CA 1
ATOM 5637 C C . GLU C 1 93 ? -68.972 -13.020 -5.605 1.00 39.68 92 GLU C C 1
ATOM 5638 O O . GLU C 1 93 ? -69.601 -13.009 -4.547 1.00 41.63 92 GLU C O 1
ATOM 5644 N N . LYS C 1 94 ? -69.451 -13.526 -6.741 1.00 38.31 93 LYS C N 1
ATOM 5645 C CA . LYS C 1 94 ? -70.686 -14.326 -6.806 1.00 40.02 93 LYS C CA 1
ATOM 5646 C C . LYS C 1 94 ? -70.711 -15.424 -5.741 1.00 39.21 93 LYS C C 1
ATOM 5647 O O . LYS C 1 94 ? -69.668 -15.999 -5.440 1.00 39.28 93 LYS C O 1
ATOM 5653 N N . PRO C 1 95 ? -71.895 -15.736 -5.173 1.00 39.64 94 PRO C N 1
ATOM 5654 C CA . PRO C 1 95 ? -73.166 -15.046 -5.273 1.00 40.54 94 PRO C CA 1
ATOM 5655 C C . PRO C 1 95 ? -73.348 -14.129 -4.069 1.00 40.28 94 PRO C C 1
ATOM 5656 O O . PRO C 1 95 ? -72.514 -14.112 -3.154 1.00 37.15 94 PRO C O 1
ATOM 5660 N N . ILE C 1 96 ? -74.432 -13.378 -4.072 1.00 40.78 95 ILE C N 1
ATOM 5661 C CA . ILE C 1 96 ? -74.762 -12.548 -2.922 1.00 42.53 95 ILE C CA 1
ATOM 5662 C C . ILE C 1 96 ? -75.059 -13.473 -1.753 1.00 42.69 95 ILE C C 1
ATOM 5663 O O . ILE C 1 96 ? -74.445 -13.377 -0.683 1.00 42.31 95 ILE C O 1
ATOM 5668 N N . ASP C 1 97 ? -76.005 -14.366 -2.002 1.00 43.17 96 ASP C N 1
ATOM 5669 C CA . ASP C 1 97 ? -76.265 -15.512 -1.161 1.00 43.47 96 ASP C CA 1
ATOM 5670 C C . ASP C 1 97 ? -76.862 -16.566 -2.084 1.00 43.29 96 ASP C C 1
ATOM 5671 O O . ASP C 1 97 ? -77.030 -16.296 -3.262 1.00 38.99 96 ASP C O 1
ATOM 5676 N N . LEU C 1 98 ? -77.170 -17.745 -1.547 1.00 41.29 97 LEU C N 1
ATOM 5677 C CA . LEU C 1 98 ? -77.817 -18.805 -2.302 1.00 43.76 97 LEU C CA 1
ATOM 5678 C C . LEU C 1 98 ? -79.327 -18.783 -2.174 1.00 45.19 97 LEU C C 1
ATOM 5679 O O . LEU C 1 98 ? -80.012 -19.430 -2.959 1.00 43.31 97 LEU C O 1
ATOM 5684 N N . ASP C 1 99 ? -79.839 -18.074 -1.169 1.00 47.17 98 ASP C N 1
ATOM 5685 C CA . ASP C 1 99 ? -81.262 -18.040 -0.929 1.00 48.14 98 ASP C CA 1
ATOM 5686 C C . ASP C 1 99 ? -81.799 -16.736 -1.453 1.00 46.02 98 ASP C C 1
ATOM 5687 O O . ASP C 1 99 ? -81.393 -15.654 -1.008 1.00 45.28 98 ASP C O 1
ATOM 5692 N N . ALA C 1 100 ? -82.732 -16.850 -2.391 1.00 45.66 99 ALA C N 1
ATOM 5693 C CA . ALA C 1 100 ? -83.330 -15.685 -3.005 1.00 50.34 99 ALA C CA 1
ATOM 5694 C C . ALA C 1 100 ? -83.805 -14.708 -1.931 1.00 53.34 99 ALA C C 1
ATOM 5695 O O . ALA C 1 100 ? -83.515 -13.510 -2.010 1.00 50.20 99 ALA C O 1
ATOM 5697 N N . GLU C 1 101 ? -84.503 -15.229 -0.918 1.00 55.38 100 GLU C N 1
ATOM 5698 C CA . GLU C 1 101 ? -85.115 -14.376 0.088 1.00 54.77 100 GLU C CA 1
ATOM 5699 C C . GLU C 1 101 ? -84.054 -13.554 0.794 1.00 49.83 100 GLU C C 1
ATOM 5700 O O . GLU C 1 101 ? -84.219 -12.354 0.982 1.00 54.02 100 GLU C O 1
ATOM 5706 N N . ARG C 1 102 ? -82.954 -14.190 1.163 1.00 46.43 101 ARG C N 1
ATOM 5707 C CA . ARG C 1 102 ? -81.838 -13.477 1.783 1.00 47.03 101 ARG C CA 1
ATOM 5708 C C . ARG C 1 102 ? -81.273 -12.375 0.883 1.00 45.02 101 ARG C C 1
ATOM 5709 O O . ARG C 1 102 ? -80.912 -11.287 1.361 1.00 45.36 101 ARG C O 1
ATOM 5717 N N . VAL C 1 103 ? -81.167 -12.659 -0.415 1.00 43.65 102 VAL C N 1
ATOM 5718 C CA . VAL C 1 103 ? -80.584 -11.703 -1.349 1.00 42.06 102 VAL C CA 1
ATOM 5719 C C . VAL C 1 103 ? -81.443 -10.438 -1.404 1.00 42.69 102 VAL C C 1
ATOM 5720 O O . VAL C 1 103 ? -80.931 -9.338 -1.265 1.00 44.79 102 VAL C O 1
ATOM 5724 N N . ARG C 1 104 ? -82.743 -10.615 -1.604 1.00 48.34 103 ARG C N 1
ATOM 5725 C CA . ARG C 1 104 ? -83.705 -9.507 -1.582 1.00 53.55 103 ARG C CA 1
ATOM 5726 C C . ARG C 1 104 ? -83.531 -8.567 -0.388 1.00 53.02 103 ARG C C 1
ATOM 5727 O O . ARG C 1 104 ? -83.584 -7.347 -0.547 1.00 55.52 103 ARG C O 1
ATOM 5735 N N . ALA C 1 105 ? -83.323 -9.144 0.798 1.00 54.12 104 ALA C N 1
ATOM 5736 C CA . ALA C 1 105 ? -83.172 -8.367 2.038 1.00 54.56 104 ALA C CA 1
ATOM 5737 C C . ALA C 1 105 ? -81.846 -7.620 2.039 1.00 52.83 104 ALA C C 1
ATOM 5738 O O . ALA C 1 105 ? -81.774 -6.452 2.431 1.00 50.30 104 ALA C O 1
ATOM 5740 N N . CYS C 1 106 ? -80.797 -8.300 1.581 1.00 51.24 105 CYS C N 1
ATOM 5741 C CA . CYS C 1 106 ? -79.496 -7.670 1.391 1.00 47.46 105 CYS C CA 1
ATOM 5742 C C . CYS C 1 106 ? -79.560 -6.439 0.479 1.00 47.70 105 CYS C C 1
ATOM 5743 O O . CYS C 1 106 ? -78.963 -5.398 0.773 1.00 44.79 105 CYS C O 1
ATOM 5746 N N . LEU C 1 107 ? -80.290 -6.555 -0.624 1.00 51.04 106 LEU C N 1
ATOM 5747 C CA . LEU C 1 107 ? -80.331 -5.482 -1.612 1.00 51.73 106 LEU C CA 1
ATOM 5748 C C . LEU C 1 107 ? -81.126 -4.287 -1.086 1.00 53.80 106 LEU C C 1
ATOM 5749 O O . LEU C 1 107 ? -80.757 -3.143 -1.347 1.00 50.27 106 LEU C O 1
ATOM 5754 N N . LYS C 1 108 ? -82.196 -4.548 -0.329 1.00 60.33 107 LYS C N 1
ATOM 5755 C CA . LYS C 1 108 ? -82.915 -3.478 0.388 1.00 59.79 107 LYS C CA 1
ATOM 5756 C C . LYS C 1 108 ? -81.946 -2.605 1.189 1.00 56.55 107 LYS C C 1
ATOM 5757 O O . LYS C 1 108 ? -82.104 -1.386 1.236 1.00 58.88 107 LYS C O 1
ATOM 5763 N N . VAL C 1 109 ? -80.948 -3.236 1.809 1.00 53.19 108 VAL C N 1
ATOM 5764 C CA . VAL C 1 109 ? -79.954 -2.534 2.620 1.00 51.39 108 VAL C CA 1
ATOM 5765 C C . VAL C 1 109 ? -78.988 -1.726 1.755 1.00 51.56 108 VAL C C 1
ATOM 5766 O O . VAL C 1 109 ? -78.602 -0.611 2.117 1.00 50.88 108 VAL C O 1
ATOM 5770 N N . VAL C 1 110 ? -78.581 -2.298 0.621 1.00 48.65 109 VAL C N 1
ATOM 5771 C CA . VAL C 1 110 ? -77.755 -1.579 -0.347 1.00 48.36 109 VAL C CA 1
ATOM 5772 C C . VAL C 1 110 ? -78.508 -0.373 -0.911 1.00 49.60 109 VAL C C 1
ATOM 5773 O O . VAL C 1 110 ? -77.937 0.712 -1.070 1.00 55.49 109 VAL C O 1
ATOM 5777 N N . SER C 1 111 ? -79.782 -0.574 -1.225 1.00 51.55 110 SER C N 1
ATOM 5778 C CA . SER C 1 111 ? -80.623 0.500 -1.736 1.00 57.34 110 SER C CA 1
ATOM 5779 C C . SER C 1 111 ? -80.740 1.650 -0.732 1.00 59.50 110 SER C C 1
ATOM 5780 O O . SER C 1 111 ? -80.533 2.811 -1.088 1.00 61.14 110 SER C O 1
ATOM 5783 N N . ASP C 1 112 ? -81.045 1.309 0.521 1.00 61.94 111 ASP C N 1
ATOM 5784 C CA . ASP C 1 112 ? -81.290 2.302 1.569 1.00 58.50 111 ASP C CA 1
ATOM 5785 C C . ASP C 1 112 ? -80.027 3.046 1.987 1.00 62.35 111 ASP C C 1
ATOM 5786 O O . ASP C 1 112 ? -80.099 4.244 2.269 1.00 59.78 111 ASP C O 1
ATOM 5791 N N . THR C 1 113 ? -78.879 2.359 2.020 1.00 61.32 112 THR C N 1
ATOM 5792 C CA . THR C 1 113 ? -77.598 3.019 2.348 1.00 60.34 112 THR C CA 1
ATOM 5793 C C . THR C 1 113 ? -77.031 3.785 1.155 1.00 61.48 112 THR C C 1
ATOM 5794 O O . THR C 1 113 ? -76.041 4.517 1.294 1.00 56.03 112 THR C O 1
ATOM 5798 N N . LYS C 1 114 ? -77.650 3.584 -0.011 1.00 64.53 113 LYS C N 1
ATOM 5799 C CA . LYS C 1 114 ? -77.218 4.178 -1.275 1.00 68.84 113 LYS C CA 1
ATOM 5800 C C . LYS C 1 114 ? -75.800 3.726 -1.649 1.00 64.02 113 LYS C C 1
ATOM 5801 O O . LYS C 1 114 ? -74.982 4.524 -2.125 1.00 61.19 113 LYS C O 1
ATOM 5807 N N . ALA C 1 115 ? -75.528 2.434 -1.454 1.00 57.42 114 ALA C N 1
ATOM 5808 C CA . ALA C 1 115 ? -74.162 1.917 -1.575 1.00 52.18 114 ALA C CA 1
ATOM 5809 C C . ALA C 1 115 ? -73.851 1.411 -2.978 1.00 47.60 114 ALA C C 1
ATOM 5810 O O . ALA C 1 115 ? -74.718 0.928 -3.688 1.00 38.97 114 ALA C O 1
ATOM 5812 N N . LYS C 1 116 ? -72.581 1.508 -3.344 1.00 49.09 115 LYS C N 1
ATOM 5813 C CA . LYS C 1 116 ? -72.088 0.996 -4.613 1.00 47.97 115 LYS C CA 1
ATOM 5814 C C . LYS C 1 116 ? -71.731 -0.493 -4.457 1.00 46.80 115 LYS C C 1
ATOM 5815 O O . LYS C 1 116 ? -70.880 -0.838 -3.633 1.00 42.31 115 LYS C O 1
ATOM 5821 N N . LEU C 1 117 ? -72.398 -1.363 -5.225 1.00 48.38 116 LEU C N 1
ATOM 5822 C CA . LEU C 1 117 ? -72.143 -2.817 -5.207 1.00 46.40 116 LEU C CA 1
ATOM 5823 C C . LEU C 1 117 ? -71.965 -3.407 -6.616 1.00 47.19 116 LEU C C 1
ATOM 5824 O O . LEU C 1 117 ? -72.907 -3.361 -7.415 1.00 47.60 116 LEU C O 1
ATOM 5837 N N . VAL C 1 119 ? -71.184 -7.119 -8.351 1.00 36.01 118 VAL C N 1
ATOM 5838 C CA . VAL C 1 119 ? -71.078 -8.551 -8.159 1.00 37.51 118 VAL C CA 1
ATOM 5839 C C . VAL C 1 119 ? -70.093 -9.103 -9.202 1.00 39.90 118 VAL C C 1
ATOM 5840 O O . VAL C 1 119 ? -70.079 -8.643 -10.339 1.00 37.52 118 VAL C O 1
ATOM 5844 N N . GLY C 1 120 ? -69.295 -10.095 -8.814 1.00 39.07 119 GLY C N 1
ATOM 5845 C CA . GLY C 1 120 ? -68.219 -10.647 -9.653 1.00 40.24 119 GLY C CA 1
ATOM 5846 C C . GLY C 1 120 ? -68.608 -11.645 -10.751 1.00 37.74 119 GLY C C 1
ATOM 5847 O O . GLY C 1 120 ? -68.152 -12.789 -10.770 1.00 37.33 119 GLY C O 1
ATOM 5848 N N . PHE C 1 121 ? -69.425 -11.198 -11.692 1.00 34.23 120 PHE C N 1
ATOM 5849 C CA . PHE C 1 121 ? -69.718 -11.991 -12.894 1.00 32.56 120 PHE C CA 1
ATOM 5850 C C . PHE C 1 121 ? -68.665 -11.642 -13.934 1.00 29.30 120 PHE C C 1
ATOM 5851 O O . PHE C 1 121 ? -68.916 -10.884 -14.880 1.00 28.34 120 PHE C O 1
ATOM 5859 N N . ASN C 1 122 ? -67.479 -12.195 -13.734 1.00 28.45 121 ASN C N 1
ATOM 5860 C CA . ASN C 1 122 ? -66.299 -11.831 -14.499 1.00 30.52 121 ASN C CA 1
ATOM 5861 C C . ASN C 1 122 ? -66.438 -12.029 -16.020 1.00 29.65 121 ASN C C 1
ATOM 5862 O O . ASN C 1 122 ? -65.725 -11.404 -16.789 1.00 30.28 121 ASN C O 1
ATOM 5867 N N . ARG C 1 123 ? -67.347 -12.883 -16.464 1.00 29.55 122 ARG C N 1
ATOM 5868 C CA . ARG C 1 123 ? -67.360 -13.257 -17.880 1.00 30.06 122 ARG C CA 1
ATOM 5869 C C . ARG C 1 123 ? -67.894 -12.115 -18.773 1.00 31.59 122 ARG C C 1
ATOM 5870 O O . ARG C 1 123 ? -67.579 -12.035 -19.965 1.00 29.70 122 ARG C O 1
ATOM 5878 N N . ARG C 1 124 ? -68.666 -11.213 -18.166 1.00 30.72 123 ARG C N 1
ATOM 5879 C CA . ARG C 1 124 ? -69.065 -9.978 -18.792 1.00 31.22 123 ARG C CA 1
ATOM 5880 C C . ARG C 1 124 ? -67.893 -9.116 -19.140 1.00 30.34 123 ARG C C 1
ATOM 5881 O O . ARG C 1 124 ? -68.014 -8.230 -19.971 1.00 31.67 123 ARG C O 1
ATOM 5889 N N . PHE C 1 125 ? -66.763 -9.360 -18.482 1.00 29.76 124 PHE C N 1
ATOM 5890 C CA . PHE C 1 125 ? -65.548 -8.636 -18.734 1.00 29.04 124 PHE C CA 1
ATOM 5891 C C . PHE C 1 125 ? -64.509 -9.385 -19.562 1.00 27.47 124 PHE C C 1
ATOM 5892 O O . PHE C 1 125 ? -63.382 -8.899 -19.726 1.00 25.35 124 PHE C O 1
ATOM 5900 N N . ASP C 1 126 ? -64.852 -10.552 -20.089 1.00 25.89 125 ASP C N 1
ATOM 5901 C CA . ASP C 1 126 ? -63.898 -11.261 -20.922 1.00 26.02 125 ASP C CA 1
ATOM 5902 C C . ASP C 1 126 ? -63.778 -10.531 -22.280 1.00 26.58 125 ASP C C 1
ATOM 5903 O O . ASP C 1 126 ? -64.797 -10.174 -22.861 1.00 26.42 125 ASP C O 1
ATOM 5908 N N . PRO C 1 127 ? -62.554 -10.317 -22.778 1.00 25.48 126 PRO C N 1
ATOM 5909 C CA . PRO C 1 127 ? -62.433 -9.560 -24.035 1.00 28.10 126 PRO C CA 1
ATOM 5910 C C . PRO C 1 127 ? -63.225 -10.161 -25.208 1.00 25.40 126 PRO C C 1
ATOM 5911 O O . PRO C 1 127 ? -63.814 -9.420 -25.978 1.00 24.38 126 PRO C O 1
ATOM 5915 N N . HIS C 1 128 ? -63.239 -11.485 -25.304 1.00 24.88 127 HIS C N 1
ATOM 5916 C CA . HIS C 1 128 ? -63.914 -12.177 -26.401 1.00 24.98 127 HIS C CA 1
ATOM 5917 C C . HIS C 1 128 ? -65.411 -12.043 -26.253 1.00 25.25 127 HIS C C 1
ATOM 5918 O O . HIS C 1 128 ? -66.090 -11.684 -27.212 1.00 25.42 127 HIS C O 1
ATOM 5925 N N . PHE C 1 129 ? -65.942 -12.281 -25.047 1.00 26.60 128 PHE C N 1
ATOM 5926 C CA . PHE C 1 129 ? -67.371 -12.159 -24.836 1.00 25.34 128 PHE C CA 1
ATOM 5927 C C . PHE C 1 129 ? -67.830 -10.729 -24.960 1.00 26.23 128 PHE C C 1
ATOM 5928 O O . PHE C 1 129 ? -68.937 -10.478 -25.427 1.00 26.57 128 PHE C O 1
ATOM 5944 N N . ALA C 1 131 ? -66.537 -8.531 -27.021 1.00 28.37 130 ALA C N 1
ATOM 5945 C CA . ALA C 1 131 ? -66.622 -8.236 -28.438 1.00 28.40 130 ALA C CA 1
ATOM 5946 C C . ALA C 1 131 ? -67.866 -8.856 -29.081 1.00 28.19 130 ALA C C 1
ATOM 5947 O O . ALA C 1 131 ? -68.397 -8.323 -30.063 1.00 29.53 130 ALA C O 1
ATOM 5949 N N . VAL C 1 132 ? -68.333 -9.973 -28.540 1.00 26.57 131 VAL C N 1
ATOM 5950 C CA . VAL C 1 132 ? -69.593 -10.558 -29.021 1.00 27.48 131 VAL C CA 1
ATOM 5951 C C . VAL C 1 132 ? -70.725 -9.557 -28.741 1.00 29.76 131 VAL C C 1
ATOM 5952 O O . VAL C 1 132 ? -71.507 -9.229 -29.633 1.00 29.74 131 VAL C O 1
ATOM 5956 N N . ARG C 1 133 ? -70.790 -9.036 -27.524 1.00 30.99 132 ARG C N 1
ATOM 5957 C CA . ARG C 1 133 ? -71.880 -8.128 -27.165 1.00 33.72 132 ARG C CA 1
ATOM 5958 C C . ARG C 1 133 ? -71.803 -6.827 -27.964 1.00 34.01 132 ARG C C 1
ATOM 5959 O O . ARG C 1 133 ? -72.817 -6.314 -28.412 1.00 34.76 132 ARG C O 1
ATOM 5967 N N . LYS C 1 134 ? -70.598 -6.311 -28.111 1.00 35.57 133 LYS C N 1
ATOM 5968 C CA . LYS C 1 134 ? -70.312 -5.139 -28.929 1.00 38.78 133 LYS C CA 1
ATOM 5969 C C . LYS C 1 134 ? -70.794 -5.311 -30.369 1.00 37.12 133 LYS C C 1
ATOM 5970 O O . LYS C 1 134 ? -71.376 -4.399 -30.933 1.00 30.84 133 LYS C O 1
ATOM 5976 N N . ALA C 1 135 ? -70.547 -6.476 -30.970 1.00 35.76 134 ALA C N 1
ATOM 5977 C CA . ALA C 1 135 ? -71.015 -6.730 -32.322 1.00 35.14 134 ALA C CA 1
ATOM 5978 C C . ALA C 1 135 ? -72.549 -6.641 -32.390 1.00 36.70 134 ALA C C 1
ATOM 5979 O O . ALA C 1 135 ? -73.112 -6.023 -33.320 1.00 33.77 134 ALA C O 1
ATOM 5981 N N . ILE C 1 136 ? -73.214 -7.244 -31.403 1.00 33.11 135 ILE C N 1
ATOM 5982 C CA . ILE C 1 136 ? -74.675 -7.146 -31.280 1.00 33.06 135 ILE C CA 1
ATOM 5983 C C . ILE C 1 136 ? -75.081 -5.692 -31.106 1.00 33.38 135 ILE C C 1
ATOM 5984 O O . ILE C 1 136 ? -75.941 -5.218 -31.844 1.00 34.44 135 ILE C O 1
ATOM 5989 N N . ASP C 1 137 ? -74.429 -4.965 -30.201 1.00 36.21 136 ASP C N 1
ATOM 5990 C CA . ASP C 1 137 ? -74.725 -3.526 -30.025 1.00 38.05 136 ASP C CA 1
ATOM 5991 C C . ASP C 1 137 ? -74.571 -2.727 -31.317 1.00 40.41 136 ASP C C 1
ATOM 5992 O O . ASP C 1 137 ? -75.366 -1.838 -31.585 1.00 39.08 136 ASP C O 1
ATOM 5997 N N . ASP C 1 138 ? -73.545 -3.049 -32.111 1.00 40.94 137 ASP C N 1
ATOM 5998 C CA . ASP C 1 138 ? -73.269 -2.359 -33.381 1.00 39.96 137 ASP C CA 1
ATOM 5999 C C . ASP C 1 138 ? -74.242 -2.684 -34.546 1.00 39.16 137 ASP C C 1
ATOM 6000 O O . ASP C 1 138 ? -74.092 -2.133 -35.631 1.00 36.38 137 ASP C O 1
ATOM 6005 N N . GLY C 1 139 ? -75.229 -3.553 -34.315 1.00 37.20 138 GLY C N 1
ATOM 6006 C CA . GLY C 1 139 ? -76.203 -3.951 -35.330 1.00 38.07 138 GLY C CA 1
ATOM 6007 C C . GLY C 1 139 ? -75.730 -5.090 -36.241 1.00 40.45 138 GLY C C 1
ATOM 6008 O O . GLY C 1 139 ? -76.434 -5.469 -37.170 1.00 39.71 138 GLY C O 1
ATOM 6009 N N . ARG C 1 140 ? -74.562 -5.671 -35.965 1.00 39.20 139 ARG C N 1
ATOM 6010 C CA . ARG C 1 140 ? -73.938 -6.599 -36.916 1.00 39.34 139 ARG C CA 1
ATOM 6011 C C . ARG C 1 140 ? -74.715 -7.909 -37.135 1.00 36.22 139 ARG C C 1
ATOM 6012 O O . ARG C 1 140 ? -74.632 -8.490 -38.208 1.00 33.06 139 ARG C O 1
ATOM 6020 N N . ILE C 1 141 ? -75.512 -8.365 -36.165 1.00 34.33 140 ILE C N 1
ATOM 6021 C CA . ILE C 1 141 ? -76.367 -9.530 -36.410 1.00 34.18 140 ILE C CA 1
ATOM 6022 C C . ILE C 1 141 ? -77.868 -9.219 -36.388 1.00 34.32 140 ILE C C 1
ATOM 6023 O O . ILE C 1 141 ? -78.684 -10.125 -36.405 1.00 36.64 140 ILE C O 1
ATOM 6028 N N . GLY C 1 142 ? -78.229 -7.950 -36.371 1.00 38.51 141 GLY C N 1
ATOM 6029 C CA . GLY C 1 142 ? -79.639 -7.586 -36.411 1.00 38.07 141 GLY C CA 1
ATOM 6030 C C . GLY C 1 142 ? -80.282 -7.839 -35.067 1.00 39.27 141 GLY C C 1
ATOM 6031 O O . GLY C 1 142 ? -79.665 -7.604 -34.039 1.00 39.36 141 GLY C O 1
ATOM 6032 N N . GLU C 1 143 ? -81.524 -8.301 -35.069 1.00 40.46 142 GLU C N 1
ATOM 6033 C CA . GLU C 1 143 ? -82.232 -8.536 -33.808 1.00 42.45 142 GLU C CA 1
ATOM 6034 C C . GLU C 1 143 ? -81.850 -9.908 -33.268 1.00 39.27 142 GLU C C 1
ATOM 6035 O O . GLU C 1 143 ? -81.775 -10.877 -34.018 1.00 36.60 142 GLU C O 1
ATOM 6041 N N . VAL C 1 144 ? -81.576 -9.979 -31.974 1.00 37.36 143 VAL C N 1
ATOM 6042 C CA . VAL C 1 144 ? -81.185 -11.239 -31.363 1.00 36.18 143 VAL C CA 1
ATOM 6043 C C . VAL C 1 144 ? -82.351 -12.214 -31.419 1.00 38.99 143 VAL C C 1
ATOM 6044 O O . VAL C 1 144 ? -83.479 -11.858 -31.085 1.00 39.46 143 VAL C O 1
ATOM 6048 N N . GLU C 1 145 ? -82.068 -13.442 -31.843 1.00 36.06 144 GLU C N 1
ATOM 6049 C CA . GLU C 1 145 ? -83.078 -14.450 -31.951 1.00 36.07 144 GLU C CA 1
ATOM 6050 C C . GLU C 1 145 ? -82.800 -15.660 -31.049 1.00 36.86 144 GLU C C 1
ATOM 6051 O O . GLU C 1 145 ? -83.630 -15.996 -30.213 1.00 34.10 144 GLU C O 1
ATOM 6065 N N . VAL C 1 147 ? -79.768 -17.729 -28.704 1.00 34.82 146 VAL C N 1
ATOM 6066 C CA . VAL C 1 147 ? -78.490 -17.759 -28.025 1.00 34.50 146 VAL C CA 1
ATOM 6067 C C . VAL C 1 147 ? -78.166 -19.184 -27.643 1.00 34.07 146 VAL C C 1
ATOM 6068 O O . VAL C 1 147 ? -79.037 -19.881 -27.131 1.00 32.37 146 VAL C O 1
ATOM 6072 N N . THR C 1 148 ? -76.923 -19.622 -27.873 1.00 32.20 147 THR C N 1
ATOM 6073 C CA . THR C 1 148 ? -76.465 -20.934 -27.406 1.00 30.73 147 THR C CA 1
ATOM 6074 C C . THR C 1 148 ? -75.213 -20.785 -26.570 1.00 32.60 147 THR C C 1
ATOM 6075 O O . THR C 1 148 ? -74.227 -20.186 -27.033 1.00 29.31 147 THR C O 1
ATOM 6079 N N . ILE C 1 149 ? -75.243 -21.343 -25.356 1.00 29.62 148 ILE C N 1
ATOM 6080 C CA . ILE C 1 149 ? -74.137 -21.219 -24.418 1.00 30.33 148 ILE C CA 1
ATOM 6081 C C . ILE C 1 149 ? -73.728 -22.605 -23.963 1.00 32.02 148 ILE C C 1
ATOM 6082 O O . ILE C 1 149 ? -74.568 -23.393 -23.507 1.00 29.32 148 ILE C O 1
ATOM 6087 N N . THR C 1 150 ? -72.450 -22.916 -24.109 1.00 29.32 149 THR C N 1
ATOM 6088 C CA . THR C 1 150 ? -71.937 -24.218 -23.704 1.00 30.49 149 THR C CA 1
ATOM 6089 C C . THR C 1 150 ? -70.829 -23.976 -22.728 1.00 30.59 149 THR C C 1
ATOM 6090 O O . THR C 1 150 ? -69.941 -23.173 -23.011 1.00 29.13 149 THR C O 1
ATOM 6094 N N . SER C 1 151 ? -70.899 -24.618 -21.559 1.00 28.24 150 SER C N 1
ATOM 6095 C CA . SER C 1 151 ? -69.833 -24.526 -20.571 1.00 27.93 150 SER C CA 1
ATOM 6096 C C . SER C 1 151 ? -69.564 -25.890 -19.992 1.00 29.88 150 SER C C 1
ATOM 6097 O O . SER C 1 151 ? -70.501 -26.577 -19.531 1.00 27.41 150 SER C O 1
ATOM 6100 N N . ARG C 1 152 ? -68.296 -26.291 -19.995 1.00 28.49 151 ARG C N 1
ATOM 6101 C CA . ARG C 1 152 ? -67.920 -27.565 -19.427 1.00 28.82 151 ARG C CA 1
ATOM 6102 C C . ARG C 1 152 ? -66.645 -27.382 -18.645 1.00 30.95 151 ARG C C 1
ATOM 6103 O O . ARG C 1 152 ? -65.678 -26.804 -19.164 1.00 27.15 151 ARG C O 1
ATOM 6111 N N . ASP C 1 153 ? -66.628 -27.870 -17.402 1.00 31.54 152 ASP C N 1
ATOM 6112 C CA . ASP C 1 153 ? -65.449 -27.758 -16.547 1.00 30.47 152 ASP C CA 1
ATOM 6113 C C . ASP C 1 153 ? -64.516 -28.891 -16.859 1.00 31.92 152 ASP C C 1
ATOM 6114 O O . ASP C 1 153 ? -64.963 -29.947 -17.320 1.00 33.60 152 ASP C O 1
ATOM 6119 N N . PRO C 1 154 ? -63.216 -28.703 -16.567 1.00 32.80 153 PRO C N 1
ATOM 6120 C CA . PRO C 1 154 ? -62.244 -29.767 -16.817 1.00 35.49 153 PRO C CA 1
ATOM 6121 C C . PRO C 1 154 ? -62.421 -30.980 -15.902 1.00 39.32 153 PRO C C 1
ATOM 6122 O O . PRO C 1 154 ? -62.027 -32.076 -16.279 1.00 38.39 153 PRO C O 1
ATOM 6126 N N . SER C 1 155 ? -63.002 -30.776 -14.719 1.00 39.16 154 SER C N 1
ATOM 6127 C CA . SER C 1 155 ? -63.308 -31.887 -13.797 1.00 42.19 154 SER C CA 1
ATOM 6128 C C . SER C 1 155 ? -64.328 -31.470 -12.735 1.00 40.37 154 SER C C 1
ATOM 6129 O O . SER C 1 155 ? -64.545 -30.282 -12.496 1.00 36.50 154 SER C O 1
ATOM 6132 N N . ALA C 1 156 ? -64.973 -32.459 -12.120 1.00 43.10 155 ALA C N 1
ATOM 6133 C CA . ALA C 1 156 ? -66.045 -32.209 -11.158 1.00 45.55 155 ALA C CA 1
ATOM 6134 C C . ALA C 1 156 ? -65.473 -31.663 -9.850 1.00 47.91 155 ALA C C 1
ATOM 6135 O O . ALA C 1 156 ? -64.329 -31.964 -9.501 1.00 49.43 155 ALA C O 1
ATOM 6137 N N . PRO C 1 157 ? -66.262 -30.873 -9.109 1.00 47.80 156 PRO C N 1
ATOM 6138 C CA . PRO C 1 157 ? -65.789 -30.521 -7.776 1.00 52.49 156 PRO C CA 1
ATOM 6139 C C . PRO C 1 157 ? -65.839 -31.714 -6.809 1.00 49.69 156 PRO C C 1
ATOM 6140 O O . PRO C 1 157 ? -66.466 -32.732 -7.105 1.00 51.88 156 PRO C O 1
ATOM 6144 N N . PRO C 1 158 ? -65.144 -31.600 -5.675 1.00 48.93 157 PRO C N 1
ATOM 6145 C CA . PRO C 1 158 ? -65.187 -32.670 -4.681 1.00 49.67 157 PRO C CA 1
ATOM 6146 C C . PRO C 1 158 ? -66.483 -32.624 -3.904 1.00 46.34 157 PRO C C 1
ATOM 6147 O O . PRO C 1 158 ? -67.129 -31.577 -3.821 1.00 44.22 157 PRO C O 1
ATOM 6151 N N . VAL C 1 159 ? -66.879 -33.758 -3.349 1.00 50.18 158 VAL C N 1
ATOM 6152 C CA . VAL C 1 159 ? -68.221 -33.855 -2.770 1.00 54.61 158 VAL C CA 1
ATOM 6153 C C . VAL C 1 159 ? -68.443 -32.870 -1.609 1.00 50.09 158 VAL C C 1
ATOM 6154 O O . VAL C 1 159 ? -69.532 -32.326 -1.473 1.00 47.84 158 VAL C O 1
ATOM 6158 N N . ASP C 1 160 ? -67.414 -32.591 -0.816 1.00 51.27 159 ASP C N 1
ATOM 6159 C CA . ASP C 1 160 ? -67.548 -31.573 0.233 1.00 53.81 159 ASP C CA 1
ATOM 6160 C C . ASP C 1 160 ? -67.876 -30.189 -0.348 1.00 52.52 159 ASP C C 1
ATOM 6161 O O . ASP C 1 160 ? -68.699 -29.461 0.218 1.00 51.78 159 ASP C O 1
ATOM 6166 N N . TYR C 1 161 ? -67.261 -29.820 -1.477 1.00 50.84 160 TYR C N 1
ATOM 6167 C CA . TYR C 1 161 ? -67.593 -28.542 -2.127 1.00 48.54 160 TYR C CA 1
ATOM 6168 C C . TYR C 1 161 ? -69.029 -28.541 -2.598 1.00 44.52 160 TYR C C 1
ATOM 6169 O O . TYR C 1 161 ? -69.758 -27.566 -2.400 1.00 43.21 160 TYR C O 1
ATOM 6178 N N . ILE C 1 162 ? -69.427 -29.640 -3.234 1.00 43.23 161 ILE C N 1
ATOM 6179 C CA . ILE C 1 162 ? -70.776 -29.768 -3.757 1.00 44.29 161 ILE C CA 1
ATOM 6180 C C . ILE C 1 162 ? -71.841 -29.521 -2.690 1.00 43.69 161 ILE C C 1
ATOM 6181 O O . ILE C 1 162 ? -72.784 -28.784 -2.920 1.00 41.27 161 ILE C O 1
ATOM 6186 N N . LYS C 1 163 ? -71.671 -30.118 -1.520 1.00 47.01 162 LYS C N 1
ATOM 6187 C CA . LYS C 1 163 ? -72.683 -30.036 -0.457 1.00 51.86 162 LYS C CA 1
ATOM 6188 C C . LYS C 1 163 ? -73.039 -28.609 -0.013 1.00 49.97 162 LYS C C 1
ATOM 6189 O O . LYS C 1 163 ? -74.194 -28.320 0.273 1.00 46.90 162 LYS C O 1
ATOM 6195 N N . ARG C 1 164 ? -72.063 -27.713 0.007 1.00 49.92 163 ARG C N 1
ATOM 6196 C CA . ARG C 1 164 ? -72.325 -26.308 0.357 1.00 53.14 163 ARG C CA 1
ATOM 6197 C C . ARG C 1 164 ? -72.398 -25.340 -0.850 1.00 51.57 163 ARG C C 1
ATOM 6198 O O . ARG C 1 164 ? -72.396 -24.109 -0.671 1.00 46.94 163 ARG C O 1
ATOM 6206 N N . SER C 1 165 ? -72.480 -25.889 -2.060 1.00 44.81 164 SER C N 1
ATOM 6207 C CA . SER C 1 165 ? -72.501 -25.086 -3.288 1.00 41.21 164 SER C CA 1
ATOM 6208 C C . SER C 1 165 ? -73.902 -24.591 -3.645 1.00 41.24 164 SER C C 1
ATOM 6209 O O . SER C 1 165 ? -74.047 -23.604 -4.376 1.00 43.29 164 SER C O 1
ATOM 6212 N N . GLY C 1 166 ? -74.921 -25.307 -3.175 1.00 37.64 165 GLY C N 1
ATOM 6213 C CA . GLY C 1 166 ? -76.310 -25.043 -3.556 1.00 39.99 165 GLY C CA 1
ATOM 6214 C C . GLY C 1 166 ? -76.730 -25.724 -4.860 1.00 39.16 165 GLY C C 1
ATOM 6215 O O . GLY C 1 166 ? -77.814 -25.458 -5.377 1.00 37.23 165 GLY C O 1
ATOM 6216 N N . GLY C 1 167 ? -75.879 -26.601 -5.396 1.00 39.86 166 GLY C N 1
ATOM 6217 C CA . GLY C 1 167 ? -76.229 -27.369 -6.588 1.00 39.08 166 GLY C CA 1
ATOM 6218 C C . GLY C 1 167 ? -75.717 -26.715 -7.879 1.00 39.69 166 GLY C C 1
ATOM 6219 O O . GLY C 1 167 ? -75.398 -25.531 -7.901 1.00 37.91 166 GLY C O 1
ATOM 6220 N N . ILE C 1 168 ? -75.641 -27.519 -8.939 1.00 38.72 167 ILE C N 1
ATOM 6221 C CA . ILE C 1 168 ? -75.126 -27.119 -10.249 1.00 36.93 167 ILE C CA 1
ATOM 6222 C C . ILE C 1 168 ? -75.763 -25.855 -10.839 1.00 35.65 167 ILE C C 1
ATOM 6223 O O . ILE C 1 168 ? -75.040 -25.027 -11.381 1.00 37.13 167 ILE C O 1
ATOM 6228 N N . PHE C 1 169 ? -77.078 -25.670 -10.706 1.00 33.88 168 PHE C N 1
ATOM 6229 C CA . PHE C 1 169 ? -77.754 -24.497 -11.279 1.00 34.97 168 PHE C CA 1
ATOM 6230 C C . PHE C 1 169 ? -77.357 -23.197 -10.615 1.00 36.50 168 PHE C C 1
ATOM 6231 O O . PHE C 1 169 ? -77.178 -22.180 -11.290 1.00 36.74 168 PHE C O 1
ATOM 6239 N N . ARG C 1 170 ? -77.202 -23.238 -9.296 1.00 35.64 169 ARG C N 1
ATOM 6240 C CA . ARG C 1 170 ? -76.783 -22.083 -8.526 1.00 36.11 169 ARG C CA 1
ATOM 6241 C C . ARG C 1 170 ? -75.282 -21.844 -8.532 1.00 32.28 169 ARG C C 1
ATOM 6242 O O . ARG C 1 170 ? -74.836 -20.722 -8.342 1.00 34.93 169 ARG C O 1
ATOM 6250 N N . ASP C 1 171 ? -74.496 -22.891 -8.705 1.00 32.65 170 ASP C N 1
ATOM 6251 C CA . ASP C 1 171 ? -73.057 -22.755 -8.568 1.00 32.40 170 ASP C CA 1
ATOM 6252 C C . ASP C 1 171 ? -72.314 -22.592 -9.901 1.00 33.49 170 ASP C C 1
ATOM 6253 O O . ASP C 1 171 ? -71.304 -21.873 -9.955 1.00 31.31 170 ASP C O 1
ATOM 6266 N N . THR C 1 173 ? -74.219 -22.984 -13.423 1.00 31.31 172 THR C N 1
ATOM 6267 C CA . THR C 1 173 ? -75.053 -22.428 -14.462 1.00 31.98 172 THR C CA 1
ATOM 6268 C C . THR C 1 173 ? -75.346 -20.943 -14.228 1.00 33.08 172 THR C C 1
ATOM 6269 O O . THR C 1 173 ? -75.675 -20.207 -15.172 1.00 32.76 172 THR C O 1
ATOM 6273 N N . ILE C 1 174 ? -75.226 -20.493 -12.982 1.00 32.42 173 ILE C N 1
ATOM 6274 C CA . ILE C 1 174 ? -75.469 -19.088 -12.654 1.00 31.75 173 ILE C CA 1
ATOM 6275 C C . ILE C 1 174 ? -74.667 -18.093 -13.526 1.00 31.61 173 ILE C C 1
ATOM 6276 O O . ILE C 1 174 ? -75.194 -17.047 -13.913 1.00 29.06 173 ILE C O 1
ATOM 6281 N N . HIS C 1 175 ? -73.408 -18.408 -13.823 1.00 31.75 174 HIS C N 1
ATOM 6282 C CA . HIS C 1 175 ? -72.652 -17.606 -14.797 1.00 33.94 174 HIS C CA 1
ATOM 6283 C C . HIS C 1 175 ? -73.345 -17.579 -16.184 1.00 32.01 174 HIS C C 1
ATOM 6284 O O . HIS C 1 175 ? -73.331 -16.563 -16.887 1.00 31.79 174 HIS C O 1
ATOM 6291 N N . ASP C 1 176 ? -73.930 -18.699 -16.587 1.00 32.17 175 ASP C N 1
ATOM 6292 C CA . ASP C 1 176 ? -74.547 -18.786 -17.910 1.00 31.74 175 ASP C CA 1
ATOM 6293 C C . ASP C 1 176 ? -75.882 -18.051 -17.926 1.00 33.55 175 ASP C C 1
ATOM 6294 O O . ASP C 1 176 ? -76.260 -17.466 -18.934 1.00 33.57 175 ASP C O 1
ATOM 6299 N N . PHE C 1 177 ? -76.584 -18.038 -16.796 1.00 33.76 176 PHE C N 1
ATOM 6300 C CA . PHE C 1 177 ? -77.848 -17.321 -16.728 1.00 31.46 176 PHE C CA 1
ATOM 6301 C C . PHE C 1 177 ? -77.601 -15.856 -16.884 1.00 29.02 176 PHE C C 1
ATOM 6302 O O . PHE C 1 177 ? -78.324 -15.183 -17.580 1.00 33.45 176 PHE C O 1
ATOM 6310 N N . ASP C 1 178 ? -76.561 -15.354 -16.242 1.00 29.56 177 ASP C N 1
ATOM 6311 C CA . ASP C 1 178 ? -76.205 -13.961 -16.363 1.00 30.17 177 ASP C CA 1
ATOM 6312 C C . ASP C 1 178 ? -75.795 -13.656 -17.818 1.00 32.81 177 ASP C C 1
ATOM 6313 O O . ASP C 1 178 ? -76.276 -12.668 -18.419 1.00 32.42 177 ASP C O 1
ATOM 6326 N N . ALA C 1 180 ? -76.630 -15.231 -20.481 1.00 33.30 179 ALA C N 1
ATOM 6327 C CA . ALA C 1 180 ? -77.848 -15.213 -21.259 1.00 34.58 179 ALA C CA 1
ATOM 6328 C C . ALA C 1 180 ? -78.542 -13.851 -21.182 1.00 35.87 179 ALA C C 1
ATOM 6329 O O . ALA C 1 180 ? -78.891 -13.286 -22.207 1.00 33.68 179 ALA C O 1
ATOM 6331 N N . ARG C 1 181 ? -78.704 -13.306 -19.980 1.00 35.23 180 ARG C N 1
ATOM 6332 C CA . ARG C 1 181 ? -79.280 -11.967 -19.838 1.00 37.11 180 ARG C CA 1
ATOM 6333 C C . ARG C 1 181 ? -78.439 -10.902 -20.512 1.00 37.33 180 ARG C C 1
ATOM 6334 O O . ARG C 1 181 ? -78.987 -9.952 -21.089 1.00 39.67 180 ARG C O 1
ATOM 6342 N N . PHE C 1 182 ? -77.117 -11.048 -20.410 1.00 36.10 181 PHE C N 1
ATOM 6343 C CA . PHE C 1 182 ? -76.165 -10.137 -21.052 1.00 37.83 181 PHE C CA 1
ATOM 6344 C C . PHE C 1 182 ? -76.345 -10.203 -22.578 1.00 37.24 181 PHE C C 1
ATOM 6345 O O . PHE C 1 182 ? -76.385 -9.173 -23.241 1.00 36.55 181 PHE C O 1
ATOM 6353 N N . LEU C 1 183 ? -76.498 -11.406 -23.126 1.00 37.67 182 LEU C N 1
ATOM 6354 C CA . LEU C 1 183 ? -76.547 -11.569 -24.578 1.00 36.41 182 LEU C CA 1
ATOM 6355 C C . LEU C 1 183 ? -77.939 -11.326 -25.151 1.00 40.77 182 LEU C C 1
ATOM 6356 O O . LEU C 1 183 ? -78.078 -10.684 -26.184 1.00 41.47 182 LEU C O 1
ATOM 6361 N N . LEU C 1 184 ? -78.972 -11.845 -24.494 1.00 44.43 183 LEU C N 1
ATOM 6362 C CA . LEU C 1 184 ? -80.348 -11.541 -24.897 1.00 45.24 183 LEU C CA 1
ATOM 6363 C C . LEU C 1 184 ? -80.521 -10.052 -24.678 1.00 47.17 183 LEU C C 1
ATOM 6364 O O . LEU C 1 184 ? -79.837 -9.449 -23.845 1.00 49.57 183 LEU C O 1
ATOM 6369 N N . GLY C 1 185 ? -81.397 -9.415 -25.427 1.00 48.71 184 GLY C N 1
ATOM 6370 C CA . GLY C 1 185 ? -81.622 -8.000 -25.134 1.00 57.10 184 GLY C CA 1
ATOM 6371 C C . GLY C 1 185 ? -82.352 -7.786 -23.808 1.00 56.18 184 GLY C C 1
ATOM 6372 O O . GLY C 1 185 ? -82.366 -6.685 -23.272 1.00 60.74 184 GLY C O 1
ATOM 6373 N N . GLU C 1 186 ? -82.891 -8.865 -23.250 1.00 56.28 185 GLU C N 1
ATOM 6374 C CA . GLU C 1 186 ? -84.178 -8.812 -22.574 1.00 60.26 185 GLU C CA 1
ATOM 6375 C C . GLU C 1 186 ? -84.230 -9.805 -21.411 1.00 55.77 185 GLU C C 1
ATOM 6376 O O . GLU C 1 186 ? -83.366 -10.671 -21.298 1.00 57.69 185 GLU C O 1
ATOM 6382 N N . GLU C 1 187 ? -85.227 -9.671 -20.540 1.00 51.71 186 GLU C N 1
ATOM 6383 C CA . GLU C 1 187 ? -85.377 -10.574 -19.398 1.00 49.58 186 GLU C CA 1
ATOM 6384 C C . GLU C 1 187 ? -85.979 -11.898 -19.824 1.00 44.00 186 GLU C C 1
ATOM 6385 O O . GLU C 1 187 ? -86.960 -11.918 -20.545 1.00 46.24 186 GLU C O 1
ATOM 6391 N N . PRO C 1 188 ? -85.381 -13.014 -19.400 1.00 44.53 187 PRO C N 1
ATOM 6392 C CA . PRO C 1 188 ? -86.119 -14.269 -19.506 1.00 44.27 187 PRO C CA 1
ATOM 6393 C C . PRO C 1 188 ? -87.297 -14.297 -18.527 1.00 43.74 187 PRO C C 1
ATOM 6394 O O . PRO C 1 188 ? -87.127 -13.942 -17.355 1.00 39.62 187 PRO C O 1
ATOM 6398 N N . VAL C 1 189 ? -88.457 -14.735 -19.011 1.00 44.50 188 VAL C N 1
ATOM 6399 C CA . VAL C 1 189 ? -89.649 -14.892 -18.183 1.00 48.06 188 VAL C CA 1
ATOM 6400 C C . VAL C 1 189 ? -90.046 -16.362 -18.018 1.00 49.43 188 VAL C C 1
ATOM 6401 O O . VAL C 1 189 ? -91.015 -16.666 -17.329 1.00 49.76 188 VAL C O 1
ATOM 6405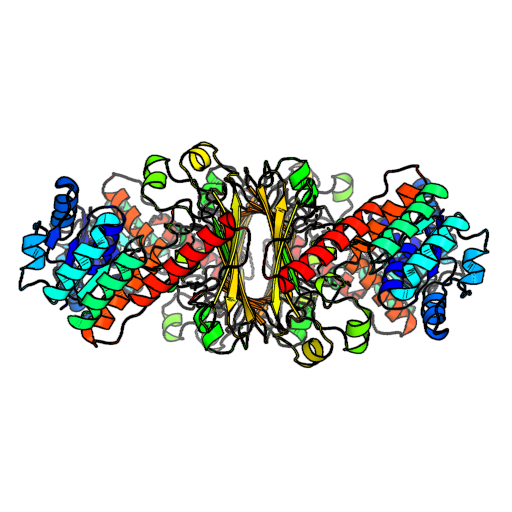 N N . SER C 1 190 ? -89.310 -17.283 -18.639 1.00 47.17 189 SER C N 1
ATOM 6406 C CA . SER C 1 190 ? -89.585 -18.704 -18.440 1.00 47.26 189 SER C CA 1
ATOM 6407 C C . SER C 1 190 ? -88.300 -19.489 -18.465 1.00 47.47 189 SER C C 1
ATOM 6408 O O . SER C 1 190 ? -87.349 -19.101 -19.157 1.00 48.43 189 SER C O 1
ATOM 6411 N N . VAL C 1 191 ? -88.282 -20.587 -17.711 1.00 43.15 190 VAL C N 1
ATOM 6412 C CA . VAL C 1 191 ? -87.144 -21.485 -17.644 1.00 41.16 190 VAL C CA 1
ATOM 6413 C C . VAL C 1 191 ? -87.650 -22.901 -17.751 1.00 43.01 190 VAL C C 1
ATOM 6414 O O . VAL C 1 191 ? -88.610 -23.256 -17.090 1.00 45.90 190 VAL C O 1
ATOM 6418 N N . THR C 1 192 ? -87.002 -23.717 -18.574 1.00 43.30 191 THR C N 1
ATOM 6419 C CA . THR C 1 192 ? -87.243 -25.165 -18.545 1.00 44.91 191 THR C CA 1
ATOM 6420 C C . THR C 1 192 ? -85.895 -25.915 -18.585 1.00 43.94 191 THR C C 1
ATOM 6421 O O . THR C 1 192 ? -84.923 -25.420 -19.165 1.00 42.96 191 THR C O 1
ATOM 6425 N N . ALA C 1 193 ? -85.832 -27.073 -17.928 1.00 38.35 192 ALA C N 1
ATOM 6426 C CA . ALA C 1 193 ? -84.565 -27.749 -17.690 1.00 38.06 192 ALA C CA 1
ATOM 6427 C C . ALA C 1 193 ? -84.668 -29.248 -17.534 1.00 41.47 192 ALA C C 1
ATOM 6428 O O . ALA C 1 193 ? -85.699 -29.781 -17.131 1.00 41.72 192 ALA C O 1
ATOM 6430 N N . THR C 1 194 ? -83.571 -29.923 -17.862 1.00 38.84 193 THR C N 1
ATOM 6431 C CA . THR C 1 194 ? -83.423 -31.328 -17.617 1.00 38.31 193 THR C CA 1
ATOM 6432 C C . THR C 1 194 ? -82.101 -31.471 -16.914 1.00 37.38 193 THR C C 1
ATOM 6433 O O . THR C 1 194 ? -81.296 -30.535 -16.917 1.00 36.86 193 THR C O 1
ATOM 6437 N N . ALA C 1 195 ? -81.867 -32.638 -16.329 1.00 36.67 194 ALA C N 1
ATOM 6438 C CA . ALA C 1 195 ? -80.650 -32.875 -15.556 1.00 35.17 194 ALA C CA 1
ATOM 6439 C C . ALA C 1 195 ? -80.430 -34.342 -15.385 1.00 36.23 194 ALA C C 1
ATOM 6440 O O . ALA C 1 195 ? -81.351 -35.137 -15.536 1.00 35.80 194 ALA C O 1
ATOM 6442 N N . ALA C 1 196 ? -79.209 -34.697 -15.030 1.00 35.41 195 ALA C N 1
ATOM 6443 C CA . ALA C 1 196 ? -78.870 -36.063 -14.750 1.00 35.16 195 ALA C CA 1
ATOM 6444 C C . ALA C 1 196 ? -77.542 -36.118 -14.044 1.00 34.68 195 ALA C C 1
ATOM 6445 O O . ALA C 1 196 ? -76.838 -35.109 -13.936 1.00 33.60 195 ALA C O 1
ATOM 6447 N N . VAL C 1 197 ? -77.241 -37.310 -13.546 1.00 33.58 196 VAL C N 1
ATOM 6448 C CA . VAL C 1 197 ? -75.947 -37.649 -13.018 1.00 36.65 196 VAL C CA 1
ATOM 6449 C C . VAL C 1 197 ? -75.353 -38.620 -14.011 1.00 39.10 196 VAL C C 1
ATOM 6450 O O . VAL C 1 197 ? -75.759 -39.787 -14.051 1.00 39.82 196 VAL C O 1
ATOM 6454 N N . LEU C 1 198 ? -74.409 -38.131 -14.826 1.00 34.87 197 LEU C N 1
ATOM 6455 C CA . LEU C 1 198 ? -73.792 -38.935 -15.853 1.00 34.37 197 LEU C CA 1
ATOM 6456 C C . LEU C 1 198 ? -72.329 -39.222 -15.570 1.00 34.02 197 LEU C C 1
ATOM 6457 O O . LEU C 1 198 ? -71.769 -40.180 -16.096 1.00 34.61 197 LEU C O 1
ATOM 6462 N N . ILE C 1 199 ? -71.730 -38.425 -14.698 1.00 33.87 198 ILE C N 1
ATOM 6463 C CA . ILE C 1 199 ? -70.280 -38.403 -14.560 1.00 35.77 198 ILE C CA 1
ATOM 6464 C C . ILE C 1 199 ? -69.771 -39.113 -13.318 1.00 36.93 198 ILE C C 1
ATOM 6465 O O . ILE C 1 199 ? -68.778 -39.840 -13.394 1.00 37.03 198 ILE C O 1
ATOM 6470 N N . ASP C 1 200 ? -70.414 -38.874 -12.175 1.00 42.67 199 ASP C N 1
ATOM 6471 C CA . ASP C 1 200 ? -69.980 -39.485 -10.907 1.00 46.41 199 ASP C CA 1
ATOM 6472 C C . ASP C 1 200 ? -71.159 -39.655 -9.962 1.00 44.48 199 ASP C C 1
ATOM 6473 O O . ASP C 1 200 ? -71.781 -38.683 -9.566 1.00 40.40 199 ASP C O 1
ATOM 6478 N N . LYS C 1 201 ? -71.459 -40.896 -9.603 1.00 47.08 200 LYS C N 1
ATOM 6479 C CA . LYS C 1 201 ? -72.598 -41.173 -8.725 1.00 49.78 200 LYS C CA 1
ATOM 6480 C C . LYS C 1 201 ? -72.460 -40.506 -7.354 1.00 45.85 200 LYS C C 1
ATOM 6481 O O . LYS C 1 201 ? -73.463 -40.167 -6.733 1.00 47.82 200 LYS C O 1
ATOM 6487 N N . ALA C 1 202 ? -71.230 -40.293 -6.898 1.00 43.92 201 ALA C N 1
ATOM 6488 C CA . ALA C 1 202 ? -70.998 -39.549 -5.658 1.00 47.21 201 ALA C CA 1
ATOM 6489 C C . ALA C 1 202 ? -71.722 -38.198 -5.660 1.00 49.37 201 ALA C C 1
ATOM 6490 O O . ALA C 1 202 ? -72.130 -37.720 -4.615 1.00 48.94 201 ALA C O 1
ATOM 6492 N N . ILE C 1 203 ? -71.900 -37.603 -6.845 1.00 49.15 202 ILE C N 1
ATOM 6493 C CA . ILE C 1 203 ? -72.576 -36.312 -6.988 1.00 47.48 202 ILE C CA 1
ATOM 6494 C C . ILE C 1 203 ? -74.094 -36.441 -6.850 1.00 45.05 202 ILE C C 1
ATOM 6495 O O . ILE C 1 203 ? -74.747 -35.579 -6.235 1.00 45.32 202 ILE C O 1
ATOM 6500 N N . GLY C 1 204 ? -74.654 -37.493 -7.451 1.00 45.53 203 GLY C N 1
ATOM 6501 C CA . GLY C 1 204 ? -76.090 -37.800 -7.327 1.00 46.83 203 GLY C CA 1
ATOM 6502 C C . GLY C 1 204 ? -76.503 -38.143 -5.904 1.00 48.80 203 GLY C C 1
ATOM 6503 O O . GLY C 1 204 ? -77.569 -37.725 -5.439 1.00 44.72 203 GLY C O 1
ATOM 6504 N N . ASP C 1 205 ? -75.641 -38.894 -5.219 1.00 48.96 204 ASP C N 1
ATOM 6505 C CA . ASP C 1 205 ? -75.827 -39.213 -3.804 1.00 54.20 204 ASP C CA 1
ATOM 6506 C C . ASP C 1 205 ? -75.899 -37.933 -2.979 1.00 54.45 204 ASP C C 1
ATOM 6507 O O . ASP C 1 205 ? -76.769 -37.781 -2.130 1.00 54.77 204 ASP C O 1
ATOM 6512 N N . ALA C 1 206 ? -74.986 -37.006 -3.246 1.00 53.97 205 ALA C N 1
ATOM 6513 C CA . ALA C 1 206 ? -74.919 -35.765 -2.488 1.00 49.30 205 ALA C CA 1
ATOM 6514 C C . ALA C 1 206 ? -76.072 -34.826 -2.804 1.00 46.15 205 ALA C C 1
ATOM 6515 O O . ALA C 1 206 ? -76.105 -33.721 -2.280 1.00 46.58 205 ALA C O 1
ATOM 6517 N N . GLY C 1 207 ? -77.007 -35.251 -3.654 1.00 44.23 206 GLY C N 1
ATOM 6518 C CA . GLY C 1 207 ? -78.231 -34.475 -3.942 1.00 43.61 206 GLY C CA 1
ATOM 6519 C C . GLY C 1 207 ? -78.115 -33.449 -5.076 1.00 44.95 206 GLY C C 1
ATOM 6520 O O . GLY C 1 207 ? -78.842 -32.447 -5.092 1.00 45.65 206 GLY C O 1
ATOM 6521 N N . ASP C 1 208 ? -77.235 -33.716 -6.043 1.00 43.03 207 ASP C N 1
ATOM 6522 C CA . ASP C 1 208 ? -76.900 -32.751 -7.102 1.00 42.66 207 ASP C CA 1
ATOM 6523 C C . ASP C 1 208 ? -76.864 -33.476 -8.451 1.00 39.21 207 ASP C C 1
ATOM 6524 O O . ASP C 1 208 ? -76.859 -34.701 -8.525 1.00 39.13 207 ASP C O 1
ATOM 6529 N N . TYR C 1 209 ? -76.827 -32.686 -9.507 1.00 38.55 208 TYR C N 1
ATOM 6530 C CA . TYR C 1 209 ? -76.757 -33.170 -10.877 1.00 38.00 208 TYR C CA 1
ATOM 6531 C C . TYR C 1 209 ? -75.426 -32.710 -11.467 1.00 35.65 208 TYR C C 1
ATOM 6532 O O . TYR C 1 209 ? -74.818 -31.751 -10.972 1.00 31.29 208 TYR C O 1
ATOM 6541 N N . ASP C 1 210 ? -74.956 -33.392 -12.505 1.00 35.45 209 ASP C N 1
ATOM 6542 C CA . ASP C 1 210 ? -73.650 -33.049 -13.102 1.00 33.79 209 ASP C CA 1
ATOM 6543 C C . ASP C 1 210 ? -73.678 -32.709 -14.609 1.00 34.54 209 ASP C C 1
ATOM 6544 O O . ASP C 1 210 ? -72.643 -32.311 -15.151 1.00 33.50 209 ASP C O 1
ATOM 6549 N N . SER C 1 211 ? -74.840 -32.872 -15.254 1.00 31.80 210 SER C N 1
ATOM 6550 C CA . SER C 1 211 ? -75.018 -32.686 -16.704 1.00 30.58 210 SER C CA 1
ATOM 6551 C C . SER C 1 211 ? -76.395 -32.125 -16.911 1.00 31.44 210 SER C C 1
ATOM 6552 O O . SER C 1 211 ? -77.398 -32.865 -16.767 1.00 33.96 210 SER C O 1
ATOM 6555 N N . VAL C 1 212 ? -76.486 -30.840 -17.230 1.00 28.35 211 VAL C N 1
ATOM 6556 C CA . VAL C 1 212 ? -77.791 -30.177 -17.313 1.00 29.27 211 VAL C CA 1
ATOM 6557 C C . VAL C 1 212 ? -78.007 -29.400 -18.609 1.00 33.96 211 VAL C C 1
ATOM 6558 O O . VAL C 1 212 ? -77.040 -28.911 -19.217 1.00 30.92 211 VAL C O 1
ATOM 6562 N N . SER C 1 213 ? -79.282 -29.263 -19.006 1.00 33.22 212 SER C N 1
ATOM 6563 C CA . SER C 1 213 ? -79.668 -28.490 -20.176 1.00 31.98 212 SER C CA 1
ATOM 6564 C C . SER C 1 213 ? -80.786 -27.526 -19.801 1.00 34.76 212 SER C C 1
ATOM 6565 O O . SER C 1 213 ? -81.690 -27.881 -19.025 1.00 38.03 212 SER C O 1
ATOM 6568 N N . VAL C 1 214 ? -80.753 -26.318 -20.350 1.00 34.05 213 VAL C N 1
ATOM 6569 C CA . VAL C 1 214 ? -81.731 -25.293 -19.996 1.00 34.76 213 VAL C CA 1
ATOM 6570 C C . VAL C 1 214 ? -82.134 -24.504 -21.220 1.00 37.15 213 VAL C C 1
ATOM 6571 O O . VAL C 1 214 ? -81.281 -24.042 -21.980 1.00 40.10 213 VAL C O 1
ATOM 6575 N N . ILE C 1 215 ? -83.429 -24.381 -21.445 1.00 36.79 214 ILE C N 1
ATOM 6576 C CA . ILE C 1 215 ? -83.925 -23.408 -22.400 1.00 38.39 214 ILE C CA 1
ATOM 6577 C C . ILE C 1 215 ? -84.596 -22.296 -21.630 1.00 38.13 214 ILE C C 1
ATOM 6578 O O . ILE C 1 215 ? -85.427 -22.569 -20.774 1.00 37.52 214 ILE C O 1
ATOM 6583 N N . LEU C 1 216 ? -84.223 -21.062 -21.945 1.00 35.45 215 LEU C N 1
ATOM 6584 C CA . LEU C 1 216 ? -84.875 -19.873 -21.440 1.00 37.00 215 LEU C CA 1
ATOM 6585 C C . LEU C 1 216 ? -85.599 -19.182 -22.577 1.00 39.24 215 LEU C C 1
ATOM 6586 O O . LEU C 1 216 ? -85.084 -19.107 -23.697 1.00 35.78 215 LEU C O 1
ATOM 6591 N N . GLN C 1 217 ? -86.778 -18.642 -22.306 1.00 40.09 216 GLN C N 1
ATOM 6592 C CA . GLN C 1 217 ? -87.474 -17.843 -23.311 1.00 41.31 216 GLN C CA 1
ATOM 6593 C C . GLN C 1 217 ? -87.846 -16.474 -22.748 1.00 42.78 216 GLN C C 1
ATOM 6594 O O . GLN C 1 217 ? -88.187 -16.352 -21.578 1.00 42.05 216 GLN C O 1
ATOM 6600 N N . THR C 1 218 ? -87.763 -15.436 -23.579 1.00 44.49 217 THR C N 1
ATOM 6601 C CA . THR C 1 218 ? -88.160 -14.092 -23.167 1.00 43.07 217 THR C CA 1
ATOM 6602 C C . THR C 1 218 ? -89.616 -13.848 -23.578 1.00 43.28 217 THR C C 1
ATOM 6603 O O . THR C 1 218 ? -90.239 -14.711 -24.206 1.00 40.52 217 THR C O 1
ATOM 6607 N N . ALA C 1 219 ? -90.144 -12.676 -23.224 1.00 44.97 218 ALA C N 1
ATOM 6608 C CA . ALA C 1 219 ? -91.535 -12.311 -23.543 1.00 45.97 218 ALA C CA 1
ATOM 6609 C C . ALA C 1 219 ? -91.709 -12.207 -25.048 1.00 47.98 218 ALA C C 1
ATOM 6610 O O . ALA C 1 219 ? -92.684 -12.729 -25.585 1.00 45.64 218 ALA C O 1
ATOM 6612 N N . SER C 1 220 ? -90.747 -11.568 -25.724 1.00 46.99 219 SER C N 1
ATOM 6613 C CA . SER C 1 220 ? -90.748 -11.493 -27.186 1.00 48.09 219 SER C CA 1
ATOM 6614 C C . SER C 1 220 ? -90.509 -12.850 -27.866 1.00 47.94 219 SER C C 1
ATOM 6615 O O . SER C 1 220 ? -90.628 -12.950 -29.082 1.00 47.62 219 SER C O 1
ATOM 6618 N N . GLY C 1 221 ? -90.178 -13.882 -27.091 1.00 43.61 220 GLY C N 1
ATOM 6619 C CA . GLY C 1 221 ? -90.064 -15.254 -27.609 1.00 46.47 220 GLY C CA 1
ATOM 6620 C C . GLY C 1 221 ? -88.643 -15.720 -27.945 1.00 45.75 220 GLY C C 1
ATOM 6621 O O . GLY C 1 221 ? -88.433 -16.891 -28.302 1.00 42.60 220 GLY C O 1
ATOM 6622 N N . LYS C 1 222 ? -87.680 -14.802 -27.832 1.00 44.87 221 LYS C N 1
ATOM 6623 C CA . LYS C 1 222 ? -86.265 -15.110 -28.006 1.00 44.97 221 LYS C CA 1
ATOM 6624 C C . LYS C 1 222 ? -85.898 -16.245 -27.067 1.00 43.69 221 LYS C C 1
ATOM 6625 O O . LYS C 1 222 ? -86.402 -16.306 -25.947 1.00 43.08 221 LYS C O 1
ATOM 6631 N N . GLN C 1 223 ? -85.022 -17.133 -27.532 1.00 39.76 222 GLN C N 1
ATOM 6632 C CA . GLN C 1 223 ? -84.632 -18.307 -26.781 1.00 38.22 222 GLN C CA 1
ATOM 6633 C C . GLN C 1 223 ? -83.125 -18.380 -26.551 1.00 39.92 222 GLN C C 1
ATOM 6634 O O . GLN C 1 223 ? -82.320 -18.037 -27.435 1.00 34.71 222 GLN C O 1
ATOM 6640 N N . ALA C 1 224 ? -82.751 -18.803 -25.346 1.00 38.59 223 ALA C N 1
ATOM 6641 C CA . ALA C 1 224 ? -81.352 -19.097 -25.025 1.00 39.04 223 ALA C CA 1
ATOM 6642 C C . ALA C 1 224 ? -81.297 -20.519 -24.553 1.00 41.52 223 ALA C C 1
ATOM 6643 O O . ALA C 1 224 ? -82.142 -20.964 -23.741 1.00 44.05 223 ALA C O 1
ATOM 6645 N N . ILE C 1 225 ? -80.321 -21.244 -25.079 1.00 36.99 224 ILE C N 1
ATOM 6646 C CA . ILE C 1 225 ? -80.092 -22.610 -24.718 1.00 36.23 224 ILE C CA 1
ATOM 6647 C C . ILE C 1 225 ? -78.798 -22.682 -23.955 1.00 35.04 224 ILE C C 1
ATOM 6648 O O . ILE C 1 225 ? -77.800 -22.059 -24.349 1.00 36.91 224 ILE C O 1
ATOM 6653 N N . ILE C 1 226 ? -78.798 -23.428 -22.858 1.00 31.08 225 ILE C N 1
ATOM 6654 C CA . ILE C 1 226 ? -77.604 -23.585 -22.043 1.00 31.79 225 ILE C CA 1
ATOM 6655 C C . ILE C 1 226 ? -77.320 -25.052 -21.866 1.00 34.03 225 ILE C C 1
ATOM 6656 O O . ILE C 1 226 ? -78.230 -25.850 -21.550 1.00 32.33 225 ILE C O 1
ATOM 6661 N N . SER C 1 227 ? -76.058 -25.407 -22.096 1.00 29.90 226 SER C N 1
ATOM 6662 C CA . SER C 1 227 ? -75.575 -26.767 -21.919 1.00 32.32 226 SER C CA 1
ATOM 6663 C C . SER C 1 227 ? -74.417 -26.721 -20.919 1.00 35.32 226 SER C C 1
ATOM 6664 O O . SER C 1 227 ? -73.482 -25.931 -21.109 1.00 32.18 226 SER C O 1
ATOM 6667 N N . ASN C 1 228 ? -74.480 -27.527 -19.849 1.00 33.88 227 ASN C N 1
ATOM 6668 C CA . ASN C 1 228 ? -73.401 -27.616 -18.840 1.00 31.88 227 ASN C CA 1
ATOM 6669 C C . ASN C 1 228 ? -72.989 -29.066 -18.571 1.00 31.57 227 ASN C C 1
ATOM 6670 O O . ASN C 1 228 ? -73.832 -29.964 -18.469 1.00 29.20 227 ASN C O 1
ATOM 6675 N N . SER C 1 229 ? -71.689 -29.298 -18.451 1.00 30.00 228 SER C N 1
ATOM 6676 C CA . SER C 1 229 ? -71.169 -30.578 -17.990 1.00 29.77 228 SER C CA 1
ATOM 6677 C C . SER C 1 229 ? -70.110 -30.244 -16.980 1.00 33.17 228 SER C C 1
ATOM 6678 O O . SER C 1 229 ? -69.347 -29.289 -17.178 1.00 28.87 228 SER C O 1
ATOM 6681 N N . ARG C 1 230 ? -70.063 -31.034 -15.902 1.00 31.15 229 ARG C N 1
ATOM 6682 C CA . ARG C 1 230 ? -69.054 -30.871 -14.860 1.00 29.52 229 ARG C CA 1
ATOM 6683 C C . ARG C 1 230 ? -67.708 -31.445 -15.252 1.00 28.91 229 ARG C C 1
ATOM 6684 O O . ARG C 1 230 ? -66.728 -31.199 -14.527 1.00 28.73 229 ARG C O 1
ATOM 6692 N N . ARG C 1 231 ? -67.628 -32.187 -16.371 1.00 26.98 230 ARG C N 1
ATOM 6693 C CA . ARG C 1 231 ? -66.340 -32.822 -16.778 1.00 28.36 230 ARG C CA 1
ATOM 6694 C C . ARG C 1 231 ? -66.085 -32.953 -18.286 1.00 28.50 230 ARG C C 1
ATOM 6695 O O . ARG C 1 231 ? -66.906 -33.485 -19.034 1.00 26.40 230 ARG C O 1
ATOM 6703 N N . ALA C 1 232 ? -64.895 -32.522 -18.701 1.00 28.31 231 ALA C N 1
ATOM 6704 C CA . ALA C 1 232 ? -64.489 -32.533 -20.104 1.00 26.71 231 ALA C CA 1
ATOM 6705 C C . ALA C 1 232 ? -62.995 -32.789 -20.132 1.00 26.50 231 ALA C C 1
ATOM 6706 O O . ALA C 1 232 ? -62.205 -31.992 -19.588 1.00 27.61 231 ALA C O 1
ATOM 6708 N N . THR C 1 233 ? -62.597 -33.924 -20.714 1.00 25.31 232 THR C N 1
ATOM 6709 C CA . THR C 1 233 ? -61.181 -34.325 -20.709 1.00 25.00 232 THR C CA 1
ATOM 6710 C C . THR C 1 233 ? -60.304 -33.328 -21.487 1.00 25.05 232 THR C C 1
ATOM 6711 O O . THR C 1 233 ? -59.107 -33.260 -21.276 1.00 25.27 232 THR C O 1
ATOM 6715 N N . TYR C 1 234 ? -60.914 -32.575 -22.395 1.00 25.06 233 TYR C N 1
ATOM 6716 C CA . TYR C 1 234 ? -60.208 -31.635 -23.275 1.00 26.18 233 TYR C CA 1
ATOM 6717 C C . TYR C 1 234 ? -60.131 -30.215 -22.690 1.00 27.95 233 TYR C C 1
ATOM 6718 O O . TYR C 1 234 ? -59.620 -29.275 -23.343 1.00 28.64 233 TYR C O 1
ATOM 6727 N N . GLY C 1 235 ? -60.646 -30.063 -21.475 1.00 26.13 234 GLY C N 1
ATOM 6728 C CA . GLY C 1 235 ? -60.420 -28.868 -20.687 1.00 27.12 234 GLY C CA 1
ATOM 6729 C C . GLY C 1 235 ? -61.605 -27.942 -20.599 1.00 26.58 234 GLY C C 1
ATOM 6730 O O . GLY C 1 235 ? -62.752 -28.354 -20.788 1.00 27.99 234 GLY C O 1
ATOM 6731 N N . TYR C 1 236 ? -61.320 -26.672 -20.314 1.00 24.79 235 TYR C N 1
ATOM 6732 C CA . TYR C 1 236 ? -62.338 -25.712 -19.927 1.00 25.77 235 TYR C CA 1
ATOM 6733 C C . TYR C 1 236 ? -63.029 -25.066 -21.130 1.00 25.99 235 TYR C C 1
ATOM 6734 O O . TYR C 1 236 ? -62.482 -24.149 -21.756 1.00 23.73 235 TYR C O 1
ATOM 6743 N N . ASP C 1 237 ? -64.242 -25.554 -21.410 1.00 24.41 236 ASP C N 1
ATOM 6744 C CA . ASP C 1 237 ? -64.983 -25.250 -22.614 1.00 25.71 236 ASP C CA 1
ATOM 6745 C C . ASP C 1 237 ? -65.929 -24.116 -22.280 1.00 27.31 236 ASP C C 1
ATOM 6746 O O . ASP C 1 237 ? -66.791 -24.253 -21.416 1.00 24.97 236 ASP C O 1
ATOM 6751 N N . GLN C 1 238 ? -65.742 -22.987 -22.940 1.00 25.69 237 GLN C N 1
ATOM 6752 C CA . GLN C 1 238 ? -66.539 -21.806 -22.685 1.00 26.12 237 GLN C CA 1
ATOM 6753 C C . GLN C 1 238 ? -66.981 -21.144 -23.995 1.00 27.08 237 GLN C C 1
ATOM 6754 O O . GLN C 1 238 ? -66.329 -20.229 -24.485 1.00 28.23 237 GLN C O 1
ATOM 6760 N N . ARG C 1 239 ? -68.112 -21.565 -24.552 1.00 27.52 238 ARG C N 1
ATOM 6761 C CA . ARG C 1 239 ? -68.548 -21.033 -25.858 1.00 27.64 238 ARG C CA 1
ATOM 6762 C C . ARG C 1 239 ? -69.848 -20.286 -25.704 1.00 28.16 238 ARG C C 1
ATOM 6763 O O . ARG C 1 239 ? -70.722 -20.704 -24.948 1.00 29.53 238 ARG C O 1
ATOM 6771 N N . ILE C 1 240 ? -69.959 -19.194 -26.446 1.00 27.49 239 ILE C N 1
ATOM 6772 C CA . ILE C 1 240 ? -71.211 -18.480 -26.657 1.00 27.84 239 ILE C CA 1
ATOM 6773 C C . ILE C 1 240 ? -71.423 -18.242 -28.158 1.00 29.05 239 ILE C C 1
ATOM 6774 O O . ILE C 1 240 ? -70.477 -18.043 -28.926 1.00 29.51 239 ILE C O 1
ATOM 6779 N N . GLU C 1 241 ? -72.675 -18.277 -28.563 1.00 28.89 240 GLU C N 1
ATOM 6780 C CA . GLU C 1 241 ? -73.058 -18.059 -29.937 1.00 29.79 240 GLU C CA 1
ATOM 6781 C C . GLU C 1 241 ? -74.399 -17.354 -29.876 1.00 27.74 240 GLU C C 1
ATOM 6782 O O . GLU C 1 241 ? -75.262 -17.757 -29.094 1.00 28.71 240 GLU C O 1
ATOM 6788 N N . VAL C 1 242 ? -74.569 -16.334 -30.707 1.00 25.98 241 VAL C N 1
ATOM 6789 C CA . VAL C 1 242 ? -75.861 -15.630 -30.857 1.00 26.73 241 VAL C CA 1
ATOM 6790 C C . VAL C 1 242 ? -76.292 -15.533 -32.333 1.00 29.22 241 VAL C C 1
ATOM 6791 O O . VAL C 1 242 ? -75.637 -14.873 -33.155 1.00 28.27 241 VAL C O 1
ATOM 6795 N N . HIS C 1 243 ? -77.385 -16.209 -32.656 1.00 31.50 242 HIS C N 1
ATOM 6796 C CA . HIS C 1 243 ? -77.988 -16.127 -33.969 1.00 32.37 242 HIS C CA 1
ATOM 6797 C C . HIS C 1 243 ? -78.986 -14.979 -33.976 1.00 34.17 242 HIS C C 1
ATOM 6798 O O . HIS C 1 243 ? -79.797 -14.846 -33.048 1.00 33.60 242 HIS C O 1
ATOM 6805 N N . GLY C 1 244 ? -78.917 -14.163 -35.031 1.00 33.23 243 GLY C N 1
ATOM 6806 C CA . GLY C 1 244 ? -79.770 -12.976 -35.190 1.00 35.24 243 GLY C CA 1
ATOM 6807 C C . GLY C 1 244 ? -80.359 -12.875 -36.589 1.00 33.42 243 GLY C C 1
ATOM 6808 O O . GLY C 1 244 ? -80.073 -13.716 -37.436 1.00 31.44 243 GLY C O 1
ATOM 6809 N N . SER C 1 245 ? -81.150 -11.831 -36.843 1.00 31.69 244 SER C N 1
ATOM 6810 C CA . SER C 1 245 ? -81.858 -11.703 -38.105 1.00 33.33 244 SER C CA 1
ATOM 6811 C C . SER C 1 245 ? -80.950 -11.435 -39.289 1.00 32.92 244 SER C C 1
ATOM 6812 O O . SER C 1 245 ? -81.267 -11.842 -40.410 1.00 35.83 244 SER C O 1
ATOM 6815 N N . LYS C 1 246 ? -79.856 -10.723 -39.054 1.00 35.39 245 LYS C N 1
ATOM 6816 C CA . LYS C 1 246 ? -78.881 -10.452 -40.118 1.00 37.63 245 LYS C CA 1
ATOM 6817 C C . LYS C 1 246 ? -77.737 -11.487 -40.179 1.00 37.61 245 LYS C C 1
ATOM 6818 O O . LYS C 1 246 ? -77.052 -11.598 -41.183 1.00 36.80 245 LYS C O 1
ATOM 6824 N N . GLY C 1 247 ? -77.529 -12.246 -39.111 1.00 37.14 246 GLY C N 1
ATOM 6825 C CA . GLY C 1 247 ? -76.371 -13.146 -39.056 1.00 34.73 246 GLY C CA 1
ATOM 6826 C C . GLY C 1 247 ? -76.137 -13.643 -37.641 1.00 36.34 246 GLY C C 1
ATOM 6827 O O . GLY C 1 247 ? -76.974 -13.420 -36.750 1.00 33.71 246 GLY C O 1
ATOM 6828 N N . ALA C 1 248 ? -74.989 -14.294 -37.429 1.00 30.94 247 ALA C N 1
ATOM 6829 C CA . ALA C 1 248 ? -74.633 -14.857 -36.141 1.00 29.20 247 ALA C CA 1
ATOM 6830 C C . ALA C 1 248 ? -73.246 -14.420 -35.733 1.00 29.06 247 ALA C C 1
ATOM 6831 O O . ALA C 1 248 ? -72.420 -14.111 -36.581 1.00 26.65 247 ALA C O 1
ATOM 6833 N N . VAL C 1 249 ? -73.004 -14.415 -34.426 1.00 28.73 248 VAL C N 1
ATOM 6834 C CA . VAL C 1 249 ? -71.690 -14.092 -33.871 1.00 28.59 248 VAL C CA 1
ATOM 6835 C C . VAL C 1 249 ? -71.358 -15.089 -32.774 1.00 25.97 248 VAL C C 1
ATOM 6836 O O . VAL C 1 249 ? -72.238 -15.564 -32.077 1.00 27.33 248 VAL C O 1
ATOM 6840 N N . ALA C 1 250 ? -70.092 -15.429 -32.614 1.00 25.66 249 ALA C N 1
ATOM 6841 C CA . ALA C 1 250 ? -69.726 -16.404 -31.602 1.00 25.03 249 ALA C CA 1
ATOM 6842 C C . ALA C 1 250 ? -68.328 -16.119 -31.118 1.00 26.05 249 ALA C C 1
ATOM 6843 O O . ALA C 1 250 ? -67.569 -15.479 -31.820 1.00 24.51 249 ALA C O 1
ATOM 6845 N N . ALA C 1 251 ? -68.023 -16.593 -29.911 1.00 24.73 250 ALA C N 1
ATOM 6846 C CA . ALA C 1 251 ? -66.707 -16.500 -29.326 1.00 27.48 250 ALA C CA 1
ATOM 6847 C C . ALA C 1 251 ? -66.117 -17.899 -29.279 1.00 28.63 250 ALA C C 1
ATOM 6848 O O . ALA C 1 251 ? -66.807 -18.849 -28.908 1.00 30.03 250 ALA C O 1
ATOM 6850 N N . GLU C 1 252 ? -64.831 -18.004 -29.611 1.00 28.90 251 GLU C N 1
ATOM 6851 C CA . GLU C 1 252 ? -64.147 -19.308 -29.716 1.00 30.22 251 GLU C CA 1
ATOM 6852 C C . GLU C 1 252 ? -63.420 -19.653 -28.419 1.00 26.98 251 GLU C C 1
ATOM 6853 O O . GLU C 1 252 ? -63.091 -18.765 -27.643 1.00 27.75 251 GLU C O 1
ATOM 6859 N N . ASN C 1 253 ? -63.162 -20.940 -28.198 1.00 26.59 252 ASN C N 1
ATOM 6860 C CA . ASN C 1 253 ? -62.417 -21.393 -27.022 1.00 27.14 252 ASN C CA 1
ATOM 6861 C C . ASN C 1 253 ? -60.992 -20.935 -27.078 1.00 26.46 252 ASN C C 1
ATOM 6862 O O . ASN C 1 253 ? -60.459 -20.732 -28.167 1.00 23.43 252 ASN C O 1
ATOM 6867 N N . GLN C 1 254 ? -60.394 -20.804 -25.897 1.00 25.48 253 GLN C N 1
ATOM 6868 C CA . GLN C 1 254 ? -59.028 -20.360 -25.744 1.00 26.97 253 GLN C CA 1
ATOM 6869 C C . GLN C 1 254 ? -58.130 -21.489 -25.276 1.00 25.46 253 GLN C C 1
ATOM 6870 O O . GLN C 1 254 ? -58.551 -22.355 -24.519 1.00 23.24 253 GLN C O 1
ATOM 6876 N N . ARG C 1 255 ? -56.876 -21.473 -25.719 1.00 25.63 254 ARG C N 1
ATOM 6877 C CA . ARG C 1 255 ? -55.877 -22.448 -25.262 1.00 25.59 254 ARG C CA 1
ATOM 6878 C C . ARG C 1 255 ? -54.597 -21.660 -25.044 1.00 27.68 254 ARG C C 1
ATOM 6879 O O . ARG C 1 255 ? -54.438 -20.563 -25.653 1.00 25.89 254 ARG C O 1
ATOM 6887 N N . PRO C 1 256 ? -53.686 -22.192 -24.192 1.00 26.61 255 PRO C N 1
ATOM 6888 C CA . PRO C 1 256 ? -52.486 -21.426 -23.837 1.00 31.27 255 PRO C CA 1
ATOM 6889 C C . PRO C 1 256 ? -51.478 -21.268 -24.980 1.00 30.73 255 PRO C C 1
ATOM 6890 O O . PRO C 1 256 ? -50.773 -20.270 -25.015 1.00 30.67 255 PRO C O 1
ATOM 6894 N N . VAL C 1 257 ? -51.403 -22.237 -25.896 1.00 28.98 256 VAL C N 1
ATOM 6895 C CA . VAL C 1 257 ? -50.551 -22.078 -27.081 1.00 30.55 256 VAL C CA 1
ATOM 6896 C C . VAL C 1 257 ? -51.279 -22.542 -28.344 1.00 29.08 256 VAL C C 1
ATOM 6897 O O . VAL C 1 257 ? -52.068 -23.501 -28.326 1.00 28.09 256 VAL C O 1
ATOM 6901 N N . SER C 1 258 ? -51.031 -21.844 -29.438 1.00 26.42 257 SER C N 1
ATOM 6902 C CA . SER C 1 258 ? -51.710 -22.129 -30.691 1.00 25.35 257 SER C CA 1
ATOM 6903 C C . SER C 1 258 ? -50.713 -22.716 -31.668 1.00 22.34 257 SER C C 1
ATOM 6904 O O . SER C 1 258 ? -50.092 -21.974 -32.476 1.00 20.16 257 SER C O 1
ATOM 6907 N N . ILE C 1 259 ? -50.501 -24.048 -31.533 1.00 20.13 258 ILE C N 1
ATOM 6908 C CA . ILE C 1 259 ? -49.749 -24.819 -32.509 1.00 18.44 258 ILE C CA 1
ATOM 6909 C C . ILE C 1 259 ? -50.629 -25.952 -33.022 1.00 19.04 258 ILE C C 1
ATOM 6910 O O . ILE C 1 259 ? -51.705 -26.250 -32.454 1.00 20.23 258 ILE C O 1
ATOM 6915 N N . GLU C 1 260 ? -50.157 -26.578 -34.079 1.00 18.65 259 GLU C N 1
ATOM 6916 C CA . GLU C 1 260 ? -50.828 -27.706 -34.680 1.00 19.63 259 GLU C CA 1
ATOM 6917 C C . GLU C 1 260 ? -49.773 -28.659 -35.218 1.00 18.99 259 GLU C C 1
ATOM 6918 O O . GLU C 1 260 ? -48.868 -28.218 -35.912 1.00 19.14 259 GLU C O 1
ATOM 6924 N N . ILE C 1 261 ? -49.896 -29.965 -34.910 1.00 18.59 260 ILE C N 1
ATOM 6925 C CA . ILE C 1 261 ? -48.976 -30.974 -35.407 1.00 18.75 260 ILE C CA 1
ATOM 6926 C C . ILE C 1 261 ? -49.750 -31.914 -36.321 1.00 19.52 260 ILE C C 1
ATOM 6927 O O . ILE C 1 261 ? -50.870 -32.316 -35.983 1.00 19.87 260 ILE C O 1
ATOM 6932 N N . ALA C 1 262 ? -49.185 -32.253 -37.472 1.00 18.51 261 ALA C N 1
ATOM 6933 C CA . ALA C 1 262 ? -49.884 -33.088 -38.457 1.00 18.37 261 ALA C CA 1
ATOM 6934 C C . ALA C 1 262 ? -49.080 -34.346 -38.678 1.00 19.26 261 ALA C C 1
ATOM 6935 O O . ALA C 1 262 ? -47.880 -34.283 -38.902 1.00 15.79 261 ALA C O 1
ATOM 6937 N N . THR C 1 263 ? -49.744 -35.495 -38.520 1.00 18.99 262 THR C N 1
ATOM 6938 C CA . THR C 1 263 ? -49.176 -36.780 -38.844 1.00 19.87 262 THR C CA 1
ATOM 6939 C C . THR C 1 263 ? -50.207 -37.663 -39.517 1.00 19.92 262 THR C C 1
ATOM 6940 O O . THR C 1 263 ? -51.328 -37.225 -39.822 1.00 17.32 262 THR C O 1
ATOM 6944 N N . GLY C 1 264 ? -49.834 -38.921 -39.740 1.00 21.52 263 GLY C N 1
ATOM 6945 C CA . GLY C 1 264 ? -50.781 -39.947 -40.238 1.00 21.52 263 GLY C CA 1
ATOM 6946 C C . GLY C 1 264 ? -52.010 -40.110 -39.355 1.00 23.69 263 GLY C C 1
ATOM 6947 O O . GLY C 1 264 ? -53.058 -40.563 -39.836 1.00 22.83 263 GLY C O 1
ATOM 6948 N N . ASP C 1 265 ? -51.908 -39.697 -38.093 1.00 22.13 264 ASP C N 1
ATOM 6949 C CA . ASP C 1 265 ? -53.046 -39.736 -37.176 1.00 25.76 264 ASP C CA 1
ATOM 6950 C C . ASP C 1 265 ? -53.951 -38.510 -37.259 1.00 23.89 264 ASP C C 1
ATOM 6951 O O . ASP C 1 265 ? -54.931 -38.438 -36.547 1.00 23.64 264 ASP C O 1
ATOM 6956 N N . GLY C 1 266 ? -53.627 -37.545 -38.123 1.00 21.07 265 GLY C N 1
ATOM 6957 C CA . GLY C 1 266 ? -54.396 -36.331 -38.190 1.00 20.98 265 GLY C CA 1
ATOM 6958 C C . GLY C 1 266 ? -53.668 -35.045 -37.820 1.00 21.84 265 GLY C C 1
ATOM 6959 O O . GLY C 1 266 ? -52.450 -35.033 -37.590 1.00 21.23 265 GLY C O 1
ATOM 6960 N N . TYR C 1 267 ? -54.450 -33.971 -37.797 1.00 21.63 266 TYR C N 1
ATOM 6961 C CA . TYR C 1 267 ? -54.022 -32.637 -37.388 1.00 22.25 266 TYR C CA 1
ATOM 6962 C C . TYR C 1 267 ? -54.479 -32.370 -35.964 1.00 22.49 266 TYR C C 1
ATOM 6963 O O . TYR C 1 267 ? -55.694 -32.305 -35.726 1.00 21.55 266 TYR C O 1
ATOM 6972 N N . THR C 1 268 ? -53.518 -32.191 -35.043 1.00 20.79 267 THR C N 1
ATOM 6973 C CA . THR C 1 268 ? -53.827 -32.023 -33.614 1.00 20.26 267 THR C CA 1
ATOM 6974 C C . THR C 1 268 ? -53.338 -30.676 -33.078 1.00 20.43 267 THR C C 1
ATOM 6975 O O . THR C 1 268 ? -52.170 -30.348 -33.197 1.00 17.76 267 THR C O 1
ATOM 6979 N N . ARG C 1 269 ? -54.284 -29.932 -32.501 1.00 21.96 268 ARG C N 1
ATOM 6980 C CA . ARG C 1 269 ? -54.026 -28.732 -31.715 1.00 22.43 268 ARG C CA 1
ATOM 6981 C C . ARG C 1 269 ? -54.170 -29.088 -30.231 1.00 22.45 268 ARG C C 1
ATOM 6982 O O . ARG C 1 269 ? -54.821 -30.081 -29.889 1.00 21.49 268 ARG C O 1
ATOM 6990 N N . PRO C 1 270 ? -53.578 -28.280 -29.335 1.00 23.23 269 PRO C N 1
ATOM 6991 C CA . PRO C 1 270 ? -53.612 -28.645 -27.923 1.00 23.13 269 PRO C CA 1
ATOM 6992 C C . PRO C 1 270 ? -55.019 -28.605 -27.325 1.00 22.65 269 PRO C C 1
ATOM 6993 O O . PRO C 1 270 ? -55.895 -27.934 -27.876 1.00 21.70 269 PRO C O 1
ATOM 6997 N N . PRO C 1 271 ? -55.209 -29.259 -26.160 1.00 24.03 270 PRO C N 1
ATOM 6998 C CA . PRO C 1 271 ? -56.436 -29.091 -25.392 1.00 23.68 270 PRO C CA 1
ATOM 6999 C C . PRO C 1 271 ? -56.539 -27.680 -24.863 1.00 24.90 270 PRO C C 1
ATOM 7000 O O . PRO C 1 271 ? -55.567 -26.895 -24.931 1.00 24.65 270 PRO C O 1
ATOM 7004 N N . LEU C 1 272 ? -57.709 -27.341 -24.351 1.00 25.02 271 LEU C N 1
ATOM 7005 C CA . LEU C 1 272 ? -57.971 -26.003 -23.817 1.00 25.79 271 LEU C CA 1
ATOM 7006 C C . LEU C 1 272 ? -57.292 -25.842 -22.456 1.00 26.43 271 LEU C C 1
ATOM 7007 O O . LEU C 1 272 ? -56.656 -26.788 -21.966 1.00 27.75 271 LEU C O 1
ATOM 7012 N N . HIS C 1 273 ? -57.416 -24.659 -21.857 1.00 26.96 272 HIS C N 1
ATOM 7013 C CA . HIS C 1 273 ? -56.920 -24.434 -20.475 1.00 30.72 272 HIS C CA 1
ATOM 7014 C C . HIS C 1 273 ? -57.497 -25.491 -19.517 1.00 32.78 272 HIS C C 1
ATOM 7015 O O . HIS C 1 273 ? -58.680 -25.824 -19.595 1.00 34.42 272 HIS C O 1
ATOM 7022 N N . ASP C 1 274 ? -56.657 -26.016 -18.637 1.00 36.97 273 ASP C N 1
ATOM 7023 C CA . ASP C 1 274 ? -57.076 -27.027 -17.666 1.00 40.50 273 ASP C CA 1
ATOM 7024 C C . ASP C 1 274 ? -57.576 -26.410 -16.359 1.00 40.42 273 ASP C C 1
ATOM 7025 O O . ASP C 1 274 ? -57.899 -27.138 -15.421 1.00 38.57 273 ASP C O 1
ATOM 7030 N N . PHE C 1 275 ? -57.632 -25.077 -16.299 1.00 39.95 274 PHE C N 1
ATOM 7031 C CA . PHE C 1 275 ? -57.971 -24.367 -15.064 1.00 40.48 274 PHE C CA 1
ATOM 7032 C C . PHE C 1 275 ? -58.603 -23.009 -15.401 1.00 40.21 274 PHE C C 1
ATOM 7033 O O . PHE C 1 275 ? -58.054 -22.227 -16.185 1.00 36.91 274 PHE C O 1
ATOM 7041 N N . PHE C 1 276 ? -59.777 -22.747 -14.819 1.00 37.83 275 PHE C N 1
ATOM 7042 C CA . PHE C 1 276 ? -60.590 -21.570 -15.150 1.00 41.76 275 PHE C CA 1
ATOM 7043 C C . PHE C 1 276 ? -59.876 -20.225 -14.984 1.00 41.56 275 PHE C C 1
ATOM 7044 O O . PHE C 1 276 ? -60.070 -19.306 -15.778 1.00 42.80 275 PHE C O 1
ATOM 7060 N N . THR C 1 278 ? -56.778 -19.474 -15.417 1.00 36.07 277 THR C N 1
ATOM 7061 C CA . THR C 1 278 ? -55.916 -19.207 -16.548 1.00 34.54 277 THR C CA 1
ATOM 7062 C C . THR C 1 278 ? -56.713 -18.717 -17.758 1.00 33.01 277 THR C C 1
ATOM 7063 O O . THR C 1 278 ? -56.238 -17.866 -18.488 1.00 31.35 277 THR C O 1
ATOM 7067 N N . ARG C 1 279 ? -57.920 -19.244 -17.969 1.00 29.71 278 ARG C N 1
ATOM 7068 C CA . ARG C 1 279 ? -58.770 -18.772 -19.062 1.00 29.85 278 ARG C CA 1
ATOM 7069 C C . ARG C 1 279 ? -59.149 -17.305 -18.885 1.00 30.42 278 ARG C C 1
ATOM 7070 O O . ARG C 1 279 ? -59.210 -16.565 -19.860 1.00 28.60 278 ARG C O 1
ATOM 7078 N N . TYR C 1 280 ? -59.382 -16.874 -17.644 1.00 29.71 279 TYR C N 1
ATOM 7079 C CA . TYR C 1 280 ? -60.023 -15.588 -17.422 1.00 29.42 279 TYR C CA 1
ATOM 7080 C C . TYR C 1 280 ? -59.116 -14.496 -16.812 1.00 29.31 279 TYR C C 1
ATOM 7081 O O . TYR C 1 280 ? -59.599 -13.506 -16.232 1.00 30.61 279 TYR C O 1
ATOM 7090 N N . THR C 1 281 ? -57.816 -14.659 -16.989 1.00 31.27 280 THR C N 1
ATOM 7091 C CA . THR C 1 281 ? -56.839 -13.718 -16.451 1.00 33.40 280 THR C CA 1
ATOM 7092 C C . THR C 1 281 ? -57.176 -12.284 -16.868 1.00 35.92 280 THR C C 1
ATOM 7093 O O . THR C 1 281 ? -57.170 -11.380 -16.030 1.00 33.40 280 THR C O 1
ATOM 7097 N N . GLU C 1 282 ? -57.533 -12.062 -18.139 1.00 36.05 281 GLU C N 1
ATOM 7098 C CA . GLU C 1 282 ? -57.886 -10.701 -18.570 1.00 35.06 281 GLU C CA 1
ATOM 7099 C C . GLU C 1 282 ? -59.235 -10.235 -18.000 1.00 33.09 281 GLU C C 1
ATOM 7100 O O . GLU C 1 282 ? -59.394 -9.064 -17.672 1.00 28.81 281 GLU C O 1
ATOM 7106 N N . ALA C 1 283 ? -60.224 -11.115 -17.915 1.00 29.55 282 ALA C N 1
ATOM 7107 C CA . ALA C 1 283 ? -61.519 -10.675 -17.392 1.00 29.29 282 ALA C CA 1
ATOM 7108 C C . ALA C 1 283 ? -61.434 -10.219 -15.926 1.00 30.65 282 ALA C C 1
ATOM 7109 O O . ALA C 1 283 ? -62.098 -9.274 -15.538 1.00 30.74 282 ALA C O 1
ATOM 7111 N N . TYR C 1 284 ? -60.640 -10.907 -15.117 1.00 29.61 283 TYR C N 1
ATOM 7112 C CA . TYR C 1 284 ? -60.453 -10.494 -13.721 1.00 31.61 283 TYR C CA 1
ATOM 7113 C C . TYR C 1 284 ? -59.779 -9.131 -13.631 1.00 33.05 283 TYR C C 1
ATOM 7114 O O . TYR C 1 284 ? -60.129 -8.315 -12.782 1.00 33.08 283 TYR C O 1
ATOM 7123 N N . ALA C 1 285 ? -58.819 -8.878 -14.515 1.00 35.19 284 ALA C N 1
ATOM 7124 C CA . ALA C 1 285 ? -58.144 -7.586 -14.517 1.00 34.85 284 ALA C CA 1
ATOM 7125 C C . ALA C 1 285 ? -59.100 -6.475 -14.909 1.00 34.60 284 ALA C C 1
ATOM 7126 O O . ALA C 1 285 ? -59.132 -5.429 -14.240 1.00 33.51 284 ALA C O 1
ATOM 7128 N N . ASN C 1 286 ? -59.899 -6.706 -15.955 1.00 33.92 285 ASN C N 1
ATOM 7129 C CA . ASN C 1 286 ? -60.817 -5.681 -16.472 1.00 34.68 285 ASN C CA 1
ATOM 7130 C C . ASN C 1 286 ? -61.908 -5.347 -15.475 1.00 34.35 285 ASN C C 1
ATOM 7131 O O . ASN C 1 286 ? -62.362 -4.226 -15.379 1.00 32.67 285 ASN C O 1
ATOM 7136 N N . GLU C 1 287 ? -62.341 -6.378 -14.768 1.00 32.76 286 GLU C N 1
ATOM 7137 C CA . GLU C 1 287 ? -63.393 -6.310 -13.780 1.00 34.60 286 GLU C CA 1
ATOM 7138 C C . GLU C 1 287 ? -63.057 -5.330 -12.641 1.00 35.36 286 GLU C C 1
ATOM 7139 O O . GLU C 1 287 ? -63.855 -4.464 -12.292 1.00 34.18 286 GLU C O 1
ATOM 7145 N N . ILE C 1 288 ? -61.865 -5.458 -12.076 1.00 36.98 287 ILE C N 1
ATOM 7146 C CA . ILE C 1 288 ? -61.455 -4.588 -10.976 1.00 40.59 287 ILE C CA 1
ATOM 7147 C C . ILE C 1 288 ? -61.191 -3.186 -11.508 1.00 42.63 287 ILE C C 1
ATOM 7148 O O . ILE C 1 288 ? -61.651 -2.212 -10.937 1.00 43.07 287 ILE C O 1
ATOM 7153 N N . GLU C 1 289 ? -60.450 -3.113 -12.611 1.00 44.31 288 GLU C N 1
ATOM 7154 C CA . GLU C 1 289 ? -60.158 -1.850 -13.294 1.00 44.33 288 GLU C CA 1
ATOM 7155 C C . GLU C 1 289 ? -61.430 -1.042 -13.504 1.00 40.73 288 GLU C C 1
ATOM 7156 O O . GLU C 1 289 ? -61.452 0.161 -13.241 1.00 40.09 288 GLU C O 1
ATOM 7162 N N . SER C 1 290 ? -62.471 -1.720 -13.978 1.00 36.87 289 SER C N 1
ATOM 7163 C CA . SER C 1 290 ? -63.787 -1.134 -14.202 1.00 39.50 289 SER C CA 1
ATOM 7164 C C . SER C 1 290 ? -64.459 -0.649 -12.922 1.00 41.35 289 SER C C 1
ATOM 7165 O O . SER C 1 290 ? -65.114 0.384 -12.918 1.00 40.94 289 SER C O 1
ATOM 7168 N N . PHE C 1 291 ? -64.337 -1.434 -11.851 1.00 41.05 290 PHE C N 1
ATOM 7169 C CA . PHE C 1 291 ? -64.843 -1.046 -10.523 1.00 40.48 290 PHE C CA 1
ATOM 7170 C C . PHE C 1 291 ? -64.209 0.272 -10.044 1.00 40.04 290 PHE C C 1
ATOM 7171 O O . PHE C 1 291 ? -64.897 1.265 -9.773 1.00 38.12 290 PHE C O 1
ATOM 7179 N N . ILE C 1 292 ? -62.882 0.259 -9.982 1.00 38.65 291 ILE C N 1
ATOM 7180 C CA . ILE C 1 292 ? -62.089 1.397 -9.563 1.00 42.19 291 ILE C CA 1
ATOM 7181 C C . ILE C 1 292 ? -62.425 2.635 -10.400 1.00 47.68 291 ILE C C 1
ATOM 7182 O O . ILE C 1 292 ? -62.395 3.746 -9.889 1.00 44.15 291 ILE C O 1
ATOM 7187 N N . ALA C 1 293 ? -62.714 2.446 -11.689 1.00 50.30 292 ALA C N 1
ATOM 7188 C CA . ALA C 1 293 ? -63.072 3.572 -12.562 1.00 51.22 292 ALA C CA 1
ATOM 7189 C C . ALA C 1 293 ? -64.487 4.075 -12.261 1.00 51.20 292 ALA C C 1
ATOM 7190 O O . ALA C 1 293 ? -64.730 5.276 -12.297 1.00 51.32 292 ALA C O 1
ATOM 7192 N N . ALA C 1 294 ? -65.402 3.163 -11.947 1.00 53.95 293 ALA C N 1
ATOM 7193 C CA . ALA C 1 294 ? -66.806 3.516 -11.701 1.00 55.73 293 ALA C CA 1
ATOM 7194 C C . ALA C 1 294 ? -67.050 4.133 -10.324 1.00 61.70 293 ALA C C 1
ATOM 7195 O O . ALA C 1 294 ? -68.133 4.668 -10.061 1.00 60.49 293 ALA C O 1
ATOM 7197 N N . ILE C 1 295 ? -66.058 4.006 -9.442 1.00 67.58 294 ILE C N 1
ATOM 7198 C CA . ILE C 1 295 ? -66.076 4.633 -8.122 1.00 69.50 294 ILE C CA 1
ATOM 7199 C C . ILE C 1 295 ? -65.796 6.114 -8.312 1.00 68.36 294 ILE C C 1
ATOM 7200 O O . ILE C 1 295 ? -66.524 6.977 -7.822 1.00 66.36 294 ILE C O 1
ATOM 7205 N N . GLU C 1 296 ? -64.725 6.376 -9.046 1.00 69.57 295 GLU C N 1
ATOM 7206 C CA . GLU C 1 296 ? -64.203 7.711 -9.207 1.00 71.98 295 GLU C CA 1
ATOM 7207 C C . GLU C 1 296 ? -65.213 8.621 -9.887 1.00 81.04 295 GLU C C 1
ATOM 7208 O O . GLU C 1 296 ? -65.768 9.507 -9.234 1.00 80.95 295 GLU C O 1
ATOM 7214 N N . LYS C 1 297 ? -65.496 8.386 -11.170 1.00 86.51 296 LYS C N 1
ATOM 7215 C CA . LYS C 1 297 ? -66.541 9.155 -11.859 1.00 87.47 296 LYS C CA 1
ATOM 7216 C C . LYS C 1 297 ? -67.911 8.937 -11.208 1.00 84.45 296 LYS C C 1
ATOM 7217 O O . LYS C 1 297 ? -68.836 9.714 -11.425 1.00 88.00 296 LYS C O 1
ATOM 7223 N N . GLY C 1 298 ? -68.034 7.875 -10.420 1.00 82.75 297 GLY C N 1
ATOM 7224 C CA . GLY C 1 298 ? -69.232 7.637 -9.632 1.00 85.80 297 GLY C CA 1
ATOM 7225 C C . GLY C 1 298 ? -70.415 7.199 -10.474 1.00 89.29 297 GLY C C 1
ATOM 7226 O O . GLY C 1 298 ? -71.561 7.460 -10.112 1.00 88.37 297 GLY C O 1
ATOM 7227 N N . ALA C 1 299 ? -70.143 6.523 -11.591 1.00 91.06 298 ALA C N 1
ATOM 7228 C CA . ALA C 1 299 ? -71.205 6.035 -12.473 1.00 88.70 298 ALA C CA 1
ATOM 7229 C C . ALA C 1 299 ? -71.946 4.873 -11.824 1.00 89.47 298 ALA C C 1
ATOM 7230 O O . ALA C 1 299 ? -71.473 4.285 -10.845 1.00 88.06 298 ALA C O 1
ATOM 7232 N N . GLU C 1 300 ? -73.118 4.563 -12.374 1.00 89.26 299 GLU C N 1
ATOM 7233 C CA . GLU C 1 300 ? -73.918 3.431 -11.919 1.00 89.50 299 GLU C CA 1
ATOM 7234 C C . GLU C 1 300 ? -73.222 2.143 -12.388 1.00 81.38 299 GLU C C 1
ATOM 7235 O O . GLU C 1 300 ? -72.552 2.136 -13.422 1.00 75.94 299 GLU C O 1
ATOM 7241 N N . ILE C 1 301 ? -73.375 1.063 -11.626 1.00 75.52 300 ILE C N 1
ATOM 7242 C CA . ILE C 1 301 ? -72.518 -0.116 -11.774 1.00 72.17 300 ILE C CA 1
ATOM 7243 C C . ILE C 1 301 ? -73.233 -1.349 -12.328 1.00 66.54 300 ILE C C 1
ATOM 7244 O O . ILE C 1 301 ? -74.339 -1.679 -11.904 1.00 64.80 300 ILE C O 1
ATOM 7249 N N . ALA C 1 302 ? -72.577 -2.024 -13.272 1.00 59.41 301 ALA C N 1
ATOM 7250 C CA . ALA C 1 302 ? -72.996 -3.346 -13.737 1.00 53.18 301 ALA C CA 1
ATOM 7251 C C . ALA C 1 302 ? -71.765 -4.264 -13.788 1.00 48.32 301 ALA C C 1
ATOM 7252 O O . ALA C 1 302 ? -70.663 -3.798 -14.055 1.00 46.06 301 ALA C O 1
ATOM 7254 N N . PRO C 1 303 ? -71.931 -5.561 -13.482 1.00 44.07 302 PRO C N 1
ATOM 7255 C CA . PRO C 1 303 ? -73.157 -6.200 -13.049 1.00 43.72 302 PRO C CA 1
ATOM 7256 C C . PRO C 1 303 ? -73.464 -5.796 -11.605 1.00 43.79 302 PRO C C 1
ATOM 7257 O O . PRO C 1 303 ? -72.542 -5.584 -10.800 1.00 44.52 302 PRO C O 1
ATOM 7261 N N . SER C 1 304 ? -74.745 -5.657 -11.305 1.00 44.34 303 SER C N 1
ATOM 7262 C CA . SER C 1 304 ? -75.174 -5.055 -10.056 1.00 45.45 303 SER C CA 1
ATOM 7263 C C . SER C 1 304 ? -75.779 -6.115 -9.167 1.00 43.68 303 SER C C 1
ATOM 7264 O O . SER C 1 304 ? -75.736 -7.309 -9.480 1.00 41.56 303 SER C O 1
ATOM 7267 N N . GLY C 1 305 ? -76.347 -5.671 -8.048 1.00 42.46 304 GLY C N 1
ATOM 7268 C CA . GLY C 1 305 ? -76.984 -6.577 -7.122 1.00 41.60 304 GLY C CA 1
ATOM 7269 C C . GLY C 1 305 ? -78.121 -7.305 -7.785 1.00 41.40 304 GLY C C 1
ATOM 7270 O O . GLY C 1 305 ? -78.254 -8.522 -7.628 1.00 45.63 304 GLY C O 1
ATOM 7271 N N . ASN C 1 306 ? -78.945 -6.574 -8.539 1.00 42.98 305 ASN C N 1
ATOM 7272 C CA . ASN C 1 306 ? -80.110 -7.183 -9.190 1.00 44.76 305 ASN C CA 1
ATOM 7273 C C . ASN C 1 306 ? -79.719 -8.202 -10.247 1.00 40.63 305 ASN C C 1
ATOM 7274 O O . ASN C 1 306 ? -80.409 -9.193 -10.439 1.00 41.73 305 ASN C O 1
ATOM 7279 N N . ASP C 1 307 ? -78.601 -7.961 -10.928 1.00 42.30 306 ASP C N 1
ATOM 7280 C CA . ASP C 1 307 ? -78.056 -8.964 -11.855 1.00 41.28 306 ASP C CA 1
ATOM 7281 C C . ASP C 1 307 ? -77.724 -10.208 -11.068 1.00 38.84 306 ASP C C 1
ATOM 7282 O O . ASP C 1 307 ? -77.983 -11.313 -11.526 1.00 38.68 306 ASP C O 1
ATOM 7287 N N . GLY C 1 308 ? -77.159 -10.017 -9.875 1.00 39.70 307 GLY C N 1
ATOM 7288 C CA . GLY C 1 308 ? -76.922 -11.117 -8.937 1.00 41.28 307 GLY C CA 1
ATOM 7289 C C . GLY C 1 308 ? -78.181 -11.896 -8.588 1.00 41.56 307 GLY C C 1
ATOM 7290 O O . GLY C 1 308 ? -78.157 -13.119 -8.475 1.00 41.84 307 GLY C O 1
ATOM 7291 N N . LEU C 1 309 ? -79.285 -11.179 -8.412 1.00 44.30 308 LEU C N 1
ATOM 7292 C CA . LEU C 1 309 ? -80.550 -11.805 -8.008 1.00 40.78 308 LEU C CA 1
ATOM 7293 C C . LEU C 1 309 ? -81.227 -12.511 -9.177 1.00 40.24 308 LEU C C 1
ATOM 7294 O O . LEU C 1 309 ? -81.705 -13.644 -9.044 1.00 38.38 308 LEU C O 1
ATOM 7299 N N . ALA C 1 310 ? -81.286 -11.830 -10.318 1.00 39.19 309 ALA C N 1
ATOM 7300 C CA . ALA C 1 310 ? -81.956 -12.375 -11.506 1.00 36.25 309 ALA C CA 1
ATOM 7301 C C . ALA C 1 310 ? -81.323 -13.691 -11.909 1.00 34.25 309 ALA C C 1
ATOM 7302 O O . ALA C 1 310 ? -82.021 -14.672 -12.182 1.00 33.35 309 ALA C O 1
ATOM 7304 N N . ALA C 1 311 ? -79.989 -13.728 -11.913 1.00 33.17 310 ALA C N 1
ATOM 7305 C CA . ALA C 1 311 ? -79.282 -14.975 -12.183 1.00 34.69 310 ALA C CA 1
ATOM 7306 C C . ALA C 1 311 ? -79.721 -16.117 -11.263 1.00 37.43 310 ALA C C 1
ATOM 7307 O O . ALA C 1 311 ? -79.953 -17.255 -11.708 1.00 38.02 310 ALA C O 1
ATOM 7309 N N . LEU C 1 312 ? -79.826 -15.808 -9.972 1.00 39.99 311 LEU C N 1
ATOM 7310 C CA . LEU C 1 312 ? -80.140 -16.807 -8.950 1.00 39.58 311 LEU C CA 1
ATOM 7311 C C . LEU C 1 312 ? -81.570 -17.308 -9.097 1.00 36.91 311 LEU C C 1
ATOM 7312 O O . LEU C 1 312 ? -81.828 -18.508 -9.034 1.00 37.56 311 LEU C O 1
ATOM 7317 N N . ALA C 1 313 ? -82.496 -16.383 -9.305 1.00 38.87 312 ALA C N 1
ATOM 7318 C CA . ALA C 1 313 ? -83.890 -16.744 -9.514 1.00 40.65 312 ALA C CA 1
ATOM 7319 C C . ALA C 1 313 ? -84.000 -17.661 -10.722 1.00 41.62 312 ALA C C 1
ATOM 7320 O O . ALA C 1 313 ? -84.722 -18.659 -10.685 1.00 42.78 312 ALA C O 1
ATOM 7322 N N . LEU C 1 314 ? -83.266 -17.350 -11.794 1.00 43.60 313 LEU C N 1
ATOM 7323 C CA . LEU C 1 314 ? -83.277 -18.240 -12.965 1.00 39.47 313 LEU C CA 1
ATOM 7324 C C . LEU C 1 314 ? -82.782 -19.620 -12.581 1.00 36.32 313 LEU C C 1
ATOM 7325 O O . LEU C 1 314 ? -83.356 -20.611 -13.008 1.00 37.56 313 LEU C O 1
ATOM 7330 N N . ALA C 1 315 ? -81.728 -19.689 -11.767 1.00 35.94 314 ALA C N 1
ATOM 7331 C CA . ALA C 1 315 ? -81.285 -20.969 -11.227 1.00 36.60 314 ALA C CA 1
ATOM 7332 C C . ALA C 1 315 ? -82.378 -21.646 -10.391 1.00 39.76 314 ALA C C 1
ATOM 7333 O O . ALA C 1 315 ? -82.597 -22.857 -10.513 1.00 38.56 314 ALA C O 1
ATOM 7335 N N . ASP C 1 316 ? -83.056 -20.866 -9.548 1.00 39.41 315 ASP C N 1
ATOM 7336 C CA . ASP C 1 316 ? -84.113 -21.413 -8.683 1.00 43.36 315 ASP C CA 1
ATOM 7337 C C . ASP C 1 316 ? -85.189 -22.068 -9.531 1.00 42.51 315 ASP C C 1
ATOM 7338 O O . ASP C 1 316 ? -85.575 -23.212 -9.272 1.00 44.79 315 ASP C O 1
ATOM 7343 N N . ALA C 1 317 ? -85.634 -21.359 -10.569 1.00 42.28 316 ALA C N 1
ATOM 7344 C CA . ALA C 1 317 ? -86.657 -21.889 -11.472 1.00 41.64 316 ALA C CA 1
ATOM 7345 C C . ALA C 1 317 ? -86.200 -23.146 -12.217 1.00 42.56 316 ALA C C 1
ATOM 7346 O O . ALA C 1 317 ? -86.994 -24.048 -12.489 1.00 40.96 316 ALA C O 1
ATOM 7348 N N . ALA C 1 318 ? -84.910 -23.229 -12.520 1.00 42.40 317 ALA C N 1
ATOM 7349 C CA . ALA C 1 318 ? -84.364 -24.418 -13.173 1.00 41.51 317 ALA C CA 1
ATOM 7350 C C . ALA C 1 318 ? -84.419 -25.635 -12.265 1.00 39.55 317 ALA C C 1
ATOM 7351 O O . ALA C 1 318 ? -84.677 -26.750 -12.731 1.00 35.11 317 ALA C O 1
ATOM 7353 N N . VAL C 1 319 ? -84.155 -25.423 -10.974 1.00 41.27 318 VAL C N 1
ATOM 7354 C CA . VAL C 1 319 ? -84.207 -26.519 -10.001 1.00 42.85 318 VAL C CA 1
ATOM 7355 C C . VAL C 1 319 ? -85.634 -27.027 -9.964 1.00 42.35 318 VAL C C 1
ATOM 7356 O O . VAL C 1 319 ? -85.879 -28.229 -10.052 1.00 40.59 318 VAL C O 1
ATOM 7360 N N . ARG C 1 320 ? -86.582 -26.100 -9.856 1.00 46.72 319 ARG C N 1
ATOM 7361 C CA . ARG C 1 320 ? -87.994 -26.494 -9.819 1.00 50.77 319 ARG C CA 1
ATOM 7362 C C . ARG C 1 320 ? -88.390 -27.209 -11.112 1.00 46.83 319 ARG C C 1
ATOM 7363 O O . ARG C 1 320 ? -89.037 -28.252 -11.075 1.00 47.26 319 ARG C O 1
ATOM 7371 N N . SER C 1 321 ? -87.933 -26.679 -12.242 1.00 44.42 320 SER C N 1
ATOM 7372 C CA . SER C 1 321 ? -88.344 -27.176 -13.543 1.00 41.46 320 SER C CA 1
ATOM 7373 C C . SER C 1 321 ? -88.014 -28.642 -13.722 1.00 43.09 320 SER C C 1
ATOM 7374 O O . SER C 1 321 ? -88.798 -29.385 -14.296 1.00 45.41 320 SER C O 1
ATOM 7377 N N . VAL C 1 322 ? -86.859 -29.064 -13.228 1.00 43.72 321 VAL C N 1
ATOM 7378 C CA . VAL C 1 322 ? -86.464 -30.461 -13.343 1.00 43.82 321 VAL C CA 1
ATOM 7379 C C . VAL C 1 322 ? -87.320 -31.325 -12.416 1.00 46.48 321 VAL C C 1
ATOM 7380 O O . VAL C 1 322 ? -87.783 -32.401 -12.802 1.00 47.20 321 VAL C O 1
ATOM 7384 N N . ALA C 1 323 ? -87.503 -30.855 -11.185 1.00 48.89 322 ALA C N 1
ATOM 7385 C CA . ALA C 1 323 ? -88.254 -31.604 -10.175 1.00 48.66 322 ALA C CA 1
ATOM 7386 C C . ALA C 1 323 ? -89.717 -31.745 -10.587 1.00 46.67 322 ALA C C 1
ATOM 7387 O O . ALA C 1 323 ? -90.252 -32.835 -10.533 1.00 46.93 322 ALA C O 1
ATOM 7389 N N . GLU C 1 324 ? -90.329 -30.652 -11.037 1.00 47.55 323 GLU C N 1
ATOM 7390 C CA . GLU C 1 324 ? -91.736 -30.642 -11.482 1.00 49.38 323 GLU C CA 1
ATOM 7391 C C . GLU C 1 324 ? -91.949 -31.026 -12.956 1.00 52.53 323 GLU C C 1
ATOM 7392 O O . GLU C 1 324 ? -93.071 -30.970 -13.452 1.00 51.02 323 GLU C O 1
ATOM 7398 N N . LYS C 1 325 ? -90.870 -31.376 -13.657 1.00 52.82 324 LYS C N 1
ATOM 7399 C CA . LYS C 1 325 ? -90.923 -31.835 -15.053 1.00 49.91 324 LYS C CA 1
ATOM 7400 C C . LYS C 1 325 ? -91.745 -30.928 -15.961 1.00 47.33 324 LYS C C 1
ATOM 7401 O O . LYS C 1 325 ? -92.470 -31.401 -16.837 1.00 45.98 324 LYS C O 1
ATOM 7407 N N . ARG C 1 326 ? -91.597 -29.623 -15.769 1.00 44.46 325 ARG C N 1
ATOM 7408 C CA . ARG C 1 326 ? -92.371 -28.654 -16.519 1.00 47.99 325 ARG C CA 1
ATOM 7409 C C . ARG C 1 326 ? -91.731 -27.264 -16.556 1.00 46.23 325 ARG C C 1
ATOM 7410 O O . ARG C 1 326 ? -90.808 -26.956 -15.808 1.00 48.27 325 ARG C O 1
ATOM 7418 N N . GLN C 1 327 ? -92.271 -26.430 -17.432 1.00 47.87 326 GLN C N 1
ATOM 7419 C CA . GLN C 1 327 ? -91.851 -25.057 -17.602 1.00 50.45 326 GLN C CA 1
ATOM 7420 C C . GLN C 1 327 ? -92.259 -24.236 -16.384 1.00 54.26 326 GLN C C 1
ATOM 7421 O O . GLN C 1 327 ? -93.405 -24.312 -15.929 1.00 55.60 326 GLN C O 1
ATOM 7427 N N . ILE C 1 328 ? -91.301 -23.475 -15.856 1.00 54.93 327 ILE C N 1
ATOM 7428 C CA . ILE C 1 328 ? -91.481 -22.649 -14.668 1.00 53.83 327 ILE C CA 1
ATOM 7429 C C . ILE C 1 328 ? -91.401 -21.193 -15.097 1.00 53.29 327 ILE C C 1
ATOM 7430 O O . ILE C 1 328 ? -90.487 -20.795 -15.833 1.00 53.90 327 ILE C O 1
ATOM 7435 N N . SER C 1 329 ? -92.351 -20.400 -14.621 1.00 51.54 328 SER C N 1
ATOM 7436 C CA . SER C 1 329 ? -92.409 -18.987 -14.948 1.00 53.37 328 SER C CA 1
ATOM 7437 C C . SER C 1 329 ? -91.681 -18.111 -13.924 1.00 55.41 328 SER C C 1
ATOM 7438 O O . SER C 1 329 ? -91.756 -18.342 -12.718 1.00 56.40 328 SER C O 1
ATOM 7441 N N . ILE C 1 330 ? -90.992 -17.092 -14.421 1.00 57.79 329 ILE C N 1
ATOM 7442 C CA . ILE C 1 330 ? -90.340 -16.103 -13.576 1.00 59.47 329 ILE C CA 1
ATOM 7443 C C . ILE C 1 330 ? -91.342 -15.007 -13.255 1.00 64.17 329 ILE C C 1
ATOM 7444 O O . ILE C 1 330 ? -92.071 -14.557 -14.140 1.00 64.96 329 ILE C O 1
ATOM 7449 N N . ALA C 1 331 ? -91.364 -14.569 -11.998 1.00 70.58 330 ALA C N 1
ATOM 7450 C CA . ALA C 1 331 ? -92.231 -13.460 -11.580 1.00 76.45 330 ALA C CA 1
ATOM 7451 C C . ALA C 1 331 ? -91.702 -12.139 -12.139 1.00 77.25 330 ALA C C 1
ATOM 7452 O O . ALA C 1 331 ? -90.569 -11.751 -11.844 1.00 76.16 330 ALA C O 1
ATOM 7455 N N . THR D 1 3 ? -78.586 -55.639 -62.334 1.00 59.69 2 THR D N 1
ATOM 7456 C CA . THR D 1 3 ? -78.670 -54.255 -61.778 1.00 59.48 2 THR D CA 1
ATOM 7457 C C . THR D 1 3 ? -80.113 -53.866 -61.437 1.00 56.10 2 THR D C 1
ATOM 7458 O O . THR D 1 3 ? -81.056 -54.385 -62.018 1.00 61.99 2 THR D O 1
ATOM 7462 N N . VAL D 1 4 ? -80.269 -52.936 -60.502 1.00 49.06 3 VAL D N 1
ATOM 7463 C CA . VAL D 1 4 ? -81.569 -52.588 -59.949 1.00 45.24 3 VAL D CA 1
ATOM 7464 C C . VAL D 1 4 ? -82.235 -51.434 -60.696 1.00 45.54 3 VAL D C 1
ATOM 7465 O O . VAL D 1 4 ? -81.702 -50.317 -60.754 1.00 37.86 3 VAL D O 1
ATOM 7469 N N . ARG D 1 5 ? -83.431 -51.708 -61.229 1.00 45.32 4 ARG D N 1
ATOM 7470 C CA . ARG D 1 5 ? -84.129 -50.787 -62.136 1.00 44.36 4 ARG D CA 1
ATOM 7471 C C . ARG D 1 5 ? -85.072 -49.923 -61.322 1.00 42.69 4 ARG D C 1
ATOM 7472 O O . ARG D 1 5 ? -85.877 -50.442 -60.530 1.00 43.65 4 ARG D O 1
ATOM 7480 N N . PHE D 1 6 ? -84.974 -48.614 -61.502 1.00 36.62 5 PHE D N 1
ATOM 7481 C CA . PHE D 1 6 ? -85.675 -47.676 -60.637 1.00 38.49 5 PHE D CA 1
ATOM 7482 C C . PHE D 1 6 ? -86.747 -46.878 -61.368 1.00 39.32 5 PHE D C 1
ATOM 7483 O O . PHE D 1 6 ? -86.561 -46.460 -62.495 1.00 41.25 5 PHE D O 1
ATOM 7491 N N . GLY D 1 7 ? -87.860 -46.635 -60.691 1.00 37.90 6 GLY D N 1
ATOM 7492 C CA . GLY D 1 7 ? -88.811 -45.652 -61.143 1.00 38.33 6 GLY D CA 1
ATOM 7493 C C . GLY D 1 7 ? -88.807 -44.515 -60.156 1.00 37.57 6 GLY D C 1
ATOM 7494 O O . GLY D 1 7 ? -88.783 -44.757 -58.960 1.00 39.85 6 GLY D O 1
ATOM 7495 N N . LEU D 1 8 ? -88.844 -43.280 -60.651 1.00 39.20 7 LEU D N 1
ATOM 7496 C CA . LEU D 1 8 ? -88.851 -42.102 -59.785 1.00 40.23 7 LEU D CA 1
ATOM 7497 C C . LEU D 1 8 ? -90.208 -41.419 -59.797 1.00 35.26 7 LEU D C 1
ATOM 7498 O O . LEU D 1 8 ? -90.707 -41.106 -60.842 1.00 34.92 7 LEU D O 1
ATOM 7503 N N . LEU D 1 9 ? -90.788 -41.172 -58.630 1.00 35.62 8 LEU D N 1
ATOM 7504 C CA . LEU D 1 9 ? -92.056 -40.448 -58.534 1.00 36.73 8 LEU D CA 1
ATOM 7505 C C . LEU D 1 9 ? -91.824 -39.095 -57.892 1.00 40.02 8 LEU D C 1
ATOM 7506 O O . LEU D 1 9 ? -91.377 -39.008 -56.747 1.00 44.08 8 LEU D O 1
ATOM 7511 N N . GLY D 1 10 ? -92.153 -38.038 -58.620 1.00 44.41 9 GLY D N 1
ATOM 7512 C CA . GLY D 1 10 ? -91.864 -36.681 -58.189 1.00 49.48 9 GLY D CA 1
ATOM 7513 C C . GLY D 1 10 ? -90.590 -36.249 -58.889 1.00 49.23 9 GLY D C 1
ATOM 7514 O O . GLY D 1 10 ? -89.569 -36.937 -58.817 1.00 50.36 9 GLY D O 1
ATOM 7515 N N . ALA D 1 11 ? -90.666 -35.121 -59.589 1.00 50.03 10 ALA D N 1
ATOM 7516 C CA . ALA D 1 11 ? -89.533 -34.577 -60.344 1.00 50.56 10 ALA D CA 1
ATOM 7517 C C . ALA D 1 11 ? -89.238 -33.136 -59.911 1.00 49.92 10 ALA D C 1
ATOM 7518 O O . ALA D 1 11 ? -88.798 -32.324 -60.719 1.00 52.39 10 ALA D O 1
ATOM 7520 N N . GLY D 1 12 ? -89.488 -32.835 -58.634 1.00 50.78 11 GLY D N 1
ATOM 7521 C CA . GLY D 1 12 ? -89.194 -31.516 -58.048 1.00 52.11 11 GLY D CA 1
ATOM 7522 C C . GLY D 1 12 ? -87.776 -31.486 -57.503 1.00 52.18 11 GLY D C 1
ATOM 7523 O O . GLY D 1 12 ? -86.948 -32.327 -57.865 1.00 52.06 11 GLY D O 1
ATOM 7524 N N . ARG D 1 13 ? -87.488 -30.523 -56.635 1.00 54.10 12 ARG D N 1
ATOM 7525 C CA . ARG D 1 13 ? -86.143 -30.382 -56.071 1.00 54.78 12 ARG D CA 1
ATOM 7526 C C . ARG D 1 13 ? -85.637 -31.698 -55.507 1.00 54.17 12 ARG D C 1
ATOM 7527 O O . ARG D 1 13 ? -84.557 -32.180 -55.872 1.00 51.22 12 ARG D O 1
ATOM 7535 N N . ILE D 1 14 ? -86.431 -32.278 -54.612 1.00 50.37 13 ILE D N 1
ATOM 7536 C CA . ILE D 1 14 ? -86.042 -33.511 -53.946 1.00 51.86 13 ILE D CA 1
ATOM 7537 C C . ILE D 1 14 ? -85.847 -34.656 -54.962 1.00 49.71 13 ILE D C 1
ATOM 7538 O O . ILE D 1 14 ? -84.896 -35.430 -54.846 1.00 46.83 13 ILE D O 1
ATOM 7543 N N . GLY D 1 15 ? -86.735 -34.745 -55.954 1.00 47.24 14 GLY D N 1
ATOM 7544 C CA . GLY D 1 15 ? -86.641 -35.781 -56.995 1.00 47.66 14 GLY D CA 1
ATOM 7545 C C . GLY D 1 15 ? -85.341 -35.719 -57.786 1.00 48.41 14 GLY D C 1
ATOM 7546 O O . GLY D 1 15 ? -84.670 -36.738 -58.012 1.00 43.22 14 GLY D O 1
ATOM 7547 N N . LYS D 1 16 ? -84.984 -34.509 -58.199 1.00 47.87 15 LYS D N 1
ATOM 7548 C CA . LYS D 1 16 ? -83.770 -34.273 -58.994 1.00 45.67 15 LYS D CA 1
ATOM 7549 C C . LYS D 1 16 ? -82.526 -34.791 -58.277 1.00 42.22 15 LYS D C 1
ATOM 7550 O O . LYS D 1 16 ? -81.675 -35.469 -58.841 1.00 41.30 15 LYS D O 1
ATOM 7556 N N . VAL D 1 17 ? -82.441 -34.442 -57.014 1.00 42.23 16 VAL D N 1
ATOM 7557 C CA . VAL D 1 17 ? -81.395 -34.917 -56.161 1.00 44.59 16 VAL D CA 1
ATOM 7558 C C . VAL D 1 17 ? -81.339 -36.447 -56.180 1.00 44.87 16 VAL D C 1
ATOM 7559 O O . VAL D 1 17 ? -80.251 -37.036 -56.211 1.00 40.14 16 VAL D O 1
ATOM 7563 N N . HIS D 1 18 ? -82.497 -37.111 -56.184 1.00 42.30 17 HIS D N 1
ATOM 7564 C CA . HIS D 1 18 ? -82.476 -38.582 -56.181 1.00 39.72 17 HIS D CA 1
ATOM 7565 C C . HIS D 1 18 ? -82.171 -39.164 -57.551 1.00 37.73 17 HIS D C 1
ATOM 7566 O O . HIS D 1 18 ? -81.475 -40.184 -57.661 1.00 38.33 17 HIS D O 1
ATOM 7573 N N . ALA D 1 19 ? -82.625 -38.476 -58.593 1.00 38.67 18 ALA D N 1
ATOM 7574 C CA . ALA D 1 19 ? -82.305 -38.873 -59.964 1.00 39.66 18 ALA D CA 1
ATOM 7575 C C . ALA D 1 19 ? -80.781 -38.921 -60.170 1.00 42.43 18 ALA D C 1
ATOM 7576 O O . ALA D 1 19 ? -80.212 -39.895 -60.727 1.00 37.79 18 ALA D O 1
ATOM 7578 N N . LYS D 1 20 ? -80.125 -37.858 -59.706 1.00 41.91 19 LYS D N 1
ATOM 7579 C CA . LYS D 1 20 ? -78.667 -37.746 -59.793 1.00 41.95 19 LYS D CA 1
ATOM 7580 C C . LYS D 1 20 ? -78.014 -38.932 -59.085 1.00 37.51 19 LYS D C 1
ATOM 7581 O O . LYS D 1 20 ? -77.185 -39.653 -59.658 1.00 34.98 19 LYS D O 1
ATOM 7587 N N . ALA D 1 21 ? -78.430 -39.164 -57.843 1.00 35.88 20 ALA D N 1
ATOM 7588 C CA . ALA D 1 21 ? -77.887 -40.263 -57.039 1.00 38.74 20 ALA D CA 1
ATOM 7589 C C . ALA D 1 21 ? -78.021 -41.635 -57.710 1.00 37.20 20 ALA D C 1
ATOM 7590 O O . ALA D 1 21 ? -77.039 -42.381 -57.828 1.00 33.59 20 ALA D O 1
ATOM 7592 N N . VAL D 1 22 ? -79.234 -41.949 -58.178 1.00 36.19 21 VAL D N 1
ATOM 7593 C CA . VAL D 1 22 ? -79.476 -43.190 -58.931 1.00 37.12 21 VAL D CA 1
ATOM 7594 C C . VAL D 1 22 ? -78.604 -43.291 -60.165 1.00 37.45 21 VAL D C 1
ATOM 7595 O O . VAL D 1 22 ? -77.980 -44.322 -60.386 1.00 39.50 21 VAL D O 1
ATOM 7599 N N . SER D 1 23 ? -78.586 -42.244 -60.987 1.00 40.96 22 SER D N 1
ATOM 7600 C CA . SER D 1 23 ? -77.760 -42.256 -62.216 1.00 47.15 22 SER D CA 1
ATOM 7601 C C . SER D 1 23 ? -76.280 -42.412 -61.889 1.00 47.68 22 SER D C 1
ATOM 7602 O O . SER D 1 23 ? -75.568 -43.147 -62.571 1.00 45.22 22 SER D O 1
ATOM 7605 N N . GLY D 1 24 ? -75.842 -41.725 -60.832 1.00 47.09 23 GLY D N 1
ATOM 7606 C CA . GLY D 1 24 ? -74.479 -41.848 -60.331 1.00 46.20 23 GLY D CA 1
ATOM 7607 C C . GLY D 1 24 ? -74.119 -43.245 -59.843 1.00 43.96 23 GLY D C 1
ATOM 7608 O O . GLY D 1 24 ? -72.957 -43.617 -59.886 1.00 43.23 23 GLY D O 1
ATOM 7609 N N . ASN D 1 25 ? -75.099 -44.022 -59.376 1.00 44.09 24 ASN D N 1
ATOM 7610 C CA . ASN D 1 25 ? -74.815 -45.372 -58.900 1.00 43.17 24 ASN D CA 1
ATOM 7611 C C . ASN D 1 25 ? -74.683 -46.411 -60.020 1.00 45.91 24 ASN D C 1
ATOM 7612 O O . ASN D 1 25 ? -75.588 -46.609 -60.822 1.00 43.02 24 ASN D O 1
ATOM 7617 N N . ALA D 1 26 ? -73.555 -47.109 -59.999 1.00 49.30 25 ALA D N 1
ATOM 7618 C CA . ALA D 1 26 ? -73.165 -48.061 -61.032 1.00 52.17 25 ALA D CA 1
ATOM 7619 C C . ALA D 1 26 ? -74.058 -49.301 -61.123 1.00 50.78 25 ALA D C 1
ATOM 7620 O O . ALA D 1 26 ? -74.159 -49.894 -62.187 1.00 51.80 25 ALA D O 1
ATOM 7622 N N . ASP D 1 27 ? -74.671 -49.703 -60.009 1.00 51.34 26 ASP D N 1
ATOM 7623 C CA . ASP D 1 27 ? -75.573 -50.869 -59.978 1.00 52.93 26 ASP D CA 1
ATOM 7624 C C . ASP D 1 27 ? -77.069 -50.541 -60.204 1.00 51.93 26 ASP D C 1
ATOM 7625 O O . ASP D 1 27 ? -77.914 -51.429 -60.132 1.00 53.50 26 ASP D O 1
ATOM 7630 N N . ALA D 1 28 ? -77.381 -49.272 -60.454 1.00 46.40 27 ALA D N 1
ATOM 7631 C CA . ALA D 1 28 ? -78.744 -48.802 -60.573 1.00 46.02 27 ALA D CA 1
ATOM 7632 C C . ALA D 1 28 ? -78.993 -48.267 -61.969 1.00 47.06 27 ALA D C 1
ATOM 7633 O O . ALA D 1 28 ? -78.085 -47.751 -62.606 1.00 46.32 27 ALA D O 1
ATOM 7635 N N . ARG D 1 29 ? -80.228 -48.412 -62.447 1.00 45.98 28 ARG D N 1
ATOM 7636 C CA . ARG D 1 29 ? -80.648 -47.819 -63.721 1.00 48.44 28 ARG D CA 1
ATOM 7637 C C . ARG D 1 29 ? -81.925 -47.059 -63.434 1.00 45.72 28 ARG D C 1
ATOM 7638 O O . ARG D 1 29 ? -82.844 -47.604 -62.828 1.00 43.52 28 ARG D O 1
ATOM 7646 N N . LEU D 1 30 ? -81.967 -45.794 -63.832 1.00 42.33 29 LEU D N 1
ATOM 7647 C CA . LEU D 1 30 ? -83.164 -44.994 -63.719 1.00 41.23 29 LEU D CA 1
ATOM 7648 C C . LEU D 1 30 ? -83.984 -45.236 -64.964 1.00 44.90 29 LEU D C 1
ATOM 7649 O O . LEU D 1 30 ? -83.589 -44.800 -66.036 1.00 41.31 29 LEU D O 1
ATOM 7654 N N . VAL D 1 31 ? -85.122 -45.915 -64.812 1.00 45.94 30 VAL D N 1
ATOM 7655 C CA . VAL D 1 31 ? -85.930 -46.383 -65.957 1.00 45.16 30 VAL D CA 1
ATOM 7656 C C . VAL D 1 31 ? -87.039 -45.414 -66.336 1.00 41.65 30 VAL D C 1
ATOM 7657 O O . VAL D 1 31 ? -87.260 -45.157 -67.508 1.00 45.11 30 VAL D O 1
ATOM 7661 N N . ALA D 1 32 ? -87.730 -44.848 -65.362 1.00 39.39 31 ALA D N 1
ATOM 7662 C CA . ALA D 1 32 ? -88.823 -43.968 -65.690 1.00 39.05 31 ALA D CA 1
ATOM 7663 C C . ALA D 1 32 ? -89.034 -42.961 -64.624 1.00 37.65 31 ALA D C 1
ATOM 7664 O O . ALA D 1 32 ? -88.690 -43.202 -63.463 1.00 42.77 31 ALA D O 1
ATOM 7666 N N . VAL D 1 33 ? -89.629 -41.845 -65.042 1.00 37.95 32 VAL D N 1
ATOM 7667 C CA A VAL D 1 33 ? -90.011 -40.747 -64.162 0.50 37.80 32 VAL D CA 1
ATOM 7668 C CA B VAL D 1 33 ? -90.006 -40.771 -64.152 0.50 37.90 32 VAL D CA 1
ATOM 7669 C C . VAL D 1 33 ? -91.478 -40.430 -64.373 1.00 39.70 32 VAL D C 1
ATOM 7670 O O . VAL D 1 33 ? -91.980 -40.538 -65.476 1.00 42.25 32 VAL D O 1
ATOM 7677 N N . ALA D 1 34 ? -92.145 -40.008 -63.316 1.00 40.46 33 ALA D N 1
ATOM 7678 C CA . ALA D 1 34 ? -93.531 -39.574 -63.371 1.00 41.34 33 ALA D CA 1
ATOM 7679 C C . ALA D 1 34 ? -93.634 -38.301 -62.584 1.00 44.46 33 ALA D C 1
ATOM 7680 O O . ALA D 1 34 ? -92.913 -38.130 -61.590 1.00 44.81 33 ALA D O 1
ATOM 7682 N N . ASP D 1 35 ? -94.538 -37.420 -62.998 1.00 45.42 34 ASP D N 1
ATOM 7683 C CA . ASP D 1 35 ? -94.863 -36.229 -62.219 1.00 49.63 34 ASP D CA 1
ATOM 7684 C C . ASP D 1 35 ? -96.207 -35.670 -62.675 1.00 50.62 34 ASP D C 1
ATOM 7685 O O . ASP D 1 35 ? -96.583 -35.848 -63.826 1.00 50.54 34 ASP D O 1
ATOM 7690 N N . ALA D 1 36 ? -96.911 -34.995 -61.769 1.00 57.33 35 ALA D N 1
ATOM 7691 C CA . ALA D 1 36 ? -98.159 -34.296 -62.098 1.00 63.08 35 ALA D CA 1
ATOM 7692 C C . ALA D 1 36 ? -97.926 -33.332 -63.256 1.00 70.57 35 ALA D C 1
ATOM 7693 O O . ALA D 1 36 ? -98.603 -33.410 -64.278 1.00 71.58 35 ALA D O 1
ATOM 7695 N N . PHE D 1 37 ? -96.949 -32.438 -63.091 1.00 83.30 36 PHE D N 1
ATOM 7696 C CA . PHE D 1 37 ? -96.523 -31.544 -64.174 1.00 89.03 36 PHE D CA 1
ATOM 7697 C C . PHE D 1 37 ? -95.676 -32.349 -65.167 1.00 81.95 36 PHE D C 1
ATOM 7698 O O . PHE D 1 37 ? -94.609 -32.844 -64.814 1.00 80.01 36 PHE D O 1
ATOM 7706 N N . PRO D 1 38 ? -96.147 -32.486 -66.415 1.00 84.03 37 PRO D N 1
ATOM 7707 C CA . PRO D 1 38 ? -95.442 -33.342 -67.376 1.00 80.37 37 PRO D CA 1
ATOM 7708 C C . PRO D 1 38 ? -94.060 -32.811 -67.767 1.00 76.24 37 PRO D C 1
ATOM 7709 O O . PRO D 1 38 ? -93.126 -33.593 -67.965 1.00 72.09 37 PRO D O 1
ATOM 7713 N N . ALA D 1 39 ? -93.945 -31.490 -67.874 1.00 72.50 38 ALA D N 1
ATOM 7714 C CA . ALA D 1 39 ? -92.674 -30.840 -68.185 1.00 70.58 38 ALA D CA 1
ATOM 7715 C C . ALA D 1 39 ? -91.586 -31.227 -67.185 1.00 69.46 38 ALA D C 1
ATOM 7716 O O . ALA D 1 39 ? -90.435 -31.468 -67.571 1.00 66.96 38 ALA D O 1
ATOM 7718 N N . ALA D 1 40 ? -91.969 -31.282 -65.907 1.00 64.85 39 ALA D N 1
ATOM 7719 C CA . ALA D 1 40 ? -91.050 -31.595 -64.817 1.00 61.62 39 ALA D CA 1
ATOM 7720 C C . ALA D 1 40 ? -90.492 -33.012 -64.926 1.00 60.66 39 ALA D C 1
ATOM 7721 O O . ALA D 1 40 ? -89.301 -33.226 -64.703 1.00 59.66 39 ALA D O 1
ATOM 7723 N N . ALA D 1 41 ? -91.333 -33.983 -65.278 1.00 58.33 40 ALA D N 1
ATOM 7724 C CA . ALA D 1 41 ? -90.828 -35.335 -65.560 1.00 57.16 40 ALA D CA 1
ATOM 7725 C C . ALA D 1 41 ? -89.989 -35.372 -66.848 1.00 52.83 40 ALA D C 1
ATOM 7726 O O . ALA D 1 41 ? -88.968 -36.061 -66.913 1.00 50.49 40 ALA D O 1
ATOM 7728 N N . GLU D 1 42 ? -90.419 -34.634 -67.864 1.00 52.45 41 GLU D N 1
ATOM 7729 C CA . GLU D 1 42 ? -89.672 -34.546 -69.128 1.00 57.95 41 GLU D CA 1
ATOM 7730 C C . GLU D 1 42 ? -88.276 -33.979 -68.933 1.00 55.44 41 GLU D C 1
ATOM 7731 O O . GLU D 1 42 ? -87.316 -34.468 -69.542 1.00 47.72 41 GLU D O 1
ATOM 7737 N N . ALA D 1 43 ? -88.183 -32.948 -68.090 1.00 55.48 42 ALA D N 1
ATOM 7738 C CA . ALA D 1 43 ? -86.902 -32.339 -67.727 1.00 54.60 42 ALA D CA 1
ATOM 7739 C C . ALA D 1 43 ? -85.899 -33.391 -67.273 1.00 56.76 42 ALA D C 1
ATOM 7740 O O . ALA D 1 43 ? -84.747 -33.396 -67.712 1.00 57.96 42 ALA D O 1
ATOM 7742 N N . ILE D 1 44 ? -86.345 -34.285 -66.399 1.00 54.29 43 ILE D N 1
ATOM 7743 C CA . ILE D 1 44 ? -85.492 -35.346 -65.900 1.00 52.66 43 ILE D CA 1
ATOM 7744 C C . ILE D 1 44 ? -85.313 -36.451 -66.945 1.00 52.42 43 ILE D C 1
ATOM 7745 O O . ILE D 1 44 ? -84.240 -37.035 -67.049 1.00 46.43 43 ILE D O 1
ATOM 7750 N N . ALA D 1 45 ? -86.367 -36.734 -67.705 1.00 54.76 44 ALA D N 1
ATOM 7751 C CA . ALA D 1 45 ? -86.323 -37.752 -68.744 1.00 53.83 44 ALA D CA 1
ATOM 7752 C C . ALA D 1 45 ? -85.249 -37.418 -69.758 1.00 54.61 44 ALA D C 1
ATOM 7753 O O . ALA D 1 45 ? -84.460 -38.279 -70.150 1.00 55.44 44 ALA D O 1
ATOM 7755 N N . GLY D 1 46 ? -85.227 -36.160 -70.178 1.00 53.78 45 GLY D N 1
ATOM 7756 C CA . GLY D 1 46 ? -84.204 -35.683 -71.088 1.00 58.77 45 GLY D CA 1
ATOM 7757 C C . GLY D 1 46 ? -82.829 -35.835 -70.472 1.00 60.59 45 GLY D C 1
ATOM 7758 O O . GLY D 1 46 ? -81.985 -36.589 -70.982 1.00 64.54 45 GLY D O 1
ATOM 7759 N N . ALA D 1 47 ? -82.623 -35.153 -69.347 1.00 57.35 46 ALA D N 1
ATOM 7760 C CA . ALA D 1 47 ? -81.310 -35.086 -68.713 1.00 57.30 46 ALA D CA 1
ATOM 7761 C C . ALA D 1 47 ? -80.710 -36.468 -68.505 1.00 59.13 46 ALA D C 1
ATOM 7762 O O . ALA D 1 47 ? -79.493 -36.645 -68.630 1.00 65.88 46 ALA D O 1
ATOM 7764 N N . TYR D 1 48 ? -81.544 -37.459 -68.202 1.00 56.11 47 TYR D N 1
ATOM 7765 C CA . TYR D 1 48 ? -81.010 -38.765 -67.881 1.00 54.58 47 TYR D CA 1
ATOM 7766 C C . TYR D 1 48 ? -81.321 -39.871 -68.897 1.00 56.01 47 TYR D C 1
ATOM 7767 O O . TYR D 1 48 ? -80.804 -40.974 -68.767 1.00 54.39 47 TYR D O 1
ATOM 7776 N N . GLY D 1 49 ? -82.123 -39.578 -69.919 1.00 59.14 48 GLY D N 1
ATOM 7777 C CA . GLY D 1 49 ? -82.399 -40.555 -70.985 1.00 61.42 48 GLY D CA 1
ATOM 7778 C C . GLY D 1 49 ? -83.357 -41.691 -70.629 1.00 62.37 48 GLY D C 1
ATOM 7779 O O . GLY D 1 49 ? -83.393 -42.722 -71.306 1.00 64.83 48 GLY D O 1
ATOM 7780 N N . CYS D 1 50 ? -84.140 -41.507 -69.573 1.00 60.74 49 CYS D N 1
ATOM 7781 C CA . CYS D 1 50 ? -85.154 -42.485 -69.180 1.00 57.85 49 CYS D CA 1
ATOM 7782 C C . CYS D 1 50 ? -86.513 -42.072 -69.744 1.00 53.37 49 CYS D C 1
ATOM 7783 O O . CYS D 1 50 ? -86.680 -40.938 -70.199 1.00 53.21 49 CYS D O 1
ATOM 7786 N N . GLU D 1 51 ? -87.472 -42.992 -69.708 1.00 51.61 50 GLU D N 1
ATOM 7787 C CA . GLU D 1 51 ? -88.852 -42.720 -70.147 1.00 48.47 50 GLU D CA 1
ATOM 7788 C C . GLU D 1 51 ? -89.646 -41.903 -69.152 1.00 45.35 50 GLU D C 1
ATOM 7789 O O . GLU D 1 51 ? -89.428 -41.988 -67.949 1.00 46.55 50 GLU D O 1
ATOM 7795 N N . VAL D 1 52 ? -90.606 -41.147 -69.661 1.00 42.42 51 VAL D N 1
ATOM 7796 C CA . VAL D 1 52 ? -91.662 -40.598 -68.830 1.00 43.91 51 VAL D CA 1
ATOM 7797 C C . VAL D 1 52 ? -92.799 -41.617 -68.812 1.00 46.62 51 VAL D C 1
ATOM 7798 O O . VAL D 1 52 ? -93.084 -42.254 -69.832 1.00 44.43 51 VAL D O 1
ATOM 7802 N N . ARG D 1 53 ? -93.422 -41.775 -67.646 1.00 43.91 52 ARG D N 1
ATOM 7803 C CA . ARG D 1 53 ? -94.539 -42.693 -67.466 1.00 41.82 52 ARG D CA 1
ATOM 7804 C C . ARG D 1 53 ? -95.468 -42.164 -66.397 1.00 42.66 52 ARG D C 1
ATOM 7805 O O . ARG D 1 53 ? -95.122 -41.250 -65.662 1.00 47.98 52 ARG D O 1
ATOM 7813 N N . THR D 1 54 ? -96.645 -42.768 -66.301 1.00 43.37 53 THR D N 1
ATOM 7814 C CA . THR D 1 54 ? -97.604 -42.452 -65.249 1.00 41.47 53 THR D CA 1
ATOM 7815 C C . THR D 1 54 ? -97.221 -43.204 -63.981 1.00 37.60 53 THR D C 1
ATOM 7816 O O . THR D 1 54 ? -96.516 -44.211 -64.035 1.00 37.80 53 THR D O 1
ATOM 7820 N N . ILE D 1 55 ? -97.712 -42.731 -62.847 1.00 38.55 54 ILE D N 1
ATOM 7821 C CA . ILE D 1 55 ? -97.541 -43.448 -61.596 1.00 41.55 54 ILE D CA 1
ATOM 7822 C C . ILE D 1 55 ? -98.152 -44.857 -61.725 1.00 40.38 54 ILE D C 1
ATOM 7823 O O . ILE D 1 55 ? -97.513 -45.862 -61.374 1.00 42.71 54 ILE D O 1
ATOM 7828 N N . ASP D 1 56 ? -99.360 -44.924 -62.284 1.00 41.16 55 ASP D N 1
ATOM 7829 C CA . ASP D 1 56 ? -100.046 -46.201 -62.548 1.00 41.45 55 ASP D CA 1
ATOM 7830 C C . ASP D 1 56 ? -99.188 -47.138 -63.329 1.00 36.99 55 ASP D C 1
ATOM 7831 O O . ASP D 1 56 ? -99.092 -48.318 -62.997 1.00 35.45 55 ASP D O 1
ATOM 7836 N N . ALA D 1 57 ? -98.569 -46.623 -64.385 1.00 35.15 56 ALA D N 1
ATOM 7837 C CA . ALA D 1 57 ? -97.739 -47.462 -65.227 1.00 33.02 56 ALA D CA 1
ATOM 7838 C C . ALA D 1 57 ? -96.518 -48.002 -64.468 1.00 36.29 56 ALA D C 1
ATOM 7839 O O . ALA D 1 57 ? -96.130 -49.174 -64.624 1.00 37.04 56 ALA D O 1
ATOM 7841 N N . ILE D 1 58 ? -95.929 -47.178 -63.609 1.00 37.23 57 ILE D N 1
ATOM 7842 C CA . ILE D 1 58 ? -94.762 -47.639 -62.831 1.00 33.12 57 ILE D CA 1
ATOM 7843 C C . ILE D 1 58 ? -95.186 -48.733 -61.823 1.00 31.61 57 ILE D C 1
ATOM 7844 O O . ILE D 1 58 ? -94.534 -49.750 -61.708 1.00 31.25 57 ILE D O 1
ATOM 7849 N N . GLU D 1 59 ? -96.307 -48.541 -61.135 1.00 35.99 58 GLU D N 1
ATOM 7850 C CA . GLU D 1 59 ? -96.920 -49.599 -60.297 1.00 36.07 58 GLU D CA 1
ATOM 7851 C C . GLU D 1 59 ? -97.083 -50.916 -61.059 1.00 37.08 58 GLU D C 1
ATOM 7852 O O . GLU D 1 59 ? -96.684 -51.995 -60.575 1.00 37.16 58 GLU D O 1
ATOM 7858 N N . ALA D 1 60 ? -97.624 -50.809 -62.271 1.00 37.17 59 ALA D N 1
ATOM 7859 C CA . ALA D 1 60 ? -97.891 -51.972 -63.148 1.00 35.00 59 ALA D CA 1
ATOM 7860 C C . ALA D 1 60 ? -96.699 -52.657 -63.801 1.00 36.08 59 ALA D C 1
ATOM 7861 O O . ALA D 1 60 ? -96.783 -53.842 -64.146 1.00 34.28 59 ALA D O 1
ATOM 7863 N N . ALA D 1 61 ? -95.607 -51.919 -64.013 1.00 36.89 60 ALA D N 1
ATOM 7864 C CA . ALA D 1 61 ? -94.481 -52.398 -64.840 1.00 35.89 60 ALA D CA 1
ATOM 7865 C C . ALA D 1 61 ? -93.657 -53.486 -64.190 1.00 35.06 60 ALA D C 1
ATOM 7866 O O . ALA D 1 61 ? -93.206 -53.318 -63.064 1.00 37.51 60 ALA D O 1
ATOM 7868 N N . ALA D 1 62 ? -93.407 -54.582 -64.897 1.00 33.99 61 ALA D N 1
ATOM 7869 C CA . ALA D 1 62 ? -92.502 -55.605 -64.388 1.00 36.36 61 ALA D CA 1
ATOM 7870 C C . ALA D 1 62 ? -91.002 -55.213 -64.488 1.00 37.99 61 ALA D C 1
ATOM 7871 O O . ALA D 1 62 ? -90.171 -55.891 -63.898 1.00 37.95 61 ALA D O 1
ATOM 7873 N N . ASP D 1 63 ? -90.664 -54.132 -65.199 1.00 37.55 62 ASP D N 1
ATOM 7874 C CA . ASP D 1 63 ? -89.244 -53.732 -65.367 1.00 37.15 62 ASP D CA 1
ATOM 7875 C C . ASP D 1 63 ? -88.786 -52.645 -64.363 1.00 38.58 62 ASP D C 1
ATOM 7876 O O . ASP D 1 63 ? -87.822 -51.905 -64.609 1.00 36.52 62 ASP D O 1
ATOM 7881 N N . ILE D 1 64 ? -89.512 -52.542 -63.257 1.00 38.25 63 ILE D N 1
ATOM 7882 C CA . ILE D 1 64 ? -89.204 -51.629 -62.175 1.00 38.97 63 ILE D CA 1
ATOM 7883 C C . ILE D 1 64 ? -89.016 -52.501 -60.949 1.00 42.56 63 ILE D C 1
ATOM 7884 O O . ILE D 1 64 ? -89.958 -53.179 -60.527 1.00 41.54 63 ILE D O 1
ATOM 7889 N N . ASP D 1 65 ? -87.799 -52.537 -60.405 1.00 43.12 64 ASP D N 1
ATOM 7890 C CA . ASP D 1 65 ? -87.542 -53.310 -59.194 1.00 41.18 64 ASP D CA 1
ATOM 7891 C C . ASP D 1 65 ? -87.814 -52.452 -57.976 1.00 40.29 64 ASP D C 1
ATOM 7892 O O . ASP D 1 65 ? -88.220 -52.970 -56.930 1.00 40.39 64 ASP D O 1
ATOM 7897 N N . ALA D 1 66 ? -87.583 -51.145 -58.093 1.00 36.45 65 ALA D N 1
ATOM 7898 C CA . ALA D 1 66 ? -87.712 -50.256 -56.952 1.00 34.75 65 ALA D CA 1
ATOM 7899 C C . ALA D 1 66 ? -88.181 -48.877 -57.325 1.00 34.53 65 ALA D C 1
ATOM 7900 O O . ALA D 1 66 ? -87.963 -48.408 -58.445 1.00 36.89 65 ALA D O 1
ATOM 7902 N N . VAL D 1 67 ? -88.829 -48.211 -56.378 1.00 33.05 66 VAL D N 1
ATOM 7903 C CA . VAL D 1 67 ? -89.258 -46.863 -56.602 1.00 35.57 66 VAL D CA 1
ATOM 7904 C C . VAL D 1 67 ? -88.740 -45.921 -55.529 1.00 37.44 66 VAL D C 1
ATOM 7905 O O . VAL D 1 67 ? -88.4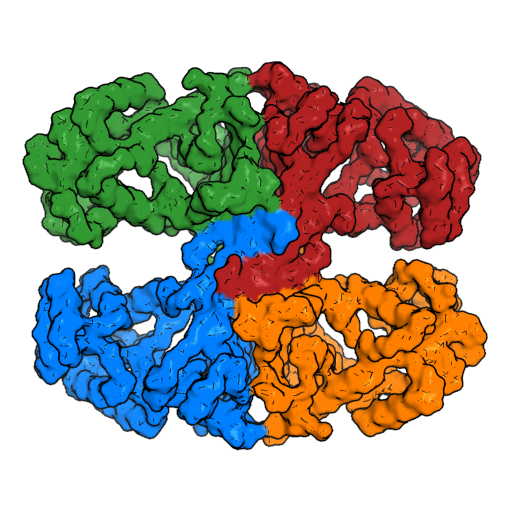10 -46.320 -54.393 1.00 34.98 66 VAL D O 1
ATOM 7909 N N . VAL D 1 68 ? -88.721 -44.658 -55.921 1.00 38.40 67 VAL D N 1
ATOM 7910 C CA . VAL D 1 68 ? -88.211 -43.588 -55.107 1.00 40.69 67 VAL D CA 1
ATOM 7911 C C . VAL D 1 68 ? -89.300 -42.558 -55.110 1.00 37.35 67 VAL D C 1
ATOM 7912 O O . VAL D 1 68 ? -89.628 -42.017 -56.158 1.00 38.87 67 VAL D O 1
ATOM 7916 N N . ILE D 1 69 ? -89.857 -42.286 -53.939 1.00 38.33 68 ILE D N 1
ATOM 7917 C CA . ILE D 1 69 ? -91.045 -41.462 -53.839 1.00 40.88 68 ILE D CA 1
ATOM 7918 C C . ILE D 1 69 ? -90.683 -40.086 -53.312 1.00 41.04 68 ILE D C 1
ATOM 7919 O O . ILE D 1 69 ? -90.250 -39.949 -52.164 1.00 39.69 68 ILE D O 1
ATOM 7924 N N . CYS D 1 70 ? -90.893 -39.092 -54.173 1.00 42.96 69 CYS D N 1
ATOM 7925 C CA . CYS D 1 70 ? -90.523 -37.690 -53.958 1.00 43.50 69 CYS D CA 1
ATOM 7926 C C . CYS D 1 70 ? -91.697 -36.799 -54.307 1.00 43.81 69 CYS D C 1
ATOM 7927 O O . CYS D 1 70 ? -91.533 -35.646 -54.671 1.00 45.07 69 CYS D O 1
ATOM 7930 N N . THR D 1 71 ? -92.895 -37.358 -54.184 1.00 45.88 70 THR D N 1
ATOM 7931 C CA . THR D 1 71 ? -94.134 -36.647 -54.478 1.00 45.33 70 THR D CA 1
ATOM 7932 C C . THR D 1 71 ? -94.525 -35.857 -53.229 1.00 46.59 70 THR D C 1
ATOM 7933 O O . THR D 1 71 ? -93.880 -35.996 -52.189 1.00 46.94 70 THR D O 1
ATOM 7937 N N . PRO D 1 72 ? -95.577 -35.023 -53.315 1.00 48.12 71 PRO D N 1
ATOM 7938 C CA . PRO D 1 72 ? -96.013 -34.301 -52.114 1.00 49.70 71 PRO D CA 1
ATOM 7939 C C . PRO D 1 72 ? -96.408 -35.175 -50.911 1.00 53.07 71 PRO D C 1
ATOM 7940 O O . PRO D 1 72 ? -96.838 -36.330 -51.059 1.00 49.25 71 PRO D O 1
ATOM 7944 N N . THR D 1 73 ? -96.278 -34.578 -49.732 1.00 53.72 72 THR D N 1
ATOM 7945 C CA . THR D 1 73 ? -96.556 -35.222 -48.450 1.00 58.76 72 THR D CA 1
ATOM 7946 C C . THR D 1 73 ? -97.887 -36.006 -48.353 1.00 57.59 72 THR D C 1
ATOM 7947 O O . THR D 1 73 ? -97.919 -37.109 -47.787 1.00 54.65 72 THR D O 1
ATOM 7951 N N . ASP D 1 74 ? -98.969 -35.438 -48.886 1.00 56.20 73 ASP D N 1
ATOM 7952 C CA . ASP D 1 74 ? -100.297 -36.095 -48.832 1.00 58.13 73 ASP D CA 1
ATOM 7953 C C . ASP D 1 74 ? -100.379 -37.434 -49.579 1.00 57.36 73 ASP D C 1
ATOM 7954 O O . ASP D 1 74 ? -101.203 -38.284 -49.241 1.00 58.58 73 ASP D O 1
ATOM 7959 N N . THR D 1 75 ? -99.514 -37.635 -50.567 1.00 56.43 74 THR D N 1
ATOM 7960 C CA . THR D 1 75 ? -99.538 -38.854 -51.374 1.00 55.53 74 THR D CA 1
ATOM 7961 C C . THR D 1 75 ? -98.732 -40.025 -50.815 1.00 53.63 74 THR D C 1
ATOM 7962 O O . THR D 1 75 ? -98.875 -41.139 -51.305 1.00 54.88 74 THR D O 1
ATOM 7966 N N . HIS D 1 76 ? -97.894 -39.797 -49.801 1.00 52.34 75 HIS D N 1
ATOM 7967 C CA . HIS D 1 76 ? -96.844 -40.773 -49.461 1.00 47.94 75 HIS D CA 1
ATOM 7968 C C . HIS D 1 76 ? -97.338 -42.111 -48.926 1.00 43.24 75 HIS D C 1
ATOM 7969 O O . HIS D 1 76 ? -96.925 -43.164 -49.405 1.00 40.77 75 HIS D O 1
ATOM 7976 N N . ALA D 1 77 ? -98.183 -42.069 -47.904 1.00 41.22 76 ALA D N 1
ATOM 7977 C CA . ALA D 1 77 ? -98.639 -43.283 -47.255 1.00 38.41 76 ALA D CA 1
ATOM 7978 C C . ALA D 1 77 ? -99.394 -44.152 -48.254 1.00 36.85 76 ALA D C 1
ATOM 7979 O O . ALA D 1 77 ? -99.180 -45.370 -48.319 1.00 37.89 76 ALA D O 1
ATOM 7981 N N . ASP D 1 78 ? -100.253 -43.504 -49.040 1.00 42.16 77 ASP D N 1
ATOM 7982 C CA . ASP D 1 78 ? -100.985 -44.186 -50.118 1.00 44.62 77 ASP D CA 1
ATOM 7983 C C . ASP D 1 78 ? -100.007 -44.845 -51.090 1.00 43.04 77 ASP D C 1
ATOM 7984 O O . ASP D 1 78 ? -100.100 -46.046 -51.346 1.00 45.32 77 ASP D O 1
ATOM 7989 N N . LEU D 1 79 ? -99.050 -44.071 -51.605 1.00 42.07 78 LEU D N 1
ATOM 7990 C CA . LEU D 1 79 ? -98.103 -44.588 -52.604 1.00 37.92 78 LEU D CA 1
ATOM 7991 C C . LEU D 1 79 ? -97.235 -45.695 -52.045 1.00 36.06 78 LEU D C 1
ATOM 7992 O O . LEU D 1 79 ? -96.993 -46.680 -52.713 1.00 36.81 78 LEU D O 1
ATOM 7997 N N . ILE D 1 80 ? -96.784 -45.582 -50.801 1.00 38.48 79 ILE D N 1
ATOM 7998 C CA . ILE D 1 80 ? -95.998 -46.685 -50.231 1.00 39.97 79 ILE D CA 1
ATOM 7999 C C . ILE D 1 80 ? -96.821 -47.982 -50.237 1.00 41.02 79 ILE D C 1
ATOM 8000 O O . ILE D 1 80 ? -96.341 -49.055 -50.649 1.00 40.78 79 ILE D O 1
ATOM 8005 N N . GLU D 1 81 ? -98.052 -47.879 -49.747 1.00 41.32 80 GLU D N 1
ATOM 8006 C CA . GLU D 1 81 ? -98.936 -49.048 -49.650 1.00 42.22 80 GLU D CA 1
ATOM 8007 C C . GLU D 1 81 ? -99.099 -49.670 -51.025 1.00 37.25 80 GLU D C 1
ATOM 8008 O O . GLU D 1 81 ? -98.843 -50.851 -51.201 1.00 35.77 80 GLU D O 1
ATOM 8014 N N . ARG D 1 82 ? -99.462 -48.845 -52.004 1.00 39.13 81 ARG D N 1
ATOM 8015 C CA . ARG D 1 82 ? -99.590 -49.307 -53.393 1.00 38.55 81 ARG D CA 1
ATOM 8016 C C . ARG D 1 82 ? -98.338 -50.032 -53.858 1.00 38.16 81 ARG D C 1
ATOM 8017 O O . ARG D 1 82 ? -98.407 -51.171 -54.313 1.00 36.90 81 ARG D O 1
ATOM 8025 N N . PHE D 1 83 ? -97.171 -49.390 -53.732 1.00 38.38 82 PHE D N 1
ATOM 8026 C CA . PHE D 1 83 ? -95.947 -50.019 -54.244 1.00 35.56 82 PHE D CA 1
ATOM 8027 C C . PHE D 1 83 ? -95.512 -51.233 -53.455 1.00 33.53 82 PHE D C 1
ATOM 8028 O O . PHE D 1 83 ? -94.922 -52.143 -54.012 1.00 35.31 82 PHE D O 1
ATOM 8036 N N . ALA D 1 84 ? -95.821 -51.287 -52.168 1.00 35.64 83 ALA D N 1
ATOM 8037 C CA . ALA D 1 84 ? -95.549 -52.504 -51.411 1.00 37.47 83 ALA D CA 1
ATOM 8038 C C . ALA D 1 84 ? -96.457 -53.655 -51.900 1.00 40.21 83 ALA D C 1
ATOM 8039 O O . ALA D 1 84 ? -96.006 -54.789 -52.078 1.00 36.24 83 ALA D O 1
ATOM 8041 N N . ARG D 1 85 ? -97.720 -53.340 -52.159 1.00 40.33 84 ARG D N 1
ATOM 8042 C CA . ARG D 1 85 ? -98.653 -54.334 -52.752 1.00 46.43 84 ARG D CA 1
ATOM 8043 C C . ARG D 1 85 ? -98.113 -54.891 -54.078 1.00 45.59 84 ARG D C 1
ATOM 8044 O O . ARG D 1 85 ? -98.130 -56.109 -54.318 1.00 42.95 84 ARG D O 1
ATOM 8052 N N . ALA D 1 86 ? -97.551 -54.008 -54.902 1.00 44.37 85 ALA D N 1
ATOM 8053 C CA . ALA D 1 86 ? -97.037 -54.417 -56.202 1.00 41.05 85 ALA D CA 1
ATOM 8054 C C . ALA D 1 86 ? -95.682 -55.128 -56.124 1.00 43.62 85 ALA D C 1
ATOM 8055 O O . ALA D 1 86 ? -95.175 -55.602 -57.134 1.00 40.45 85 ALA D O 1
ATOM 8057 N N . GLY D 1 87 ? -95.101 -55.211 -54.926 1.00 44.25 86 GLY D N 1
ATOM 8058 C CA . GLY D 1 87 ? -93.831 -55.916 -54.734 1.00 44.90 86 GLY D CA 1
ATOM 8059 C C . GLY D 1 87 ? -92.584 -55.114 -55.109 1.00 42.16 86 GLY D C 1
ATOM 8060 O O . GLY D 1 87 ? -91.521 -55.689 -55.320 1.00 42.79 86 GLY D O 1
ATOM 8061 N N . LYS D 1 88 ? -92.697 -53.793 -55.190 1.00 40.58 87 LYS D N 1
ATOM 8062 C CA . LYS D 1 88 ? -91.512 -52.972 -55.422 1.00 43.60 87 LYS D CA 1
ATOM 8063 C C . LYS D 1 88 ? -90.795 -52.757 -54.099 1.00 41.94 87 LYS D C 1
ATOM 8064 O O . LYS D 1 88 ? -91.427 -52.613 -53.057 1.00 37.82 87 LYS D O 1
ATOM 8070 N N . ALA D 1 89 ? -89.470 -52.702 -54.147 1.00 45.22 88 ALA D N 1
ATOM 8071 C CA . ALA D 1 89 ? -88.710 -52.109 -53.051 1.00 42.16 88 ALA D CA 1
ATOM 8072 C C . ALA D 1 89 ? -88.959 -50.594 -53.079 1.00 38.73 88 ALA D C 1
ATOM 8073 O O . ALA D 1 89 ? -89.029 -49.987 -54.141 1.00 37.22 88 ALA D O 1
ATOM 8075 N N . ILE D 1 90 ? -89.124 -49.995 -51.905 1.00 39.50 89 ILE D N 1
ATOM 8076 C CA . ILE D 1 90 ? -89.568 -48.605 -51.789 1.00 38.64 89 ILE D CA 1
ATOM 8077 C C . ILE D 1 90 ? -88.566 -47.767 -50.998 1.00 41.32 89 ILE D C 1
ATOM 8078 O O . ILE D 1 90 ? -88.139 -48.150 -49.890 1.00 37.44 89 ILE D O 1
ATOM 8083 N N . PHE D 1 91 ? -88.187 -46.634 -51.589 1.00 43.56 90 PHE D N 1
ATOM 8084 C CA . PHE D 1 91 ? -87.535 -45.567 -50.862 1.00 43.35 90 PHE D CA 1
ATOM 8085 C C . PHE D 1 91 ? -88.494 -44.404 -50.846 1.00 42.62 90 PHE D C 1
ATOM 8086 O O . PHE D 1 91 ? -88.910 -43.942 -51.893 1.00 48.08 90 PHE D O 1
ATOM 8094 N N . CYS D 1 92 ? -88.822 -43.900 -49.666 1.00 42.11 91 CYS D N 1
ATOM 8095 C CA . CYS D 1 92 ? -89.759 -42.798 -49.573 1.00 43.24 91 CYS D CA 1
ATOM 8096 C C . CYS D 1 92 ? -89.195 -41.645 -48.778 1.00 43.93 91 CYS D C 1
ATOM 8097 O O . CYS D 1 92 ? -88.718 -41.825 -47.653 1.00 42.68 91 CYS D O 1
ATOM 8100 N N . GLU D 1 93 ? -89.291 -40.461 -49.369 1.00 44.69 92 GLU D N 1
ATOM 8101 C CA A GLU D 1 93 ? -88.881 -39.260 -48.662 0.50 45.58 92 GLU D CA 1
ATOM 8102 C CA B GLU D 1 93 ? -88.958 -39.186 -48.738 0.50 46.75 92 GLU D CA 1
ATOM 8103 C C . GLU D 1 93 ? -89.791 -38.980 -47.475 1.00 48.87 92 GLU D C 1
ATOM 8104 O O . GLU D 1 93 ? -90.979 -39.309 -47.475 1.00 48.15 92 GLU D O 1
ATOM 8115 N N . LYS D 1 94 ? -89.172 -38.415 -46.437 1.00 47.84 93 LYS D N 1
ATOM 8116 C CA . LYS D 1 94 ? -89.854 -37.912 -45.250 1.00 48.14 93 LYS D CA 1
ATOM 8117 C C . LYS D 1 94 ? -91.050 -37.059 -45.667 1.00 47.08 93 LYS D C 1
ATOM 8118 O O . LYS D 1 94 ? -90.971 -36.326 -46.651 1.00 49.21 93 LYS D O 1
ATOM 8124 N N . PRO D 1 95 ? -92.178 -37.168 -44.947 1.00 49.93 94 PRO D N 1
ATOM 8125 C CA . PRO D 1 95 ? -92.555 -38.159 -43.941 1.00 51.52 94 PRO D CA 1
ATOM 8126 C C . PRO D 1 95 ? -93.299 -39.349 -44.548 1.00 52.83 94 PRO D C 1
ATOM 8127 O O . PRO D 1 95 ? -93.681 -39.321 -45.725 1.00 51.28 94 PRO D O 1
ATOM 8131 N N . ILE D 1 96 ? -93.498 -40.390 -43.747 1.00 50.28 95 ILE D N 1
ATOM 8132 C CA . ILE D 1 96 ? -94.383 -41.465 -44.146 1.00 51.98 95 ILE D CA 1
ATOM 8133 C C . ILE D 1 96 ? -95.792 -40.872 -44.225 1.00 51.82 95 ILE D C 1
ATOM 8134 O O . ILE D 1 96 ? -96.525 -41.128 -45.175 1.00 53.52 95 ILE D O 1
ATOM 8139 N N . ASP D 1 97 ? -96.137 -40.077 -43.214 1.00 50.98 96 ASP D N 1
ATOM 8140 C CA . ASP D 1 97 ? -97.382 -39.313 -43.155 1.00 50.00 96 ASP D CA 1
ATOM 8141 C C . ASP D 1 97 ? -97.255 -38.410 -41.939 1.00 51.75 96 ASP D C 1
ATOM 8142 O O . ASP D 1 97 ? -96.449 -38.679 -41.042 1.00 52.75 96 ASP D O 1
ATOM 8147 N N . LEU D 1 98 ? -98.043 -37.344 -41.908 1.00 50.04 97 LEU D N 1
ATOM 8148 C CA . LEU D 1 98 ? -98.068 -36.446 -40.771 1.00 51.53 97 LEU D CA 1
ATOM 8149 C C . LEU D 1 98 ? -98.850 -37.012 -39.575 1.00 53.07 97 LEU D C 1
ATOM 8150 O O . LEU D 1 98 ? -98.651 -36.584 -38.437 1.00 49.27 97 LEU D O 1
ATOM 8155 N N . ASP D 1 99 ? -99.721 -37.986 -39.831 1.00 54.49 98 ASP D N 1
ATOM 8156 C CA . ASP D 1 99 ? -100.565 -38.558 -38.788 1.00 54.29 98 ASP D CA 1
ATOM 8157 C C . ASP D 1 99 ? -100.033 -39.914 -38.351 1.00 49.88 98 ASP D C 1
ATOM 8158 O O . ASP D 1 99 ? -100.005 -40.871 -39.127 1.00 51.98 98 ASP D O 1
ATOM 8163 N N . ALA D 1 100 ? -99.637 -39.990 -37.086 1.00 49.33 99 ALA D N 1
ATOM 8164 C CA . ALA D 1 100 ? -99.006 -41.183 -36.532 1.00 48.86 99 ALA D CA 1
ATOM 8165 C C . ALA D 1 100 ? -99.829 -42.464 -36.688 1.00 52.77 99 ALA D C 1
ATOM 8166 O O . ALA D 1 100 ? -99.253 -43.558 -36.806 1.00 51.05 99 ALA D O 1
ATOM 8168 N N . GLU D 1 101 ? -101.162 -42.348 -36.652 1.00 52.46 100 GLU D N 1
ATOM 8169 C CA . GLU D 1 101 ? -102.023 -43.526 -36.845 1.00 53.30 100 GLU D CA 1
ATOM 8170 C C . GLU D 1 101 ? -102.016 -43.962 -38.325 1.00 47.12 100 GLU D C 1
ATOM 8171 O O . GLU D 1 101 ? -101.890 -45.153 -38.632 1.00 45.49 100 GLU D O 1
ATOM 8177 N N . ARG D 1 102 ? -102.122 -43.007 -39.248 1.00 47.80 101 ARG D N 1
ATOM 8178 C CA . ARG D 1 102 ? -101.939 -43.327 -40.677 1.00 47.06 101 ARG D CA 1
ATOM 8179 C C . ARG D 1 102 ? -100.603 -44.029 -40.914 1.00 47.74 101 ARG D C 1
ATOM 8180 O O . ARG D 1 102 ? -100.543 -45.034 -41.640 1.00 49.51 101 ARG D O 1
ATOM 8188 N N . VAL D 1 103 ? -99.538 -43.524 -40.278 1.00 48.64 102 VAL D N 1
ATOM 8189 C CA . VAL D 1 103 ? -98.211 -44.145 -40.404 1.00 45.67 102 VAL D CA 1
ATOM 8190 C C . VAL D 1 103 ? -98.239 -45.605 -39.962 1.00 46.08 102 VAL D C 1
ATOM 8191 O O . VAL D 1 103 ? -97.776 -46.495 -40.686 1.00 43.64 102 VAL D O 1
ATOM 8195 N N . ARG D 1 104 ? -98.772 -45.854 -38.770 1.00 52.79 103 ARG D N 1
ATOM 8196 C CA . ARG D 1 104 ? -98.870 -47.229 -38.243 1.00 56.75 103 ARG D CA 1
ATOM 8197 C C . ARG D 1 104 ? -99.593 -48.169 -39.221 1.00 52.35 103 ARG D C 1
ATOM 8198 O O . ARG D 1 104 ? -99.176 -49.320 -39.402 1.00 48.87 103 ARG D O 1
ATOM 8206 N N . ALA D 1 105 ? -100.646 -47.654 -39.858 1.00 50.89 104 ALA D N 1
ATOM 8207 C CA . ALA D 1 105 ? -101.436 -48.416 -40.841 1.00 53.05 104 ALA D CA 1
ATOM 8208 C C . ALA D 1 105 ? -100.584 -48.778 -42.049 1.00 53.43 104 ALA D C 1
ATOM 8209 O O . ALA D 1 105 ? -100.541 -49.938 -42.500 1.00 50.78 104 ALA D O 1
ATOM 8211 N N . CYS D 1 106 ? -99.898 -47.766 -42.568 1.00 56.15 105 CYS D N 1
ATOM 8212 C CA . CYS D 1 106 ? -98.976 -47.943 -43.686 1.00 51.39 105 CYS D CA 1
ATOM 8213 C C . CYS D 1 106 ? -97.871 -48.966 -43.393 1.00 47.82 105 CYS D C 1
ATOM 8214 O O . CYS D 1 106 ? -97.495 -49.737 -44.265 1.00 51.23 105 CYS D O 1
ATOM 8217 N N . LEU D 1 107 ? -97.383 -49.000 -42.157 1.00 47.40 106 LEU D N 1
ATOM 8218 C CA . LEU D 1 107 ? -96.332 -49.935 -41.787 1.00 48.32 106 LEU D CA 1
ATOM 8219 C C . LEU D 1 107 ? -96.860 -51.359 -41.677 1.00 47.05 106 LEU D C 1
ATOM 8220 O O . LEU D 1 107 ? -96.158 -52.311 -41.998 1.00 41.95 106 LEU D O 1
ATOM 8225 N N . LYS D 1 108 ? -98.111 -51.504 -41.246 1.00 53.11 107 LYS D N 1
ATOM 8226 C CA . LYS D 1 108 ? -98.741 -52.833 -41.192 1.00 53.13 107 LYS D CA 1
ATOM 8227 C C . LYS D 1 108 ? -98.748 -53.461 -42.580 1.00 45.07 107 LYS D C 1
ATOM 8228 O O . LYS D 1 108 ? -98.414 -54.632 -42.759 1.00 44.57 107 LYS D O 1
ATOM 8234 N N . VAL D 1 109 ? -99.128 -52.664 -43.562 1.00 45.41 108 VAL D N 1
ATOM 8235 C CA . VAL D 1 109 ? -99.110 -53.097 -44.962 1.00 45.67 108 VAL D CA 1
ATOM 8236 C C . VAL D 1 109 ? -97.704 -53.554 -45.383 1.00 45.48 108 VAL D C 1
ATOM 8237 O O . VAL D 1 109 ? -97.552 -54.601 -46.020 1.00 46.06 108 VAL D O 1
ATOM 8241 N N . VAL D 1 110 ? -96.674 -52.778 -45.027 1.00 45.84 109 VAL D N 1
ATOM 8242 C CA . VAL D 1 110 ? -95.285 -53.126 -45.392 1.00 43.47 109 VAL D CA 1
ATOM 8243 C C . VAL D 1 110 ? -94.901 -54.484 -44.819 1.00 43.73 109 VAL D C 1
ATOM 8244 O O . VAL D 1 110 ? -94.386 -55.377 -45.529 1.00 43.47 109 VAL D O 1
ATOM 8248 N N . SER D 1 111 ? -95.157 -54.623 -43.521 1.00 47.19 110 SER D N 1
ATOM 8249 C CA . SER D 1 111 ? -94.952 -55.884 -42.818 1.00 49.00 110 SER D CA 1
ATOM 8250 C C . SER D 1 111 ? -95.728 -57.020 -43.476 1.00 50.11 110 SER D C 1
ATOM 8251 O O . SER D 1 111 ? -95.145 -58.057 -43.807 1.00 49.61 110 SER D O 1
ATOM 8254 N N . ASP D 1 112 ? -97.034 -56.818 -43.686 1.00 51.41 111 ASP D N 1
ATOM 8255 C CA . ASP D 1 112 ? -97.896 -57.876 -44.259 1.00 53.35 111 ASP D CA 1
ATOM 8256 C C . ASP D 1 112 ? -97.433 -58.293 -45.646 1.00 54.22 111 ASP D C 1
ATOM 8257 O O . ASP D 1 112 ? -97.501 -59.475 -45.997 1.00 54.65 111 ASP D O 1
ATOM 8262 N N . THR D 1 113 ? -96.948 -57.328 -46.426 1.00 54.56 112 THR D N 1
ATOM 8263 C CA . THR D 1 113 ? -96.495 -57.610 -47.782 1.00 50.99 112 THR D CA 1
ATOM 8264 C C . THR D 1 113 ? -95.037 -58.023 -47.800 1.00 51.86 112 THR D C 1
ATOM 8265 O O . THR D 1 113 ? -94.544 -58.457 -48.835 1.00 49.92 112 THR D O 1
ATOM 8269 N N . LYS D 1 114 ? -94.356 -57.905 -46.655 1.00 53.97 113 LYS D N 1
ATOM 8270 C CA . LYS D 1 114 ? -92.921 -58.243 -46.532 1.00 54.77 113 LYS D CA 1
ATOM 8271 C C . LYS D 1 114 ? -92.059 -57.334 -47.426 1.00 48.15 113 LYS D C 1
ATOM 8272 O O . LYS D 1 114 ? -91.075 -57.774 -48.018 1.00 45.57 113 LYS D O 1
ATOM 8278 N N . ALA D 1 115 ? -92.453 -56.066 -47.497 1.00 46.74 114 ALA D N 1
ATOM 8279 C CA . ALA D 1 115 ? -91.836 -55.086 -48.392 1.00 45.23 114 ALA D CA 1
ATOM 8280 C C . ALA D 1 115 ? -90.539 -54.561 -47.788 1.00 47.01 114 ALA D C 1
ATOM 8281 O O . ALA D 1 115 ? -90.366 -54.582 -46.561 1.00 43.87 114 ALA D O 1
ATOM 8283 N N . LYS D 1 116 ? -89.632 -54.125 -48.661 1.00 47.19 115 LYS D N 1
ATOM 8284 C CA . LYS D 1 116 ? -88.430 -53.375 -48.275 1.00 45.09 115 LYS D CA 1
ATOM 8285 C C . LYS D 1 116 ? -88.775 -51.910 -48.345 1.00 42.04 115 LYS D C 1
ATOM 8286 O O . LYS D 1 116 ? -89.118 -51.416 -49.415 1.00 44.34 115 LYS D O 1
ATOM 8292 N N . LEU D 1 117 ? -88.725 -51.222 -47.209 1.00 39.60 116 LEU D N 1
ATOM 8293 C CA . LEU D 1 117 ? -88.978 -49.795 -47.158 1.00 38.84 116 LEU D CA 1
ATOM 8294 C C . LEU D 1 117 ? -87.814 -49.109 -46.452 1.00 43.79 116 LEU D C 1
ATOM 8295 O O . LEU D 1 117 ? -87.452 -49.502 -45.345 1.00 42.58 116 LEU D O 1
ATOM 8308 N N . VAL D 1 119 ? -86.738 -45.129 -45.415 1.00 41.26 118 VAL D N 1
ATOM 8309 C CA . VAL D 1 119 ? -87.218 -43.752 -45.358 1.00 42.19 118 VAL D CA 1
ATOM 8310 C C . VAL D 1 119 ? -86.036 -42.810 -45.604 1.00 43.52 118 VAL D C 1
ATOM 8311 O O . VAL D 1 119 ? -84.883 -43.217 -45.500 1.00 44.40 118 VAL D O 1
ATOM 8315 N N . GLY D 1 120 ? -86.332 -41.567 -45.965 1.00 42.15 119 GLY D N 1
ATOM 8316 C CA . GLY D 1 120 ? -85.307 -40.610 -46.328 1.00 44.25 119 GLY D CA 1
ATOM 8317 C C . GLY D 1 120 ? -84.880 -39.732 -45.170 1.00 42.96 119 GLY D C 1
ATOM 8318 O O . GLY D 1 120 ? -85.322 -38.591 -45.052 1.00 49.28 119 GLY D O 1
ATOM 8319 N N . PHE D 1 121 ? -84.029 -40.280 -44.313 1.00 40.73 120 PHE D N 1
ATOM 8320 C CA . PHE D 1 121 ? -83.230 -39.474 -43.388 1.00 40.91 120 PHE D CA 1
ATOM 8321 C C . PHE D 1 121 ? -81.776 -39.470 -43.914 1.00 37.83 120 PHE D C 1
ATOM 8322 O O . PHE D 1 121 ? -80.917 -40.215 -43.441 1.00 30.05 120 PHE D O 1
ATOM 8330 N N . ASN D 1 122 ? -81.553 -38.648 -44.935 1.00 36.79 121 ASN D N 1
ATOM 8331 C CA . ASN D 1 122 ? -80.291 -38.628 -45.698 1.00 38.08 121 ASN D CA 1
ATOM 8332 C C . ASN D 1 122 ? -79.040 -38.296 -44.866 1.00 35.15 121 ASN D C 1
ATOM 8333 O O . ASN D 1 122 ? -77.920 -38.722 -45.195 1.00 38.35 121 ASN D O 1
ATOM 8338 N N . ARG D 1 123 ? -79.241 -37.539 -43.788 1.00 33.48 122 ARG D N 1
ATOM 8339 C CA . ARG D 1 123 ? -78.142 -37.109 -42.913 1.00 31.38 122 ARG D CA 1
ATOM 8340 C C . ARG D 1 123 ? -77.368 -38.256 -42.296 1.00 32.72 122 ARG D C 1
ATOM 8341 O O . ARG D 1 123 ? -76.175 -38.129 -42.021 1.00 29.88 122 ARG D O 1
ATOM 8349 N N . ARG D 1 124 ? -78.032 -39.396 -42.109 1.00 33.79 123 ARG D N 1
ATOM 8350 C CA . ARG D 1 124 ? -77.368 -40.594 -41.622 1.00 33.47 123 ARG D CA 1
ATOM 8351 C C . ARG D 1 124 ? -76.284 -41.124 -42.560 1.00 32.80 123 ARG D C 1
ATOM 8352 O O . ARG D 1 124 ? -75.486 -41.966 -42.162 1.00 31.91 123 ARG D O 1
ATOM 8360 N N . PHE D 1 125 ? -76.294 -40.652 -43.801 1.00 32.16 124 PHE D N 1
ATOM 8361 C CA . PHE D 1 125 ? -75.391 -41.118 -44.850 1.00 34.84 124 PHE D CA 1
ATOM 8362 C C . PHE D 1 125 ? -74.319 -40.080 -45.262 1.00 33.41 124 PHE D C 1
ATOM 8363 O O . PHE D 1 125 ? -73.464 -40.347 -46.091 1.00 34.89 124 PHE D O 1
ATOM 8371 N N . ASP D 1 126 ? -74.392 -38.894 -44.681 1.00 33.01 125 ASP D N 1
ATOM 8372 C CA . ASP D 1 126 ? -73.366 -37.873 -44.863 1.00 33.50 125 ASP D CA 1
ATOM 8373 C C . ASP D 1 126 ? -72.032 -38.416 -44.391 1.00 30.94 125 ASP D C 1
ATOM 8374 O O . ASP D 1 126 ? -71.948 -38.955 -43.273 1.00 31.34 125 ASP D O 1
ATOM 8379 N N . PRO D 1 127 ? -70.973 -38.254 -45.212 1.00 29.32 126 PRO D N 1
ATOM 8380 C CA . PRO D 1 127 ? -69.668 -38.787 -44.775 1.00 28.95 126 PRO D CA 1
ATOM 8381 C C . PRO D 1 127 ? -69.217 -38.220 -43.431 1.00 26.10 126 PRO D C 1
ATOM 8382 O O . PRO D 1 127 ? -68.704 -38.962 -42.612 1.00 26.47 126 PRO D O 1
ATOM 8386 N N . HIS D 1 128 ? -69.472 -36.931 -43.208 1.00 26.85 127 HIS D N 1
ATOM 8387 C CA . HIS D 1 128 ? -69.074 -36.257 -41.974 1.00 27.75 127 HIS D CA 1
ATOM 8388 C C . HIS D 1 128 ? -69.839 -36.772 -40.771 1.00 27.54 127 HIS D C 1
ATOM 8389 O O . HIS D 1 128 ? -69.246 -37.203 -39.807 1.00 26.62 127 HIS D O 1
ATOM 8396 N N . PHE D 1 129 ? -71.165 -36.747 -40.839 1.00 28.33 128 PHE D N 1
ATOM 8397 C CA . PHE D 1 129 ? -71.975 -37.216 -39.706 1.00 28.39 128 PHE D CA 1
ATOM 8398 C C . PHE D 1 129 ? -71.765 -38.721 -39.464 1.00 27.70 128 PHE D C 1
ATOM 8399 O O . PHE D 1 129 ? -71.729 -39.187 -38.312 1.00 29.92 128 PHE D O 1
ATOM 8415 N N . ALA D 1 131 ? -68.959 -40.283 -39.875 1.00 31.77 130 ALA D N 1
ATOM 8416 C CA . ALA D 1 131 ? -67.683 -40.363 -39.181 1.00 32.87 130 ALA D CA 1
ATOM 8417 C C . ALA D 1 131 ? -67.818 -40.036 -37.680 1.00 29.32 130 ALA D C 1
ATOM 8418 O O . ALA D 1 131 ? -67.141 -40.642 -36.862 1.00 30.94 130 ALA D O 1
ATOM 8420 N N . VAL D 1 132 ? -68.707 -39.110 -37.332 1.00 26.66 131 VAL D N 1
ATOM 8421 C CA . VAL D 1 132 ? -69.042 -38.828 -35.928 1.00 25.57 131 VAL D CA 1
ATOM 8422 C C . VAL D 1 132 ? -69.600 -40.097 -35.242 1.00 26.05 131 VAL D C 1
ATOM 8423 O O . VAL D 1 132 ? -69.175 -40.470 -34.149 1.00 27.32 131 VAL D O 1
ATOM 8427 N N . ARG D 1 133 ? -70.534 -40.771 -35.908 1.00 28.64 132 ARG D N 1
ATOM 8428 C CA . ARG D 1 133 ? -71.146 -41.983 -35.372 1.00 29.58 132 ARG D CA 1
ATOM 8429 C C . ARG D 1 133 ? -70.128 -43.107 -35.266 1.00 30.87 132 ARG D C 1
ATOM 8430 O O . ARG D 1 133 ? -70.089 -43.811 -34.246 1.00 32.46 132 ARG D O 1
ATOM 8438 N N . LYS D 1 134 ? -69.261 -43.246 -36.266 1.00 31.31 133 LYS D N 1
ATOM 8439 C CA . LYS D 1 134 ? -68.211 -44.272 -36.213 1.00 35.64 133 LYS D CA 1
ATOM 8440 C C . LYS D 1 134 ? -67.212 -44.014 -35.087 1.00 34.25 133 LYS D C 1
ATOM 8441 O O . LYS D 1 134 ? -66.724 -44.955 -34.435 1.00 34.20 133 LYS D O 1
ATOM 8447 N N . ALA D 1 135 ? -66.888 -42.745 -34.867 1.00 32.30 134 ALA D N 1
ATOM 8448 C CA . ALA D 1 135 ? -66.071 -42.369 -33.694 1.00 30.66 134 ALA D CA 1
ATOM 8449 C C . ALA D 1 135 ? -66.704 -42.830 -32.377 1.00 29.17 134 ALA D C 1
ATOM 8450 O O . ALA D 1 135 ? -66.028 -43.389 -31.526 1.00 26.94 134 ALA D O 1
ATOM 8452 N N . ILE D 1 136 ? -68.007 -42.585 -32.223 1.00 30.36 135 ILE D N 1
ATOM 8453 C CA . ILE D 1 136 ? -68.745 -43.027 -31.051 1.00 30.14 135 ILE D CA 1
ATOM 8454 C C . ILE D 1 136 ? -68.714 -44.560 -30.952 1.00 35.00 135 ILE D C 1
ATOM 8455 O O . ILE D 1 136 ? -68.382 -45.118 -29.896 1.00 37.65 135 ILE D O 1
ATOM 8460 N N . ASP D 1 137 ? -69.010 -45.245 -32.055 1.00 36.63 136 ASP D N 1
ATOM 8461 C CA . ASP D 1 137 ? -68.965 -46.719 -32.081 1.00 37.14 136 ASP D CA 1
ATOM 8462 C C . ASP D 1 137 ? -67.604 -47.280 -31.745 1.00 36.48 136 ASP D C 1
ATOM 8463 O O . ASP D 1 137 ? -67.522 -48.282 -31.065 1.00 37.57 136 ASP D O 1
ATOM 8468 N N . ASP D 1 138 ? -66.533 -46.631 -32.196 1.00 37.35 137 ASP D N 1
ATOM 8469 C CA . ASP D 1 138 ? -65.169 -47.077 -31.859 1.00 37.58 137 ASP D CA 1
ATOM 8470 C C . ASP D 1 138 ? -64.699 -46.717 -30.437 1.00 35.86 137 ASP D C 1
ATOM 8471 O O . ASP D 1 138 ? -63.587 -47.039 -30.067 1.00 34.59 137 ASP D O 1
ATOM 8476 N N . GLY D 1 139 ? -65.521 -46.037 -29.653 1.00 36.26 138 GLY D N 1
ATOM 8477 C CA . GLY D 1 139 ? -65.183 -45.769 -28.255 1.00 35.05 138 GLY D CA 1
ATOM 8478 C C . GLY D 1 139 ? -64.358 -44.513 -28.033 1.00 33.92 138 GLY D C 1
ATOM 8479 O O . GLY D 1 139 ? -63.904 -44.301 -26.930 1.00 32.10 138 GLY D O 1
ATOM 8480 N N . ARG D 1 140 ? -64.223 -43.659 -29.056 1.00 34.22 139 ARG D N 1
ATOM 8481 C CA . ARG D 1 140 ? -63.315 -42.500 -29.020 1.00 36.00 139 ARG D CA 1
ATOM 8482 C C . ARG D 1 140 ? -63.738 -41.440 -27.998 1.00 34.87 139 ARG D C 1
ATOM 8483 O O . ARG D 1 140 ? -62.897 -40.700 -27.471 1.00 34.19 139 ARG D O 1
ATOM 8491 N N . ILE D 1 141 ? -65.034 -41.338 -27.731 1.00 32.16 140 ILE D N 1
ATOM 8492 C CA . ILE D 1 141 ? -65.503 -40.411 -26.728 1.00 29.59 140 ILE D CA 1
ATOM 8493 C C . ILE D 1 141 ? -66.086 -41.082 -25.484 1.00 30.68 140 ILE D C 1
ATOM 8494 O O . ILE D 1 141 ? -66.678 -40.413 -24.646 1.00 28.79 140 ILE D O 1
ATOM 8499 N N . GLY D 1 142 ? -65.841 -42.378 -25.313 1.00 31.47 141 GLY D N 1
ATOM 8500 C CA . GLY D 1 142 ? -66.425 -43.096 -24.166 1.00 33.68 141 GLY D CA 1
ATOM 8501 C C . GLY D 1 142 ? -67.947 -43.162 -24.260 1.00 34.10 141 GLY D C 1
ATOM 8502 O O . GLY D 1 142 ? -68.490 -43.330 -25.354 1.00 31.67 141 GLY D O 1
ATOM 8503 N N . GLU D 1 143 ? -68.635 -43.007 -23.123 1.00 35.97 142 GLU D N 1
ATOM 8504 C CA . GLU D 1 143 ? -70.099 -43.072 -23.096 1.00 37.16 142 GLU D CA 1
ATOM 8505 C C . GLU D 1 143 ? -70.649 -41.722 -23.483 1.00 34.71 142 GLU D C 1
ATOM 8506 O O . GLU D 1 143 ? -70.208 -40.712 -22.974 1.00 32.92 142 GLU D O 1
ATOM 8512 N N . VAL D 1 144 ? -71.622 -41.718 -24.374 1.00 32.13 143 VAL D N 1
ATOM 8513 C CA . VAL D 1 144 ? -72.289 -40.506 -24.802 1.00 32.60 143 VAL D CA 1
ATOM 8514 C C . VAL D 1 144 ? -72.998 -39.882 -23.621 1.00 33.58 143 VAL D C 1
ATOM 8515 O O . VAL D 1 144 ? -73.604 -40.603 -22.814 1.00 31.64 143 VAL D O 1
ATOM 8519 N N . GLU D 1 145 ? -72.935 -38.559 -23.524 1.00 29.20 144 GLU D N 1
ATOM 8520 C CA . GLU D 1 145 ? -73.547 -37.871 -22.409 1.00 29.48 144 GLU D CA 1
ATOM 8521 C C . GLU D 1 145 ? -74.481 -36.782 -22.880 1.00 30.74 144 GLU D C 1
ATOM 8522 O O . GLU D 1 145 ? -75.633 -36.755 -22.464 1.00 28.51 144 GLU D O 1
ATOM 8536 N N . VAL D 1 147 ? -75.810 -34.225 -26.308 1.00 31.81 146 VAL D N 1
ATOM 8537 C CA . VAL D 1 147 ? -75.819 -34.040 -27.744 1.00 31.16 146 VAL D CA 1
ATOM 8538 C C . VAL D 1 147 ? -76.321 -32.662 -28.015 1.00 30.18 146 VAL D C 1
ATOM 8539 O O . VAL D 1 147 ? -77.209 -32.188 -27.343 1.00 29.60 146 VAL D O 1
ATOM 8543 N N . THR D 1 148 ? -75.670 -31.970 -28.941 1.00 30.95 147 THR D N 1
ATOM 8544 C CA . THR D 1 148 ? -76.091 -30.652 -29.341 1.00 29.58 147 THR D CA 1
ATOM 8545 C C . THR D 1 148 ? -76.185 -30.654 -30.865 1.00 31.07 147 THR D C 1
ATOM 8546 O O . THR D 1 148 ? -75.227 -31.012 -31.567 1.00 27.99 147 THR D O 1
ATOM 8550 N N . ILE D 1 149 ? -77.349 -30.266 -31.376 1.00 31.41 148 ILE D N 1
ATOM 8551 C CA . ILE D 1 149 ? -77.619 -30.277 -32.815 1.00 29.83 148 ILE D CA 1
ATOM 8552 C C . ILE D 1 149 ? -78.201 -28.934 -33.166 1.00 29.42 148 ILE D C 1
ATOM 8553 O O . ILE D 1 149 ? -79.188 -28.532 -32.571 1.00 31.53 148 ILE D O 1
ATOM 8558 N N . THR D 1 150 ? -77.586 -28.239 -34.119 1.00 29.82 149 THR D N 1
ATOM 8559 C CA . THR D 1 150 ? -78.073 -26.966 -34.565 1.00 30.83 149 THR D CA 1
ATOM 8560 C C . THR D 1 150 ? -78.318 -27.040 -36.073 1.00 32.96 149 THR D C 1
ATOM 8561 O O . THR D 1 150 ? -77.431 -27.414 -36.861 1.00 32.93 149 THR D O 1
ATOM 8565 N N . SER D 1 151 ? -79.537 -26.694 -36.472 1.00 32.93 150 SER D N 1
ATOM 8566 C CA . SER D 1 151 ? -79.940 -26.735 -37.871 1.00 32.76 150 SER D CA 1
ATOM 8567 C C . SER D 1 151 ? -80.662 -25.434 -38.152 1.00 32.41 150 SER D C 1
ATOM 8568 O O . SER D 1 151 ? -81.517 -24.999 -37.376 1.00 31.95 150 SER D O 1
ATOM 8571 N N . ARG D 1 152 ? -80.265 -24.779 -39.230 1.00 31.51 151 ARG D N 1
ATOM 8572 C CA . ARG D 1 152 ? -80.854 -23.516 -39.638 1.00 32.48 151 ARG D CA 1
ATOM 8573 C C . ARG D 1 152 ? -80.953 -23.547 -41.147 1.00 37.64 151 ARG D C 1
ATOM 8574 O O . ARG D 1 152 ? -79.953 -23.779 -41.848 1.00 35.66 151 ARG D O 1
ATOM 8582 N N . ASP D 1 153 ? -82.170 -23.349 -41.642 1.00 37.82 152 ASP D N 1
ATOM 8583 C CA . ASP D 1 153 ? -82.416 -23.361 -43.058 1.00 38.73 152 ASP D CA 1
ATOM 8584 C C . ASP D 1 153 ? -82.039 -21.971 -43.527 1.00 36.72 152 ASP D C 1
ATOM 8585 O O . ASP D 1 153 ? -82.048 -21.035 -42.723 1.00 37.06 152 ASP D O 1
ATOM 8590 N N . PRO D 1 154 ? -81.701 -21.824 -44.821 1.00 36.40 153 PRO D N 1
ATOM 8591 C CA . PRO D 1 154 ? -81.364 -20.511 -45.343 1.00 38.94 153 PRO D CA 1
ATOM 8592 C C . PRO D 1 154 ? -82.538 -19.541 -45.338 1.00 39.68 153 PRO D C 1
ATOM 8593 O O . PRO D 1 154 ? -82.340 -18.359 -45.103 1.00 36.92 153 PRO D O 1
ATOM 8597 N N . SER D 1 155 ? -83.741 -20.041 -45.619 1.00 41.55 154 SER D N 1
ATOM 8598 C CA . SER D 1 155 ? -84.965 -19.216 -45.560 1.00 43.58 154 SER D CA 1
ATOM 8599 C C . SER D 1 155 ? -86.174 -20.098 -45.406 1.00 42.04 154 SER D C 1
ATOM 8600 O O . SER D 1 155 ? -86.112 -21.297 -45.683 1.00 42.34 154 SER D O 1
ATOM 8603 N N . ALA D 1 156 ? -87.275 -19.508 -44.950 1.00 46.80 155 ALA D N 1
ATOM 8604 C CA . ALA D 1 156 ? -88.510 -20.261 -44.726 1.00 47.48 155 ALA D CA 1
ATOM 8605 C C . ALA D 1 156 ? -89.161 -20.624 -46.056 1.00 46.08 155 ALA D C 1
ATOM 8606 O O . ALA D 1 156 ? -88.992 -19.908 -47.028 1.00 46.56 155 ALA D O 1
ATOM 8608 N N . PRO D 1 157 ? -89.918 -21.733 -46.097 1.00 48.30 156 PRO D N 1
ATOM 8609 C CA . PRO D 1 157 ? -90.701 -22.005 -47.300 1.00 51.64 156 PRO D CA 1
ATOM 8610 C C . PRO D 1 157 ? -91.858 -21.023 -47.391 1.00 51.79 156 PRO D C 1
ATOM 8611 O O . PRO D 1 157 ? -92.139 -20.331 -46.411 1.00 51.00 156 PRO D O 1
ATOM 8615 N N . PRO D 1 158 ? -92.515 -20.936 -48.561 1.00 59.63 157 PRO D N 1
ATOM 8616 C CA . PRO D 1 158 ? -93.663 -20.037 -48.641 1.00 61.32 157 PRO D CA 1
ATOM 8617 C C . PRO D 1 158 ? -94.844 -20.582 -47.833 1.00 64.59 157 PRO D C 1
ATOM 8618 O O . PRO D 1 158 ? -94.856 -21.766 -47.445 1.00 62.47 157 PRO D O 1
ATOM 8622 N N . VAL D 1 159 ? -95.832 -19.718 -47.612 1.00 65.29 158 VAL D N 1
ATOM 8623 C CA . VAL D 1 159 ? -96.916 -19.975 -46.652 1.00 64.23 158 VAL D CA 1
ATOM 8624 C C . VAL D 1 159 ? -97.709 -21.240 -47.008 1.00 60.46 158 VAL D C 1
ATOM 8625 O O . VAL D 1 159 ? -98.040 -22.071 -46.154 1.00 58.93 158 VAL D O 1
ATOM 8629 N N . ASP D 1 160 ? -97.998 -21.378 -48.291 1.00 61.30 159 ASP D N 1
ATOM 8630 C CA . ASP D 1 160 ? -98.747 -22.517 -48.793 1.00 62.31 159 ASP D CA 1
ATOM 8631 C C . ASP D 1 160 ? -98.121 -23.849 -48.390 1.00 61.88 159 ASP D C 1
ATOM 8632 O O . ASP D 1 160 ? -98.832 -24.752 -47.946 1.00 63.18 159 ASP D O 1
ATOM 8637 N N . TYR D 1 161 ? -96.798 -23.972 -48.521 1.00 55.93 160 TYR D N 1
ATOM 8638 C CA . TYR D 1 161 ? -96.113 -25.201 -48.115 1.00 50.83 160 TYR D CA 1
ATOM 8639 C C . TYR D 1 161 ? -96.223 -25.395 -46.605 1.00 49.46 160 TYR D C 1
ATOM 8640 O O . TYR D 1 161 ? -96.455 -26.515 -46.125 1.00 46.11 160 TYR D O 1
ATOM 8649 N N . ILE D 1 162 ? -96.073 -24.301 -45.864 1.00 48.07 161 ILE D N 1
ATOM 8650 C CA . ILE D 1 162 ? -96.210 -24.344 -44.410 1.00 51.03 161 ILE D CA 1
ATOM 8651 C C . ILE D 1 162 ? -97.560 -24.949 -43.985 1.00 52.73 161 ILE D C 1
ATOM 8652 O O . ILE D 1 162 ? -97.600 -25.843 -43.120 1.00 47.75 161 ILE D O 1
ATOM 8657 N N . LYS D 1 163 ? -98.646 -24.478 -44.604 1.00 54.79 162 LYS D N 1
ATOM 8658 C CA . LYS D 1 163 ? -100.002 -24.945 -44.249 1.00 56.56 162 LYS D CA 1
ATOM 8659 C C . LYS D 1 163 ? -100.177 -26.450 -44.443 1.00 55.12 162 LYS D C 1
ATOM 8660 O O . LYS D 1 163 ? -100.890 -27.100 -43.684 1.00 56.67 162 LYS D O 1
ATOM 8666 N N . ARG D 1 164 ? -99.491 -27.008 -45.432 1.00 56.87 163 ARG D N 1
ATOM 8667 C CA . ARG D 1 164 ? -99.579 -28.439 -45.717 1.00 60.44 163 ARG D CA 1
ATOM 8668 C C . ARG D 1 164 ? -98.509 -29.238 -44.978 1.00 57.61 163 ARG D C 1
ATOM 8669 O O . ARG D 1 164 ? -98.622 -30.460 -44.845 1.00 56.20 163 ARG D O 1
ATOM 8677 N N . SER D 1 165 ? -97.488 -28.536 -44.487 1.00 56.83 164 SER D N 1
ATOM 8678 C CA . SER D 1 165 ? -96.235 -29.151 -44.017 1.00 53.63 164 SER D CA 1
ATOM 8679 C C . SER D 1 165 ? -96.326 -29.932 -42.716 1.00 52.31 164 SER D C 1
ATOM 8680 O O . SER D 1 165 ? -95.479 -30.783 -42.456 1.00 57.16 164 SER D O 1
ATOM 8683 N N . GLY D 1 166 ? -97.303 -29.603 -41.875 1.00 48.40 165 GLY D N 1
ATOM 8684 C CA . GLY D 1 166 ? -97.441 -30.223 -40.555 1.00 45.07 165 GLY D CA 1
ATOM 8685 C C . GLY D 1 166 ? -96.746 -29.468 -39.437 1.00 44.41 165 GLY D C 1
ATOM 8686 O O . GLY D 1 166 ? -96.659 -29.965 -38.311 1.00 46.43 165 GLY D O 1
ATOM 8687 N N . GLY D 1 167 ? -96.239 -28.278 -39.747 1.00 44.14 166 GLY D N 1
ATOM 8688 C CA . GLY D 1 167 ? -95.538 -27.449 -38.764 1.00 48.96 166 GLY D CA 1
ATOM 8689 C C . GLY D 1 167 ? -94.049 -27.763 -38.600 1.00 46.65 166 GLY D C 1
ATOM 8690 O O . GLY D 1 167 ? -93.580 -28.884 -38.885 1.00 44.44 166 GLY D O 1
ATOM 8691 N N . ILE D 1 168 ? -93.318 -26.770 -38.094 1.00 46.89 167 ILE D N 1
ATOM 8692 C CA . ILE D 1 168 ? -91.853 -26.807 -38.082 1.00 43.67 167 ILE D CA 1
ATOM 8693 C C . ILE D 1 168 ? -91.316 -28.103 -37.503 1.00 42.24 167 ILE D C 1
ATOM 8694 O O . ILE D 1 168 ? -90.407 -28.703 -38.086 1.00 40.14 167 ILE D O 1
ATOM 8699 N N . PHE D 1 169 ? -91.905 -28.570 -36.403 1.00 40.06 168 PHE D N 1
ATOM 8700 C CA . PHE D 1 169 ? -91.376 -29.748 -35.723 1.00 39.57 168 PHE D CA 1
ATOM 8701 C C . PHE D 1 169 ? -91.451 -30.970 -36.589 1.00 41.48 168 PHE D C 1
ATOM 8702 O O . PHE D 1 169 ? -90.539 -31.807 -36.569 1.00 41.83 168 PHE D O 1
ATOM 8710 N N . ARG D 1 170 ? -92.531 -31.067 -37.360 1.00 43.84 169 ARG D N 1
ATOM 8711 C CA . ARG D 1 170 ? -92.746 -32.217 -38.206 1.00 42.15 169 ARG D CA 1
ATOM 8712 C C . ARG D 1 170 ? -92.040 -32.079 -39.560 1.00 38.53 169 ARG D C 1
ATOM 8713 O O . ARG D 1 170 ? -91.659 -33.077 -40.148 1.00 35.38 169 ARG D O 1
ATOM 8721 N N . ASP D 1 171 ? -91.899 -30.852 -40.044 1.00 38.20 170 ASP D N 1
ATOM 8722 C CA . ASP D 1 171 ? -91.313 -30.579 -41.357 1.00 41.59 170 ASP D CA 1
ATOM 8723 C C . ASP D 1 171 ? -89.770 -30.420 -41.310 1.00 45.01 170 ASP D C 1
ATOM 8724 O O . ASP D 1 171 ? -89.059 -30.912 -42.197 1.00 42.24 170 ASP D O 1
ATOM 8737 N N . THR D 1 173 ? -87.748 -30.092 -37.842 1.00 39.19 172 THR D N 1
ATOM 8738 C CA . THR D 1 173 ? -87.094 -30.652 -36.672 1.00 36.96 172 THR D CA 1
ATOM 8739 C C . THR D 1 173 ? -86.996 -32.157 -36.697 1.00 36.63 172 THR D C 1
ATOM 8740 O O . THR D 1 173 ? -86.149 -32.750 -36.037 1.00 37.27 172 THR D O 1
ATOM 8744 N N . ILE D 1 174 ? -87.830 -32.780 -37.512 1.00 37.00 173 ILE D N 1
ATOM 8745 C CA . ILE D 1 174 ? -87.838 -34.222 -37.620 1.00 36.06 173 ILE D CA 1
ATOM 8746 C C . ILE D 1 174 ? -86.499 -34.840 -38.034 1.00 34.21 173 ILE D C 1
ATOM 8747 O O . ILE D 1 174 ? -86.144 -35.904 -37.525 1.00 35.09 173 ILE D O 1
ATOM 8752 N N . HIS D 1 175 ? -85.755 -34.209 -38.953 1.00 35.16 174 HIS D N 1
ATOM 8753 C CA . HIS D 1 175 ? -84.385 -34.713 -39.273 1.00 34.85 174 HIS D CA 1
ATOM 8754 C C . HIS D 1 175 ? -83.525 -34.794 -38.013 1.00 32.51 174 HIS D C 1
ATOM 8755 O O . HIS D 1 175 ? -82.809 -35.768 -37.790 1.00 33.53 174 HIS D O 1
ATOM 8762 N N . ASP D 1 176 ? -83.602 -33.748 -37.210 1.00 33.04 175 ASP D N 1
ATOM 8763 C CA . ASP D 1 176 ? -82.837 -33.649 -35.961 1.00 37.52 175 ASP D CA 1
ATOM 8764 C C . ASP D 1 176 ? -83.267 -34.632 -34.887 1.00 36.33 175 ASP D C 1
ATOM 8765 O O . ASP D 1 176 ? -82.438 -35.129 -34.118 1.00 36.84 175 ASP D O 1
ATOM 8770 N N . PHE D 1 177 ? -84.566 -34.902 -34.809 1.00 38.06 176 PHE D N 1
ATOM 8771 C CA . PHE D 1 177 ? -85.044 -35.904 -33.887 1.00 34.96 176 PHE D CA 1
ATOM 8772 C C . PHE D 1 177 ? -84.426 -37.239 -34.286 1.00 33.87 176 PHE D C 1
ATOM 8773 O O . PHE D 1 177 ? -83.965 -37.994 -33.423 1.00 33.27 176 PHE D O 1
ATOM 8781 N N . ASP D 1 178 ? -84.407 -37.535 -35.590 1.00 31.87 177 ASP D N 1
ATOM 8782 C CA . ASP D 1 178 ? -83.798 -38.774 -36.061 1.00 35.12 177 ASP D CA 1
ATOM 8783 C C . ASP D 1 178 ? -82.296 -38.795 -35.783 1.00 31.97 177 ASP D C 1
ATOM 8784 O O . ASP D 1 178 ? -81.739 -39.846 -35.421 1.00 30.60 177 ASP D O 1
ATOM 8797 N N . ALA D 1 180 ? -80.742 -37.163 -33.356 1.00 35.15 179 ALA D N 1
ATOM 8798 C CA . ALA D 1 180 ? -80.582 -37.426 -31.905 1.00 33.46 179 ALA D CA 1
ATOM 8799 C C . ALA D 1 180 ? -80.640 -38.905 -31.583 1.00 34.01 179 ALA D C 1
ATOM 8800 O O . ALA D 1 180 ? -79.813 -39.401 -30.829 1.00 34.19 179 ALA D O 1
ATOM 8802 N N . ARG D 1 181 ? -81.595 -39.624 -32.178 1.00 34.84 180 ARG D N 1
ATOM 8803 C CA . ARG D 1 181 ? -81.695 -41.071 -31.992 1.00 35.22 180 ARG D CA 1
ATOM 8804 C C . ARG D 1 181 ? -80.463 -41.733 -32.578 1.00 35.89 180 ARG D C 1
ATOM 8805 O O . ARG D 1 181 ? -79.856 -42.631 -31.966 1.00 38.85 180 ARG D O 1
ATOM 8813 N N . PHE D 1 182 ? -80.060 -41.263 -33.759 1.00 36.59 181 PHE D N 1
ATOM 8814 C CA . PHE D 1 182 ? -78.837 -41.766 -34.411 1.00 35.61 181 PHE D CA 1
ATOM 8815 C C . PHE D 1 182 ? -77.605 -41.585 -33.519 1.00 34.27 181 PHE D C 1
ATOM 8816 O O . PHE D 1 182 ? -76.775 -42.483 -33.412 1.00 30.88 181 PHE D O 1
ATOM 8824 N N . LEU D 1 183 ? -77.497 -40.432 -32.857 1.00 32.58 182 LEU D N 1
ATOM 8825 C CA . LEU D 1 183 ? -76.289 -40.131 -32.059 1.00 33.52 182 LEU D CA 1
ATOM 8826 C C . LEU D 1 183 ? -76.314 -40.681 -30.629 1.00 36.19 182 LEU D C 1
ATOM 8827 O O . LEU D 1 183 ? -75.312 -41.260 -30.133 1.00 33.34 182 LEU D O 1
ATOM 8832 N N . LEU D 1 184 ? -77.464 -40.533 -29.967 1.00 38.18 183 LEU D N 1
ATOM 8833 C CA . LEU D 1 184 ? -77.583 -40.963 -28.570 1.00 36.94 183 LEU D CA 1
ATOM 8834 C C . LEU D 1 184 ? -77.324 -42.435 -28.344 1.00 38.89 183 LEU D C 1
ATOM 8835 O O . LEU D 1 184 ? -76.862 -42.833 -27.274 1.00 39.41 183 LEU D O 1
ATOM 8840 N N . GLY D 1 185 ? -77.646 -43.258 -29.335 1.00 43.69 184 GLY D N 1
ATOM 8841 C CA . GLY D 1 185 ? -77.558 -44.702 -29.162 1.00 46.32 184 GLY D CA 1
ATOM 8842 C C . GLY D 1 185 ? -78.733 -45.307 -28.404 1.00 46.92 184 GLY D C 1
ATOM 8843 O O . GLY D 1 185 ? -78.789 -46.524 -28.242 1.00 47.25 184 GLY D O 1
ATOM 8844 N N . GLU D 1 186 ? -79.667 -44.476 -27.936 1.00 46.67 185 GLU D N 1
ATOM 8845 C CA . GLU D 1 186 ? -80.837 -44.974 -27.199 1.00 48.14 185 GLU D CA 1
ATOM 8846 C C . GLU D 1 186 ? -81.997 -43.991 -27.231 1.00 46.81 185 GLU D C 1
ATOM 8847 O O . GLU D 1 186 ? -81.825 -42.826 -27.599 1.00 44.64 185 GLU D O 1
ATOM 8853 N N . GLU D 1 187 ? -83.184 -44.466 -26.869 1.00 44.51 186 GLU D N 1
ATOM 8854 C CA . GLU D 1 187 ? -84.406 -43.703 -27.125 1.00 42.88 186 GLU D CA 1
ATOM 8855 C C . GLU D 1 187 ? -84.624 -42.547 -26.182 1.00 40.10 186 GLU D C 1
ATOM 8856 O O . GLU D 1 187 ? -84.551 -42.712 -24.984 1.00 40.47 186 GLU D O 1
ATOM 8862 N N . PRO D 1 188 ? -84.936 -41.368 -26.729 1.00 40.91 187 PRO D N 1
ATOM 8863 C CA . PRO D 1 188 ? -85.542 -40.332 -25.928 1.00 42.94 187 PRO D CA 1
ATOM 8864 C C . PRO D 1 188 ? -86.848 -40.814 -25.315 1.00 45.03 187 PRO D C 1
ATOM 8865 O O . PRO D 1 188 ? -87.624 -41.455 -25.998 1.00 46.16 187 PRO D O 1
ATOM 8869 N N . VAL D 1 189 ? -87.067 -40.507 -24.042 1.00 46.69 188 VAL D N 1
ATOM 8870 C CA . VAL D 1 189 ? -88.333 -40.823 -23.360 1.00 46.59 188 VAL D CA 1
ATOM 8871 C C . VAL D 1 189 ? -89.070 -39.563 -22.912 1.00 47.90 188 VAL D C 1
ATOM 8872 O O . VAL D 1 189 ? -90.166 -39.643 -22.356 1.00 51.17 188 VAL D O 1
ATOM 8876 N N . SER D 1 190 ? -88.474 -38.400 -23.165 1.00 46.00 189 SER D N 1
ATOM 8877 C CA . SER D 1 190 ? -89.079 -37.133 -22.796 1.00 44.47 189 SER D CA 1
ATOM 8878 C C . SER D 1 190 ? -88.606 -36.008 -23.687 1.00 41.08 189 SER D C 1
ATOM 8879 O O . SER D 1 190 ? -87.432 -35.950 -24.060 1.00 41.66 189 SER D O 1
ATOM 8882 N N . VAL D 1 191 ? -89.549 -35.134 -24.011 1.00 39.36 190 VAL D N 1
ATOM 8883 C CA . VAL D 1 191 ? -89.357 -33.997 -24.871 1.00 41.73 190 VAL D CA 1
ATOM 8884 C C . VAL D 1 191 ? -89.893 -32.780 -24.156 1.00 42.51 190 VAL D C 1
ATOM 8885 O O . VAL D 1 191 ? -91.008 -32.811 -23.663 1.00 42.72 190 VAL D O 1
ATOM 8889 N N . THR D 1 192 ? -89.103 -31.712 -24.101 1.00 43.04 191 THR D N 1
ATOM 8890 C CA . THR D 1 192 ? -89.610 -30.402 -23.711 1.00 44.28 191 THR D CA 1
ATOM 8891 C C . THR D 1 192 ? -89.105 -29.404 -24.750 1.00 44.39 191 THR D C 1
ATOM 8892 O O . THR D 1 192 ? -87.959 -29.487 -25.177 1.00 43.92 191 THR D O 1
ATOM 8896 N N . ALA D 1 193 ? -89.972 -28.488 -25.161 1.00 44.79 192 ALA D N 1
ATOM 8897 C CA . ALA D 1 193 ? -89.713 -27.619 -26.299 1.00 43.57 192 ALA D CA 1
ATOM 8898 C C . ALA D 1 193 ? -90.260 -26.243 -26.065 1.00 45.73 192 ALA D C 1
ATOM 8899 O O . ALA D 1 193 ? -91.251 -26.074 -25.357 1.00 44.14 192 ALA D O 1
ATOM 8901 N N . THR D 1 194 ? -89.597 -25.262 -26.675 1.00 42.49 193 THR D N 1
ATOM 8902 C CA . THR D 1 194 ? -90.046 -23.882 -26.723 1.00 41.47 193 THR D CA 1
ATOM 8903 C C . THR D 1 194 ? -90.116 -23.488 -28.192 1.00 39.25 193 THR D C 1
ATOM 8904 O O . THR D 1 194 ? -89.453 -24.101 -29.042 1.00 40.26 193 THR D O 1
ATOM 8908 N N . ALA D 1 195 ? -90.900 -22.465 -28.492 1.00 35.80 194 ALA D N 1
ATOM 8909 C CA . ALA D 1 195 ? -91.035 -22.020 -29.855 1.00 36.68 194 ALA D CA 1
ATOM 8910 C C . ALA D 1 195 ? -91.492 -20.594 -29.895 1.00 38.95 194 ALA D C 1
ATOM 8911 O O . ALA D 1 195 ? -92.064 -20.102 -28.926 1.00 43.97 194 ALA D O 1
ATOM 8913 N N . ALA D 1 196 ? -91.210 -19.925 -31.007 1.00 36.49 195 ALA D N 1
ATOM 8914 C CA . ALA D 1 196 ? -91.665 -18.564 -31.232 1.00 36.59 195 ALA D CA 1
ATOM 8915 C C . ALA D 1 196 ? -91.740 -18.285 -32.716 1.00 37.64 195 ALA D C 1
ATOM 8916 O O . ALA D 1 196 ? -91.363 -19.130 -33.541 1.00 38.26 195 ALA D O 1
ATOM 8918 N N . VAL D 1 197 ? -92.231 -17.091 -33.036 1.00 40.57 196 VAL D N 1
ATOM 8919 C CA . VAL D 1 197 ? -92.235 -16.563 -34.385 1.00 42.61 196 VAL D CA 1
ATOM 8920 C C . VAL D 1 197 ? -91.383 -15.307 -34.349 1.00 42.91 196 VAL D C 1
ATOM 8921 O O . VAL D 1 197 ? -91.840 -14.237 -33.953 1.00 42.79 196 VAL D O 1
ATOM 8925 N N . LEU D 1 198 ? -90.125 -15.450 -34.750 1.00 43.18 197 LEU D N 1
ATOM 8926 C CA . LEU D 1 198 ? -89.168 -14.346 -34.670 1.00 40.68 197 LEU D CA 1
ATOM 8927 C C . LEU D 1 198 ? -88.772 -13.784 -36.016 1.00 39.68 197 LEU D C 1
ATOM 8928 O O . LEU D 1 198 ? -88.211 -12.708 -36.067 1.00 39.55 197 LEU D O 1
ATOM 8933 N N . ILE D 1 199 ? -89.066 -14.506 -37.094 1.00 39.26 198 ILE D N 1
ATOM 8934 C CA . ILE D 1 199 ? -88.535 -14.188 -38.411 1.00 42.10 198 ILE D CA 1
ATOM 8935 C C . ILE D 1 199 ? -89.566 -13.483 -39.284 1.00 44.36 198 ILE D C 1
ATOM 8936 O O . ILE D 1 199 ? -89.260 -12.462 -39.876 1.00 44.72 198 ILE D O 1
ATOM 8941 N N . ASP D 1 200 ? -90.769 -14.057 -39.371 1.00 48.27 199 ASP D N 1
ATOM 8942 C CA . ASP D 1 200 ? -91.831 -13.582 -40.285 1.00 52.91 199 ASP D CA 1
ATOM 8943 C C . ASP D 1 200 ? -93.218 -13.823 -39.668 1.00 49.24 199 ASP D C 1
ATOM 8944 O O . ASP D 1 200 ? -93.597 -14.969 -39.431 1.00 44.52 199 ASP D O 1
ATOM 8949 N N . LYS D 1 201 ? -93.960 -12.746 -39.426 1.00 51.60 200 LYS D N 1
ATOM 8950 C CA . LYS D 1 201 ? -95.323 -12.835 -38.868 1.00 53.67 200 LYS D CA 1
ATOM 8951 C C . LYS D 1 201 ? -96.229 -13.790 -39.655 1.00 52.42 200 LYS D C 1
ATOM 8952 O O . LYS D 1 201 ? -96.989 -14.557 -39.064 1.00 52.33 200 LYS D O 1
ATOM 8958 N N . ALA D 1 202 ? -96.127 -13.742 -40.984 1.00 52.63 201 ALA D N 1
ATOM 8959 C CA . ALA D 1 202 ? -96.946 -14.571 -41.887 1.00 51.95 201 ALA D CA 1
ATOM 8960 C C . ALA D 1 202 ? -96.880 -16.068 -41.593 1.00 51.40 201 ALA D C 1
ATOM 8961 O O . ALA D 1 202 ? -97.823 -16.812 -41.893 1.00 50.35 201 ALA D O 1
ATOM 8963 N N . ILE D 1 203 ? -95.761 -16.508 -41.026 1.00 47.22 202 ILE D N 1
ATOM 8964 C CA . ILE D 1 203 ? -95.598 -17.890 -40.608 1.00 47.05 202 ILE D CA 1
ATOM 8965 C C . ILE D 1 203 ? -96.403 -18.137 -39.333 1.00 46.55 202 ILE D C 1
ATOM 8966 O O . ILE D 1 203 ? -96.940 -19.217 -39.142 1.00 42.91 202 ILE D O 1
ATOM 8971 N N . GLY D 1 204 ? -96.463 -17.136 -38.458 1.00 51.22 203 GLY D N 1
ATOM 8972 C CA . GLY D 1 204 ? -97.356 -17.172 -37.295 1.00 56.40 203 GLY D CA 1
ATOM 8973 C C . GLY D 1 204 ? -98.820 -17.237 -37.713 1.00 55.24 203 GLY D C 1
ATOM 8974 O O . GLY D 1 204 ? -99.576 -18.094 -37.238 1.00 52.17 203 GLY D O 1
ATOM 8975 N N . ASP D 1 205 ? -99.195 -16.333 -38.619 1.00 59.83 204 ASP D N 1
ATOM 8976 C CA . ASP D 1 205 ? -100.554 -16.267 -39.203 1.00 59.89 204 ASP D CA 1
ATOM 8977 C C . ASP D 1 205 ? -100.999 -17.609 -39.793 1.00 59.01 204 ASP D C 1
ATOM 8978 O O . ASP D 1 205 ? -102.162 -17.970 -39.698 1.00 59.51 204 ASP D O 1
ATOM 8983 N N . ALA D 1 206 ? -100.064 -18.353 -40.379 1.00 57.13 205 ALA D N 1
ATOM 8984 C CA . ALA D 1 206 ? -100.352 -19.685 -40.887 1.00 52.39 205 ALA D CA 1
ATOM 8985 C C . ALA D 1 206 ? -100.442 -20.735 -39.781 1.00 53.79 205 ALA D C 1
ATOM 8986 O O . ALA D 1 206 ? -100.738 -21.898 -40.060 1.00 48.37 205 ALA D O 1
ATOM 8988 N N . GLY D 1 207 ? -100.152 -20.340 -38.538 1.00 54.82 206 GLY D N 1
ATOM 8989 C CA . GLY D 1 207 ? -100.264 -21.230 -37.381 1.00 55.14 206 GLY D CA 1
ATOM 8990 C C . GLY D 1 207 ? -99.018 -22.060 -37.106 1.00 56.06 206 GLY D C 1
ATOM 8991 O O . GLY D 1 207 ? -99.119 -23.163 -36.568 1.00 56.66 206 GLY D O 1
ATOM 8992 N N . ASP D 1 208 ? -97.842 -21.532 -37.465 1.00 56.00 207 ASP D N 1
ATOM 8993 C CA . ASP D 1 208 ? -96.564 -22.257 -37.311 1.00 51.72 207 ASP D CA 1
ATOM 8994 C C . ASP D 1 208 ? -95.559 -21.399 -36.554 1.00 50.02 207 ASP D C 1
ATOM 8995 O O . ASP D 1 208 ? -95.764 -20.201 -36.341 1.00 46.56 207 ASP D O 1
ATOM 9000 N N . TYR D 1 209 ? -94.476 -22.036 -36.129 1.00 46.13 208 TYR D N 1
ATOM 9001 C CA . TYR D 1 209 ? -93.400 -21.346 -35.467 1.00 46.77 208 TYR D CA 1
ATOM 9002 C C . TYR D 1 209 ? -92.201 -21.418 -36.401 1.00 45.67 208 TYR D C 1
ATOM 9003 O O . TYR D 1 209 ? -92.122 -22.324 -37.242 1.00 42.00 208 TYR D O 1
ATOM 9012 N N . ASP D 1 210 ? -91.273 -20.475 -36.243 1.00 43.70 209 ASP D N 1
ATOM 9013 C CA . ASP D 1 210 ? -90.073 -20.424 -37.088 1.00 41.92 209 ASP D CA 1
ATOM 9014 C C . ASP D 1 210 ? -88.729 -20.561 -36.334 1.00 41.28 209 ASP D C 1
ATOM 9015 O O . ASP D 1 210 ? -87.670 -20.591 -36.960 1.00 36.58 209 ASP D O 1
ATOM 9020 N N . SER D 1 211 ? -88.801 -20.676 -35.010 1.00 41.64 210 SER D N 1
ATOM 9021 C CA . SER D 1 211 ? -87.639 -20.723 -34.128 1.00 38.85 210 SER D CA 1
ATOM 9022 C C . SER D 1 211 ? -87.941 -21.547 -32.888 1.00 38.04 210 SER D C 1
ATOM 9023 O O . SER D 1 211 ? -88.682 -21.111 -32.000 1.00 33.79 210 SER D O 1
ATOM 9026 N N . VAL D 1 212 ? -87.345 -22.728 -32.822 1.00 35.53 211 VAL D N 1
ATOM 9027 C CA . VAL D 1 212 ? -87.673 -23.680 -31.787 1.00 35.27 211 VAL D CA 1
ATOM 9028 C C . VAL D 1 212 ? -86.412 -24.220 -31.156 1.00 35.88 211 VAL D C 1
ATOM 9029 O O . VAL D 1 212 ? -85.361 -24.322 -31.814 1.00 35.28 211 VAL D O 1
ATOM 9033 N N . SER D 1 213 ? -86.533 -24.557 -29.882 1.00 32.73 212 SER D N 1
ATOM 9034 C CA . SER D 1 213 ? -85.466 -25.134 -29.093 1.00 33.92 212 SER D CA 1
ATOM 9035 C C . SER D 1 213 ? -86.059 -26.374 -28.436 1.00 36.89 212 SER D C 1
ATOM 9036 O O . SER D 1 213 ? -87.230 -26.334 -28.040 1.00 35.17 212 SER D O 1
ATOM 9039 N N . VAL D 1 214 ? -85.291 -27.459 -28.322 1.00 33.98 213 VAL D N 1
ATOM 9040 C CA . VAL D 1 214 ? -85.806 -28.702 -27.734 1.00 35.74 213 VAL D CA 1
ATOM 9041 C C . VAL D 1 214 ? -84.757 -29.432 -26.926 1.00 35.40 213 VAL D C 1
ATOM 9042 O O . VAL D 1 214 ? -83.586 -29.425 -27.286 1.00 38.61 213 VAL D O 1
ATOM 9046 N N . ILE D 1 215 ? -85.190 -30.102 -25.865 1.00 34.12 214 ILE D N 1
ATOM 9047 C CA . ILE D 1 215 ? -84.364 -31.018 -25.110 1.00 33.91 214 ILE D CA 1
ATOM 9048 C C . ILE D 1 215 ? -85.032 -32.380 -25.052 1.00 37.38 214 ILE D C 1
ATOM 9049 O O . ILE D 1 215 ? -86.202 -32.497 -24.689 1.00 37.80 214 ILE D O 1
ATOM 9054 N N . LEU D 1 216 ? -84.285 -33.411 -25.410 1.00 36.66 215 LEU D N 1
ATOM 9055 C CA . LEU D 1 216 ? -84.727 -34.762 -25.252 1.00 37.85 215 LEU D CA 1
ATOM 9056 C C . LEU D 1 216 ? -83.860 -35.413 -24.201 1.00 36.63 215 LEU D C 1
ATOM 9057 O O . LEU D 1 216 ? -82.687 -35.071 -24.077 1.00 33.93 215 LEU D O 1
ATOM 9062 N N . GLN D 1 217 ? -84.427 -36.357 -23.451 1.00 34.95 216 GLN D N 1
ATOM 9063 C CA . GLN D 1 217 ? -83.666 -37.095 -22.445 1.00 32.42 216 GLN D CA 1
ATOM 9064 C C . GLN D 1 217 ? -83.997 -38.558 -22.577 1.00 33.61 216 GLN D C 1
ATOM 9065 O O . GLN D 1 217 ? -85.128 -38.898 -22.935 1.00 36.92 216 GLN D O 1
ATOM 9071 N N . THR D 1 218 ? -82.998 -39.412 -22.363 1.00 34.12 217 THR D N 1
ATOM 9072 C CA . THR D 1 218 ? -83.166 -40.856 -22.406 1.00 35.69 217 THR D CA 1
ATOM 9073 C C . THR D 1 218 ? -83.471 -41.380 -21.004 1.00 36.51 217 THR D C 1
ATOM 9074 O O . THR D 1 218 ? -83.509 -40.611 -20.056 1.00 36.78 217 THR D O 1
ATOM 9078 N N . ALA D 1 219 ? -83.623 -42.697 -20.867 1.00 43.75 218 ALA D N 1
ATOM 9079 C CA . ALA D 1 219 ? -83.843 -43.293 -19.552 1.00 46.74 218 ALA D CA 1
ATOM 9080 C C . ALA D 1 219 ? -82.613 -43.140 -18.671 1.00 47.48 218 ALA D C 1
ATOM 9081 O O . ALA D 1 219 ? -82.741 -42.857 -17.481 1.00 48.84 218 ALA D O 1
ATOM 9083 N N . SER D 1 220 ? -81.425 -43.295 -19.249 1.00 44.40 219 SER D N 1
ATOM 9084 C CA . SER D 1 220 ? -80.180 -43.185 -18.476 1.00 41.54 219 SER D CA 1
ATOM 9085 C C . SER D 1 220 ? -79.766 -41.741 -18.156 1.00 39.66 219 SER D C 1
ATOM 9086 O O . SER D 1 220 ? -78.770 -41.527 -17.464 1.00 42.44 219 SER D O 1
ATOM 9089 N N . GLY D 1 221 ? -80.532 -40.758 -18.627 1.00 34.99 220 GLY D N 1
ATOM 9090 C CA . GLY D 1 221 ? -80.263 -39.356 -18.342 1.00 33.99 220 GLY D CA 1
ATOM 9091 C C . GLY D 1 221 ? -79.541 -38.563 -19.436 1.00 34.11 220 GLY D C 1
ATOM 9092 O O . GLY D 1 221 ? -79.498 -37.334 -19.372 1.00 30.35 220 GLY D O 1
ATOM 9093 N N . LYS D 1 222 ? -79.000 -39.246 -20.446 1.00 36.15 221 LYS D N 1
ATOM 9094 C CA . LYS D 1 222 ? -78.341 -38.573 -21.587 1.00 35.36 221 LYS D CA 1
ATOM 9095 C C . LYS D 1 222 ? -79.292 -37.543 -22.162 1.00 36.07 221 LYS D C 1
ATOM 9096 O O . LYS D 1 222 ? -80.502 -37.781 -22.225 1.00 35.12 221 LYS D O 1
ATOM 9102 N N . GLN D 1 223 ? -78.758 -36.392 -22.570 1.00 32.52 222 GLN D N 1
ATOM 9103 C CA . GLN D 1 223 ? -79.577 -35.299 -23.054 1.00 30.64 222 GLN D CA 1
ATOM 9104 C C . GLN D 1 223 ? -79.189 -34.872 -24.472 1.00 34.28 222 GLN D C 1
ATOM 9105 O O . GLN D 1 223 ? -78.004 -34.863 -24.804 1.00 35.09 222 GLN D O 1
ATOM 9111 N N . ALA D 1 224 ? -80.169 -34.507 -25.300 1.00 31.28 223 ALA D N 1
ATOM 9112 C CA . ALA D 1 224 ? -79.889 -33.938 -26.623 1.00 33.88 223 ALA D CA 1
ATOM 9113 C C . ALA D 1 224 ? -80.546 -32.589 -26.706 1.00 34.78 223 ALA D C 1
ATOM 9114 O O . ALA D 1 224 ? -81.743 -32.480 -26.440 1.00 36.68 223 ALA D O 1
ATOM 9116 N N . ILE D 1 225 ? -79.776 -31.540 -26.997 1.00 33.44 224 ILE D N 1
ATOM 9117 C CA . ILE D 1 225 ? -80.367 -30.246 -27.265 1.00 34.69 224 ILE D CA 1
ATOM 9118 C C . ILE D 1 225 ? -80.412 -29.935 -28.757 1.00 36.85 224 ILE D C 1
ATOM 9119 O O . ILE D 1 225 ? -79.398 -30.077 -29.464 1.00 35.53 224 ILE D O 1
ATOM 9124 N N . ILE D 1 226 ? -81.595 -29.525 -29.224 1.00 36.78 225 ILE D N 1
ATOM 9125 C CA . ILE D 1 226 ? -81.811 -29.129 -30.613 1.00 35.10 225 ILE D CA 1
ATOM 9126 C C . ILE D 1 226 ? -82.187 -27.659 -30.694 1.00 36.37 225 ILE D C 1
ATOM 9127 O O . ILE D 1 226 ? -83.059 -27.177 -29.961 1.00 35.20 225 ILE D O 1
ATOM 9132 N N . SER D 1 227 ? -81.507 -26.944 -31.588 1.00 33.58 226 SER D N 1
ATOM 9133 C CA . SER D 1 227 ? -81.827 -25.564 -31.911 1.00 33.55 226 SER D CA 1
ATOM 9134 C C . SER D 1 227 ? -82.156 -25.497 -33.398 1.00 34.01 226 SER D C 1
ATOM 9135 O O . SER D 1 227 ? -81.395 -25.993 -34.226 1.00 33.75 226 SER D O 1
ATOM 9138 N N . ASN D 1 228 ? -83.280 -24.893 -33.742 1.00 33.80 227 ASN D N 1
ATOM 9139 C CA . ASN D 1 228 ? -83.725 -24.808 -35.142 1.00 36.28 227 ASN D CA 1
ATOM 9140 C C . ASN D 1 228 ? -84.117 -23.389 -35.425 1.00 35.62 227 ASN D C 1
ATOM 9141 O O . ASN D 1 228 ? -84.760 -22.753 -34.587 1.00 39.58 227 ASN D O 1
ATOM 9146 N N . SER D 1 229 ? -83.752 -22.904 -36.612 1.00 34.21 228 SER D N 1
ATOM 9147 C CA . SER D 1 229 ? -84.208 -21.615 -37.111 1.00 34.89 228 SER D CA 1
ATOM 9148 C C . SER D 1 229 ? -84.536 -21.720 -38.606 1.00 36.87 228 SER D C 1
ATOM 9149 O O . SER D 1 229 ? -83.834 -22.403 -39.357 1.00 36.53 228 SER D O 1
ATOM 9152 N N . ARG D 1 230 ? -85.589 -21.035 -39.047 1.00 34.11 229 ARG D N 1
ATOM 9153 C CA . ARG D 1 230 ? -86.023 -21.132 -40.438 1.00 36.72 229 ARG D CA 1
ATOM 9154 C C . ARG D 1 230 ? -85.233 -20.232 -41.409 1.00 39.19 229 ARG D C 1
ATOM 9155 O O . ARG D 1 230 ? -85.391 -20.357 -42.635 1.00 36.16 229 ARG D O 1
ATOM 9163 N N . ARG D 1 231 ? -84.426 -19.312 -40.874 1.00 37.89 230 ARG D N 1
ATOM 9164 C CA . ARG D 1 231 ? -83.661 -18.394 -41.702 1.00 38.84 230 ARG D CA 1
ATOM 9165 C C . ARG D 1 231 ? -82.265 -18.130 -41.130 1.00 37.61 230 ARG D C 1
ATOM 9166 O O . ARG D 1 231 ? -82.123 -17.678 -39.985 1.00 34.55 230 ARG D O 1
ATOM 9174 N N . ALA D 1 232 ? -81.246 -18.395 -41.946 1.00 34.46 231 ALA D N 1
ATOM 9175 C CA . ALA D 1 232 ? -79.901 -17.914 -41.683 1.00 34.05 231 ALA D CA 1
ATOM 9176 C C . ALA D 1 232 ? -79.300 -17.368 -42.972 1.00 33.87 231 ALA D C 1
ATOM 9177 O O . ALA D 1 232 ? -79.299 -18.036 -44.018 1.00 32.03 231 ALA D O 1
ATOM 9179 N N . THR D 1 233 ? -78.816 -16.137 -42.890 1.00 31.26 232 THR D N 1
ATOM 9180 C CA . THR D 1 233 ? -78.258 -15.450 -44.041 1.00 33.45 232 THR D CA 1
ATOM 9181 C C . THR D 1 233 ? -76.950 -16.070 -44.548 1.00 31.99 232 THR D C 1
ATOM 9182 O O . THR D 1 233 ? -76.630 -15.928 -45.719 1.00 30.79 232 THR D O 1
ATOM 9186 N N . TYR D 1 234 ? -76.210 -16.721 -43.654 1.00 29.23 233 TYR D N 1
ATOM 9187 C CA . TYR D 1 234 ? -74.935 -17.386 -43.996 1.00 30.63 233 TYR D CA 1
ATOM 9188 C C . TYR D 1 234 ? -75.117 -18.778 -44.601 1.00 31.01 233 TYR D C 1
ATOM 9189 O O . TYR D 1 234 ? -74.135 -19.461 -44.915 1.00 32.26 233 TYR D O 1
ATOM 9198 N N . GLY D 1 235 ? -76.373 -19.220 -44.732 1.00 33.51 234 GLY D N 1
ATOM 9199 C CA . GLY D 1 235 ? -76.701 -20.461 -45.426 1.00 30.67 234 GLY D CA 1
ATOM 9200 C C . GLY D 1 235 ? -77.156 -21.615 -44.551 1.00 30.55 234 GLY D C 1
ATOM 9201 O O . GLY D 1 235 ? -77.641 -21.442 -43.427 1.00 33.99 234 GLY D O 1
ATOM 9202 N N . TYR D 1 236 ? -76.959 -22.808 -45.071 1.00 30.14 235 TYR D N 1
ATOM 9203 C CA . TYR D 1 236 ? -77.514 -24.003 -44.516 1.00 32.08 235 TYR D CA 1
ATOM 9204 C C . TYR D 1 236 ? -76.647 -24.525 -43.359 1.00 32.67 235 TYR D C 1
ATOM 9205 O O . TYR D 1 236 ? -75.704 -25.311 -43.568 1.00 34.79 235 TYR D O 1
ATOM 9214 N N . ASP D 1 237 ? -76.987 -24.097 -42.144 1.00 29.90 236 ASP D N 1
ATOM 9215 C CA . ASP D 1 237 ? -76.277 -24.495 -40.925 1.00 29.85 236 ASP D CA 1
ATOM 9216 C C . ASP D 1 237 ? -76.652 -25.918 -40.480 1.00 29.89 236 ASP D C 1
ATOM 9217 O O . ASP D 1 237 ? -77.794 -26.195 -40.176 1.00 29.66 236 ASP D O 1
ATOM 9222 N N . GLN D 1 238 ? -75.673 -26.824 -40.445 1.00 29.42 237 GLN D N 1
ATOM 9223 C CA . GLN D 1 238 ? -75.927 -28.212 -40.089 1.00 28.05 237 GLN D CA 1
ATOM 9224 C C . GLN D 1 238 ? -74.800 -28.776 -39.217 1.00 28.72 237 GLN D C 1
ATOM 9225 O O . GLN D 1 238 ? -73.882 -29.427 -39.724 1.00 29.22 237 GLN D O 1
ATOM 9231 N N . ARG D 1 239 ? -74.901 -28.593 -37.910 1.00 27.14 238 ARG D N 1
ATOM 9232 C CA . ARG D 1 239 ? -73.831 -29.000 -36.994 1.00 29.64 238 ARG D CA 1
ATOM 9233 C C . ARG D 1 239 ? -74.296 -30.022 -36.008 1.00 28.81 238 ARG D C 1
ATOM 9234 O O . ARG D 1 239 ? -75.389 -29.916 -35.490 1.00 29.40 238 ARG D O 1
ATOM 9242 N N . ILE D 1 240 ? -73.476 -31.036 -35.773 1.00 28.23 239 ILE D N 1
ATOM 9243 C CA . ILE D 1 240 ? -73.712 -31.937 -34.647 1.00 26.66 239 ILE D CA 1
ATOM 9244 C C . ILE D 1 240 ? -72.477 -31.971 -33.747 1.00 28.53 239 ILE D C 1
ATOM 9245 O O . ILE D 1 240 ? -71.324 -31.780 -34.200 1.00 26.43 239 ILE D O 1
ATOM 9250 N N . GLU D 1 241 ? -72.725 -32.259 -32.485 1.00 25.93 240 GLU D N 1
ATOM 9251 C CA . GLU D 1 241 ? -71.676 -32.328 -31.474 1.00 28.94 240 GLU D CA 1
ATOM 9252 C C . GLU D 1 241 ? -72.114 -33.322 -30.397 1.00 27.89 240 GLU D C 1
ATOM 9253 O O . GLU D 1 241 ? -73.246 -33.282 -29.951 1.00 30.82 240 GLU D O 1
ATOM 9259 N N . VAL D 1 242 ? -71.234 -34.225 -30.018 1.00 27.62 241 VAL D N 1
ATOM 9260 C CA . VAL D 1 242 ? -71.533 -35.187 -28.985 1.00 30.69 241 VAL D CA 1
ATOM 9261 C C . VAL D 1 242 ? -70.439 -35.119 -27.914 1.00 29.44 241 VAL D C 1
ATOM 9262 O O . VAL D 1 242 ? -69.264 -35.324 -28.210 1.00 29.82 241 VAL D O 1
ATOM 9266 N N . HIS D 1 243 ? -70.839 -34.847 -26.682 1.00 29.03 242 HIS D N 1
ATOM 9267 C CA . HIS D 1 243 ? -69.908 -34.831 -25.540 1.00 28.06 242 HIS D CA 1
ATOM 9268 C C . HIS D 1 243 ? -70.043 -36.128 -24.798 1.00 28.69 242 HIS D C 1
ATOM 9269 O O . HIS D 1 243 ? -71.167 -36.564 -24.494 1.00 30.02 242 HIS D O 1
ATOM 9276 N N . GLY D 1 244 ? -68.910 -36.737 -24.485 1.00 27.08 243 GLY D N 1
ATOM 9277 C CA . GLY D 1 244 ? -68.868 -38.036 -23.887 1.00 27.27 243 GLY D CA 1
ATOM 9278 C C . GLY D 1 244 ? -67.933 -38.086 -22.709 1.00 28.80 243 GLY D C 1
ATOM 9279 O O . GLY D 1 244 ? -67.242 -37.111 -22.413 1.00 29.16 243 GLY D O 1
ATOM 9280 N N . SER D 1 245 ? -67.910 -39.238 -22.038 1.00 29.99 244 SER D N 1
ATOM 9281 C CA . SER D 1 245 ? -67.075 -39.422 -20.861 1.00 31.19 244 SER D CA 1
ATOM 9282 C C . SER D 1 245 ? -65.579 -39.252 -21.168 1.00 30.59 244 SER D C 1
ATOM 9283 O O . SER D 1 245 ? -64.817 -38.757 -20.334 1.00 31.31 244 SER D O 1
ATOM 9286 N N . LYS D 1 246 ? -65.159 -39.673 -22.349 1.00 31.98 245 LYS D N 1
ATOM 9287 C CA . LYS D 1 246 ? -63.746 -39.636 -22.692 1.00 32.68 245 LYS D CA 1
ATOM 9288 C C . LYS D 1 246 ? -63.404 -38.451 -23.589 1.00 29.89 245 LYS D C 1
ATOM 9289 O O . LYS D 1 246 ? -62.239 -38.238 -23.885 1.00 29.12 245 LYS D O 1
ATOM 9295 N N . GLY D 1 247 ? -64.399 -37.688 -24.026 1.00 27.91 246 GLY D N 1
ATOM 9296 C CA . GLY D 1 247 ? -64.137 -36.576 -24.934 1.00 27.39 246 GLY D CA 1
ATOM 9297 C C . GLY D 1 247 ? -65.350 -36.097 -25.688 1.00 27.78 246 GLY D C 1
ATOM 9298 O O . GLY D 1 247 ? -66.483 -36.445 -25.343 1.00 28.48 246 GLY D O 1
ATOM 9299 N N . ALA D 1 248 ? -65.124 -35.291 -26.732 1.00 24.67 247 ALA D N 1
ATOM 9300 C CA . ALA D 1 248 ? -66.205 -34.806 -27.569 1.00 24.59 247 ALA D CA 1
ATOM 9301 C C . ALA D 1 248 ? -65.835 -34.975 -29.033 1.00 26.72 247 ALA D C 1
ATOM 9302 O O . ALA D 1 248 ? -64.644 -35.015 -29.385 1.00 25.11 247 ALA D O 1
ATOM 9304 N N . VAL D 1 249 ? -66.864 -35.076 -29.876 1.00 26.61 248 VAL D N 1
ATOM 9305 C CA . VAL D 1 249 ? -66.682 -35.167 -31.319 1.00 25.23 248 VAL D CA 1
ATOM 9306 C C . VAL D 1 249 ? -67.736 -34.324 -31.981 1.00 25.17 248 VAL D C 1
ATOM 9307 O O . VAL D 1 249 ? -68.887 -34.262 -31.514 1.00 26.88 248 VAL D O 1
ATOM 9311 N N . ALA D 1 250 ? -67.331 -33.635 -33.034 1.00 22.97 249 ALA D N 1
ATOM 9312 C CA . ALA D 1 250 ? -68.200 -32.736 -33.730 1.00 23.70 249 ALA D CA 1
ATOM 9313 C C . ALA D 1 250 ? -67.949 -32.816 -35.241 1.00 24.82 249 ALA D C 1
ATOM 9314 O O . ALA D 1 250 ? -66.888 -33.266 -35.684 1.00 24.85 249 ALA D O 1
ATOM 9316 N N . ALA D 1 251 ? -68.957 -32.454 -36.025 1.00 24.85 250 ALA D N 1
ATOM 9317 C CA . ALA D 1 251 ? -68.804 -32.240 -37.458 1.00 26.23 250 ALA D CA 1
ATOM 9318 C C . ALA D 1 251 ? -69.136 -30.803 -37.731 1.00 28.72 250 ALA D C 1
ATOM 9319 O O . ALA D 1 251 ? -70.229 -30.307 -37.399 1.00 28.86 250 ALA D O 1
ATOM 9321 N N . GLU D 1 252 ? -68.136 -30.127 -38.283 1.00 30.11 251 GLU D N 1
ATOM 9322 C CA . GLU D 1 252 ? -68.215 -28.732 -38.642 1.00 31.75 251 GLU D CA 1
ATOM 9323 C C . GLU D 1 252 ? -69.079 -28.554 -39.867 1.00 28.46 251 GLU D C 1
ATOM 9324 O O . GLU D 1 252 ? -69.402 -29.514 -40.592 1.00 26.90 251 GLU D O 1
ATOM 9330 N N . ASN D 1 253 ? -69.456 -27.302 -40.084 1.00 28.75 252 ASN D N 1
ATOM 9331 C CA . ASN D 1 253 ? -70.214 -26.911 -41.259 1.00 27.94 252 ASN D CA 1
ATOM 9332 C C . ASN D 1 253 ? -69.429 -27.096 -42.542 1.00 30.96 252 ASN D C 1
ATOM 9333 O O . ASN D 1 253 ? -68.201 -26.923 -42.555 1.00 29.55 252 ASN D O 1
ATOM 9338 N N . GLN D 1 254 ? -70.158 -27.469 -43.601 1.00 30.28 253 GLN D N 1
ATOM 9339 C CA . GLN D 1 254 ? -69.611 -27.668 -44.938 1.00 31.74 253 GLN D CA 1
ATOM 9340 C C . GLN D 1 254 ? -69.925 -26.479 -45.806 1.00 31.33 253 GLN D C 1
ATOM 9341 O O . GLN D 1 254 ? -71.037 -25.902 -45.732 1.00 30.09 253 GLN D O 1
ATOM 9347 N N . ARG D 1 255 ? -68.963 -26.116 -46.649 1.00 30.12 254 ARG D N 1
ATOM 9348 C CA . ARG D 1 255 ? -69.204 -25.122 -47.678 1.00 31.15 254 ARG D CA 1
ATOM 9349 C C . ARG D 1 255 ? -68.754 -25.674 -49.019 1.00 29.69 254 ARG D C 1
ATOM 9350 O O . ARG D 1 255 ? -67.925 -26.563 -49.054 1.00 29.26 254 ARG D O 1
ATOM 9358 N N . PRO D 1 256 ? -69.314 -25.146 -50.123 1.00 30.48 255 PRO D N 1
ATOM 9359 C CA . PRO D 1 256 ? -68.941 -25.592 -51.481 1.00 31.50 255 PRO D CA 1
ATOM 9360 C C . PRO D 1 256 ? -67.473 -25.287 -51.851 1.00 29.97 255 PRO D C 1
ATOM 9361 O O . PRO D 1 256 ? -66.853 -26.048 -52.581 1.00 26.23 255 PRO D O 1
ATOM 9365 N N . VAL D 1 257 ? -66.954 -24.173 -51.353 1.00 26.39 256 VAL D N 1
ATOM 9366 C CA . VAL D 1 257 ? -65.614 -23.713 -51.690 1.00 28.68 256 VAL D CA 1
ATOM 9367 C C . VAL D 1 257 ? -64.948 -23.201 -50.416 1.00 27.79 256 VAL D C 1
ATOM 9368 O O . VAL D 1 257 ? -65.529 -22.406 -49.683 1.00 26.22 256 VAL D O 1
ATOM 9372 N N . SER D 1 258 ? -63.716 -23.627 -50.179 1.00 25.78 257 SER D N 1
ATOM 9373 C CA . SER D 1 258 ? -63.002 -23.306 -48.966 1.00 26.88 257 SER D CA 1
ATOM 9374 C C . SER D 1 258 ? -61.757 -22.454 -49.295 1.00 24.35 257 SER D C 1
ATOM 9375 O O . SER D 1 258 ? -60.684 -22.982 -49.586 1.00 25.58 257 SER D O 1
ATOM 9378 N N . ILE D 1 259 ? -61.940 -21.139 -49.276 1.00 22.20 258 ILE D N 1
ATOM 9379 C CA . ILE D 1 259 ? -60.868 -20.178 -49.389 1.00 21.95 258 ILE D CA 1
ATOM 9380 C C . ILE D 1 259 ? -60.972 -19.177 -48.240 1.00 21.87 258 ILE D C 1
ATOM 9381 O O . ILE D 1 259 ? -61.960 -19.133 -47.491 1.00 21.23 258 ILE D O 1
ATOM 9386 N N . GLU D 1 260 ? -59.974 -18.330 -48.117 1.00 20.69 259 GLU D N 1
ATOM 9387 C CA . GLU D 1 260 ? -60.005 -17.332 -47.050 1.00 20.75 259 GLU D CA 1
ATOM 9388 C C . GLU D 1 260 ? -59.392 -16.082 -47.564 1.00 20.06 259 GLU D C 1
ATOM 9389 O O . GLU D 1 260 ? -58.312 -16.160 -48.144 1.00 17.85 259 GLU D O 1
ATOM 9395 N N . ILE D 1 261 ? -60.064 -14.938 -47.389 1.00 19.66 260 ILE D N 1
ATOM 9396 C CA . ILE D 1 261 ? -59.533 -13.648 -47.854 1.00 20.16 260 ILE D CA 1
ATOM 9397 C C . ILE D 1 261 ? -59.280 -12.768 -46.632 1.00 20.61 260 ILE D C 1
ATOM 9398 O O . ILE D 1 261 ? -60.164 -12.578 -45.786 1.00 18.74 260 ILE D O 1
ATOM 9403 N N . ALA D 1 262 ? -58.064 -12.236 -46.541 1.00 19.67 261 ALA D N 1
ATOM 9404 C CA . ALA D 1 262 ? -57.648 -11.450 -45.383 1.00 19.75 261 ALA D CA 1
ATOM 9405 C C . ALA D 1 262 ? -57.451 -10.010 -45.838 1.00 19.65 261 ALA D C 1
ATOM 9406 O O . ALA D 1 262 ? -56.775 -9.774 -46.840 1.00 17.43 261 ALA D O 1
ATOM 9408 N N . THR D 1 263 ? -58.072 -9.073 -45.110 1.00 19.26 262 THR D N 1
ATOM 9409 C CA . THR D 1 263 ? -57.937 -7.651 -45.334 1.00 20.54 262 THR D CA 1
ATOM 9410 C C . THR D 1 263 ? -57.989 -6.936 -43.976 1.00 20.34 262 THR D C 1
ATOM 9411 O O . THR D 1 263 ? -58.011 -7.575 -42.918 1.00 19.64 262 THR D O 1
ATOM 9415 N N . GLY D 1 264 ? -57.968 -5.606 -44.002 1.00 21.73 263 GLY D N 1
ATOM 9416 C CA . GLY D 1 264 ? -58.138 -4.822 -42.781 1.00 23.07 263 GLY D CA 1
ATOM 9417 C C . GLY D 1 264 ? -59.485 -5.049 -42.123 1.00 23.11 263 GLY D C 1
ATOM 9418 O O . GLY D 1 264 ? -59.665 -4.764 -40.937 1.00 23.20 263 GLY D O 1
ATOM 9419 N N . ASP D 1 265 ? -60.433 -5.559 -42.893 1.00 24.73 264 ASP D N 1
ATOM 9420 C CA . ASP D 1 265 ? -61.733 -5.941 -42.351 1.00 27.38 264 ASP D CA 1
ATOM 9421 C C . ASP D 1 265 ? -61.768 -7.299 -41.702 1.00 28.79 264 ASP D C 1
ATOM 9422 O O . ASP D 1 265 ? -62.781 -7.659 -41.098 1.00 27.04 264 ASP D O 1
ATOM 9427 N N . GLY D 1 266 ? -60.680 -8.067 -41.843 1.00 23.31 265 GLY D N 1
ATOM 9428 C CA . GLY D 1 266 ? -60.575 -9.352 -41.197 1.00 21.70 265 GLY D CA 1
ATOM 9429 C C . GLY D 1 266 ? -60.282 -10.509 -42.151 1.00 19.83 265 GLY D C 1
ATOM 9430 O O . GLY D 1 266 ? -59.897 -10.319 -43.297 1.00 18.30 265 GLY D O 1
ATOM 9431 N N . TYR D 1 267 ? -60.431 -11.706 -41.628 1.00 18.54 266 TYR D N 1
ATOM 9432 C CA . TYR D 1 267 ? -60.313 -12.911 -42.380 1.00 19.67 266 TYR D CA 1
ATOM 9433 C C . TYR D 1 267 ? -61.698 -13.461 -42.699 1.00 21.64 266 TYR D C 1
ATOM 9434 O O . TYR D 1 267 ? -62.368 -13.942 -41.796 1.00 21.96 266 TYR D O 1
ATOM 9443 N N . THR D 1 268 ? -62.053 -13.489 -43.994 1.00 21.07 267 THR D N 1
ATOM 9444 C CA . THR D 1 268 ? -63.324 -14.008 -44.475 1.00 23.10 267 THR D CA 1
ATOM 9445 C C . THR D 1 268 ? -63.323 -15.272 -45.368 1.00 23.17 267 THR D C 1
ATOM 9446 O O . THR D 1 268 ? -62.609 -15.364 -46.366 1.00 20.00 267 THR D O 1
ATOM 9450 N N . ARG D 1 269 ? -64.153 -16.222 -44.964 1.00 22.98 268 ARG D N 1
ATOM 9451 C CA . ARG D 1 269 ? -64.360 -17.497 -45.662 1.00 24.68 268 ARG D CA 1
ATOM 9452 C C . ARG D 1 269 ? -65.772 -17.492 -46.209 1.00 25.53 268 ARG D C 1
ATOM 9453 O O . ARG D 1 269 ? -66.639 -16.793 -45.692 1.00 24.94 268 ARG D O 1
ATOM 9461 N N . PRO D 1 270 ? -66.018 -18.274 -47.256 1.00 28.19 269 PRO D N 1
ATOM 9462 C CA . PRO D 1 270 ? -67.350 -18.163 -47.866 1.00 26.51 269 PRO D CA 1
ATOM 9463 C C . PRO D 1 270 ? -68.500 -18.644 -46.991 1.00 28.40 269 PRO D C 1
ATOM 9464 O O . PRO D 1 270 ? -68.278 -19.354 -45.989 1.00 27.11 269 PRO D O 1
ATOM 9468 N N . PRO D 1 271 ? -69.738 -18.255 -47.359 1.00 29.46 270 PRO D N 1
ATOM 9469 C CA . PRO D 1 271 ? -70.898 -18.791 -46.658 1.00 31.01 270 PRO D CA 1
ATOM 9470 C C . PRO D 1 271 ? -71.080 -20.283 -46.939 1.00 31.45 270 PRO D C 1
ATOM 9471 O O . PRO D 1 271 ? -70.317 -20.890 -47.727 1.00 28.82 270 PRO D O 1
ATOM 9475 N N . LEU D 1 272 ? -72.071 -20.878 -46.275 1.00 30.41 271 LEU D N 1
ATOM 9476 C CA . LEU D 1 272 ? -72.316 -22.313 -46.378 1.00 32.07 271 LEU D CA 1
ATOM 9477 C C . LEU D 1 272 ? -73.047 -22.612 -47.675 1.00 30.27 271 LEU D C 1
ATOM 9478 O O . LEU D 1 272 ? -73.359 -21.718 -48.439 1.00 27.27 271 LEU D O 1
ATOM 9483 N N . HIS D 1 273 ? -73.238 -23.893 -47.939 1.00 33.52 272 HIS D N 1
ATOM 9484 C CA . HIS D 1 273 ? -74.145 -24.340 -48.990 1.00 34.93 272 HIS D CA 1
ATOM 9485 C C . HIS D 1 273 ? -75.496 -23.641 -48.853 1.00 37.99 272 HIS D C 1
ATOM 9486 O O . HIS D 1 273 ? -75.964 -23.358 -47.732 1.00 36.65 272 HIS D O 1
ATOM 9493 N N . ASP D 1 274 ? -76.123 -23.357 -49.986 1.00 39.90 273 ASP D N 1
ATOM 9494 C CA . ASP D 1 274 ? -77.448 -22.776 -49.973 1.00 41.55 273 ASP D CA 1
ATOM 9495 C C . ASP D 1 274 ? -78.430 -23.689 -49.213 1.00 41.43 273 ASP D C 1
ATOM 9496 O O . ASP D 1 274 ? -79.039 -23.244 -48.225 1.00 38.32 273 ASP D O 1
ATOM 9501 N N . PHE D 1 275 ? -78.556 -24.951 -49.648 1.00 40.57 274 PHE D N 1
ATOM 9502 C CA A PHE D 1 275 ? -79.535 -25.862 -49.041 0.50 38.38 274 PHE D CA 1
ATOM 9503 C CA B PHE D 1 275 ? -79.591 -25.877 -49.156 0.50 41.72 274 PHE D CA 1
ATOM 9504 C C . PHE D 1 275 ? -79.082 -27.326 -49.189 1.00 39.90 274 PHE D C 1
ATOM 9505 O O . PHE D 1 275 ? -77.907 -27.596 -49.444 1.00 40.83 274 PHE D O 1
ATOM 9520 N N . PHE D 1 276 ? -79.984 -28.278 -48.979 1.00 40.70 275 PHE D N 1
ATOM 9521 C CA . PHE D 1 276 ? -79.640 -29.699 -49.039 1.00 40.62 275 PHE D CA 1
ATOM 9522 C C . PHE D 1 276 ? -79.126 -30.179 -50.408 1.00 39.13 275 PHE D C 1
ATOM 9523 O O . PHE D 1 276 ? -78.365 -31.140 -50.483 1.00 41.12 275 PHE D O 1
ATOM 9539 N N . THR D 1 278 ? -76.911 -29.213 -52.499 1.00 33.62 277 THR D N 1
ATOM 9540 C CA . THR D 1 278 ? -75.462 -29.321 -52.679 1.00 35.00 277 THR D CA 1
ATOM 9541 C C . THR D 1 278 ? -74.777 -29.757 -51.398 1.00 33.02 277 THR D C 1
ATOM 9542 O O . THR D 1 278 ? -73.826 -30.506 -51.477 1.00 34.23 277 THR D O 1
ATOM 9546 N N . ARG D 1 279 ? -75.286 -29.351 -50.228 1.00 32.27 278 ARG D N 1
ATOM 9547 C CA . ARG D 1 279 ? -74.736 -29.835 -48.955 1.00 31.16 278 ARG D CA 1
ATOM 9548 C C . ARG D 1 279 ? -74.720 -31.363 -48.874 1.00 31.99 278 ARG D C 1
ATOM 9549 O O . ARG D 1 279 ? -73.751 -31.928 -48.383 1.00 31.23 278 ARG D O 1
ATOM 9557 N N . TYR D 1 280 ? -75.750 -32.053 -49.376 1.00 30.08 279 TYR D N 1
ATOM 9558 C CA . TYR D 1 280 ? -75.861 -33.484 -49.087 1.00 32.72 279 TYR D CA 1
ATOM 9559 C C . TYR D 1 280 ? -75.688 -34.414 -50.291 1.00 31.59 279 TYR D C 1
ATOM 9560 O O . TYR D 1 280 ? -76.135 -35.565 -50.263 1.00 33.82 279 TYR D O 1
ATOM 9569 N N . THR D 1 281 ? -74.997 -33.916 -51.313 1.00 34.27 280 THR D N 1
ATOM 9570 C CA . THR D 1 281 ? -74.742 -34.666 -52.537 1.00 35.42 280 THR D CA 1
ATOM 9571 C C . THR D 1 281 ? -74.154 -36.048 -52.271 1.00 37.35 280 THR D C 1
ATOM 9572 O O . THR D 1 281 ? -74.698 -37.054 -52.739 1.00 40.15 280 THR D O 1
ATOM 9576 N N . GLU D 1 282 ? -73.058 -36.112 -51.525 1.00 34.15 281 GLU D N 1
ATOM 9577 C CA . GLU D 1 282 ? -72.455 -37.401 -51.180 1.00 35.35 281 GLU D CA 1
ATOM 9578 C C . GLU D 1 282 ? -73.391 -38.279 -50.314 1.00 34.57 281 GLU D C 1
ATOM 9579 O O . GLU D 1 282 ? -73.385 -39.490 -50.442 1.00 31.21 281 GLU D O 1
ATOM 9585 N N . ALA D 1 283 ? -74.148 -37.657 -49.411 1.00 32.64 282 ALA D N 1
ATOM 9586 C CA . ALA D 1 283 ? -75.104 -38.382 -48.583 1.00 35.07 282 ALA D CA 1
ATOM 9587 C C . ALA D 1 283 ? -76.118 -39.126 -49.491 1.00 32.80 282 ALA D C 1
ATOM 9588 O O . ALA D 1 283 ? -76.371 -40.302 -49.309 1.00 34.20 282 ALA D O 1
ATOM 9590 N N . TYR D 1 284 ? -76.646 -38.431 -50.485 1.00 32.88 283 TYR D N 1
ATOM 9591 C CA . TYR D 1 284 ? -77.635 -39.039 -51.408 1.00 35.37 283 TYR D CA 1
ATOM 9592 C C . TYR D 1 284 ? -77.068 -40.245 -52.154 1.00 35.80 283 TYR D C 1
ATOM 9593 O O . TYR D 1 284 ? -77.756 -41.261 -52.329 1.00 33.93 283 TYR D O 1
ATOM 9602 N N . ALA D 1 285 ? -75.800 -40.157 -52.530 1.00 33.40 284 ALA D N 1
ATOM 9603 C CA . ALA D 1 285 ? -75.126 -41.279 -53.164 1.00 33.82 284 ALA D CA 1
ATOM 9604 C C . ALA D 1 285 ? -74.947 -42.448 -52.197 1.00 34.53 284 ALA D C 1
ATOM 9605 O O . ALA D 1 285 ? -75.170 -43.592 -52.588 1.00 34.43 284 ALA D O 1
ATOM 9607 N N . ASN D 1 286 ? -74.566 -42.182 -50.943 1.00 34.05 285 ASN D N 1
ATOM 9608 C CA . ASN D 1 286 ? -74.426 -43.269 -49.964 1.00 34.42 285 ASN D CA 1
ATOM 9609 C C . ASN D 1 286 ? -75.794 -43.895 -49.616 1.00 34.80 285 ASN D C 1
ATOM 9610 O O . ASN D 1 286 ? -75.897 -45.082 -49.332 1.00 31.70 285 ASN D O 1
ATOM 9615 N N . GLU D 1 287 ? -76.820 -43.065 -49.620 1.00 33.14 286 GLU D N 1
ATOM 9616 C CA . GLU D 1 287 ? -78.185 -43.511 -49.315 1.00 36.03 286 GLU D CA 1
ATOM 9617 C C . GLU D 1 287 ? -78.627 -44.551 -50.338 1.00 36.37 286 GLU D C 1
ATOM 9618 O O . GLU D 1 287 ? -78.936 -45.694 -49.993 1.00 38.66 286 GLU D O 1
ATOM 9624 N N . ILE D 1 288 ? -78.577 -44.173 -51.610 1.00 38.99 287 ILE D N 1
ATOM 9625 C CA . ILE D 1 288 ? -78.975 -45.067 -52.681 1.00 39.92 287 ILE D CA 1
ATOM 9626 C C . ILE D 1 288 ? -78.177 -46.371 -52.622 1.00 42.85 287 ILE D C 1
ATOM 9627 O O . ILE D 1 288 ? -78.749 -47.456 -52.831 1.00 37.84 287 ILE D O 1
ATOM 9632 N N . GLU D 1 289 ? -76.881 -46.275 -52.294 1.00 38.45 288 GLU D N 1
ATOM 9633 C CA . GLU D 1 289 ? -76.008 -47.446 -52.265 1.00 40.23 288 GLU D CA 1
ATOM 9634 C C . GLU D 1 289 ? -76.426 -48.402 -51.147 1.00 40.76 288 GLU D C 1
ATOM 9635 O O . GLU D 1 289 ? -76.421 -49.628 -51.322 1.00 42.04 288 GLU D O 1
ATOM 9641 N N . SER D 1 290 ? -76.768 -47.841 -49.995 1.00 37.69 289 SER D N 1
ATOM 9642 C CA . SER D 1 290 ? -77.252 -48.633 -48.875 1.00 38.15 289 SER D CA 1
ATOM 9643 C C . SER D 1 290 ? -78.511 -49.393 -49.334 1.00 38.36 289 SER D C 1
ATOM 9644 O O . SER D 1 290 ? -78.577 -50.626 -49.264 1.00 37.64 289 SER D O 1
ATOM 9647 N N . PHE D 1 291 ? -79.472 -48.631 -49.841 1.00 39.17 290 PHE D N 1
ATOM 9648 C CA . PHE D 1 291 ? -80.718 -49.172 -50.393 1.00 40.01 290 PHE D CA 1
ATOM 9649 C C . PHE D 1 291 ? -80.444 -50.365 -51.320 1.00 41.77 290 PHE D C 1
ATOM 9650 O O . PHE D 1 291 ? -80.991 -51.459 -51.139 1.00 40.47 290 PHE D O 1
ATOM 9658 N N . ILE D 1 292 ? -79.555 -50.175 -52.284 1.00 40.11 291 ILE D N 1
ATOM 9659 C CA . ILE D 1 292 ? -79.201 -51.255 -53.199 1.00 41.93 291 ILE D CA 1
ATOM 9660 C C . ILE D 1 292 ? -78.651 -52.498 -52.487 1.00 46.90 291 ILE D C 1
ATOM 9661 O O . ILE D 1 292 ? -79.053 -53.629 -52.814 1.00 47.18 291 ILE D O 1
ATOM 9666 N N . ALA D 1 293 ? -77.766 -52.296 -51.507 1.00 44.73 292 ALA D N 1
ATOM 9667 C CA . ALA D 1 293 ? -77.229 -53.411 -50.726 1.00 46.82 292 ALA D CA 1
ATOM 9668 C C . ALA D 1 293 ? -78.350 -54.113 -49.998 1.00 48.55 292 ALA D C 1
ATOM 9669 O O . ALA D 1 293 ? -78.328 -55.335 -49.858 1.00 46.67 292 ALA D O 1
ATOM 9671 N N . ALA D 1 294 ? -79.321 -53.328 -49.531 1.00 48.94 293 ALA D N 1
ATOM 9672 C CA . ALA D 1 294 ? -80.493 -53.871 -48.865 1.00 52.64 293 ALA D CA 1
ATOM 9673 C C . ALA D 1 294 ? -81.446 -54.570 -49.831 1.00 55.05 293 ALA D C 1
ATOM 9674 O O . ALA D 1 294 ? -82.256 -55.392 -49.401 1.00 64.37 293 ALA D O 1
ATOM 9676 N N . ILE D 1 295 ? -81.359 -54.257 -51.122 1.00 55.10 294 ILE D N 1
ATOM 9677 C CA . ILE D 1 295 ? -82.167 -54.946 -52.124 1.00 54.26 294 ILE D CA 1
ATOM 9678 C C . ILE D 1 295 ? -81.467 -56.214 -52.572 1.00 58.24 294 ILE D C 1
ATOM 9679 O O . ILE D 1 295 ? -82.001 -57.303 -52.398 1.00 57.62 294 ILE D O 1
ATOM 9684 N N . GLU D 1 296 ? -80.272 -56.066 -53.142 1.00 61.82 295 GLU D N 1
ATOM 9685 C CA . GLU D 1 296 ? -79.546 -57.193 -53.755 1.00 66.47 295 GLU D CA 1
ATOM 9686 C C . GLU D 1 296 ? -79.063 -58.237 -52.739 1.00 69.46 295 GLU D C 1
ATOM 9687 O O . GLU D 1 296 ? -78.810 -59.388 -53.090 1.00 66.85 295 GLU D O 1
ATOM 9693 N N . LYS D 1 297 ? -78.887 -57.817 -51.494 1.00 75.63 296 LYS D N 1
ATOM 9694 C CA . LYS D 1 297 ? -78.664 -58.739 -50.388 1.00 81.65 296 LYS D CA 1
ATOM 9695 C C . LYS D 1 297 ? -79.903 -58.623 -49.509 1.00 85.33 296 LYS D C 1
ATOM 9696 O O . LYS D 1 297 ? -80.735 -57.739 -49.731 1.00 96.19 296 LYS D O 1
ATOM 9702 N N . GLY D 1 298 ? -80.044 -59.500 -48.524 1.00 84.34 297 GLY D N 1
ATOM 9703 C CA . GLY D 1 298 ? -81.147 -59.386 -47.564 1.00 84.76 297 GLY D CA 1
ATOM 9704 C C . GLY D 1 298 ? -80.740 -58.516 -46.389 1.00 85.09 297 GLY D C 1
ATOM 9705 O O . GLY D 1 298 ? -81.042 -58.838 -45.244 1.00 87.39 297 GLY D O 1
ATOM 9706 N N . ALA D 1 299 ? -80.073 -57.400 -46.680 1.00 85.42 298 ALA D N 1
ATOM 9707 C CA . ALA D 1 299 ? -79.348 -56.631 -45.671 1.00 84.32 298 ALA D CA 1
ATOM 9708 C C . ALA D 1 299 ? -80.248 -55.686 -44.894 1.00 84.34 298 ALA D C 1
ATOM 9709 O O . ALA D 1 299 ? -81.228 -55.161 -45.429 1.00 85.16 298 ALA D O 1
ATOM 9711 N N . GLU D 1 300 ? -79.884 -55.471 -43.630 1.00 83.17 299 GLU D N 1
ATOM 9712 C CA . GLU D 1 300 ? -80.607 -54.579 -42.722 1.00 81.68 299 GLU D CA 1
ATOM 9713 C C . GLU D 1 300 ? -80.918 -53.246 -43.382 1.00 75.95 299 GLU D C 1
ATOM 9714 O O . GLU D 1 300 ? -80.023 -52.583 -43.921 1.00 73.21 299 GLU D O 1
ATOM 9720 N N . ILE D 1 301 ? -82.189 -52.862 -43.338 1.00 68.82 300 ILE D N 1
ATOM 9721 C CA . ILE D 1 301 ? -82.611 -51.566 -43.840 1.00 66.79 300 ILE D CA 1
ATOM 9722 C C . ILE D 1 301 ? -82.621 -50.579 -42.680 1.00 62.30 300 ILE D C 1
ATOM 9723 O O . ILE D 1 301 ? -83.192 -50.844 -41.618 1.00 60.54 300 ILE D O 1
ATOM 9728 N N . ALA D 1 302 ? -81.956 -49.453 -42.887 1.00 54.14 301 ALA D N 1
ATOM 9729 C CA . ALA D 1 302 ? -81.994 -48.353 -41.944 1.00 51.85 301 ALA D CA 1
ATOM 9730 C C . ALA D 1 302 ? -81.582 -47.108 -42.708 1.00 46.39 301 ALA D C 1
ATOM 9731 O O . ALA D 1 302 ? -80.713 -47.190 -43.556 1.00 52.37 301 ALA D O 1
ATOM 9733 N N . PRO D 1 303 ? -82.239 -45.968 -42.458 1.00 44.19 302 PRO D N 1
ATOM 9734 C CA . PRO D 1 303 ? -83.415 -45.798 -41.597 1.00 43.03 302 PRO D CA 1
ATOM 9735 C C . PRO D 1 303 ? -84.661 -46.555 -42.121 1.00 45.20 302 PRO D C 1
ATOM 9736 O O . PRO D 1 303 ? -84.922 -46.591 -43.334 1.00 40.25 302 PRO D O 1
ATOM 9740 N N . SER D 1 304 ? -85.382 -47.167 -41.181 1.00 46.46 303 SER D N 1
ATOM 9741 C CA . SER D 1 304 ? -86.534 -48.019 -41.462 1.00 45.94 303 SER D CA 1
ATOM 9742 C C . SER D 1 304 ? -87.825 -47.219 -41.318 1.00 46.97 303 SER D C 1
ATOM 9743 O O . SER D 1 304 ? -87.796 -46.022 -40.972 1.00 46.04 303 SER D O 1
ATOM 9746 N N . GLY D 1 305 ? -88.959 -47.876 -41.602 1.00 44.65 304 GLY D N 1
ATOM 9747 C CA . GLY D 1 305 ? -90.268 -47.294 -41.312 1.00 42.46 304 GLY D CA 1
ATOM 9748 C C . GLY D 1 305 ? -90.397 -47.000 -39.832 1.00 41.61 304 GLY D C 1
ATOM 9749 O O . GLY D 1 305 ? -90.924 -45.951 -39.428 1.00 39.38 304 GLY D O 1
ATOM 9750 N N . ASN D 1 306 ? -89.877 -47.908 -39.014 1.00 44.73 305 ASN D N 1
ATOM 9751 C CA . ASN D 1 306 ? -89.882 -47.682 -37.570 1.00 50.34 305 ASN D CA 1
ATOM 9752 C C . ASN D 1 306 ? -89.173 -46.357 -37.214 1.00 49.78 305 ASN D C 1
ATOM 9753 O O . ASN D 1 306 ? -89.667 -45.605 -36.359 1.00 49.19 305 ASN D O 1
ATOM 9758 N N . ASP D 1 307 ? -88.069 -46.040 -37.907 1.00 45.90 306 ASP D N 1
ATOM 9759 C CA . ASP D 1 307 ? -87.347 -44.778 -37.657 1.00 42.50 306 ASP D CA 1
ATOM 9760 C C . ASP D 1 307 ? -88.157 -43.543 -38.052 1.00 39.41 306 ASP D C 1
ATOM 9761 O O . ASP D 1 307 ? -88.103 -42.534 -37.369 1.00 38.42 306 ASP D O 1
ATOM 9766 N N . GLY D 1 308 ? -88.933 -43.606 -39.129 1.00 40.43 307 GLY D N 1
ATOM 9767 C CA . GLY D 1 308 ? -89.753 -42.447 -39.513 1.00 39.51 307 GLY D CA 1
ATOM 9768 C C . GLY D 1 308 ? -90.855 -42.155 -38.503 1.00 41.53 307 GLY D C 1
ATOM 9769 O O . GLY D 1 308 ? -91.175 -40.997 -38.254 1.00 39.59 307 GLY D O 1
ATOM 9770 N N . LEU D 1 309 ? -91.432 -43.223 -37.937 1.00 44.69 308 LEU D N 1
ATOM 9771 C CA . LEU D 1 309 ? -92.487 -43.136 -36.907 1.00 43.59 308 LEU D CA 1
ATOM 9772 C C . LEU D 1 309 ? -91.937 -42.565 -35.603 1.00 42.12 308 LEU D C 1
ATOM 9773 O O . LEU D 1 309 ? -92.470 -41.598 -35.060 1.00 41.99 308 LEU D O 1
ATOM 9778 N N . ALA D 1 310 ? -90.859 -43.167 -35.111 1.00 39.79 309 ALA D N 1
ATOM 9779 C CA . ALA D 1 310 ? -90.220 -42.697 -33.876 1.00 40.69 309 ALA D CA 1
ATOM 9780 C C . ALA D 1 310 ? -89.888 -41.209 -33.935 1.00 38.13 309 ALA D C 1
ATOM 9781 O O . ALA D 1 310 ? -90.029 -40.505 -32.946 1.00 40.22 309 ALA D O 1
ATOM 9783 N N . ALA D 1 311 ? -89.495 -40.726 -35.109 1.00 40.38 310 ALA D N 1
ATOM 9784 C CA . ALA D 1 311 ? -89.125 -39.323 -35.283 1.00 39.68 310 ALA D CA 1
ATOM 9785 C C . ALA D 1 311 ? -90.326 -38.422 -35.218 1.00 39.80 310 ALA D C 1
ATOM 9786 O O . ALA D 1 311 ? -90.264 -37.359 -34.623 1.00 39.65 310 ALA D O 1
ATOM 9788 N N . LEU D 1 312 ? -91.411 -38.842 -35.871 1.00 42.19 311 LEU D N 1
ATOM 9789 C CA . LEU D 1 312 ? -92.702 -38.131 -35.823 1.00 40.76 311 LEU D CA 1
ATOM 9790 C C . LEU D 1 312 ? -93.272 -38.136 -34.412 1.00 37.64 311 LEU D C 1
ATOM 9791 O O . LEU D 1 312 ? -93.855 -37.158 -33.965 1.00 39.63 311 LEU D O 1
ATOM 9796 N N . ALA D 1 313 ? -93.112 -39.256 -33.721 1.00 38.11 312 ALA D N 1
ATOM 9797 C CA . ALA D 1 313 ? -93.532 -39.355 -32.326 1.00 40.69 312 ALA D CA 1
ATOM 9798 C C . ALA D 1 313 ? -92.891 -38.245 -31.500 1.00 42.49 312 ALA D C 1
ATOM 9799 O O . ALA D 1 313 ? -93.559 -37.590 -30.701 1.00 42.64 312 ALA D O 1
ATOM 9801 N N . LEU D 1 314 ? -91.595 -38.008 -31.713 1.00 42.59 313 LEU D N 1
ATOM 9802 C CA . LEU D 1 314 ? -90.916 -36.931 -30.991 1.00 39.20 313 LEU D CA 1
ATOM 9803 C C . LEU D 1 314 ? -91.469 -35.596 -31.430 1.00 38.76 313 LEU D C 1
ATOM 9804 O O . LEU D 1 314 ? -91.690 -34.713 -30.599 1.00 41.17 313 LEU D O 1
ATOM 9809 N N . ALA D 1 315 ? -91.713 -35.448 -32.732 1.00 38.96 314 ALA D N 1
ATOM 9810 C CA . ALA D 1 315 ? -92.234 -34.198 -33.262 1.00 37.29 314 ALA D CA 1
ATOM 9811 C C . ALA D 1 315 ? -93.616 -33.883 -32.683 1.00 40.82 314 ALA D C 1
ATOM 9812 O O . ALA D 1 315 ? -93.868 -32.766 -32.256 1.00 39.31 314 ALA D O 1
ATOM 9814 N N . ASP D 1 316 ? -94.504 -34.877 -32.673 1.00 43.07 315 ASP D N 1
ATOM 9815 C CA . ASP D 1 316 ? -95.810 -34.732 -32.015 1.00 43.20 315 ASP D CA 1
ATOM 9816 C C . ASP D 1 316 ? -95.666 -34.370 -30.541 1.00 41.10 315 ASP D C 1
ATOM 9817 O O . ASP D 1 316 ? -96.305 -33.424 -30.061 1.00 43.01 315 ASP D O 1
ATOM 9822 N N . ALA D 1 317 ? -94.788 -35.081 -29.843 1.00 39.17 316 ALA D N 1
ATOM 9823 C CA . ALA D 1 317 ? -94.510 -34.781 -28.434 1.00 42.50 316 ALA D CA 1
ATOM 9824 C C . ALA D 1 317 ? -93.943 -33.379 -28.176 1.00 45.71 316 ALA D C 1
ATOM 9825 O O . ALA D 1 317 ? -94.156 -32.819 -27.095 1.00 47.19 316 ALA D O 1
ATOM 9827 N N . ALA D 1 318 ? -93.221 -32.816 -29.147 1.00 45.80 317 ALA D N 1
ATOM 9828 C CA . ALA D 1 318 ? -92.709 -31.450 -29.023 1.00 43.36 317 ALA D CA 1
ATOM 9829 C C . ALA D 1 318 ? -93.818 -30.435 -29.171 1.00 41.70 317 ALA D C 1
ATOM 9830 O O . ALA D 1 318 ? -93.898 -29.475 -28.405 1.00 39.78 317 ALA D O 1
ATOM 9832 N N . VAL D 1 319 ? -94.635 -30.626 -30.208 1.00 45.47 318 VAL D N 1
ATOM 9833 C CA . VAL D 1 319 ? -95.807 -29.773 -30.472 1.00 46.26 318 VAL D CA 1
ATOM 9834 C C . VAL D 1 319 ? -96.642 -29.602 -29.205 1.00 47.01 318 VAL D C 1
ATOM 9835 O O . VAL D 1 319 ? -97.012 -28.494 -28.855 1.00 51.62 318 VAL D O 1
ATOM 9839 N N . ARG D 1 320 ? -96.925 -30.719 -28.540 1.00 52.21 319 ARG D N 1
ATOM 9840 C CA . ARG D 1 320 ? -97.680 -30.724 -27.290 1.00 55.94 319 ARG D CA 1
ATOM 9841 C C . ARG D 1 320 ? -96.915 -30.040 -26.156 1.00 56.61 319 ARG D C 1
ATOM 9842 O O . ARG D 1 320 ? -97.495 -29.243 -25.399 1.00 48.69 319 ARG D O 1
ATOM 9850 N N . SER D 1 321 ? -95.622 -30.360 -26.037 1.00 51.88 320 SER D N 1
ATOM 9851 C CA . SER D 1 321 ? -94.774 -29.705 -25.041 1.00 50.94 320 SER D CA 1
ATOM 9852 C C . SER D 1 321 ? -94.893 -28.194 -25.103 1.00 46.90 320 SER D C 1
ATOM 9853 O O . SER D 1 321 ? -94.985 -27.539 -24.075 1.00 48.73 320 SER D O 1
ATOM 9856 N N . VAL D 1 322 ? -94.900 -27.639 -26.305 1.00 47.06 321 VAL D N 1
ATOM 9857 C CA . VAL D 1 322 ? -94.987 -26.192 -26.462 1.00 47.15 321 VAL D CA 1
ATOM 9858 C C . VAL D 1 322 ? -96.334 -25.686 -25.950 1.00 49.61 321 VAL D C 1
ATOM 9859 O O . VAL D 1 322 ? -96.416 -24.623 -25.324 1.00 46.99 321 VAL D O 1
ATOM 9863 N N . ALA D 1 323 ? -97.381 -26.452 -26.251 1.00 49.78 322 ALA D N 1
ATOM 9864 C CA . ALA D 1 323 ? -98.761 -26.087 -25.912 1.00 50.94 322 ALA D CA 1
ATOM 9865 C C . ALA D 1 323 ? -99.017 -26.213 -24.417 1.00 47.80 322 ALA D C 1
ATOM 9866 O O . ALA D 1 323 ? -99.508 -25.290 -23.793 1.00 48.81 322 ALA D O 1
ATOM 9868 N N . GLU D 1 324 ? -98.650 -27.356 -23.856 1.00 51.87 323 GLU D N 1
ATOM 9869 C CA . GLU D 1 324 ? -98.884 -27.646 -22.450 1.00 52.19 323 GLU D CA 1
ATOM 9870 C C . GLU D 1 324 ? -97.761 -27.146 -21.535 1.00 57.70 323 GLU D C 1
ATOM 9871 O O . GLU D 1 324 ? -97.735 -27.458 -20.332 1.00 55.95 323 GLU D O 1
ATOM 9877 N N . LYS D 1 325 ? -96.838 -26.367 -22.104 1.00 57.05 324 LYS D N 1
ATOM 9878 C CA . LYS D 1 325 ? -95.751 -25.748 -21.354 1.00 55.77 324 LYS D CA 1
ATOM 9879 C C . LYS D 1 325 ? -95.113 -26.721 -20.385 1.00 48.80 324 LYS D C 1
ATOM 9880 O O . LYS D 1 325 ? -94.898 -26.391 -19.231 1.00 47.27 324 LYS D O 1
ATOM 9886 N N . ARG D 1 326 ? -94.829 -27.933 -20.845 1.00 48.65 325 ARG D N 1
ATOM 9887 C CA . ARG D 1 326 ? -94.181 -28.901 -19.975 1.00 50.63 325 ARG D CA 1
ATOM 9888 C C . ARG D 1 326 ? -93.600 -30.078 -20.718 1.00 48.60 325 ARG D C 1
ATOM 9889 O O . ARG D 1 326 ? -93.908 -30.322 -21.884 1.00 45.26 325 ARG D O 1
ATOM 9897 N N . GLN D 1 327 ? -92.801 -30.838 -19.984 1.00 47.81 326 GLN D N 1
ATOM 9898 C CA . GLN D 1 327 ? -92.187 -32.052 -20.476 1.00 51.95 326 GLN D CA 1
ATOM 9899 C C . GLN D 1 327 ? -93.255 -33.081 -20.827 1.00 52.39 326 GLN D C 1
ATOM 9900 O O . GLN D 1 327 ? -94.184 -33.290 -20.050 1.00 54.64 326 GLN D O 1
ATOM 9906 N N . ILE D 1 328 ? -93.122 -33.705 -21.997 1.00 49.25 327 ILE D N 1
ATOM 9907 C CA . ILE D 1 328 ? -94.060 -34.716 -22.470 1.00 48.12 327 ILE D CA 1
ATOM 9908 C C . ILE D 1 328 ? -93.374 -36.067 -22.504 1.00 51.92 327 ILE D C 1
ATOM 9909 O O . ILE D 1 328 ? -92.334 -36.232 -23.148 1.00 52.38 327 ILE D O 1
ATOM 9914 N N . SER D 1 329 ? -93.965 -37.047 -21.835 1.00 53.89 328 SER D N 1
ATOM 9915 C CA . SER D 1 329 ? -93.445 -38.405 -21.857 1.00 57.19 328 SER D CA 1
ATOM 9916 C C . SER D 1 329 ? -93.706 -39.054 -23.213 1.00 56.95 328 SER D C 1
ATOM 9917 O O . SER D 1 329 ? -94.589 -38.619 -23.939 1.00 60.31 328 SER D O 1
ATOM 9920 N N . ILE D 1 330 ? -92.929 -40.086 -23.543 1.00 59.36 329 ILE D N 1
ATOM 9921 C CA . ILE D 1 330 ? -93.110 -40.874 -24.775 1.00 62.38 329 ILE D CA 1
ATOM 9922 C C . ILE D 1 330 ? -93.273 -42.345 -24.421 1.00 67.30 329 ILE D C 1
ATOM 9923 O O . ILE D 1 330 ? -94.305 -42.944 -24.735 1.00 67.26 329 ILE D O 1
ATOM 9928 N N . ALA D 1 331 ? -92.228 -42.898 -23.789 1.00 69.68 330 ALA D N 1
ATOM 9929 C CA . ALA D 1 331 ? -92.114 -44.318 -23.406 1.00 76.00 330 ALA D CA 1
ATOM 9930 C C . ALA D 1 331 ? -92.864 -45.309 -24.313 1.00 75.39 330 ALA D C 1
ATOM 9931 O O . ALA D 1 331 ? -94.086 -45.444 -24.254 1.00 76.89 330 ALA D O 1
#

InterPro domains:
  IPR000683 Gfo/Idh/MocA-like oxidoreductase, N-terminal [PF01408] (3-120)
  IPR030827 Inositol 2-dehydrogenase [TIGR04380] (3-327)
  IPR036291 NAD(P)-binding domain superfamily [SSF51735] (3-147)
  IPR055170 GFO/IDH/MocA-like oxidoreductase domain [PF22725] (128-248)

Radius of gyration: 35.19 Å; Cα contacts (8 Å, |Δi|>4): 3064; chains: 4; bounding box: 90×73×101 Å

Secondary structure (DSSP, 8-state):
-EEEEEE--SHHHHHHHHHHHH-TTEEEEEEE-SSHHHHHHHHHHTT-EE--HHHHHH-TT--EEEE-S-GGGHHHHHHHHHHTT-EEEE-S-S-SSHHHHHHHHHHHHHTT------GGGG-S---HHHHHHTTTT-SB--EEEEE-SSPPPHHHHHTTT-TTT--HHHH--HHHH-S-EEEEEEEEE--S-HHHHHTT--SEEEEEEEETT--EEEEEEES--TT--EEEEEEEBSS-EEEE----S--EEEEETTEEEEPP--S---TTHHHHHHHHHHHHHHHHTTPPPSS-HHHHHHHHHHHHHHHHHHHHTB-EE--/-EEEEEE--SHHHHHHHHHHHH-TTEEEEEEE-SSHHHHHHHHHHHT-EE--HHHHHH-TT--EEEE-S-GGGHHHHHHHHHHTT-EEEEBS-S-SSHHHHHHHHHHHHHTT----B-GGGG-S---HHHHHHTTTT-SB--EEEEE-SSPPPHHHHHTTT-TTT--HHHH--HHHHSS-EEEEEEEEE--S-HHHHHTT--SEEEEEEEETT--EEEEEEES--TT--EEEEEEEBSS-EEEEPPP-S--EEEEETTEEEE----S---TTHHHHHHHHHHHHHHHHH-PPPSS-HHHHHHHHHHHHHHHHHHHHTB-EE--/-EEEEEE--SHHHHHHHHHHHH-TTEEEEEEE-SSHHHHHHHHHHHT-EE--HHHHHH-SS--EEEE-S-GGGHHHHHHHHHHTT-EEEE-S-S-SSHHHHHHHHHHHHHHT------GGGG-S---HHHHHHTTTT-SB--EEEEE-SSPPPHHHHHTTT-TTT--HHHH--TTTSSS-EEEEEEEEE--S-HHHHHTT--SEEEEEEEETT--EEEEEEES--TT--EEEEEEEBSS-EEEE----S--EEEEETTEEEEPP--S---TTHHHHHHHHHHHHHHHHS----SS-HHHHHHHHHHHHHHHHHHHTTB-EE--/-EEEEEE--SHHHHHHHHHHHH-TTEEEEEEE-SSHHHHHHHHHHHTPEE--HHHHHH-TT--EEEE-S-GGGHHHHHHHHHHTT-EEEEBSPS-SSHHHHHHHHHHHHHHT----B-GGGG-S---HHHHHHTTTT-SB--EEEEE-SSPPPHHHHHHHT-TTT--HHHH--HHHHSS-EEEEEEEEE--S-HHHHHTT--SEEEEEEEETT--EEEEEEES--TT--EEEEEEEBSS-EEEEPPP-S--EEEEETTEEEE----S---TTHHHHHHHHHHHHHHHHS-PPPSS-HHHHHHHHHHHHHHHHHHHTTB-EE--

CATH classification: 3.40.50.720 (+1 more: 3.30.360.10)

Sequence (1292 aa):
TVRFGLLGAGRRIGKVHAKAVSGNADARLVAVADAFPAAAEAIAGAYGCEVRTIDAIEAAADIDAVVICTPTDTHADLIERFARAGKAIFCEKPIDLDAERVRACLKVVSDTKAKLVGFNRRFDPHFAVRKAIDDGRRIGEVEVTITSRDPSAPPVDYIKRSGGIFRDTIHDFDARFLLGEEPVSVTTATAAVLIDKAIGDAGDYDSVSVILQTASGKQAIISNSRRATYGYDQRIEVHGSKGAVAAENQRPVSIEIATGDGYTRPPLHDFFTRYTEAYANEIESFIAAIEKGAEIAPSGNDGLAALALADAAVRSVAEKKRQISIATVRRFGLLGAGRIGKVHAKAVSGNADARLVAVADAFPAAAEAIAGAYGCEVRTIDAIEAAADIDAVVICTPTDTHADLIERFARAGKAIFCEKPIDLDAERVRACLKVVSDTKAKLVGFNRRFDPHFAVRKAIDDGRIGEVEVTITSRDPSAPPVDYIKRRSGGIFRDTIHDFDARFLLGEEPVSVTATAAVLIDKAIGDAGDYDSVSVILQTASGKQAIISNSRRRATYGYDQRIEVHGSKGAVAAENQRPVSIEIATGDGYTRPPLHDFFTRYTEAYANEIESFIAAIEKGAEIAPSGNDGLAALALADAAVRSVAEKRQISIATVRRFGLLGAGRIGKVHAKAVSGNADARLVAVADAFPAAAEAIAGAYGCEVRTIDAIEAAADIDAVVICTPTDTHADLIERFARAGKAIFCEKPIDLDAERVRACLKVVSDTKAKLVGFNRRFDPHFAVRKAIDDGRIGEVEVTITSRDPSAPPVDYIKRSGGIFRDTIHDFDARFLLGEEPVSVTATAAVLIDKAIGDAGDYDSVSVILQTASGKQAIISNSRRATYGYDQRIEVHGSKGAVAAENQRPVSIEIATGDGYTRPPLHDFFTRYTEAYANEIESFIAAIEKGAEIAPSGNDGLAALALADAAVRSVAEKRQISIATVRFGLLGAGRIGKVHAKAVSGNADARLVAVVADAFPAAAEAIAGAYGCEVRTIDAIEAAADIDAVVICTPTDTHADLIERFARAGKAIFCEEKP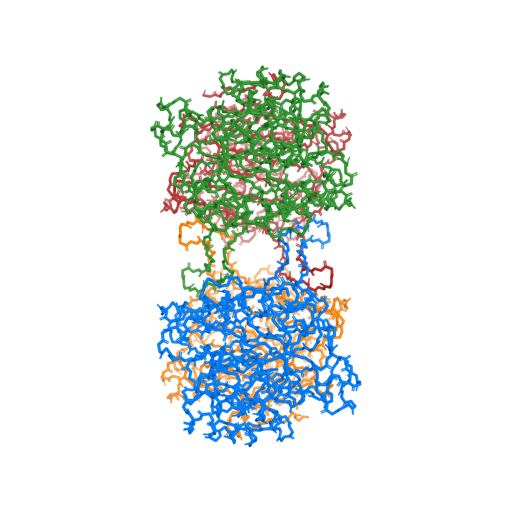IDLDAERVRACLKVVSDTKAKLVGFNRRFDPHFAVRKAIDDGRIGEVEVTITSRDPSAPPVDYIKRSGGIFRDTIHDFDARFLLGEEPVSVTATAAVLIDKAIGDAGDYDSVSVILQTASGKQAIISNSRRATYGYDQRIEVHGSKGAVAAENQRPVSIEIATGDGYTRPPLHDFFFTRYTEAYANEIESFIAAIEKGAEIAPSGNDGLAALALADAAVRSVAEKRQISIA